Protein 3ZFV (pdb70)

Secondary structure (DSSP, 8-state):
--EEEEEEEEEEESS-EE--SSTTHHHHHHHHTTSSS---EEEPPPEETTEE---SSSSPPEE-TT--EEEEEEEE------EEEEETTEEEEEEEEEEEEEEHHHHHHHHHH---EEEEEESS----BGGGGS-GGGTTTTTT----B-SS--HHHHHHHHHHHHHHHTTPPP-HHHHHHHHHHHHHH-EEEEEE---EEEE----EEEE--EEEEE---HHHHHHHHHHHHHHHHH--STTGGGT-S-EEEEEE-/-EEEEEEEEEEESS-EE--SSTTHHHHHHHHTTSSS---EEEPPPBBTTB--EE-TT--EEEEEEEE-------EEEEETTEEEEEEEEEEEEEEHHHHHHHHHH---EEEEEESS----BGGGGS-GGGTTTTTT----B-SS--HHHHHHHHHHHHHHHTTPPP-HHHHHHHHHHHHHH-EEEEEE---EEEEEEE-TTS-EEEEEE--EEEEE---HHHHHHHHHHHHHHHHH--STTGGGT-S-EEEEEE--/-EEEEEEEEESS-EE--SSTTHHHHHHHHTTSS-S---BPPPB--EE-TT--EEEEEE------EEEEETTEEEEEEEEEEEE--HHHHHHHHHH---EEEEEESS----BGGGGS-GGGTTTTTT----B-SS--HHHHHHHHHHHHHHHTTPPP-HHHHHHHHHHHHHH-EEEEEE---EEEEEEE-TTS-EEEEEE--EEEEE---HHHHHHHHHHHHHHHHH--STTGGGT-S-EEEEEE--/-EEEEEEEEEEESS-EE--SSTTHHHHHHHHTTSS-TT-----EEEPPPEETTEE----SSS--EE-TT--EEEEEEEE------EEEEETTEEEEEEEEEEEEEEHHHHHHHHHH---EEEEEESS----BGGGGS-GGGTTTTTT----B-SS--HHHHHHHHHHHHHHHTTPPP-HHHHHHHHHHHHHH-EEEEEE---EEE-----EEE--EEEEE---HHHHHHHHHHHHHHHHH--STTGGGT-S-EEEEEE--

B-factor: mean 61.82, std 21.32, range [17.04, 140.3]

Foldseek 3Di:
DKKKKKWKKWKFFQAKFFADAQNLVFVVVCVPVCNWWNHCKFKAAKDAPLAHDHPLDDDTDIDGGGGTIMIMIMHMGGDGDWAWDQDPRHIIGMDTPDIDMDDLVVLLVVLVVFVWKKKKFFRFFAFFDPCLLPQPVCCVVCVVPDPAGDQPDAPLSQLLQLVCLSCVRVPHHDDSNVSNVLSVVCNVAKDWDDWDKGKGWGWLVGDIGIGMGMTIIDGPDVVSSSSSSSSVSSCQRSAGHPDRRSHGRHMHMDTHD/DKKKKWKKWKFFQAWFDAAVQNLVFVVVCVVVCNFHPDCKFKAAWDAPLARPIGGGGGTIMIMIMHADDDDGDFAWDQDPRHIIGMDIPDIDMGDLVVLLVVLVVFLWKKKKFFRFFAFFDPCLQPQPVCCVVCVPPPPAGDQDDAPLSFLLQLVCSSCVRVPHHDDSNVSNVLSVVCNVAKDWDDWDKGKDKDFRHADPVRHTDIGIGMGMTIIDGPDVVSSSSSSSSVVSCQRSAGHPPRRSHGRHIHMDTHHD/DKKWKKWKFAQAWWDAAVQNLVFVLVCVVVCNFANPRLKARWPQVIDGGGRTTMIMDFDHPGDFAWDQDPRHIIGMDTPDMDDDDLVVLLVVLVVFLWKKKKFFPFFAFFDPCLLPQPVCCVVCVPPDPAGDQPDAPLSFLLQLVCLVCVSVPHHDDSNVSNVLSVVQNVAKDWDDWDKGKDKDFRAADPVRHTDIGIGMGMTIIDGPDVVSSSSSSSSVSSCQRQAGHPDSSSHGRHIHMDIHHD/DKKKKWKKKKFFQAKFQADAQNLVFVVVCVAVCNFPNPDPDLFKFKAAKAAPLAHDFPLDDDTDIDGGGGIIMIIIMGDDPPGDWAWDQDPRHIIGMDIPDIDMGDLVVLLVVLVVFVWKKKKFFRFFAFFQPCLLPQPVCCVVCVPPDPAGDQPDAPLSFLLQLQCNVCVRVPHHDDSNVSNVLSVVQNVAKDWDDWDKGKGWGAVGDIGIGMGMTIIDGPDVVSSSSSSSSVSSCQRQAGHPDRRSHGRHIHMDIHHD

Organism: Saccharolobus solfataricus (strain ATCC 35092 / DSM 1617 / JCM 11322 / P2) (NCBI:txid273057)

InterPro domains:
  IPR010156 CRISPR-associated endoribonuclease Cas6 [TIGR01877] (44-277)
  IPR019267 CRISPR-associated protein Cas6, C-terminal [PF10040] (138-276)
  IPR041165 Cas6, N-terminal domain, archaea [PF17952] (5-119)

Sequence (1019 aa):
VPLIFKIGYNVIPLQDVILPTPSSKVLKYLIQSGKLLPSPIFISHHLGLNQRRIFQTNGNLKTISRGSKLSSTIAFSTPELDEGVFETIYGKFHITIESVEIVEVEKLKEEVEKHNDNIRVRFISPTLLSSKVLLPPSLSERYKRVNAGYSTLPSVGLIVAYAYNVYCNLIGKKEVEVRAFKFGVISNALSRIIGYDLHPVVTIVINLRKARGVGWIEFDIPDEKLKRRALRYLLASSYLGIGRSRGIGFGEIKLEFIKPLIFKIGYNVIPLQDVILPTPSSKVLKYLIQSGKLLPSPIFISHLGLNQRRKTISRGSKLSSTIAFSTLPELDEGVFETIYGKFHITIESVEIVEVEKLKEEVEKHNDNIRVRFISPTLLSSKVLLPPSLSERYKRVNAGYSTLPSVGLIVAYAYNVYCNLIGKKEVEVRAFKFGVISNALSRIIGYDLHPVTIVIGEDSKGNLRKARGVGWIEFDIPDEKLKRRALRYLLASSYLGIGRSRGIGFGEIKLEFIKRIFKIGYNVIPLQDVILPTPSSKVLKYLIQSGKLLPSLFISHLGLKTISRGSKLSSTIAFPELDEGVFETIYGKFHITIESVEIVEVEKLKEEVEKHNDNIRVRFISPTLLSSKVLLPPSLSERYKRVNAGYSTLPSVGLIVAYAYNVYCNLIGKKEVEVRAFKFGVISNALSRIIGYDLHPVTIVIGEDSKGNLRKARGVGWIEFDIPDEKLKRRALRYLLASSYLGIGRSRGIGFGEIKLEFIKRPLIFKIGYNVIPLQDVILPTPSSKVLKYLIQSGKLLPSLNNKPIFISHLGLNQRRIFQTNGNLKTISRGSKLSSTIAFSTPELDEGVFETIYGKFHITIESVEIVEVEKLKEEVEKHNDNIRVRFISPTLLSSKVLLPPSLSERYKRVNAGYSTLPSVGLIVAYAYNVYCNLIGKKEVEVRAFKFGVISNALSRIIGYDLHPVTIVNLRKARGVGWIEFDIPDEKLKRRALRYLLASSYLGIGRSRGIGFGEIKLEFIKR

Radius of gyration: 34.57 Å; Cα contacts (8 Å, |Δi|>4): 2380; chains: 4; bounding box: 80×88×87 Å

Nearest PDB structures (foldseek):
  3zfv-assembly3_D  TM=9.731E-01  e=1.512E-51  Saccharolobus solfataricus
  3zfv-assembly1_B  TM=9.617E-01  e=9.422E-48  Saccharolobus solfataricus
  3zfv-assembly3_C-3  TM=9.630E-01  e=4.201E-43  Saccharolobus solfataricus
  4ill-assembly1_A  TM=9.446E-01  e=1.246E-43  Saccharolobus solfataricus P2
  4ilm-assembly2_H-2  TM=9.470E-01  e=2.028E-41  Saccharolobus solfataricus P2

CATH classification: 3.30.70.1900

Solvent-accessible surface area: 48883 Å² total

Structure (mmCIF, N/CA/C/O backbone):
data_3ZFV
#
_entry.id   3ZFV
#
_cell.length_a   71.650
_cell.length_b   127.460
_cell.length_c   83.620
_cell.angle_alpha   90.00
_cell.angle_beta   110.48
_cell.angle_gamma   90.00
#
_symmetry.space_group_name_H-M   'P 1 21 1'
#
loop_
_entity.id
_entity.type
_entity.pdbx_description
1 polymer 'CRISPR-ASSOCIATED ENDORIBONUCLEASE CAS6 1'
2 non-polymer GLYCEROL
3 water water
#
loop_
_atom_site.group_PDB
_atom_site.id
_atom_site.type_symbol
_atom_site.label_atom_id
_atom_site.label_alt_id
_atom_site.label_comp_id
_atom_site.label_asym_id
_atom_site.label_entity_id
_atom_site.label_seq_id
_atom_site.pdbx_PDB_ins_code
_atom_site.Cartn_x
_atom_site.Cartn_y
_atom_site.Cartn_z
_atom_site.occupancy
_atom_site.B_iso_or_equiv
_atom_site.auth_seq_id
_atom_site.auth_comp_id
_atom_site.auth_asym_id
_atom_site.auth_atom_id
_atom_site.pdbx_PDB_model_num
ATOM 1 N N . VAL A 1 7 ? 3.043 -1.410 31.325 1.00 84.96 1 VAL A N 1
ATOM 2 C CA . VAL A 1 7 ? 3.295 0.051 31.024 1.00 76.30 1 VAL A CA 1
ATOM 3 C C . VAL A 1 7 ? 4.452 0.214 30.038 1.00 72.63 1 VAL A C 1
ATOM 4 O O . VAL A 1 7 ? 5.560 -0.273 30.305 1.00 72.41 1 VAL A O 1
ATOM 8 N N . PRO A 1 8 ? 4.206 0.891 28.899 1.00 73.09 2 PRO A N 1
ATOM 9 C CA . PRO A 1 8 ? 5.247 0.985 27.867 1.00 71.33 2 PRO A CA 1
ATOM 10 C C . PRO A 1 8 ? 6.278 2.072 28.135 1.00 65.78 2 PRO A C 1
ATOM 11 O O . PRO A 1 8 ? 5.894 3.223 28.382 1.00 67.00 2 PRO A O 1
ATOM 15 N N . LEU A 1 9 ? 7.560 1.718 27.981 1.00 65.20 3 LEU A N 1
ATOM 16 C CA . LEU A 1 9 ? 8.693 2.580 28.333 1.00 64.17 3 LEU A CA 1
ATOM 17 C C . LEU A 1 9 ? 9.738 2.857 27.210 1.00 65.83 3 LEU A C 1
ATOM 18 O O . LEU A 1 9 ? 9.838 2.131 26.208 1.00 68.88 3 LEU A O 1
ATOM 23 N N . ILE A 1 10 ? 10.534 3.905 27.393 1.00 67.90 4 ILE A N 1
ATOM 24 C CA . ILE A 1 10 ? 11.736 4.086 26.587 1.00 71.15 4 ILE A CA 1
ATOM 25 C C . ILE A 1 10 ? 12.968 3.939 27.461 1.00 79.26 4 ILE A C 1
ATOM 26 O O . ILE A 1 10 ? 13.065 4.575 28.501 1.00 83.11 4 ILE A O 1
ATOM 31 N N . PHE A 1 11 ? 13.890 3.089 27.025 1.00 86.23 5 PHE A N 1
ATOM 32 C CA . PHE A 1 11 ? 15.218 2.979 27.631 1.00 101.10 5 PHE A CA 1
ATOM 33 C C . PHE A 1 11 ? 16.261 3.727 26.815 1.00 107.56 5 PHE A C 1
ATOM 34 O O . PHE A 1 11 ? 16.301 3.604 25.602 1.00 103.41 5 PHE A O 1
ATOM 42 N N . LYS A 1 12 ? 17.112 4.484 27.503 1.00 50.68 6 LYS A N 1
ATOM 43 C CA . LYS A 1 12 ? 18.273 5.143 26.908 1.00 49.49 6 LYS A CA 1
ATOM 44 C C . LYS A 1 12 ? 19.468 4.798 27.767 1.00 47.74 6 LYS A C 1
ATOM 45 O O . LYS A 1 12 ? 19.619 5.309 28.877 1.00 49.95 6 LYS A O 1
ATOM 51 N N . ILE A 1 13 ? 20.331 3.943 27.256 1.00 45.52 7 ILE A N 1
ATOM 52 C CA . ILE A 1 13 ? 21.510 3.533 28.002 1.00 47.77 7 ILE A CA 1
ATOM 53 C C . ILE A 1 13 ? 22.730 4.245 27.417 1.00 46.05 7 ILE A C 1
ATOM 54 O O . ILE A 1 13 ? 22.918 4.250 26.208 1.00 44.62 7 ILE A O 1
ATOM 59 N N . GLY A 1 14 ? 23.548 4.847 28.286 1.00 46.25 8 GLY A N 1
ATOM 60 C CA . GLY A 1 14 ? 24.822 5.428 27.896 1.00 46.65 8 GLY A CA 1
ATOM 61 C C . GLY A 1 14 ? 25.977 4.527 28.285 1.00 48.24 8 GLY A C 1
ATOM 62 O O . GLY A 1 14 ? 26.167 4.219 29.451 1.00 50.54 8 GLY A O 1
ATOM 63 N N . TYR A 1 15 ? 26.749 4.095 27.296 1.00 49.50 9 TYR A N 1
ATOM 64 C CA . TYR A 1 15 ? 27.894 3.213 27.536 1.00 51.89 9 TYR A CA 1
ATOM 65 C C . TYR A 1 15 ? 29.221 3.946 27.427 1.00 51.94 9 TYR A C 1
ATOM 66 O O . TYR A 1 15 ? 29.357 4.872 26.649 1.00 51.12 9 TYR A O 1
ATOM 75 N N . ASN A 1 16 ? 30.176 3.531 28.249 1.00 54.34 10 ASN A N 1
ATOM 76 C CA . ASN A 1 16 ? 31.576 3.849 28.060 1.00 55.00 10 ASN A CA 1
ATOM 77 C C . ASN A 1 16 ? 32.182 2.624 27.382 1.00 56.54 10 ASN A C 1
ATOM 78 O O . ASN A 1 16 ? 31.911 1.480 27.765 1.00 59.20 10 ASN A O 1
ATOM 83 N N . VAL A 1 17 ? 32.943 2.864 26.322 1.00 57.27 11 VAL A N 1
ATOM 84 C CA . VAL A 1 17 ? 33.531 1.791 25.503 1.00 57.09 11 VAL A CA 1
ATOM 85 C C . VAL A 1 17 ? 35.017 2.059 25.356 1.00 57.70 11 VAL A C 1
ATOM 86 O O . VAL A 1 17 ? 35.417 3.006 24.665 1.00 55.94 11 VAL A O 1
ATOM 90 N N . ILE A 1 18 ? 35.821 1.258 26.049 1.00 60.19 12 ILE A N 1
ATOM 91 C CA . ILE A 1 18 ? 37.269 1.456 26.087 1.00 62.83 12 ILE A CA 1
ATOM 92 C C . ILE A 1 18 ? 37.961 0.285 25.405 1.00 64.51 12 ILE A C 1
ATOM 93 O O . ILE A 1 18 ? 37.916 -0.833 25.920 1.00 65.47 12 ILE A O 1
ATOM 98 N N . PRO A 1 19 ? 38.589 0.534 24.237 1.00 64.00 13 PRO A N 1
ATOM 99 C CA . PRO A 1 19 ? 39.384 -0.513 23.603 1.00 66.83 13 PRO A CA 1
ATOM 100 C C . PRO A 1 19 ? 40.647 -0.861 24.413 1.00 71.37 13 PRO A C 1
ATOM 101 O O . PRO A 1 19 ? 41.389 0.036 24.835 1.00 70.69 13 PRO A O 1
ATOM 105 N N . LEU A 1 20 ? 40.868 -2.154 24.625 1.00 74.73 14 LEU A N 1
ATOM 106 C CA . LEU A 1 20 ? 42.005 -2.626 25.400 1.00 80.74 14 LEU A CA 1
ATOM 107 C C . LEU A 1 20 ? 43.255 -2.804 24.536 1.00 84.87 14 LEU A C 1
ATOM 108 O O . LEU A 1 20 ? 44.333 -3.063 25.058 1.00 89.57 14 LEU A O 1
ATOM 113 N N . GLN A 1 21 ? 43.095 -2.653 23.219 1.00 84.61 15 GLN A N 1
ATOM 114 C CA . GLN A 1 21 ? 44.206 -2.607 22.257 1.00 86.46 15 GLN A CA 1
ATOM 115 C C . GLN A 1 21 ? 43.940 -1.482 21.241 1.00 81.30 15 GLN A C 1
ATOM 116 O O . GLN A 1 21 ? 42.810 -0.989 21.147 1.00 77.32 15 GLN A O 1
ATOM 122 N N . ASP A 1 22 ? 44.967 -1.037 20.518 1.00 80.97 16 ASP A N 1
ATOM 123 C CA . ASP A 1 22 ? 44.746 -0.064 19.447 1.00 77.57 16 ASP A CA 1
ATOM 124 C C . ASP A 1 22 ? 43.781 -0.708 18.462 1.00 74.43 16 ASP A C 1
ATOM 125 O O . ASP A 1 22 ? 43.885 -1.888 18.185 1.00 77.55 16 ASP A O 1
ATOM 130 N N . VAL A 1 23 ? 42.835 0.054 17.943 1.00 68.91 17 VAL A N 1
ATOM 131 C CA . VAL A 1 23 ? 41.794 -0.541 17.129 1.00 67.92 17 VAL A CA 1
ATOM 132 C C . VAL A 1 23 ? 41.438 0.320 15.905 1.00 65.59 17 VAL A C 1
ATOM 133 O O . VAL A 1 23 ? 41.675 1.530 15.878 1.00 66.44 17 VAL A O 1
ATOM 137 N N . ILE A 1 24 ? 40.906 -0.330 14.879 1.00 64.55 18 ILE A N 1
ATOM 138 C CA . ILE A 1 24 ? 40.368 0.355 13.728 1.00 62.63 18 ILE A CA 1
ATOM 139 C C . ILE A 1 24 ? 38.892 0.083 13.772 1.00 59.97 18 ILE A C 1
ATOM 140 O O . ILE A 1 24 ? 38.462 -1.047 13.659 1.00 60.74 18 ILE A O 1
ATOM 145 N N . LEU A 1 25 ? 38.113 1.135 13.929 1.00 58.93 19 LEU A N 1
ATOM 146 C CA . LEU A 1 25 ? 36.676 0.982 14.092 1.00 56.58 19 LEU A CA 1
ATOM 147 C C . LEU A 1 25 ? 36.076 0.605 12.759 1.00 56.20 19 LEU A C 1
ATOM 148 O O . LEU A 1 25 ? 36.581 1.007 11.724 1.00 57.71 19 LEU A O 1
ATOM 153 N N . PRO A 1 26 ? 35.002 -0.187 12.769 1.00 57.26 20 PRO A N 1
ATOM 154 C CA . PRO A 1 26 ? 34.296 -0.470 11.523 1.00 59.54 20 PRO A CA 1
ATOM 155 C C . PRO A 1 26 ? 33.498 0.731 11.032 1.00 57.67 20 PRO A C 1
ATOM 156 O O . PRO A 1 26 ? 33.466 1.767 11.696 1.00 55.78 20 PRO A O 1
ATOM 160 N N . THR A 1 27 ? 32.895 0.586 9.855 1.00 61.53 21 THR A N 1
ATOM 161 C CA . THR A 1 27 ? 32.046 1.611 9.260 1.00 62.19 21 THR A CA 1
ATOM 162 C C . THR A 1 27 ? 30.658 1.035 9.021 1.00 63.41 21 THR A C 1
ATOM 163 O O . THR A 1 27 ? 30.517 0.093 8.264 1.00 68.77 21 THR A O 1
ATOM 167 N N . PRO A 1 28 ? 29.631 1.589 9.661 1.00 60.51 22 PRO A N 1
ATOM 168 C CA . PRO A 1 28 ? 29.665 2.638 10.683 1.00 57.75 22 PRO A CA 1
ATOM 169 C C . PRO A 1 28 ? 30.171 2.082 11.997 1.00 55.37 22 PRO A C 1
ATOM 170 O O . PRO A 1 28 ? 30.068 0.881 12.217 1.00 57.21 22 PRO A O 1
ATOM 174 N N . SER A 1 29 ? 30.698 2.954 12.854 1.00 53.00 23 SER A N 1
ATOM 175 C CA . SER A 1 29 ? 31.286 2.539 14.125 1.00 51.07 23 SER A CA 1
ATOM 176 C C . SER A 1 29 ? 30.269 1.929 15.104 1.00 52.26 23 SER A C 1
ATOM 177 O O . SER A 1 29 ? 30.645 1.272 16.084 1.00 53.89 23 SER A O 1
ATOM 180 N N . SER A 1 30 ? 28.982 2.136 14.849 1.00 52.33 24 SER A N 1
ATOM 181 C CA . SER A 1 30 ? 27.947 1.458 15.620 1.00 53.43 24 SER A CA 1
ATOM 182 C C . SER A 1 30 ? 27.992 -0.080 15.467 1.00 55.51 24 SER A C 1
ATOM 183 O O . SER A 1 30 ? 27.374 -0.799 16.252 1.00 59.17 24 SER A O 1
ATOM 186 N N . LYS A 1 31 ? 28.694 -0.592 14.460 1.00 56.52 25 LYS A N 1
ATOM 187 C CA . LYS A 1 31 ? 28.771 -2.054 14.242 1.00 59.49 25 LYS A CA 1
ATOM 188 C C . LYS A 1 31 ? 29.345 -2.822 15.436 1.00 59.40 25 LYS A C 1
ATOM 189 O O . LYS A 1 31 ? 28.972 -3.971 15.672 1.00 65.06 25 LYS A O 1
ATOM 195 N N . VAL A 1 32 ? 30.254 -2.199 16.177 1.00 56.07 26 VAL A N 1
ATOM 196 C CA . VAL A 1 32 ? 30.841 -2.842 17.355 1.00 55.22 26 VAL A CA 1
ATOM 197 C C . VAL A 1 32 ? 29.757 -3.287 18.330 1.00 56.48 26 VAL A C 1
ATOM 198 O O . VAL A 1 32 ? 29.615 -4.482 18.602 1.00 59.70 26 VAL A O 1
ATOM 202 N N . LEU A 1 33 ? 28.987 -2.331 18.843 1.00 54.09 27 LEU A N 1
ATOM 203 C CA . LEU A 1 33 ? 27.902 -2.666 19.769 1.00 54.17 27 LEU A CA 1
ATOM 204 C C . LEU A 1 33 ? 26.780 -3.452 19.089 1.00 57.09 27 LEU A C 1
ATOM 205 O O . LEU A 1 33 ? 26.124 -4.256 19.727 1.00 57.77 27 LEU A O 1
ATOM 210 N N . LYS A 1 34 ? 26.567 -3.246 17.793 1.00 60.93 28 LYS A N 1
ATOM 211 C CA . LYS A 1 34 ? 25.564 -4.036 17.079 1.00 67.15 28 LYS A CA 1
ATOM 212 C C . LYS A 1 34 ? 25.950 -5.521 17.080 1.00 71.22 28 LYS A C 1
ATOM 213 O O . LYS A 1 34 ? 25.099 -6.381 17.324 1.00 73.84 28 LYS A O 1
ATOM 219 N N . TYR A 1 35 ? 27.222 -5.819 16.807 1.00 70.91 29 TYR A N 1
ATOM 220 C CA . TYR A 1 35 ? 27.701 -7.204 16.826 1.00 75.30 29 TYR A CA 1
ATOM 221 C C . TYR A 1 35 ? 27.396 -7.853 18.171 1.00 75.44 29 TYR A C 1
ATOM 222 O O . TYR A 1 35 ? 26.839 -8.952 18.230 1.00 79.76 29 TYR A O 1
ATOM 231 N N . LEU A 1 36 ? 27.745 -7.149 19.245 1.00 70.92 30 LEU A N 1
ATOM 232 C CA . LEU A 1 36 ? 27.491 -7.628 20.597 1.00 70.54 30 LEU A CA 1
ATOM 233 C C . LEU A 1 36 ? 26.032 -7.950 20.836 1.00 71.62 30 LEU A C 1
ATOM 234 O O . LEU A 1 36 ? 25.709 -9.010 21.343 1.00 74.62 30 LEU A O 1
ATOM 239 N N . ILE A 1 37 ? 25.154 -7.036 20.458 1.00 69.27 31 ILE A N 1
ATOM 240 C CA . ILE A 1 37 ? 23.724 -7.222 20.691 1.00 71.24 31 ILE A CA 1
ATOM 241 C C . ILE A 1 37 ? 23.146 -8.372 19.886 1.00 75.44 31 ILE A C 1
ATOM 242 O O . ILE A 1 37 ? 22.340 -9.144 20.387 1.00 77.80 31 ILE A O 1
ATOM 247 N N . GLN A 1 38 ? 23.555 -8.458 18.626 1.00 77.52 32 GLN A N 1
ATOM 248 C CA . GLN A 1 38 ? 23.088 -9.507 17.717 1.00 81.75 32 GLN A CA 1
ATOM 249 C C . GLN A 1 38 ? 23.453 -10.879 18.227 1.00 87.14 32 GLN A C 1
ATOM 250 O O . GLN A 1 38 ? 22.607 -11.763 18.282 1.00 91.30 32 GLN A O 1
ATOM 256 N N . SER A 1 39 ? 24.720 -11.048 18.607 1.00 88.29 33 SER A N 1
ATOM 257 C CA . SER A 1 39 ? 25.208 -12.336 19.122 1.00 94.01 33 SER A CA 1
ATOM 258 C C . SER A 1 39 ? 24.668 -12.646 20.530 1.00 95.78 33 SER A C 1
ATOM 259 O O . SER A 1 39 ? 25.021 -13.666 21.112 1.00 99.46 33 SER A O 1
ATOM 262 N N . GLY A 1 40 ? 23.838 -11.748 21.071 1.00 93.18 34 GLY A N 1
ATOM 263 C CA . GLY A 1 40 ? 23.183 -11.946 22.359 1.00 94.74 34 GLY A CA 1
ATOM 264 C C . GLY A 1 40 ? 24.067 -11.626 23.549 1.00 94.97 34 GLY A C 1
ATOM 265 O O . GLY A 1 40 ? 23.644 -11.778 24.696 1.00 94.36 34 GLY A O 1
ATOM 266 N N . LYS A 1 41 ? 25.287 -11.159 23.275 1.00 95.53 35 LYS A N 1
ATOM 267 C CA . LYS A 1 41 ? 26.303 -10.918 24.306 1.00 94.82 35 LYS A CA 1
ATOM 268 C C . LYS A 1 41 ? 26.067 -9.647 25.134 1.00 90.31 35 LYS A C 1
ATOM 269 O O . LYS A 1 41 ? 26.518 -9.596 26.275 1.00 92.12 35 LYS A O 1
ATOM 275 N N . LEU A 1 42 ? 25.358 -8.643 24.611 1.00 86.36 36 LEU A N 1
ATOM 276 C CA . LEU A 1 42 ? 25.160 -7.413 25.399 1.00 84.74 36 LEU A CA 1
ATOM 277 C C . LEU A 1 42 ? 23.741 -7.162 25.893 1.00 87.15 36 LEU A C 1
ATOM 278 O O . LEU A 1 42 ? 23.565 -6.731 27.037 1.00 87.60 36 LEU A O 1
ATOM 283 N N . LEU A 1 43 ? 22.740 -7.419 25.051 1.00 88.12 37 LEU A N 1
ATOM 284 C CA . LEU A 1 43 ? 21.335 -7.308 25.459 1.00 88.60 37 LEU A CA 1
ATOM 285 C C . LEU A 1 43 ? 20.468 -8.315 24.680 1.00 93.66 37 LEU A C 1
ATOM 286 O O . LEU A 1 43 ? 20.486 -8.341 23.475 1.00 91.26 37 LEU A O 1
ATOM 291 N N . PRO A 1 44 ? 19.677 -9.140 25.369 1.00 99.99 38 PRO A N 1
ATOM 292 C CA . PRO A 1 44 ? 18.866 -10.209 24.715 1.00 104.33 38 PRO A CA 1
ATOM 293 C C . PRO A 1 44 ? 18.411 -10.119 23.190 1.00 105.74 38 PRO A C 1
ATOM 294 O O . PRO A 1 44 ? 18.518 -11.107 22.443 1.00 107.39 38 PRO A O 1
ATOM 298 N N . SER A 1 45 ? 17.914 -8.986 22.707 1.00 104.44 39 SER A N 1
ATOM 299 C CA . SER A 1 45 ? 17.559 -8.887 21.261 1.00 104.84 39 SER A CA 1
ATOM 300 C C . SER A 1 45 ? 18.713 -9.286 20.316 1.00 103.34 39 SER A C 1
ATOM 301 O O . SER A 1 45 ? 18.605 -9.195 19.085 1.00 100.26 39 SER A O 1
ATOM 304 N N . PRO A 1 58 ? 11.771 0.693 16.295 1.00 98.20 52 PRO A N 1
ATOM 305 C CA . PRO A 1 58 ? 11.987 1.508 17.489 1.00 93.27 52 PRO A CA 1
ATOM 306 C C . PRO A 1 58 ? 13.302 1.178 18.223 1.00 88.83 52 PRO A C 1
ATOM 307 O O . PRO A 1 58 ? 13.310 1.071 19.453 1.00 88.61 52 PRO A O 1
ATOM 311 N N . ILE A 1 59 ? 14.399 1.025 17.472 1.00 81.81 53 ILE A N 1
ATOM 312 C CA . ILE A 1 59 ? 15.742 0.834 18.058 1.00 73.92 53 ILE A CA 1
ATOM 313 C C . ILE A 1 59 ? 16.768 1.853 17.513 1.00 69.82 53 ILE A C 1
ATOM 314 O O . ILE A 1 59 ? 16.738 2.186 16.323 1.00 74.63 53 ILE A O 1
ATOM 319 N N . PHE A 1 60 ? 17.641 2.356 18.390 1.00 59.16 54 PHE A N 1
ATOM 320 C CA . PHE A 1 60 ? 18.680 3.313 18.019 1.00 52.50 54 PHE A CA 1
ATOM 321 C C . PHE A 1 60 ? 20.027 2.904 18.615 1.00 46.81 54 PHE A C 1
ATOM 322 O O . PHE A 1 60 ? 20.152 2.791 19.810 1.00 44.59 54 PHE A O 1
ATOM 330 N N . ILE A 1 61 ? 21.021 2.690 17.768 1.00 44.44 55 ILE A N 1
ATOM 331 C CA . ILE A 1 61 ? 22.376 2.369 18.201 1.00 43.60 55 ILE A CA 1
ATOM 332 C C . ILE A 1 61 ? 23.322 3.422 17.630 1.00 41.32 55 ILE A C 1
ATOM 333 O O . ILE A 1 61 ? 23.530 3.498 16.421 1.00 40.14 55 ILE A O 1
ATOM 338 N N . SER A 1 62 ? 23.890 4.228 18.516 1.00 40.13 56 SER A N 1
ATOM 339 C CA . SER A 1 62 ? 24.652 5.374 18.096 1.00 38.79 56 SER A CA 1
ATOM 340 C C . SER A 1 62 ? 25.965 4.937 17.505 1.00 38.94 56 SER A C 1
ATOM 341 O O . SER A 1 62 ? 26.427 3.830 17.739 1.00 44.19 56 SER A O 1
ATOM 344 N N . HIS A 1 63 ? 26.552 5.818 16.719 1.00 38.66 57 HIS A N 1
ATOM 345 C CA A HIS A 1 63 ? 27.968 5.729 16.410 0.50 38.21 57 HIS A CA 1
ATOM 346 C CA B HIS A 1 63 ? 27.961 5.734 16.394 0.50 37.68 57 HIS A CA 1
ATOM 347 C C . HIS A 1 63 ? 28.721 5.930 17.676 1.00 37.43 57 HIS A C 1
ATOM 348 O O . HIS A 1 63 ? 28.226 6.552 18.614 1.00 36.31 57 HIS A O 1
ATOM 361 N N . LEU A 1 64 ? 29.942 5.402 17.726 1.00 39.15 58 LEU A N 1
ATOM 362 C CA . LEU A 1 64 ? 30.860 5.671 18.822 1.00 38.30 58 LEU A CA 1
ATOM 363 C C . LEU A 1 64 ? 31.291 7.134 18.732 1.00 40.15 58 LEU A C 1
ATOM 364 O O . LEU A 1 64 ? 31.476 7.671 17.638 1.00 40.56 58 LEU A O 1
ATOM 369 N N . GLY A 1 65 ? 31.400 7.778 19.891 1.00 41.17 59 GLY A N 1
ATOM 370 C CA . GLY A 1 65 ? 31.825 9.154 19.970 1.00 41.44 59 GLY A CA 1
ATOM 371 C C . GLY A 1 65 ? 33.061 9.329 20.827 1.00 43.04 59 GLY A C 1
ATOM 372 O O . GLY A 1 65 ? 33.344 8.489 21.681 1.00 39.77 59 GLY A O 1
ATOM 373 N N . LEU A 1 66 ? 33.760 10.450 20.565 1.00 48.62 60 LEU A N 1
ATOM 374 C CA . LEU A 1 66 ? 35.022 10.860 21.185 1.00 53.42 60 LEU A CA 1
ATOM 375 C C . LEU A 1 66 ? 35.179 12.390 21.072 1.00 59.91 60 LEU A C 1
ATOM 376 O O . LEU A 1 66 ? 35.001 12.949 19.990 1.00 58.61 60 LEU A O 1
ATOM 381 N N . ASN A 1 67 ? 35.567 13.048 22.169 1.00 67.18 61 ASN A N 1
ATOM 382 C CA . ASN A 1 67 ? 35.651 14.515 22.230 1.00 75.89 61 ASN A CA 1
ATOM 383 C C . ASN A 1 67 ? 34.396 15.182 21.669 1.00 78.72 61 ASN A C 1
ATOM 384 O O . ASN A 1 67 ? 34.466 16.177 20.931 1.00 77.09 61 ASN A O 1
ATOM 389 N N . GLN A 1 68 ? 33.250 14.609 22.043 1.00 79.96 62 GLN A N 1
ATOM 390 C CA . GLN A 1 68 ? 31.937 15.178 21.740 1.00 81.82 62 GLN A CA 1
ATOM 391 C C . GLN A 1 68 ? 31.665 15.247 20.237 1.00 78.19 62 GLN A C 1
ATOM 392 O O . GLN A 1 68 ? 31.023 16.183 19.751 1.00 87.44 62 GLN A O 1
ATOM 398 N N . ARG A 1 69 ? 32.169 14.257 19.513 1.00 66.61 63 ARG A N 1
ATOM 399 C CA . ARG A 1 69 ? 31.934 14.149 18.090 1.00 61.00 63 ARG A CA 1
ATOM 400 C C . ARG A 1 69 ? 31.720 12.661 17.802 1.00 56.42 63 ARG A C 1
ATOM 401 O O . ARG A 1 69 ? 32.431 11.802 18.329 1.00 58.58 63 ARG A O 1
ATOM 409 N N . ARG A 1 70 ? 30.706 12.362 17.012 1.00 49.92 64 ARG A N 1
ATOM 410 C CA . ARG A 1 70 ? 30.502 11.033 16.539 1.00 46.40 64 ARG A CA 1
ATOM 411 C C . ARG A 1 70 ? 31.471 10.686 15.434 1.00 47.13 64 ARG A C 1
ATOM 412 O O . ARG A 1 70 ? 31.840 11.530 14.625 1.00 50.31 64 ARG A O 1
ATOM 420 N N . ILE A 1 71 ? 31.902 9.430 15.424 1.00 45.12 65 ILE A N 1
ATOM 421 C CA . ILE A 1 71 ? 32.784 8.930 14.395 1.00 45.18 65 ILE A CA 1
ATOM 422 C C . ILE A 1 71 ? 31.882 8.293 13.336 1.00 45.02 65 ILE A C 1
ATOM 423 O O . ILE A 1 71 ? 31.433 7.176 13.506 1.00 46.12 65 ILE A O 1
ATOM 428 N N . PHE A 1 72 ? 31.626 9.009 12.248 1.00 45.98 66 PHE A N 1
ATOM 429 C CA . PHE A 1 72 ? 30.893 8.488 11.080 1.00 46.70 66 PHE A CA 1
ATOM 430 C C . PHE A 1 72 ? 31.764 8.721 9.860 1.00 50.40 66 PHE A C 1
ATOM 431 O O . PHE A 1 72 ? 32.578 9.652 9.831 1.00 50.75 66 PHE A O 1
ATOM 439 N N . GLN A 1 73 ? 31.605 7.876 8.850 1.00 56.49 67 GLN A N 1
ATOM 440 C CA . GLN A 1 73 ? 32.451 7.954 7.664 1.00 61.27 67 GLN A CA 1
ATOM 441 C C . GLN A 1 73 ? 31.790 8.806 6.603 1.00 64.27 67 GLN A C 1
ATOM 442 O O . GLN A 1 73 ? 30.647 8.527 6.197 1.00 66.33 67 GLN A O 1
ATOM 448 N N . THR A 1 74 ? 32.499 9.842 6.162 1.00 65.15 68 THR A N 1
ATOM 449 C CA . THR A 1 74 ? 32.034 10.705 5.073 1.00 69.61 68 THR A CA 1
ATOM 450 C C . THR A 1 74 ? 32.819 10.364 3.817 1.00 74.26 68 THR A C 1
ATOM 451 O O . THR A 1 74 ? 32.274 10.323 2.711 1.00 76.44 68 THR A O 1
ATOM 455 N N . ASN A 1 75 ? 34.132 10.270 4.022 1.00 78.47 69 ASN A N 1
ATOM 456 C CA . ASN A 1 75 ? 35.040 9.279 3.407 1.00 80.05 69 ASN A CA 1
ATOM 457 C C . ASN A 1 75 ? 36.461 9.766 3.174 1.00 80.91 69 ASN A C 1
ATOM 458 O O . ASN A 1 75 ? 36.761 10.363 2.148 1.00 85.42 69 ASN A O 1
ATOM 463 N N . GLY A 1 76 ? 37.325 9.511 4.154 1.00 77.95 70 GLY A N 1
ATOM 464 C CA . GLY A 1 76 ? 38.767 9.520 3.944 1.00 78.24 70 GLY A CA 1
ATOM 465 C C . GLY A 1 76 ? 39.238 8.171 4.435 1.00 76.20 70 GLY A C 1
ATOM 466 O O . GLY A 1 76 ? 38.514 7.187 4.329 1.00 77.59 70 GLY A O 1
ATOM 467 N N . ASN A 1 77 ? 40.423 8.118 5.021 1.00 74.07 71 ASN A N 1
ATOM 468 C CA . ASN A 1 77 ? 40.885 6.887 5.653 1.00 73.31 71 ASN A CA 1
ATOM 469 C C . ASN A 1 77 ? 40.017 6.446 6.847 1.00 70.30 71 ASN A C 1
ATOM 470 O O . ASN A 1 77 ? 39.116 7.161 7.304 1.00 69.75 71 ASN A O 1
ATOM 475 N N . LEU A 1 78 ? 40.285 5.245 7.326 1.00 68.98 72 LEU A N 1
ATOM 476 C CA . LEU A 1 78 ? 39.582 4.713 8.458 1.00 65.25 72 LEU A CA 1
ATOM 477 C C . LEU A 1 78 ? 40.238 5.256 9.704 1.00 68.07 72 LEU A C 1
ATOM 478 O O . LEU A 1 78 ? 41.424 5.576 9.688 1.00 70.12 72 LEU A O 1
ATOM 483 N N . LYS A 1 79 ? 39.452 5.348 10.777 1.00 70.55 73 LYS A N 1
ATOM 484 C CA . LYS A 1 79 ? 39.862 5.966 12.035 1.00 73.05 73 LYS A CA 1
ATOM 485 C C . LYS A 1 79 ? 40.569 5.024 13.028 1.00 71.75 73 LYS A C 1
ATOM 486 O O . LYS A 1 79 ? 40.014 4.003 13.430 1.00 68.96 73 LYS A O 1
ATOM 492 N N . THR A 1 80 ? 41.786 5.392 13.428 1.00 72.22 74 THR A N 1
ATOM 493 C CA . THR A 1 80 ? 42.536 4.653 14.451 1.00 75.55 74 THR A CA 1
ATOM 494 C C . THR A 1 80 ? 42.233 5.152 15.841 1.00 72.57 74 THR A C 1
ATOM 495 O O . THR A 1 80 ? 42.404 6.335 16.105 1.00 74.16 74 THR A O 1
ATOM 499 N N . ILE A 1 81 ? 41.857 4.248 16.740 1.00 69.95 75 ILE A N 1
ATOM 500 C CA . ILE A 1 81 ? 41.688 4.609 18.133 1.00 68.16 75 ILE A CA 1
ATOM 501 C C . ILE A 1 81 ? 42.675 3.858 19.000 1.00 70.01 75 ILE A C 1
ATOM 502 O O . ILE A 1 81 ? 42.763 2.628 18.928 1.00 72.63 75 ILE A O 1
ATOM 507 N N . SER A 1 82 ? 43.413 4.604 19.818 1.00 70.61 76 SER A N 1
ATOM 508 C CA . SER A 1 82 ? 44.449 4.025 20.672 1.00 72.95 76 SER A CA 1
ATOM 509 C C . SER A 1 82 ? 43.868 3.322 21.897 1.00 74.19 76 SER A C 1
ATOM 510 O O . SER A 1 82 ? 42.793 3.685 22.379 1.00 71.24 76 SER A O 1
ATOM 513 N N . ARG A 1 83 ? 44.571 2.280 22.353 1.00 79.96 77 ARG A N 1
ATOM 514 C CA . ARG A 1 83 ? 44.304 1.631 23.650 1.00 82.18 77 ARG A CA 1
ATOM 515 C C . ARG A 1 83 ? 43.952 2.681 24.670 1.00 82.09 77 ARG A C 1
ATOM 516 O O . ARG A 1 83 ? 44.681 3.659 24.802 1.00 84.51 77 ARG A O 1
ATOM 524 N N . GLY A 1 84 ? 42.866 2.463 25.403 1.00 79.72 78 GLY A N 1
ATOM 525 C CA . GLY A 1 84 ? 42.549 3.285 26.561 1.00 79.87 78 GLY A CA 1
ATOM 526 C C . GLY A 1 84 ? 41.670 4.498 26.322 1.00 75.61 78 GLY A C 1
ATOM 527 O O . GLY A 1 84 ? 41.227 5.124 27.279 1.00 76.36 78 GLY A O 1
ATOM 528 N N . SER A 1 85 ? 41.408 4.838 25.068 1.00 72.19 79 SER A N 1
ATOM 529 C CA . SER A 1 85 ? 40.560 5.988 24.765 1.00 70.44 79 SER A CA 1
ATOM 530 C C . SER A 1 85 ? 39.150 5.727 25.253 1.00 68.78 79 SER A C 1
ATOM 531 O O . SER A 1 85 ? 38.662 4.609 25.133 1.00 67.44 79 SER A O 1
ATOM 534 N N . LYS A 1 86 ? 38.500 6.773 25.772 1.00 69.10 80 LYS A N 1
ATOM 535 C CA . LYS A 1 86 ? 37.141 6.695 26.293 1.00 68.00 80 LYS A CA 1
ATOM 536 C C . LYS A 1 86 ? 36.131 7.023 25.196 1.00 62.10 80 LYS A C 1
ATOM 537 O O . LYS A 1 86 ? 35.836 8.192 24.929 1.00 62.98 80 LYS A O 1
ATOM 543 N N . LEU A 1 87 ? 35.644 5.991 24.524 1.00 58.21 81 LEU A N 1
ATOM 544 C CA . LEU A 1 87 ? 34.616 6.175 23.525 1.00 54.37 81 LEU A CA 1
ATOM 545 C C . LEU A 1 87 ? 33.301 6.085 24.253 1.00 52.93 81 LEU A C 1
ATOM 546 O O . LEU A 1 87 ? 33.214 5.436 25.291 1.00 51.96 81 LEU A O 1
ATOM 551 N N . SER A 1 88 ? 32.271 6.736 23.719 1.00 51.78 82 SER A N 1
ATOM 552 C CA . SER A 1 88 ? 30.954 6.599 24.305 1.00 50.98 82 SER A CA 1
ATOM 553 C C . SER A 1 88 ? 29.959 6.186 23.258 1.00 50.11 82 SER A C 1
ATOM 554 O O . SER A 1 88 ? 30.179 6.387 22.069 1.00 48.14 82 SER A O 1
ATOM 557 N N . SER A 1 89 ? 28.869 5.583 23.719 1.00 51.90 83 SER A N 1
ATOM 558 C CA . SER A 1 89 ? 27.800 5.146 22.843 1.00 52.59 83 SER A CA 1
ATOM 559 C C . SER A 1 89 ? 26.460 5.281 23.556 1.00 51.67 83 SER A C 1
ATOM 560 O O . SER A 1 89 ? 26.400 5.343 24.779 1.00 52.92 83 SER A O 1
ATOM 563 N N . THR A 1 90 ? 25.387 5.342 22.784 1.00 48.76 84 THR A N 1
ATOM 564 C CA . THR A 1 90 ? 24.051 5.343 23.332 1.00 47.40 84 THR A CA 1
ATOM 565 C C . THR A 1 90 ? 23.241 4.329 22.572 1.00 45.36 84 THR A C 1
ATOM 566 O O . THR A 1 90 ? 23.347 4.231 21.357 1.00 42.07 84 THR A O 1
ATOM 570 N N . ILE A 1 91 ? 22.445 3.567 23.304 1.00 43.63 85 ILE A N 1
ATOM 571 C CA . ILE A 1 91 ? 21.471 2.705 22.702 1.00 44.08 85 ILE A CA 1
ATOM 572 C C . ILE A 1 91 ? 20.122 3.095 23.262 1.00 45.17 85 ILE A C 1
ATOM 573 O O . ILE A 1 91 ? 20.000 3.321 24.447 1.00 49.07 85 ILE A O 1
ATOM 578 N N . ALA A 1 92 ? 19.105 3.129 22.420 1.00 45.52 86 ALA A N 1
ATOM 579 C CA . ALA A 1 92 ? 17.773 3.499 22.838 1.00 46.55 86 ALA A CA 1
ATOM 580 C C . ALA A 1 92 ? 16.735 2.618 22.156 1.00 49.32 86 ALA A C 1
ATOM 581 O O . ALA A 1 92 ? 16.920 2.216 21.022 1.00 50.26 86 ALA A O 1
ATOM 583 N N . PHE A 1 93 ? 15.649 2.309 22.863 1.00 52.33 87 PHE A N 1
ATOM 584 C CA . PHE A 1 93 ? 14.593 1.432 22.347 1.00 56.03 87 PHE A CA 1
ATOM 585 C C . PHE A 1 93 ? 13.328 1.530 23.195 1.00 58.95 87 PHE A C 1
ATOM 586 O O . PHE A 1 93 ? 13.370 2.022 24.324 1.00 56.42 87 PHE A O 1
ATOM 594 N N . SER A 1 94 ? 12.213 1.043 22.651 1.00 63.97 88 SER A N 1
ATOM 595 C CA . SER A 1 94 ? 10.924 1.092 23.352 1.00 68.64 88 SER A CA 1
ATOM 596 C C . SER A 1 94 ? 10.458 -0.246 23.942 1.00 74.28 88 SER A C 1
ATOM 597 O O . SER A 1 94 ? 10.784 -1.292 23.408 1.00 76.25 88 SER A O 1
ATOM 600 N N . THR A 1 95 ? 9.722 -0.147 25.060 1.00 80.04 89 THR A N 1
ATOM 601 C CA . THR A 1 95 ? 8.968 -1.193 25.769 1.00 85.41 89 THR A CA 1
ATOM 602 C C . THR A 1 95 ? 9.888 -2.109 26.563 1.00 85.01 89 THR A C 1
ATOM 603 O O . THR A 1 95 ? 9.442 -2.726 27.532 1.00 89.22 89 THR A O 1
ATOM 607 N N . PRO A 1 101 ? 14.678 -6.325 30.959 1.00 95.13 95 PRO A N 1
ATOM 608 C CA . PRO A 1 101 ? 15.619 -6.407 29.853 1.00 93.59 95 PRO A CA 1
ATOM 609 C C . PRO A 1 101 ? 17.055 -6.279 30.427 1.00 93.82 95 PRO A C 1
ATOM 610 O O . PRO A 1 101 ? 17.883 -5.505 29.942 1.00 90.00 95 PRO A O 1
ATOM 614 N N . GLU A 1 102 ? 17.367 -7.026 31.481 1.00 101.24 96 GLU A N 1
ATOM 615 C CA . GLU A 1 102 ? 18.484 -6.578 32.335 1.00 101.77 96 GLU A CA 1
ATOM 616 C C . GLU A 1 102 ? 19.839 -6.582 31.578 1.00 100.79 96 GLU A C 1
ATOM 617 O O . GLU A 1 102 ? 20.059 -7.329 30.608 1.00 104.59 96 GLU A O 1
ATOM 623 N N . LEU A 1 103 ? 20.718 -5.693 32.035 1.00 95.89 97 LEU A N 1
ATOM 624 C CA . LEU A 1 103 ? 21.831 -5.186 31.253 1.00 88.93 97 LEU A CA 1
ATOM 625 C C . LEU A 1 103 ? 23.145 -5.291 31.992 1.00 88.84 97 LEU A C 1
ATOM 626 O O . LEU A 1 103 ? 23.272 -4.737 33.079 1.00 90.39 97 LEU A O 1
ATOM 631 N N . ASP A 1 104 ? 24.120 -5.985 31.407 1.00 88.39 98 ASP A N 1
ATOM 632 C CA . ASP A 1 104 ? 25.437 -6.120 32.030 1.00 90.39 98 ASP A CA 1
ATOM 633 C C . ASP A 1 104 ? 26.564 -5.425 31.254 1.00 84.49 98 ASP A C 1
ATOM 634 O O . ASP A 1 104 ? 26.343 -4.899 30.174 1.00 83.53 98 ASP A O 1
ATOM 639 N N . GLU A 1 105 ? 27.765 -5.458 31.832 1.00 84.42 99 GLU A N 1
ATOM 640 C CA . GLU A 1 105 ? 28.942 -4.706 31.381 1.00 80.48 99 GLU A CA 1
ATOM 641 C C . GLU A 1 105 ? 30.145 -5.677 31.484 1.00 82.70 99 GLU A C 1
ATOM 642 O O . GLU A 1 105 ? 29.962 -6.892 31.657 1.00 87.22 99 GLU A O 1
ATOM 648 N N . GLY A 1 106 ? 31.368 -5.159 31.388 1.00 81.81 100 GLY A N 1
ATOM 649 C CA . GLY A 1 106 ? 32.587 -5.965 31.555 1.00 84.77 100 GLY A CA 1
ATOM 650 C C . GLY A 1 106 ? 33.459 -5.920 30.321 1.00 81.92 100 GLY A C 1
ATOM 651 O O . GLY A 1 106 ? 33.312 -5.028 29.495 1.00 75.52 100 GLY A O 1
ATOM 652 N N . VAL A 1 107 ? 34.383 -6.872 30.212 1.00 85.34 101 VAL A N 1
ATOM 653 C CA . VAL A 1 107 ? 35.246 -6.978 29.037 1.00 85.04 101 VAL A CA 1
ATOM 654 C C . VAL A 1 107 ? 34.579 -7.875 28.001 1.00 85.59 101 VAL A C 1
ATOM 655 O O . VAL A 1 107 ? 34.107 -8.954 28.323 1.00 89.40 101 VAL A O 1
ATOM 659 N N . PHE A 1 108 ? 34.508 -7.400 26.763 1.00 84.99 102 PHE A N 1
ATOM 660 C CA . PHE A 1 108 ? 33.893 -8.163 25.680 1.00 87.87 102 PHE A CA 1
ATOM 661 C C . PHE A 1 108 ? 34.881 -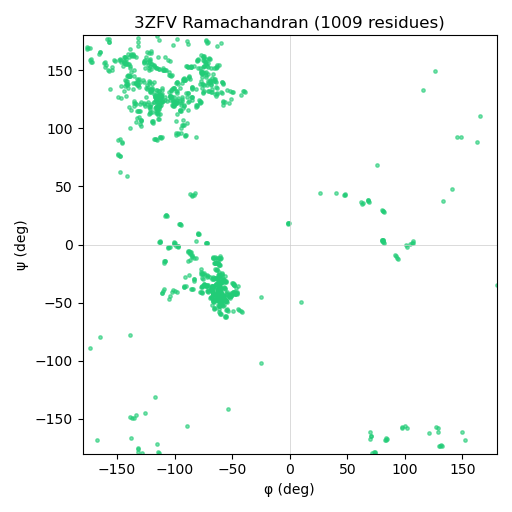8.384 24.548 1.00 89.70 102 PHE A C 1
ATOM 662 O O . PHE A 1 108 ? 35.634 -7.464 24.206 1.00 88.87 102 PHE A O 1
ATOM 670 N N . GLU A 1 109 ? 34.846 -9.584 23.960 1.00 92.55 103 GLU A N 1
ATOM 671 C CA . GLU A 1 109 ? 35.639 -9.905 22.778 1.00 94.79 103 GLU A CA 1
ATOM 672 C C . GLU A 1 109 ? 34.827 -9.664 21.504 1.00 92.65 103 GLU A C 1
ATOM 673 O O . GLU A 1 109 ? 33.622 -9.939 21.433 1.00 95.68 103 GLU A O 1
ATOM 679 N N . THR A 1 110 ? 35.482 -9.107 20.500 1.00 89.21 104 THR A N 1
ATOM 680 C CA . THR A 1 110 ? 34.798 -8.778 19.255 1.00 85.85 104 THR A CA 1
ATOM 681 C C . THR A 1 110 ? 35.705 -9.003 18.088 1.00 87.66 104 THR A C 1
ATOM 682 O O . THR A 1 110 ? 36.923 -9.005 18.244 1.00 89.45 104 THR A O 1
ATOM 686 N N . ILE A 1 111 ? 35.115 -9.118 16.905 1.00 88.17 105 ILE A N 1
ATOM 687 C CA . ILE A 1 111 ? 35.913 -9.238 15.685 1.00 89.11 105 ILE A CA 1
ATOM 688 C C . ILE A 1 111 ? 36.777 -7.986 15.469 1.00 83.64 105 ILE A C 1
ATOM 689 O O . ILE A 1 111 ? 37.834 -8.066 14.840 1.00 82.19 105 ILE A O 1
ATOM 694 N N . TYR A 1 112 ? 36.332 -6.846 16.015 1.00 78.12 106 TYR A N 1
ATOM 695 C CA . TYR A 1 112 ? 37.083 -5.585 15.940 1.00 74.31 106 TYR A CA 1
ATOM 696 C C . TYR A 1 112 ? 38.079 -5.420 17.089 1.00 75.25 106 TYR A C 1
ATOM 697 O O . TYR A 1 112 ? 38.887 -4.498 17.080 1.00 74.73 106 TYR A O 1
ATOM 706 N N . GLY A 1 113 ? 38.065 -6.346 18.041 1.00 78.98 107 GLY A N 1
ATOM 707 C CA . GLY A 1 113 ? 39.029 -6.337 19.153 1.00 82.18 107 GLY A CA 1
ATOM 708 C C . GLY A 1 113 ? 38.351 -6.503 20.502 1.00 82.60 107 GLY A C 1
ATOM 709 O O . GLY A 1 113 ? 37.152 -6.785 20.567 1.00 80.86 107 GLY A O 1
ATOM 710 N N . LYS A 1 114 ? 39.115 -6.357 21.580 1.00 84.78 108 LYS A N 1
ATOM 711 C CA . LYS A 1 114 ? 38.556 -6.457 22.927 1.00 86.59 108 LYS A CA 1
ATOM 712 C C . LYS A 1 114 ? 38.253 -5.064 23.491 1.00 82.00 108 LYS A C 1
ATOM 713 O O . LYS A 1 114 ? 39.034 -4.117 23.317 1.00 78.82 108 LYS A O 1
ATOM 719 N N . PHE A 1 115 ? 37.099 -4.962 24.153 1.00 79.12 109 PHE A N 1
ATOM 720 C CA . PHE A 1 115 ? 36.575 -3.697 24.650 1.00 74.00 109 PHE A CA 1
ATOM 721 C C . PHE A 1 115 ? 36.034 -3.822 26.076 1.00 75.23 109 PHE A C 1
ATOM 722 O O . PHE A 1 115 ? 35.369 -4.802 26.427 1.00 78.26 109 PHE A O 1
ATOM 730 N N . HIS A 1 116 ? 36.322 -2.818 26.895 1.00 73.00 110 HIS A N 1
ATOM 731 C CA . HIS A 1 116 ? 35.746 -2.716 28.235 1.00 73.03 110 HIS A CA 1
ATOM 732 C C . HIS A 1 116 ? 34.531 -1.835 28.132 1.00 68.38 110 HIS A C 1
ATOM 733 O O . HIS A 1 116 ? 34.644 -0.659 27.794 1.00 68.26 110 HIS A O 1
ATOM 740 N N . ILE A 1 117 ? 33.354 -2.401 28.386 1.00 66.29 111 ILE A N 1
ATOM 741 C CA . ILE A 1 117 ? 32.102 -1.669 28.268 1.00 61.26 111 ILE A CA 1
ATOM 742 C C . ILE A 1 117 ? 31.450 -1.528 29.653 1.00 62.43 111 ILE A C 1
ATOM 743 O O . ILE A 1 117 ? 31.063 -2.534 30.256 1.00 64.57 111 ILE A O 1
ATOM 748 N N . THR A 1 118 ? 31.329 -0.288 30.135 1.00 60.16 112 THR A N 1
ATOM 749 C CA . THR A 1 118 ? 30.654 0.016 31.403 1.00 62.20 112 THR A CA 1
ATOM 750 C C . THR A 1 118 ? 29.483 0.969 31.120 1.00 58.95 112 THR A C 1
ATOM 751 O O . THR A 1 118 ? 29.394 1.558 30.053 1.00 55.88 112 THR A O 1
ATOM 755 N N . ILE A 1 119 ? 28.588 1.108 32.083 1.00 60.08 113 ILE A N 1
ATOM 756 C CA . ILE A 1 119 ? 27.403 1.920 31.915 1.00 58.57 113 ILE A CA 1
ATOM 757 C C . ILE A 1 119 ? 27.595 3.294 32.528 1.00 59.80 113 ILE A C 1
ATOM 758 O O . ILE A 1 119 ? 27.848 3.413 33.707 1.00 62.79 113 ILE A O 1
ATOM 763 N N . GLU A 1 120 ? 27.435 4.323 31.711 1.00 59.36 114 GLU A N 1
ATOM 764 C CA . GLU A 1 120 ? 27.512 5.720 32.118 1.00 60.23 114 GLU A CA 1
ATOM 765 C C . GLU A 1 120 ? 26.174 6.224 32.668 1.00 58.95 114 GLU A C 1
ATOM 766 O O . GLU A 1 120 ? 26.148 7.033 33.605 1.00 61.03 114 GLU A O 1
ATOM 772 N N . SER A 1 121 ? 25.073 5.788 32.054 1.00 54.21 115 SER A N 1
ATOM 773 C CA . SER A 1 121 ? 23.755 6.260 32.442 1.00 54.48 115 SER A CA 1
ATOM 774 C C . SER A 1 121 ? 22.628 5.347 31.987 1.00 53.15 115 SER A C 1
ATOM 775 O O . SER A 1 121 ? 22.761 4.583 31.041 1.00 51.98 115 SER A O 1
ATOM 778 N N . VAL A 1 122 ? 21.542 5.380 32.742 1.00 55.25 116 VAL A N 1
ATOM 779 C CA . VAL A 1 122 ? 20.349 4.631 32.400 1.00 55.66 116 VAL A CA 1
ATOM 780 C C . VAL A 1 122 ? 19.151 5.523 32.664 1.00 57.17 116 VAL A C 1
ATOM 781 O O . VAL A 1 122 ? 18.902 5.902 33.796 1.00 59.68 116 VAL A O 1
ATOM 785 N N . GLU A 1 123 ? 18.432 5.849 31.601 1.00 57.72 117 GLU A N 1
ATOM 786 C CA . GLU A 1 123 ? 17.229 6.652 31.671 1.00 61.35 117 GLU A CA 1
ATOM 787 C C . GLU A 1 123 ? 16.064 5.759 31.274 1.00 62.13 117 GLU A C 1
ATOM 788 O O . GLU A 1 123 ? 16.062 5.172 30.197 1.00 59.10 117 GLU A O 1
ATOM 794 N N . ILE A 1 124 ? 15.084 5.629 32.158 1.00 65.55 118 ILE A N 1
ATOM 795 C CA . ILE A 1 124 ? 13.848 4.963 31.810 1.00 66.26 118 ILE A CA 1
ATOM 796 C C . ILE A 1 124 ? 12.724 5.969 31.898 1.00 66.75 118 ILE A C 1
ATOM 797 O O . ILE A 1 124 ? 12.410 6.465 32.978 1.00 69.79 118 ILE A O 1
ATOM 802 N N . VAL A 1 125 ? 12.107 6.262 30.767 1.00 65.61 119 VAL A N 1
ATOM 803 C CA . VAL A 1 125 ? 11.012 7.216 30.754 1.00 68.90 119 VAL A CA 1
ATOM 804 C C . VAL A 1 125 ? 9.707 6.545 30.315 1.00 70.81 119 VAL A C 1
ATOM 805 O O . VAL A 1 125 ? 9.651 5.854 29.295 1.00 68.07 119 VAL A O 1
ATOM 809 N N . GLU A 1 126 ? 8.690 6.716 31.156 1.00 75.98 120 GLU A N 1
ATOM 810 C CA . GLU A 1 126 ? 7.328 6.334 30.837 1.00 80.87 120 GLU A CA 1
ATOM 811 C C . GLU A 1 126 ? 6.808 7.295 29.794 1.00 82.45 120 GLU A C 1
ATOM 812 O O . GLU A 1 126 ? 6.949 8.501 29.963 1.00 85.22 120 GLU A O 1
ATOM 818 N N . VAL A 1 127 ? 6.206 6.766 28.735 1.00 84.32 121 VAL A N 1
ATOM 819 C CA . VAL A 1 127 ? 5.590 7.590 27.686 1.00 87.27 121 VAL A CA 1
ATOM 820 C C . VAL A 1 127 ? 4.659 8.700 28.226 1.00 94.42 121 VAL A C 1
ATOM 821 O O . VAL A 1 127 ? 4.588 9.781 27.647 1.00 97.36 121 VAL A O 1
ATOM 825 N N . GLU A 1 128 ? 3.964 8.447 29.334 1.00 100.96 122 GLU A N 1
ATOM 826 C CA . GLU A 1 128 ? 3.114 9.470 29.967 1.00 107.14 122 GLU A CA 1
ATOM 827 C C . GLU A 1 128 ? 3.914 10.587 30.658 1.00 107.90 122 GLU A C 1
ATOM 828 O O . GLU A 1 128 ? 3.506 11.739 30.648 1.00 113.34 122 GLU A O 1
ATOM 834 N N . LYS A 1 129 ? 5.052 10.256 31.252 1.00 106.95 123 LYS A N 1
ATOM 835 C CA . LYS A 1 129 ? 5.915 11.276 31.877 1.00 108.50 123 LYS A CA 1
ATOM 836 C C . LYS A 1 129 ? 6.464 12.297 30.851 1.00 107.29 123 LYS A C 1
ATOM 837 O O . LYS A 1 129 ? 6.869 13.412 31.225 1.00 110.23 123 LYS A O 1
ATOM 843 N N . LEU A 1 130 ? 6.497 11.910 29.572 1.00 103.15 124 LEU A N 1
ATOM 844 C CA . LEU A 1 130 ? 6.881 12.836 28.509 1.00 100.42 124 LEU A CA 1
ATOM 845 C C . LEU A 1 130 ? 5.919 14.001 28.441 1.00 102.18 124 LEU A C 1
ATOM 846 O O . LEU A 1 130 ? 6.347 15.147 28.387 1.00 102.92 124 LEU A O 1
ATOM 851 N N . LYS A 1 131 ? 4.622 13.707 28.464 1.00 102.89 125 LYS A N 1
ATOM 852 C CA . LYS A 1 131 ? 3.611 14.755 28.421 1.00 106.47 125 LYS A CA 1
ATOM 853 C C . LYS A 1 131 ? 3.801 15.763 29.545 1.00 106.31 125 LYS A C 1
ATOM 854 O O . LYS A 1 131 ? 3.488 16.929 29.383 1.00 105.83 125 LYS A O 1
ATOM 860 N N . GLU A 1 132 ? 4.303 15.303 30.688 1.00 105.12 126 GLU A N 1
ATOM 861 C CA . GLU A 1 132 ? 4.437 16.164 31.855 1.00 108.31 126 GLU A CA 1
ATOM 862 C C . GLU A 1 132 ? 5.606 17.125 31.737 1.00 108.07 126 GLU A C 1
ATOM 863 O O . GLU A 1 132 ? 5.503 18.277 32.172 1.00 111.27 126 GLU A O 1
ATOM 869 N N . GLU A 1 133 ? 6.703 16.664 31.139 1.00 105.47 127 GLU A N 1
ATOM 870 C CA . GLU A 1 133 ? 7.878 17.523 30.923 1.00 107.14 127 GLU A CA 1
ATOM 871 C C . GLU A 1 133 ? 7.644 18.592 29.854 1.00 108.16 127 GLU A C 1
ATOM 872 O O . GLU A 1 133 ? 8.253 19.665 29.893 1.00 108.78 127 GLU A O 1
ATOM 878 N N . VAL A 1 134 ? 6.751 18.306 28.912 1.00 107.68 128 VAL A N 1
ATOM 879 C CA . VAL A 1 134 ? 6.328 19.307 27.941 1.00 109.42 128 VAL A CA 1
ATOM 880 C C . VAL A 1 134 ? 5.902 20.584 28.628 1.00 112.35 128 VAL A C 1
ATOM 881 O O . VAL A 1 134 ? 6.239 21.661 28.173 1.00 115.73 128 VAL A O 1
ATOM 885 N N . GLU A 1 135 ? 5.146 20.463 29.709 1.00 80.41 129 GLU A N 1
ATOM 886 C CA . GLU A 1 135 ? 4.569 21.642 30.354 1.00 81.59 129 GLU A CA 1
ATOM 887 C C . GLU A 1 135 ? 5.623 22.586 30.923 1.00 79.47 129 GLU A C 1
ATOM 888 O O . GLU A 1 135 ? 5.443 23.807 30.878 1.00 81.82 129 GLU A O 1
ATOM 894 N N . LYS A 1 136 ? 6.726 22.035 31.422 1.00 75.51 130 LYS A N 1
ATOM 895 C CA . LYS A 1 136 ? 7.826 22.873 31.880 1.00 73.15 130 LYS A CA 1
ATOM 896 C C . LYS A 1 136 ? 8.328 23.832 30.777 1.00 66.91 130 LYS A C 1
ATOM 897 O O . LYS A 1 136 ? 8.877 24.879 31.069 1.00 65.54 130 LYS A O 1
ATOM 903 N N . HIS A 1 137 ? 8.172 23.462 29.509 1.00 62.24 131 HIS A N 1
ATOM 904 C CA . HIS A 1 137 ? 8.818 24.202 28.428 1.00 57.88 131 HIS A CA 1
ATOM 905 C C . HIS A 1 137 ? 7.892 24.945 27.505 1.00 55.12 131 HIS A C 1
ATOM 906 O O . HIS A 1 137 ? 8.303 25.398 26.454 1.00 50.07 131 HIS A O 1
ATOM 921 N N . ASN A 1 139 ? 6.816 27.877 27.523 1.00 59.23 133 ASN A N 1
ATOM 922 C CA . ASN A 1 139 ? 7.340 29.216 27.224 1.00 60.04 133 ASN A CA 1
ATOM 923 C C . ASN A 1 139 ? 8.809 29.261 26.814 1.00 58.45 133 ASN A C 1
ATOM 924 O O . ASN A 1 139 ? 9.422 30.320 26.856 1.00 59.65 133 ASN A O 1
ATOM 929 N N . ASP A 1 140 ? 9.367 28.135 26.405 1.00 55.75 134 ASP A N 1
ATOM 930 C CA . ASP A 1 140 ? 10.761 28.095 26.068 1.00 54.71 134 ASP A CA 1
ATOM 931 C C . ASP A 1 140 ? 10.927 27.937 24.573 1.00 53.87 134 ASP A C 1
ATOM 932 O O . ASP A 1 140 ? 10.059 27.371 23.892 1.00 54.93 134 ASP A O 1
ATOM 937 N N . ASN A 1 141 ? 12.021 28.472 24.046 1.00 53.00 135 ASN A N 1
ATOM 938 C CA . ASN A 1 141 ? 12.362 28.228 22.665 1.00 51.38 135 ASN A CA 1
ATOM 939 C C . ASN A 1 141 ? 12.897 26.807 22.536 1.00 49.99 135 ASN A C 1
ATOM 940 O O . ASN A 1 141 ? 13.315 26.203 23.529 1.00 53.01 135 ASN A O 1
ATOM 945 N N . ILE A 1 142 ? 12.911 26.299 21.313 1.00 43.93 136 ILE A N 1
ATOM 946 C CA . ILE A 1 142 ? 13.285 24.931 21.063 1.00 43.71 136 ILE A CA 1
ATOM 947 C C . ILE A 1 142 ? 14.543 24.914 20.219 1.00 41.03 136 ILE A C 1
ATOM 948 O O . ILE A 1 142 ? 14.585 25.501 19.148 1.00 41.41 136 ILE A O 1
ATOM 953 N N . ARG A 1 143 ? 15.568 24.239 20.693 1.00 39.24 137 ARG A N 1
ATOM 954 C CA . ARG A 1 143 ? 16.726 24.021 19.868 1.00 38.81 137 ARG A CA 1
ATOM 955 C C . ARG A 1 143 ? 16.823 22.529 19.540 1.00 36.67 137 ARG A C 1
ATOM 956 O O . ARG A 1 143 ? 16.943 21.700 20.453 1.00 35.77 137 ARG A O 1
ATOM 964 N N . VAL A 1 144 ? 16.768 22.199 18.255 1.00 32.64 138 VAL A N 1
ATOM 965 C CA . VAL A 1 144 ? 17.048 20.836 17.806 1.00 32.33 138 VAL A CA 1
ATOM 966 C C . VAL A 1 144 ? 18.459 20.794 17.227 1.00 33.13 138 VAL A C 1
ATOM 967 O O . VAL A 1 144 ? 18.785 21.606 16.364 1.00 34.20 138 VAL A O 1
ATOM 971 N N . ARG A 1 145 ? 19.284 19.874 17.717 1.00 33.96 139 ARG A N 1
ATOM 972 C CA . ARG A 1 145 ? 20.628 19.689 17.220 1.00 34.09 139 ARG A CA 1
ATOM 973 C C . ARG A 1 145 ? 20.749 18.346 16.553 1.00 33.53 139 ARG A C 1
ATOM 974 O O . ARG A 1 145 ? 20.382 17.344 17.123 1.00 34.01 139 ARG A O 1
ATOM 982 N N . PHE A 1 146 ? 21.266 18.330 15.335 1.00 32.42 140 PHE A N 1
ATOM 983 C CA . PHE A 1 146 ? 21.534 17.090 14.673 1.00 32.29 140 PHE A CA 1
ATOM 984 C C . PHE A 1 146 ? 22.969 16.697 14.965 1.00 33.60 140 PHE A C 1
ATOM 985 O O . PHE A 1 146 ? 23.901 17.272 14.407 1.00 34.59 140 PHE A O 1
ATOM 993 N N . ILE A 1 147 ? 23.120 15.742 15.877 1.00 34.60 141 ILE A N 1
ATOM 994 C CA . ILE A 1 147 ? 24.398 15.371 16.424 1.00 35.89 141 ILE A CA 1
ATOM 995 C C . ILE A 1 147 ? 25.057 14.405 15.485 1.00 36.97 141 ILE A C 1
ATOM 996 O O . ILE A 1 147 ? 26.285 14.356 15.425 1.00 39.65 141 ILE A O 1
ATOM 1001 N N . SER A 1 148 ? 24.254 13.626 14.771 1.00 35.94 142 SER A N 1
ATOM 1002 C CA . SER A 1 148 ? 24.771 12.805 13.686 1.00 37.00 142 SER A CA 1
ATOM 1003 C C . SER A 1 148 ? 24.033 13.149 12.407 1.00 35.27 142 SER A C 1
ATOM 1004 O O . SER A 1 148 ? 22.920 13.664 12.434 1.00 33.74 142 SER A O 1
ATOM 1007 N N . PRO A 1 149 ? 24.670 12.921 11.268 1.00 36.71 143 PRO A N 1
ATOM 1008 C CA . PRO A 1 149 ? 23.997 13.238 10.020 1.00 35.33 143 PRO A CA 1
ATOM 1009 C C . PRO A 1 149 ? 22.594 12.636 9.993 1.00 35.09 143 PRO A C 1
ATOM 1010 O O . PRO A 1 149 ? 22.412 11.463 10.293 1.00 36.72 143 PRO A O 1
ATOM 1014 N N . THR A 1 150 ? 21.622 13.448 9.628 1.00 34.17 144 THR A N 1
ATOM 1015 C CA . THR A 1 150 ? 20.230 13.086 9.698 1.00 34.66 144 THR A CA 1
ATOM 1016 C C . THR A 1 150 ? 19.598 13.058 8.302 1.00 35.09 144 THR A C 1
ATOM 1017 O O . THR A 1 150 ? 19.761 13.975 7.527 1.00 36.40 144 THR A O 1
ATOM 1021 N N . LEU A 1 151 ? 18.853 12.000 8.005 1.00 37.65 145 LEU A N 1
ATOM 1022 C CA . LEU A 1 151 ? 18.319 11.759 6.661 1.00 37.78 145 LEU A CA 1
ATOM 1023 C C . LEU A 1 151 ? 16.786 11.779 6.642 1.00 37.56 145 LEU A C 1
ATOM 1024 O O . LEU A 1 151 ? 16.157 10.749 6.844 1.00 42.33 145 LEU A O 1
ATOM 1029 N N . LEU A 1 152 ? 16.207 12.954 6.408 1.00 36.89 146 LEU A N 1
ATOM 1030 C CA . LEU A 1 152 ? 14.750 13.154 6.372 1.00 36.12 146 LEU A CA 1
ATOM 1031 C C . LEU A 1 152 ? 14.257 13.279 4.944 1.00 36.42 146 LEU A C 1
ATOM 1032 O O . LEU A 1 152 ? 14.784 14.069 4.170 1.00 39.68 146 LEU A O 1
ATOM 1037 N N . SER A 1 153 ? 13.263 12.493 4.578 1.00 37.28 147 SER A N 1
ATOM 1038 C CA . SER A 1 153 ? 12.720 12.540 3.225 1.00 36.56 147 SER A CA 1
ATOM 1039 C C . SER A 1 153 ? 11.658 13.634 3.081 1.00 35.91 147 SER A C 1
ATOM 1040 O O . SER A 1 153 ? 10.691 13.691 3.832 1.00 38.55 147 SER A O 1
ATOM 1043 N N . SER A 1 154 ? 11.874 14.513 2.120 1.00 34.64 148 SER A N 1
ATOM 1044 C CA . SER A 1 154 ? 11.024 15.657 1.914 1.00 34.15 148 SER A CA 1
ATOM 1045 C C . SER A 1 154 ? 9.597 15.248 1.586 1.00 35.26 148 SER A C 1
ATOM 1046 O O . SER A 1 154 ? 8.639 15.930 1.969 1.00 34.43 148 SER A O 1
ATOM 1049 N N . LYS A 1 155 ? 9.450 14.119 0.902 1.00 35.61 149 LYS A N 1
ATOM 1050 C CA . LYS A 1 155 ? 8.135 13.663 0.506 1.00 35.18 149 LYS A CA 1
ATOM 1051 C C . LYS A 1 155 ? 7.194 13.416 1.685 1.00 34.49 149 LYS A C 1
ATOM 1052 O O . LYS A 1 155 ? 6.006 13.227 1.472 1.00 36.99 149 LYS A O 1
ATOM 1058 N N . VAL A 1 156 ? 7.686 13.400 2.918 1.00 33.40 150 VAL A N 1
ATOM 1059 C CA . VAL A 1 156 ? 6.781 13.273 4.074 1.00 34.83 150 VAL A CA 1
ATOM 1060 C C . VAL A 1 156 ? 5.797 14.454 4.103 1.00 35.81 150 VAL A C 1
ATOM 1061 O O . VAL A 1 156 ? 4.673 14.325 4.597 1.00 37.65 150 VAL A O 1
ATOM 1065 N N . LEU A 1 157 ? 6.206 15.593 3.549 1.00 34.68 151 LEU A N 1
ATOM 1066 C CA . LEU A 1 157 ? 5.307 16.747 3.421 1.00 33.31 151 LEU A CA 1
ATOM 1067 C C . LEU A 1 157 ? 4.640 16.856 2.068 1.00 32.96 151 LEU A C 1
ATOM 1068 O O . LEU A 1 157 ? 4.132 17.919 1.736 1.00 34.44 151 LEU A O 1
ATOM 1073 N N . LEU A 1 158 ? 4.616 15.780 1.292 1.00 33.29 152 LEU A N 1
ATOM 1074 C CA . LEU A 1 158 ? 3.814 15.756 0.062 1.00 34.35 152 LEU A CA 1
ATOM 1075 C C . LEU A 1 158 ? 2.404 15.369 0.448 1.00 35.84 152 LEU A C 1
ATOM 1076 O O . LEU A 1 158 ? 2.219 14.447 1.236 1.00 38.10 152 LEU A O 1
ATOM 1081 N N . PRO A 1 159 ? 1.397 16.063 -0.092 1.00 35.76 153 PRO A N 1
ATOM 1082 C CA . PRO A 1 159 ? 0.040 15.610 0.163 1.00 36.97 153 PRO A CA 1
ATOM 1083 C C . PRO A 1 159 ? -0.098 14.166 -0.318 1.00 39.17 153 PRO A C 1
ATOM 1084 O O . PRO A 1 159 ? 0.117 13.884 -1.495 1.00 40.36 153 PRO A O 1
ATOM 1088 N N . PRO A 1 160 ? -0.433 13.247 0.580 1.00 41.07 154 PRO A N 1
ATOM 1089 C CA . PRO A 1 160 ? -0.607 11.825 0.217 1.00 42.51 154 PRO A CA 1
ATOM 1090 C C . PRO A 1 160 ? -1.414 11.549 -1.054 1.00 43.51 154 PRO A C 1
ATOM 1091 O O . PRO A 1 160 ? -1.085 10.630 -1.785 1.00 45.42 154 PRO A O 1
ATOM 1095 N N . SER A 1 161 ? -2.439 12.338 -1.333 1.00 43.83 155 SER A N 1
ATOM 1096 C CA . SER A 1 161 ? -3.223 12.146 -2.556 1.00 46.67 155 SER A CA 1
ATOM 1097 C C . SER A 1 161 ? -2.412 12.349 -3.850 1.00 43.85 155 SER A C 1
ATOM 1098 O O . SER A 1 161 ? -2.850 11.942 -4.932 1.00 44.52 155 SER A O 1
ATOM 1101 N N . LEU A 1 162 ? -1.239 12.984 -3.741 1.00 40.44 156 LEU A N 1
ATOM 1102 C CA . LEU A 1 162 ? -0.366 13.214 -4.893 1.00 38.92 156 LEU A CA 1
ATOM 1103 C C . LEU A 1 162 ? 0.808 12.221 -5.005 1.00 40.04 156 LEU A C 1
ATOM 1104 O O . LEU A 1 162 ? 1.612 12.309 -5.938 1.00 39.90 156 LEU A O 1
ATOM 1109 N N . SER A 1 163 ? 0.875 11.251 -4.094 1.00 42.24 157 SER A N 1
ATOM 1110 C CA . SER A 1 163 ? 1.917 10.208 -4.118 1.00 44.03 157 SER A CA 1
ATOM 1111 C C . SER A 1 163 ? 2.081 9.505 -5.461 1.00 44.78 157 SER A C 1
ATOM 1112 O O . SER A 1 163 ? 3.201 9.295 -5.918 1.00 43.83 157 SER A O 1
ATOM 1115 N N . GLU A 1 164 ? 0.969 9.155 -6.080 1.00 46.06 158 GLU A N 1
ATOM 1116 C CA . GLU A 1 164 ? 1.036 8.509 -7.357 1.00 49.26 158 GLU A CA 1
ATOM 1117 C C . GLU A 1 164 ? 1.601 9.474 -8.392 1.00 47.85 158 GLU A C 1
ATOM 1118 O O . GLU A 1 164 ? 2.583 9.160 -9.053 1.00 48.09 158 GLU A O 1
ATOM 1124 N N . ARG A 1 165 ? 0.968 10.633 -8.532 1.00 46.34 159 ARG A N 1
ATOM 1125 C CA . ARG A 1 165 ? 1.405 11.659 -9.490 1.00 44.45 159 ARG A CA 1
ATOM 1126 C C . ARG A 1 165 ? 2.919 11.902 -9.461 1.00 42.31 159 ARG A C 1
ATOM 1127 O O . ARG A 1 165 ? 3.528 12.034 -10.512 1.00 41.26 159 ARG A O 1
ATOM 1135 N N . TYR A 1 166 ? 3.520 11.938 -8.267 1.00 40.55 160 TYR A N 1
ATOM 1136 C CA . TYR A 1 166 ? 4.946 12.216 -8.147 1.00 39.58 160 TYR A CA 1
ATOM 1137 C C . TYR A 1 166 ? 5.766 10.992 -7.772 1.00 40.79 160 TYR A C 1
ATOM 1138 O O . TYR A 1 166 ? 6.883 11.083 -7.259 1.00 38.58 160 TYR A O 1
ATOM 1147 N N . LYS A 1 167 ? 5.240 9.828 -8.102 1.00 44.16 161 LYS A N 1
ATOM 1148 C CA . LYS A 1 167 ? 5.960 8.623 -7.776 1.00 46.91 161 LYS A CA 1
ATOM 1149 C C . LYS A 1 167 ? 7.343 8.528 -8.409 1.00 48.93 161 LYS A C 1
ATOM 1150 O O . LYS A 1 167 ? 8.220 7.945 -7.808 1.00 49.18 161 LYS A O 1
ATOM 1156 N N . ARG A 1 168 ? 7.535 9.081 -9.608 1.00 52.22 162 ARG A N 1
ATOM 1157 C CA . ARG A 1 168 ? 8.836 8.995 -10.311 1.00 53.86 162 ARG A CA 1
ATOM 1158 C C . ARG A 1 168 ? 9.840 10.035 -9.811 1.00 51.34 162 ARG A C 1
ATOM 1159 O O . ARG A 1 168 ? 10.998 9.961 -10.145 1.00 53.78 162 ARG A O 1
ATOM 1167 N N . VAL A 1 169 ? 9.396 11.001 -9.024 1.00 48.10 163 VAL A N 1
ATOM 1168 C CA . VAL A 1 169 ? 10.262 12.073 -8.588 1.00 46.80 163 VAL A CA 1
ATOM 1169 C C . VAL A 1 169 ? 11.127 11.655 -7.425 1.00 47.43 163 VAL A C 1
ATOM 1170 O O . VAL A 1 169 ? 10.613 11.344 -6.361 1.00 47.64 163 VAL A O 1
ATOM 1174 N N . ASN A 1 170 ? 12.438 11.695 -7.604 1.00 50.32 164 ASN A N 1
ATOM 1175 C CA . ASN A 1 170 ? 13.352 11.373 -6.519 1.00 51.21 164 ASN A CA 1
ATOM 1176 C C . ASN A 1 170 ? 13.842 12.655 -5.838 1.00 48.74 164 ASN A C 1
ATOM 1177 O O . ASN A 1 170 ? 14.800 13.279 -6.286 1.00 48.02 164 ASN A O 1
ATOM 1182 N N . ALA A 1 171 ? 13.167 13.040 -4.755 1.00 46.80 165 ALA A N 1
ATOM 1183 C CA . ALA A 1 171 ? 13.506 14.260 -4.024 1.00 43.29 165 ALA A CA 1
ATOM 1184 C C . ALA A 1 171 ? 14.738 14.057 -3.159 1.00 43.59 165 ALA A C 1
ATOM 1185 O O . ALA A 1 171 ? 15.388 15.031 -2.785 1.00 45.91 165 ALA A O 1
ATOM 1187 N N . GLY A 1 172 ? 15.059 12.805 -2.833 1.00 42.94 166 GLY A N 1
ATOM 1188 C CA . GLY A 1 172 ? 16.195 12.510 -1.957 1.00 42.37 166 GLY A CA 1
ATOM 1189 C C . GLY A 1 172 ? 15.928 12.928 -0.519 1.00 39.60 166 GLY A C 1
ATOM 1190 O O . GLY A 1 172 ? 14.788 13.197 -0.146 1.00 39.91 166 GLY A O 1
ATOM 1191 N N . TYR A 1 173 ? 16.983 12.998 0.287 1.00 38.29 167 TYR A N 1
ATOM 1192 C CA . TYR A 1 173 ? 16.874 13.520 1.643 1.00 36.40 167 TYR A CA 1
ATOM 1193 C C . TYR A 1 173 ? 17.149 15.007 1.706 1.00 34.39 167 TYR A C 1
ATOM 1194 O O . TYR A 1 173 ? 18.000 15.540 1.009 1.00 33.74 167 TYR A O 1
ATOM 1203 N N . SER A 1 174 ? 16.405 15.679 2.567 1.00 34.30 168 SER A N 1
ATOM 1204 C CA . SER A 1 174 ? 16.559 17.112 2.744 1.00 34.21 168 SER A CA 1
ATOM 1205 C C . SER A 1 174 ? 17.916 17.483 3.315 1.00 32.57 168 SER A C 1
ATOM 1206 O O . SER A 1 174 ? 18.336 16.920 4.310 1.00 34.94 168 SER A O 1
ATOM 1209 N N . THR A 1 175 ? 18.591 18.427 2.667 1.00 32.09 169 THR A N 1
ATOM 1210 C CA . THR A 1 175 ? 19.849 18.956 3.175 1.00 31.66 169 THR A CA 1
ATOM 1211 C C . THR A 1 175 ? 19.615 20.239 3.922 1.00 30.42 169 THR A C 1
ATOM 1212 O O . THR A 1 175 ? 20.545 20.813 4.453 1.00 30.12 169 THR A O 1
ATOM 1216 N N . LEU A 1 176 ? 18.363 20.685 3.958 1.00 32.04 170 LEU A N 1
ATOM 1217 C CA . LEU A 1 176 ? 17.957 21.872 4.719 1.00 33.59 170 LEU A CA 1
ATOM 1218 C C . LEU A 1 176 ? 16.523 21.678 5.174 1.00 33.60 170 LEU A C 1
ATOM 1219 O O . LEU A 1 176 ? 15.597 22.228 4.610 1.00 34.12 170 LEU A O 1
ATOM 1224 N N . PRO A 1 177 ? 16.325 20.875 6.195 1.00 37.93 171 PRO A N 1
ATOM 1225 C CA . PRO A 1 177 ? 14.954 20.521 6.544 1.00 37.85 171 PRO A CA 1
ATOM 1226 C C . PRO A 1 177 ? 14.246 21.650 7.251 1.00 35.10 171 PRO A C 1
ATOM 1227 O O . PRO A 1 177 ? 14.834 22.313 8.092 1.00 40.15 171 PRO A O 1
ATOM 1231 N N . SER A 1 178 ? 12.998 21.877 6.893 1.00 33.91 172 SER A N 1
ATOM 1232 C CA . SER A 1 178 ? 12.188 22.906 7.521 1.00 33.55 172 SER A CA 1
ATOM 1233 C C . SER A 1 178 ? 11.658 22.370 8.834 1.00 35.37 172 SER A C 1
ATOM 1234 O O . SER A 1 178 ? 11.566 21.143 9.024 1.00 36.92 172 SER A O 1
ATOM 1237 N N . VAL A 1 179 ? 11.295 23.280 9.732 1.00 35.46 173 VAL A N 1
ATOM 1238 C CA . VAL A 1 179 ? 10.700 22.906 11.001 1.00 35.45 173 VAL A CA 1
ATOM 1239 C C . VAL A 1 179 ? 9.569 21.910 10.785 1.00 36.04 173 VAL A C 1
ATOM 1240 O O . VAL A 1 179 ? 9.414 20.939 11.550 1.00 38.22 173 VAL A O 1
ATOM 1244 N N . GLY A 1 180 ? 8.773 22.144 9.748 1.00 33.65 174 GLY A N 1
ATOM 1245 C CA . GLY A 1 180 ? 7.640 21.270 9.471 1.00 34.34 174 GLY A CA 1
ATOM 1246 C C . GLY A 1 180 ? 8.065 19.830 9.238 1.00 33.72 174 GLY A C 1
ATOM 1247 O O . GLY A 1 180 ? 7.502 18.910 9.810 1.00 34.78 174 GLY A O 1
ATOM 1248 N N . LEU A 1 181 ? 9.098 19.648 8.423 1.00 32.67 175 LEU A N 1
ATOM 1249 C CA . LEU A 1 181 ? 9.624 18.317 8.113 1.00 31.39 175 LEU A CA 1
ATOM 1250 C C . LEU A 1 181 ? 10.148 17.618 9.372 1.00 29.85 175 LEU A C 1
ATOM 1251 O O . LEU A 1 181 ? 9.878 16.436 9.579 1.00 27.40 175 LEU A O 1
ATOM 1256 N N . ILE A 1 182 ? 10.844 18.377 10.218 1.00 28.16 176 ILE A N 1
ATOM 1257 C CA . ILE A 1 182 ? 11.426 17.827 11.435 1.00 29.13 176 ILE A CA 1
ATOM 1258 C C . ILE A 1 182 ? 10.314 17.274 12.302 1.00 30.41 176 ILE A C 1
ATOM 1259 O O . ILE A 1 182 ? 10.271 16.074 12.592 1.00 31.47 176 ILE A O 1
ATOM 1264 N N . VAL A 1 183 ? 9.380 18.147 12.680 1.00 30.23 177 VAL A N 1
ATOM 1265 C CA . VAL A 1 183 ? 8.290 17.736 13.577 1.00 30.73 177 VAL A CA 1
ATOM 1266 C C . VAL A 1 183 ? 7.356 16.703 12.972 1.00 30.34 177 VAL A C 1
ATOM 1267 O O . VAL A 1 183 ? 6.757 15.940 13.698 1.00 32.63 177 VAL A O 1
ATOM 1271 N N . ALA A 1 184 ? 7.206 16.702 11.653 1.00 28.91 178 ALA A N 1
ATOM 1272 C CA . ALA A 1 184 ? 6.401 15.681 10.996 1.00 30.15 178 ALA A CA 1
ATOM 1273 C C . ALA A 1 184 ? 7.070 14.313 11.251 1.00 31.51 178 ALA A C 1
ATOM 1274 O O . ALA A 1 184 ? 6.403 13.359 11.680 1.00 33.95 178 ALA A O 1
ATOM 1276 N N . TYR A 1 185 ? 8.387 14.256 11.069 1.00 30.49 179 TYR A N 1
ATOM 1277 C CA . TYR A 1 185 ? 9.150 13.051 11.362 1.00 31.73 179 TYR A CA 1
ATOM 1278 C C . TYR A 1 185 ? 9.017 12.631 12.832 1.00 33.70 179 TYR A C 1
ATOM 1279 O O . TYR A 1 185 ? 8.855 11.452 13.136 1.00 36.96 179 TYR A O 1
ATOM 1288 N N . ALA A 1 186 ? 9.039 13.610 13.726 1.00 33.47 180 ALA A N 1
ATOM 1289 C CA . ALA A 1 186 ? 8.881 13.376 15.145 1.00 35.04 180 ALA A CA 1
ATOM 1290 C C . ALA A 1 186 ? 7.509 12.798 15.461 1.00 38.09 180 ALA A C 1
ATOM 1291 O O . ALA A 1 186 ? 7.400 11.846 16.230 1.00 40.29 180 ALA A O 1
ATOM 1293 N N . TYR A 1 187 ? 6.463 13.346 14.845 1.00 39.02 181 TYR A N 1
ATOM 1294 C CA . TYR A 1 187 ? 5.110 12.828 15.042 1.00 43.36 181 TYR A CA 1
ATOM 1295 C C . TYR A 1 187 ? 5.024 11.337 14.641 1.00 43.43 181 TYR A C 1
ATOM 1296 O O . TYR A 1 187 ? 4.463 10.518 15.370 1.00 45.83 181 TYR A O 1
ATOM 1305 N N . ASN A 1 188 ? 5.625 10.985 13.514 1.00 39.43 182 ASN A N 1
ATOM 1306 C CA . ASN A 1 188 ? 5.639 9.613 13.090 1.00 40.73 182 ASN A CA 1
ATOM 1307 C C . ASN A 1 188 ? 6.311 8.681 14.069 1.00 41.63 182 ASN A C 1
ATOM 1308 O O . ASN A 1 188 ? 5.846 7.548 14.287 1.00 43.90 182 ASN A O 1
ATOM 1313 N N . VAL A 1 189 ? 7.423 9.136 14.631 1.00 39.87 183 VAL A N 1
ATOM 1314 C CA . VAL A 1 189 ? 8.181 8.331 15.591 1.00 42.26 183 VAL A CA 1
ATOM 1315 C C . VAL A 1 189 ? 7.355 8.162 16.846 1.00 46.06 183 VAL A C 1
ATOM 1316 O O . VAL A 1 189 ? 7.170 7.051 17.340 1.00 49.07 183 VAL A O 1
ATOM 1320 N N . TYR A 1 190 ? 6.787 9.260 17.308 1.00 47.27 184 TYR A N 1
ATOM 1321 C CA . TYR A 1 190 ? 5.872 9.213 18.427 1.00 53.24 184 TYR A CA 1
ATOM 1322 C C . TYR A 1 190 ? 4.728 8.192 18.239 1.00 57.05 184 TYR A C 1
ATOM 1323 O O . TYR A 1 190 ? 4.418 7.444 19.168 1.00 59.97 184 TYR A O 1
ATOM 1332 N N . CYS A 1 191 ? 4.099 8.166 17.067 1.00 55.98 185 CYS A N 1
ATOM 1333 C CA . CYS A 1 191 ? 2.995 7.252 16.860 1.00 61.15 185 CYS A CA 1
ATOM 1334 C C . CYS A 1 191 ? 3.456 5.818 17.006 1.00 66.78 185 CYS A C 1
ATOM 1335 O O . CYS A 1 191 ? 2.839 5.025 17.734 1.00 72.54 185 CYS A O 1
ATOM 1338 N N . ASN A 1 192 ? 4.564 5.486 16.358 1.00 67.32 186 ASN A N 1
ATOM 1339 C CA . ASN A 1 192 ? 5.133 4.131 16.486 1.00 71.11 186 ASN A CA 1
ATOM 1340 C C . ASN A 1 192 ? 5.501 3.801 17.918 1.00 71.38 186 ASN A C 1
ATOM 1341 O O . ASN A 1 192 ? 5.329 2.679 18.355 1.00 73.90 186 ASN A O 1
ATOM 1346 N N . LEU A 1 193 ? 5.992 4.798 18.643 1.00 69.81 187 LEU A N 1
ATOM 1347 C CA . LEU A 1 193 ? 6.369 4.616 20.036 1.00 72.30 187 LEU A CA 1
ATOM 1348 C C . LEU A 1 193 ? 5.167 4.237 20.867 1.00 76.73 187 LEU A C 1
ATOM 1349 O O . LEU A 1 193 ? 5.203 3.219 21.551 1.00 84.49 187 LEU A O 1
ATOM 1354 N N . ILE A 1 194 ? 4.089 5.011 20.778 1.00 75.53 188 ILE A N 1
ATOM 1355 C CA . ILE A 1 194 ? 2.873 4.695 21.520 1.00 80.30 188 ILE A CA 1
ATOM 1356 C C . ILE A 1 194 ? 2.053 3.589 20.835 1.00 84.90 188 ILE A C 1
ATOM 1357 O O . ILE A 1 194 ? 0.923 3.305 21.238 1.00 88.91 188 ILE A O 1
ATOM 1362 N N . GLY A 1 195 ? 2.629 2.959 19.815 1.00 85.74 189 GLY A N 1
ATOM 1363 C CA . GLY A 1 195 ? 2.068 1.743 19.238 1.00 90.60 189 GLY A CA 1
ATOM 1364 C C . GLY A 1 195 ? 0.928 1.984 18.274 1.00 91.80 189 GLY A C 1
ATOM 1365 O O . GLY A 1 195 ? 0.339 1.031 17.770 1.00 96.46 189 GLY A O 1
ATOM 1366 N N . LYS A 1 196 ? 0.610 3.248 18.013 1.00 88.32 190 LYS A N 1
ATOM 1367 C CA . LYS A 1 196 ? -0.433 3.577 17.067 1.00 89.16 190 LYS A CA 1
ATOM 1368 C C . LYS A 1 196 ? 0.187 3.658 15.668 1.00 87.64 190 LYS A C 1
ATOM 1369 O O . LYS A 1 196 ? 1.351 4.042 15.505 1.00 87.11 190 LYS A O 1
ATOM 1375 N N . LYS A 1 197 ? -0.581 3.231 14.671 1.00 92.15 191 LYS A N 1
ATOM 1376 C CA . LYS A 1 197 ? -0.191 3.351 13.267 1.00 94.74 191 LYS A CA 1
ATOM 1377 C C . LYS A 1 197 ? 0.014 4.815 12.935 1.00 92.21 191 LYS A C 1
ATOM 1378 O O . LYS A 1 197 ? -0.863 5.624 13.255 1.00 93.44 191 LYS A O 1
ATOM 1384 N N . GLU A 1 198 ? 1.139 5.167 12.304 1.00 91.71 192 GLU A N 1
ATOM 1385 C CA . GLU A 1 198 ? 1.284 6.532 11.775 1.00 88.67 192 GLU A CA 1
ATOM 1386 C C . GLU A 1 198 ? 0.305 6.767 10.619 1.00 85.09 192 GLU A C 1
ATOM 1387 O O . GLU A 1 198 ? 0.020 5.859 9.826 1.00 86.23 192 GLU A O 1
ATOM 1393 N N . VAL A 1 199 ? -0.222 7.985 10.553 1.00 75.92 193 VAL A N 1
ATOM 1394 C CA . VAL A 1 199 ? -1.121 8.366 9.469 1.00 71.92 193 VAL A CA 1
ATOM 1395 C C . VAL A 1 199 ? -0.392 9.425 8.655 1.00 64.37 193 VAL A C 1
ATOM 1396 O O . VAL A 1 199 ? -0.026 10.461 9.189 1.00 64.45 193 VAL A O 1
ATOM 1400 N N . GLU A 1 200 ? -0.168 9.135 7.380 1.00 58.78 194 GLU A N 1
ATOM 1401 C CA . GLU A 1 200 ? 0.555 10.021 6.506 1.00 54.07 194 GLU A CA 1
ATOM 1402 C C . GLU A 1 200 ? -0.087 11.406 6.460 1.00 50.49 194 GLU A C 1
ATOM 1403 O O . GLU A 1 200 ? 0.605 12.424 6.435 1.00 47.14 194 GLU A O 1
ATOM 1409 N N . VAL A 1 201 ? -1.409 11.434 6.490 1.00 50.46 195 VAL A N 1
ATOM 1410 C CA . VAL A 1 201 ? -2.180 12.664 6.329 1.00 47.80 195 VAL A CA 1
ATOM 1411 C C . VAL A 1 201 ? -2.043 13.566 7.556 1.00 46.23 195 VAL A C 1
ATOM 1412 O O . VAL A 1 201 ? -1.929 14.777 7.421 1.00 45.15 195 VAL A O 1
ATOM 1416 N N . ARG A 1 202 ? -2.043 12.989 8.749 1.00 47.33 196 ARG A N 1
ATOM 1417 C CA . ARG A 1 202 ? -1.839 13.774 9.949 1.00 48.64 196 ARG A CA 1
ATOM 1418 C C . ARG A 1 202 ? -0.420 14.338 9.997 1.00 46.08 196 ARG A C 1
ATOM 1419 O O . ARG A 1 202 ? -0.220 15.483 10.374 1.00 45.18 196 ARG A O 1
ATOM 1427 N N . ALA A 1 203 ? 0.554 13.531 9.597 1.00 43.67 197 ALA A N 1
ATOM 1428 C CA . ALA A 1 203 ? 1.924 13.974 9.509 1.00 41.42 197 ALA A CA 1
ATOM 1429 C C . ALA A 1 203 ? 2.052 15.173 8.561 1.00 39.81 197 ALA A C 1
ATOM 1430 O O . ALA A 1 203 ? 2.605 16.226 8.901 1.00 38.63 197 ALA A O 1
ATOM 1432 N N . PHE A 1 204 ? 1.525 14.994 7.363 1.00 39.94 198 PHE A N 1
ATOM 1433 C CA . PHE A 1 204 ? 1.549 16.023 6.347 1.00 37.95 198 PHE A CA 1
ATOM 1434 C C . PHE A 1 204 ? 0.927 17.309 6.888 1.00 40.41 198 PHE A C 1
ATOM 1435 O O . PHE A 1 204 ? 1.566 18.368 6.871 1.00 39.48 198 PHE A O 1
ATOM 1443 N N . LYS A 1 205 ? -0.312 17.216 7.380 1.00 42.38 199 LYS A N 1
ATOM 1444 C CA . LYS A 1 205 ? -1.015 18.400 7.891 1.00 43.56 199 LYS A CA 1
ATOM 1445 C C . LYS A 1 205 ? -0.254 19.058 9.017 1.00 42.91 199 LYS A C 1
ATOM 1446 O O . LYS A 1 205 ? -0.071 20.266 9.021 1.00 44.59 199 LYS A O 1
ATOM 1452 N N . PHE A 1 206 ? 0.270 18.260 9.923 1.00 42.01 200 PHE A N 1
ATOM 1453 C CA . PHE A 1 206 ? 1.027 18.805 11.030 1.00 41.30 200 PHE A CA 1
ATOM 1454 C C . PHE A 1 206 ? 2.273 19.586 10.570 1.00 39.77 200 PHE A C 1
ATOM 1455 O O . PHE A 1 206 ? 2.640 20.601 11.165 1.00 38.51 200 PHE A O 1
ATOM 1463 N N . GLY A 1 207 ? 2.939 19.098 9.528 1.00 37.75 201 GLY A N 1
ATOM 1464 C CA . GLY A 1 207 ? 4.169 19.721 9.071 1.00 35.00 201 GLY A CA 1
ATOM 1465 C C . GLY A 1 207 ? 3.863 20.983 8.300 1.00 34.57 201 GLY A C 1
ATOM 1466 O O . GLY A 1 207 ? 4.556 21.998 8.441 1.00 33.91 201 GLY A O 1
ATOM 1467 N N . VAL A 1 208 ? 2.823 20.920 7.481 1.00 33.86 202 VAL A N 1
ATOM 1468 C CA . VAL A 1 208 ? 2.431 22.076 6.705 1.00 34.11 202 VAL A CA 1
ATOM 1469 C C . VAL A 1 208 ? 2.065 23.241 7.609 1.00 35.00 202 VAL A C 1
ATOM 1470 O O . VAL A 1 208 ? 2.526 24.349 7.421 1.00 36.32 202 VAL A O 1
ATOM 1474 N N . ILE A 1 209 ? 1.267 22.963 8.605 1.00 38.03 203 ILE A N 1
ATOM 1475 C CA . ILE A 1 209 ? 0.831 23.997 9.502 1.00 39.99 203 ILE A CA 1
ATOM 1476 C C . ILE A 1 209 ? 2.010 24.531 10.290 1.00 38.39 203 ILE A C 1
ATOM 1477 O O . ILE A 1 209 ? 2.071 25.720 10.549 1.00 38.30 203 ILE A O 1
ATOM 1482 N N . SER A 1 210 ? 2.940 23.658 10.663 1.00 38.09 204 SER A N 1
ATOM 1483 C CA . SER A 1 210 ? 4.115 24.075 11.434 1.00 36.87 204 SER A CA 1
ATOM 1484 C C . SER A 1 210 ? 5.065 24.955 10.609 1.00 34.08 204 SER A C 1
ATOM 1485 O O . SER A 1 210 ? 5.604 25.912 11.125 1.00 30.87 204 SER A O 1
ATOM 1488 N N . ASN A 1 211 ? 5.255 24.636 9.329 1.00 32.72 205 ASN A N 1
ATOM 1489 C CA . ASN A 1 211 ? 6.016 25.523 8.457 1.00 32.28 205 ASN A CA 1
ATOM 1490 C C . ASN A 1 211 ? 5.362 26.904 8.344 1.00 34.43 205 ASN A C 1
ATOM 1491 O O . ASN A 1 211 ? 6.051 27.890 8.168 1.00 35.99 205 ASN A O 1
ATOM 1496 N N . ALA A 1 212 ? 4.037 26.971 8.400 1.00 34.76 206 ALA A N 1
ATOM 1497 C CA . ALA A 1 212 ? 3.341 28.221 8.203 1.00 36.11 206 ALA A CA 1
ATOM 1498 C C . ALA A 1 212 ? 3.489 29.100 9.431 1.00 38.48 206 ALA A C 1
ATOM 1499 O O . ALA A 1 212 ? 3.575 30.323 9.303 1.00 42.61 206 ALA A O 1
ATOM 1501 N N . LEU A 1 213 ? 3.543 28.494 10.614 1.00 38.74 207 LEU A N 1
ATOM 1502 C CA . LEU A 1 213 ? 3.402 29.247 11.868 1.00 41.22 207 LEU A CA 1
ATOM 1503 C C . LEU A 1 213 ? 4.665 29.385 12.689 1.00 40.77 207 LEU A C 1
ATOM 1504 O O . LEU A 1 213 ? 4.709 30.215 13.573 1.00 43.97 207 LEU A O 1
ATOM 1509 N N . SER A 1 214 ? 5.683 28.594 12.411 1.00 39.85 208 SER A N 1
ATOM 1510 C CA . SER A 1 214 ? 6.906 28.655 13.196 1.00 40.73 208 SER A CA 1
ATOM 1511 C C . SER A 1 214 ? 7.721 29.912 12.963 1.00 42.20 208 SER A C 1
ATOM 1512 O O . SER A 1 214 ? 7.750 30.497 11.881 1.00 40.88 208 SER A O 1
ATOM 1515 N N . ARG A 1 215 ? 8.455 30.240 14.002 1.00 44.13 209 ARG A N 1
ATOM 1516 C CA . ARG A 1 215 ? 9.327 31.346 14.029 1.00 46.19 209 ARG A CA 1
ATOM 1517 C C . ARG A 1 215 ? 10.728 30.728 14.199 1.00 42.19 209 ARG A C 1
ATOM 1518 O O . ARG A 1 215 ? 10.991 29.977 15.142 1.00 40.33 209 ARG A O 1
ATOM 1526 N N . ILE A 1 216 ? 11.629 31.038 13.289 1.00 37.91 210 ILE A N 1
ATOM 1527 C CA . ILE A 1 216 ? 12.969 30.539 13.397 1.00 34.71 210 ILE A CA 1
ATOM 1528 C C . ILE A 1 216 ? 13.833 31.616 14.018 1.00 34.23 210 ILE A C 1
ATOM 1529 O O . ILE A 1 216 ? 13.937 32.712 13.503 1.00 34.82 210 ILE A O 1
ATOM 1534 N N . ILE A 1 217 ? 14.489 31.265 15.104 1.00 34.10 211 ILE A N 1
ATOM 1535 C CA . ILE A 1 217 ? 15.271 32.205 15.853 1.00 35.64 211 ILE A CA 1
ATOM 1536 C C . ILE A 1 217 ? 16.734 32.238 15.385 1.00 36.22 211 ILE A C 1
ATOM 1537 O O . ILE A 1 217 ? 17.362 33.279 15.370 1.00 38.16 211 ILE A O 1
ATOM 1542 N N . GLY A 1 218 ? 17.280 31.096 15.016 1.00 36.12 212 GLY A N 1
ATOM 1543 C CA . GLY A 1 218 ? 18.657 31.031 14.597 1.00 37.27 212 GLY A CA 1
ATOM 1544 C C . GLY A 1 218 ? 18.985 29.636 14.126 1.00 35.57 212 GLY A C 1
ATOM 1545 O O . GLY A 1 218 ? 18.213 28.724 14.328 1.00 33.73 212 GLY A O 1
ATOM 1546 N N . TYR A 1 219 ? 20.146 29.475 13.495 1.00 37.40 213 TYR A N 1
ATOM 1547 C CA . TYR A 1 219 ? 20.542 28.173 12.960 1.00 35.50 213 TYR A CA 1
ATOM 1548 C C . TYR A 1 219 ? 21.947 28.141 12.455 1.00 34.51 213 TYR A C 1
ATOM 1549 O O . TYR A 1 219 ? 22.525 29.154 12.120 1.00 37.14 213 TYR A O 1
ATOM 1558 N N . ASP A 1 220 ? 22.485 26.943 12.416 1.00 33.65 214 ASP A N 1
ATOM 1559 C CA . ASP A 1 220 ? 23.753 26.676 11.805 1.00 34.00 214 ASP A CA 1
ATOM 1560 C C . ASP A 1 220 ? 23.618 25.303 11.208 1.00 31.30 214 ASP A C 1
ATOM 1561 O O . ASP A 1 220 ? 23.872 24.323 11.853 1.00 29.98 214 ASP A O 1
ATOM 1566 N N . LEU A 1 221 ? 23.147 25.242 9.977 1.00 31.02 215 LEU A N 1
ATOM 1567 C CA . LEU A 1 221 ? 22.915 23.973 9.302 1.00 30.82 215 LEU A CA 1
ATOM 1568 C C . LEU A 1 221 ? 23.873 23.845 8.136 1.00 32.68 215 LEU A C 1
ATOM 1569 O O . LEU A 1 221 ? 24.279 24.846 7.548 1.00 35.07 215 LEU A O 1
ATOM 1574 N N . HIS A 1 222 ? 24.219 22.612 7.790 1.00 32.88 216 HIS A N 1
ATOM 1575 C CA . HIS A 1 222 ? 24.979 22.356 6.567 1.00 33.81 216 HIS A CA 1
ATOM 1576 C C . HIS A 1 222 ? 24.725 20.959 6.070 1.00 33.47 216 HIS A C 1
ATOM 1577 O O . HIS A 1 222 ? 24.432 20.057 6.856 1.00 31.15 216 HIS A O 1
ATOM 1584 N N . PRO A 1 223 ? 24.857 20.746 4.758 1.00 34.13 217 PRO A N 1
ATOM 1585 C CA . PRO A 1 223 ? 24.821 19.402 4.217 1.00 35.24 217 PRO A CA 1
ATOM 1586 C C . PRO A 1 223 ? 25.957 18.507 4.684 1.00 37.97 217 PRO A C 1
ATOM 1587 O O . PRO A 1 223 ? 27.021 18.989 5.010 1.00 40.69 217 PRO A O 1
ATOM 1591 N N . VAL A 1 224 ? 25.713 17.206 4.717 1.00 39.51 218 VAL A N 1
ATOM 1592 C CA A VAL A 1 224 ? 26.775 16.229 4.923 0.50 42.54 218 VAL A CA 1
ATOM 1593 C CA B VAL A 1 224 ? 26.778 16.224 4.917 0.50 42.28 218 VAL A CA 1
ATOM 1594 C C . VAL A 1 224 ? 26.474 15.025 4.038 1.00 43.94 218 VAL A C 1
ATOM 1595 O O . VAL A 1 224 ? 25.306 14.669 3.829 1.00 44.64 218 VAL A O 1
ATOM 1602 N N . THR A 1 225 ? 27.515 14.460 3.482 1.00 45.65 219 THR A N 1
ATOM 1603 C CA . THR A 1 225 ? 27.418 13.303 2.656 1.00 49.79 219 THR A CA 1
ATOM 1604 C C . THR A 1 225 ? 28.084 12.207 3.440 1.00 52.12 219 THR A C 1
ATOM 1605 O O . THR A 1 225 ? 29.213 12.369 3.860 1.00 54.34 219 THR A O 1
ATOM 1609 N N . ILE A 1 226 ? 27.406 11.080 3.595 1.00 52.97 220 ILE A N 1
ATOM 1610 C CA . ILE A 1 226 ? 27.878 10.018 4.459 1.00 56.76 220 ILE A CA 1
ATOM 1611 C C . ILE A 1 226 ? 27.764 8.675 3.752 1.00 59.58 220 ILE A C 1
ATOM 1612 O O . ILE A 1 226 ? 27.003 8.535 2.801 1.00 57.40 220 ILE A O 1
ATOM 1617 N N . VAL A 1 227 ? 28.494 7.687 4.257 1.00 64.04 221 VAL A N 1
ATOM 1618 C CA . VAL A 1 227 ? 28.372 6.320 3.776 1.00 70.18 221 VAL A CA 1
ATOM 1619 C C . VAL A 1 227 ? 27.324 5.609 4.639 1.00 72.75 221 VAL A C 1
ATOM 1620 O O . VAL A 1 227 ? 27.452 5.565 5.867 1.00 73.71 221 VAL A O 1
ATOM 1624 N N . ILE A 1 228 ? 26.257 5.121 4.004 1.00 73.56 222 ILE A N 1
ATOM 1625 C CA . ILE A 1 228 ? 25.306 4.220 4.671 1.00 76.37 222 ILE A CA 1
ATOM 1626 C C . ILE A 1 228 ? 25.983 2.902 5.132 1.00 83.14 222 ILE A C 1
ATOM 1627 O O . ILE A 1 228 ? 26.301 2.003 4.330 1.00 86.47 222 ILE A O 1
ATOM 1632 N N . ASN A 1 235 ? 30.726 -1.229 -4.651 1.00 104.09 229 ASN A N 1
ATOM 1633 C CA . ASN A 1 235 ? 31.078 -0.970 -3.246 1.00 102.76 229 ASN A CA 1
ATOM 1634 C C . ASN A 1 235 ? 30.271 0.141 -2.481 1.00 98.45 229 ASN A C 1
ATOM 1635 O O . ASN A 1 235 ? 29.153 -0.133 -2.039 1.00 97.79 229 ASN A O 1
ATOM 1640 N N . LEU A 1 236 ? 30.800 1.360 -2.288 1.00 96.55 230 LEU A N 1
ATOM 1641 C CA . LEU A 1 236 ? 30.223 2.293 -1.277 1.00 90.60 230 LEU A CA 1
ATOM 1642 C C . LEU A 1 236 ? 28.889 2.888 -1.670 1.00 86.35 230 LEU A C 1
ATOM 1643 O O . LEU A 1 236 ? 28.707 3.306 -2.805 1.00 86.48 230 LEU A O 1
ATOM 1648 N N . ARG A 1 237 ? 27.965 2.944 -0.717 1.00 83.80 231 ARG A N 1
ATOM 1649 C CA . ARG A 1 237 ? 26.688 3.585 -0.940 1.00 80.21 231 ARG A CA 1
ATOM 1650 C C . ARG A 1 237 ? 26.562 4.841 -0.063 1.00 72.96 231 ARG A C 1
ATOM 1651 O O . ARG A 1 237 ? 26.706 4.791 1.166 1.00 69.34 231 ARG A O 1
ATOM 1659 N N . LYS A 1 238 ? 26.299 5.964 -0.726 1.00 68.28 232 LYS A N 1
ATOM 1660 C CA . LYS A 1 238 ? 26.394 7.268 -0.118 1.00 64.91 232 LYS A CA 1
ATOM 1661 C C . LYS A 1 238 ? 25.029 7.956 -0.100 1.00 60.96 232 LYS A C 1
ATOM 1662 O O . LYS A 1 238 ? 24.176 7.721 -0.935 1.00 60.72 232 LYS A O 1
ATOM 1668 N N . ALA A 1 239 ? 24.854 8.839 0.863 1.00 57.10 233 ALA A N 1
ATOM 1669 C CA . ALA A 1 239 ? 23.605 9.529 1.062 1.00 53.15 233 ALA A CA 1
ATOM 1670 C C . ALA A 1 239 ? 23.990 10.924 1.519 1.00 50.28 233 ALA A C 1
ATOM 1671 O O . ALA A 1 239 ? 25.100 11.136 2.030 1.00 49.26 233 ALA A O 1
ATOM 1673 N N . ARG A 1 240 ? 23.081 11.865 1.331 1.00 44.91 234 ARG A N 1
ATOM 1674 C CA . ARG A 1 240 ? 23.345 13.245 1.661 1.00 43.10 234 ARG A CA 1
ATOM 1675 C C . ARG A 1 240 ? 22.240 13.757 2.571 1.00 39.25 234 ARG A C 1
ATOM 1676 O O . ARG A 1 240 ? 21.068 13.716 2.210 1.00 37.73 234 ARG A O 1
ATOM 1684 N N . GLY A 1 241 ? 22.606 14.213 3.764 1.00 38.19 235 GLY A N 1
ATOM 1685 C CA . GLY A 1 241 ? 21.627 14.734 4.728 1.00 34.92 235 GLY A CA 1
ATOM 1686 C C . GLY A 1 241 ? 22.064 16.041 5.351 1.00 34.67 235 GLY A C 1
ATOM 1687 O O . GLY A 1 241 ? 22.792 16.817 4.724 1.00 35.32 235 GLY A O 1
ATOM 1688 N N . VAL A 1 242 ? 21.697 16.251 6.610 1.00 33.51 236 VAL A N 1
ATOM 1689 C CA . VAL A 1 242 ? 21.957 17.510 7.295 1.00 32.08 236 VAL A CA 1
ATOM 1690 C C . VAL A 1 242 ? 22.583 17.284 8.672 1.00 34.38 236 VAL A C 1
ATOM 1691 O O . VAL A 1 242 ? 22.383 16.234 9.275 1.00 35.99 236 VAL A O 1
ATOM 1703 N N . GLY A 1 244 ? 23.969 20.015 12.197 1.00 33.52 238 GLY A N 1
ATOM 1704 C CA . GLY A 1 244 ? 23.960 21.376 12.702 1.00 32.82 238 GLY A CA 1
ATOM 1705 C C . GLY A 1 244 ? 22.839 21.533 13.713 1.00 32.98 238 GLY A C 1
ATOM 1706 O O . GLY A 1 244 ? 22.367 20.551 14.289 1.00 32.99 238 GLY A O 1
ATOM 1707 N N . TRP A 1 245 ? 22.384 22.759 13.923 1.00 32.17 239 TRP A N 1
ATOM 1708 C CA . TRP A 1 245 ? 21.248 22.973 14.795 1.00 31.65 239 TRP A CA 1
ATOM 1709 C C . TRP A 1 245 ? 20.357 24.056 14.310 1.00 31.52 239 TRP A C 1
ATOM 1710 O O . TRP A 1 245 ? 20.709 24.875 13.479 1.00 32.52 239 TRP A O 1
ATOM 1721 N N . ILE A 1 246 ? 19.146 24.034 14.816 1.00 34.18 240 ILE A N 1
ATOM 1722 C CA . ILE A 1 246 ? 18.143 25.011 14.454 1.00 34.95 240 ILE A CA 1
ATOM 1723 C C . ILE A 1 246 ? 17.381 25.330 15.722 1.00 34.43 240 ILE A C 1
ATOM 1724 O O . ILE A 1 246 ? 17.107 24.432 16.523 1.00 35.98 240 ILE A O 1
ATOM 1729 N N . GLU A 1 247 ? 17.105 26.607 15.925 1.00 34.98 241 GLU A N 1
ATOM 1730 C CA . GLU A 1 247 ? 16.386 27.070 17.093 1.00 37.92 241 GLU A CA 1
ATOM 1731 C C . GLU A 1 247 ? 15.115 27.794 16.645 1.00 37.69 241 GLU A C 1
ATOM 1732 O O . GLU A 1 247 ? 15.136 28.622 15.738 1.00 35.06 241 GLU A O 1
ATOM 1738 N N . PHE A 1 248 ? 13.992 27.439 17.258 1.00 38.98 242 PHE A N 1
ATOM 1739 C CA . PHE A 1 248 ? 12.711 27.981 16.822 1.00 40.01 242 PHE A CA 1
ATOM 1740 C C . PHE A 1 248 ? 11.640 27.948 17.895 1.00 39.03 242 PHE A C 1
ATOM 1741 O O . PHE A 1 248 ? 11.834 27.448 18.995 1.00 37.95 242 PHE A O 1
ATOM 1749 N N . ASP A 1 249 ? 10.508 28.535 17.557 1.00 41.29 243 ASP A N 1
ATOM 1750 C CA . ASP A 1 249 ? 9.351 28.511 18.425 1.00 43.73 243 ASP A CA 1
ATOM 1751 C C . ASP A 1 249 ? 8.096 28.357 17.597 1.00 43.29 243 ASP A C 1
ATOM 1752 O O . ASP A 1 249 ? 8.071 28.679 16.421 1.00 42.53 243 ASP A O 1
ATOM 1757 N N . ILE A 1 250 ? 7.061 27.818 18.221 1.00 46.15 244 ILE A N 1
ATOM 1758 C CA . ILE A 1 250 ? 5.756 27.681 17.583 1.00 45.90 244 ILE A CA 1
ATOM 1759 C C . ILE A 1 250 ? 4.778 28.478 18.419 1.00 48.74 244 ILE A C 1
ATOM 1760 O O . ILE A 1 250 ? 4.456 28.067 19.531 1.00 52.60 244 ILE A O 1
ATOM 1765 N N . PRO A 1 251 ? 4.348 29.651 17.926 1.00 49.40 245 PRO A N 1
ATOM 1766 C CA . PRO A 1 251 ? 3.509 30.548 18.736 1.00 52.49 245 PRO A CA 1
ATOM 1767 C C . PRO A 1 251 ? 2.015 30.205 18.620 1.00 55.61 245 PRO A C 1
ATOM 1768 O O . PRO A 1 251 ? 1.197 31.097 18.473 1.00 60.40 245 PRO A O 1
ATOM 1772 N N . ASP A 1 252 ? 1.679 28.914 18.670 1.00 54.79 246 ASP A N 1
ATOM 1773 C CA . ASP A 1 252 ? 0.316 28.465 18.948 1.00 55.41 246 ASP A CA 1
ATOM 1774 C C . ASP A 1 252 ? 0.387 27.417 20.046 1.00 55.25 246 ASP A C 1
ATOM 1775 O O . ASP A 1 252 ? 0.947 26.359 19.855 1.00 53.65 246 ASP A O 1
ATOM 1780 N N . GLU A 1 253 ? -0.178 27.731 21.201 1.00 58.83 247 GLU A N 1
ATOM 1781 C CA . GLU A 1 253 ? -0.136 26.853 22.358 1.00 60.18 247 GLU A CA 1
ATOM 1782 C C . GLU A 1 253 ? -0.383 25.387 22.000 1.00 58.55 247 GLU A C 1
ATOM 1783 O O . GLU A 1 253 ? 0.440 24.544 22.302 1.00 56.79 247 GLU A O 1
ATOM 1789 N N . LYS A 1 254 ? -1.511 25.078 21.371 1.00 60.94 248 LYS A N 1
ATOM 1790 C CA . LYS A 1 254 ? -1.882 23.672 21.105 1.00 62.79 248 LYS A CA 1
ATOM 1791 C C . LYS A 1 254 ? -0.892 22.971 20.195 1.00 57.92 248 LYS A C 1
ATOM 1792 O O . LYS A 1 254 ? -0.567 21.814 20.385 1.00 57.02 248 LYS A O 1
ATOM 1798 N N . LEU A 1 255 ? -0.406 23.690 19.204 1.00 54.89 249 LEU A N 1
ATOM 1799 C CA . LEU A 1 255 ? 0.520 23.122 18.261 1.00 50.73 249 LEU A CA 1
ATOM 1800 C C . LEU A 1 255 ? 1.905 22.926 18.894 1.00 49.16 249 LEU A C 1
ATOM 1801 O O . LEU A 1 255 ? 2.602 21.954 18.594 1.00 48.34 249 LEU A O 1
ATOM 1806 N N . LYS A 1 256 ? 2.292 23.833 19.790 1.00 48.46 250 LYS A N 1
ATOM 1807 C CA . LYS A 1 256 ? 3.563 23.721 20.477 1.00 47.07 250 LYS A CA 1
ATOM 1808 C C . LYS A 1 256 ? 3.552 22.531 21.412 1.00 48.64 250 LYS A C 1
ATOM 1809 O O . LYS A 1 256 ? 4.534 21.784 21.507 1.00 49.56 250 LYS A O 1
ATOM 1815 N N . ARG A 1 257 ? 2.437 22.343 22.092 1.00 51.30 251 ARG A N 1
ATOM 1816 C CA . ARG A 1 257 ? 2.314 21.254 23.037 1.00 53.51 251 ARG A CA 1
ATOM 1817 C C . ARG A 1 257 ? 2.451 19.926 22.313 1.00 52.54 251 ARG A C 1
ATOM 1818 O O . ARG A 1 257 ? 3.083 19.009 22.822 1.00 54.38 251 ARG A O 1
ATOM 1826 N N . ARG A 1 258 ? 1.876 19.819 21.127 1.00 50.40 252 ARG A N 1
ATOM 1827 C CA . ARG A 1 258 ? 2.038 18.602 20.371 1.00 50.04 252 ARG A CA 1
ATOM 1828 C C . ARG A 1 258 ? 3.487 18.416 19.951 1.00 47.02 252 ARG A C 1
ATOM 1829 O O . ARG A 1 258 ? 4.050 17.354 20.124 1.00 46.73 252 ARG A O 1
ATOM 1837 N N . ALA A 1 259 ? 4.081 19.458 19.380 1.00 45.97 253 ALA A N 1
ATOM 1838 C CA . ALA A 1 259 ? 5.451 19.381 18.864 1.00 42.09 253 ALA A CA 1
ATOM 1839 C C . ALA A 1 259 ? 6.428 18.986 19.938 1.00 43.37 253 ALA A C 1
ATOM 1840 O O . ALA A 1 259 ? 7.290 18.154 19.711 1.00 43.45 253 ALA A O 1
ATOM 1842 N N . LEU A 1 260 ? 6.308 19.578 21.115 1.00 47.56 254 LEU A N 1
ATOM 1843 C CA . LEU A 1 260 ? 7.245 19.255 22.195 1.00 50.07 254 LEU A CA 1
ATOM 1844 C C . LEU A 1 260 ? 7.196 17.766 22.537 1.00 53.61 254 LEU A C 1
ATOM 1845 O O . LEU A 1 260 ? 8.227 17.110 22.665 1.00 55.27 254 LEU A O 1
ATOM 1850 N N . ARG A 1 261 ? 5.983 17.242 22.667 1.00 57.11 255 ARG A N 1
ATOM 1851 C CA . ARG A 1 261 ? 5.767 15.827 22.971 1.00 58.87 255 ARG A CA 1
ATOM 1852 C C . ARG A 1 261 ? 6.442 14.929 21.939 1.00 54.91 255 ARG A C 1
ATOM 1853 O O . ARG A 1 261 ? 7.155 13.992 22.280 1.00 54.40 255 ARG A O 1
ATOM 1861 N N . TYR A 1 262 ? 6.231 15.233 20.665 1.00 50.72 256 TYR A N 1
ATOM 1862 C CA . TYR A 1 262 ? 6.776 14.414 19.610 1.00 47.55 256 TYR A CA 1
ATOM 1863 C C . TYR A 1 262 ? 8.296 14.525 19.575 1.00 46.28 256 TYR A C 1
ATOM 1864 O O . TYR A 1 262 ? 9.000 13.524 19.446 1.00 48.16 256 TYR A O 1
ATOM 1873 N N . LEU A 1 263 ? 8.801 15.748 19.667 1.00 44.11 257 LEU A N 1
ATOM 1874 C CA . LEU A 1 263 ? 10.241 15.953 19.666 1.00 42.60 257 LEU A CA 1
ATOM 1875 C C . LEU A 1 263 ? 10.892 15.238 20.838 1.00 44.62 257 LEU A C 1
ATOM 1876 O O . LEU A 1 263 ? 11.887 14.549 20.671 1.00 44.03 257 LEU A O 1
ATOM 1881 N N . LEU A 1 264 ? 10.300 15.361 22.014 1.00 48.82 258 LEU A N 1
ATOM 1882 C CA . LEU A 1 264 ? 10.822 14.678 23.180 1.00 53.84 258 LEU A CA 1
ATOM 1883 C C . LEU A 1 264 ? 11.013 13.165 22.920 1.00 55.17 258 LEU A C 1
ATOM 1884 O O . LEU A 1 264 ? 12.026 12.595 23.279 1.00 56.14 258 LEU A O 1
ATOM 1889 N N . ALA A 1 265 ? 10.046 12.530 22.278 1.00 55.39 259 ALA A N 1
ATOM 1890 C CA . ALA A 1 265 ? 10.172 11.117 21.936 1.00 56.44 259 ALA A CA 1
ATOM 1891 C C . ALA A 1 265 ? 11.309 10.871 20.948 1.00 55.29 259 ALA A C 1
ATOM 1892 O O . ALA A 1 265 ? 12.095 9.956 21.116 1.00 55.63 259 ALA A O 1
ATOM 1894 N N . SER A 1 266 ? 11.391 11.672 19.897 1.00 55.95 260 SER A N 1
ATOM 1895 C CA . SER A 1 266 ? 12.512 11.560 18.953 1.00 55.93 260 SER A CA 1
ATOM 1896 C C . SER A 1 266 ? 13.870 11.728 19.603 1.00 52.53 260 SER A C 1
ATOM 1897 O O . SER A 1 266 ? 14.861 11.201 19.111 1.00 55.20 260 SER A O 1
ATOM 1900 N N . SER A 1 267 ? 13.932 12.511 20.672 1.00 50.86 261 SER A N 1
ATOM 1901 C CA . SER A 1 267 ? 15.194 12.752 21.344 1.00 50.66 261 SER A CA 1
ATOM 1902 C C . SER A 1 267 ? 15.745 11.474 21.971 1.00 53.23 261 SER A C 1
ATOM 1903 O O . SER A 1 267 ? 16.860 11.470 22.451 1.00 54.96 261 SER A O 1
ATOM 1906 N N . TYR A 1 268 ? 14.923 10.426 22.055 1.00 55.55 262 TYR A N 1
ATOM 1907 C CA . TYR A 1 268 ? 15.355 9.109 22.526 1.00 56.74 262 TYR A CA 1
ATOM 1908 C C . TYR A 1 268 ? 15.660 8.174 21.377 1.00 55.70 262 TYR A C 1
ATOM 1909 O O . TYR A 1 268 ? 16.616 7.406 21.443 1.00 58.27 262 TYR A O 1
ATOM 1918 N N . LEU A 1 269 ? 14.841 8.211 20.337 1.00 53.64 263 LEU A N 1
ATOM 1919 C CA . LEU A 1 269 ? 14.890 7.162 19.332 1.00 54.18 263 LEU A CA 1
ATOM 1920 C C . LEU A 1 269 ? 15.536 7.617 18.057 1.00 52.20 263 LEU A C 1
ATOM 1921 O O . LEU A 1 269 ? 15.721 6.825 17.140 1.00 52.90 263 LEU A O 1
ATOM 1926 N N . GLY A 1 270 ? 15.897 8.896 18.006 1.00 50.94 264 GLY A N 1
ATOM 1927 C CA . GLY A 1 270 ? 16.461 9.467 16.821 1.00 48.14 264 GLY A CA 1
ATOM 1928 C C . GLY A 1 270 ? 15.377 9.673 15.779 1.00 48.19 264 GLY A C 1
ATOM 1929 O O . GLY A 1 270 ? 14.220 9.317 15.977 1.00 46.14 264 GLY A O 1
ATOM 1930 N N . ILE A 1 271 ? 15.794 10.194 14.627 1.00 47.76 265 ILE A N 1
ATOM 1931 C CA . ILE A 1 271 ? 14.874 10.655 13.617 1.00 45.95 265 ILE A CA 1
ATOM 1932 C C . ILE A 1 271 ? 15.370 10.304 12.229 1.00 44.02 265 ILE A C 1
ATOM 1933 O O . ILE A 1 271 ? 16.567 10.293 11.945 1.00 45.72 265 ILE A O 1
ATOM 1938 N N . GLY A 1 272 ? 14.445 10.020 11.341 1.00 43.51 266 GLY A N 1
ATOM 1939 C CA . GLY A 1 272 ? 14.797 9.846 9.942 1.00 41.81 266 GLY A CA 1
ATOM 1940 C C . GLY A 1 272 ? 15.296 8.458 9.669 1.00 43.97 266 GLY A C 1
ATOM 1941 O O . GLY A 1 272 ? 15.165 7.577 10.490 1.00 46.43 266 GLY A O 1
ATOM 1942 N N . ARG A 1 273 ? 15.873 8.262 8.501 1.00 44.46 267 ARG A N 1
ATOM 1943 C CA . ARG A 1 273 ? 16.342 6.944 8.098 1.00 48.04 267 ARG A CA 1
ATOM 1944 C C . ARG A 1 273 ? 17.668 6.502 8.765 1.00 50.25 267 ARG A C 1
ATOM 1945 O O . ARG A 1 273 ? 18.539 7.313 9.068 1.00 51.74 267 ARG A O 1
ATOM 1953 N N . SER A 1 274 ? 17.787 5.199 8.977 1.00 54.76 268 SER A N 1
ATOM 1954 C CA . SER A 1 274 ? 19.000 4.523 9.443 1.00 56.72 268 SER A CA 1
ATOM 1955 C C . SER A 1 274 ? 19.375 4.839 10.883 1.00 57.26 268 SER A C 1
ATOM 1956 O O . SER A 1 274 ? 20.562 4.940 11.223 1.00 57.23 268 SER A O 1
ATOM 1959 N N . ARG A 1 275 ? 18.355 4.983 11.729 1.00 56.77 269 ARG A N 1
ATOM 1960 C CA . ARG A 1 275 ? 18.567 5.260 13.141 1.00 55.99 269 ARG A CA 1
ATOM 1961 C C . ARG A 1 275 ? 19.214 4.084 13.820 1.00 58.70 269 ARG A C 1
ATOM 1962 O O . ARG A 1 275 ? 20.045 4.257 14.697 1.00 60.08 269 ARG A O 1
ATOM 1970 N N . GLY A 1 276 ? 18.840 2.884 13.412 1.00 60.78 270 GLY A N 1
ATOM 1971 C CA . GLY A 1 276 ? 19.400 1.684 13.998 1.00 64.94 270 GLY A CA 1
ATOM 1972 C C . GLY A 1 276 ? 20.889 1.533 13.754 1.00 67.11 270 GLY A C 1
ATOM 1973 O O . GLY A 1 276 ? 21.547 0.684 14.355 1.00 70.42 270 GLY A O 1
ATOM 1974 N N . ILE A 1 277 ? 21.418 2.361 12.872 1.00 66.15 271 ILE A N 1
ATOM 1975 C CA . ILE A 1 277 ? 22.844 2.356 12.551 1.00 67.40 271 ILE A CA 1
ATOM 1976 C C . ILE A 1 277 ? 23.494 3.667 13.034 1.00 62.66 271 ILE A C 1
ATOM 1977 O O . ILE A 1 277 ? 24.681 3.881 12.842 1.00 60.80 271 ILE A O 1
ATOM 1982 N N . GLY A 1 278 ? 22.702 4.533 13.669 1.00 57.99 272 GLY A N 1
ATOM 1983 C CA . GLY A 1 278 ? 23.230 5.699 14.356 1.00 55.28 272 GLY A CA 1
ATOM 1984 C C . GLY A 1 278 ? 23.009 7.054 13.706 1.00 51.82 272 GLY A C 1
ATOM 1985 O O . GLY A 1 278 ? 23.441 8.070 14.232 1.00 51.23 272 GLY A O 1
ATOM 1986 N N . PHE A 1 279 ? 22.304 7.085 12.586 1.00 49.65 273 PHE A N 1
ATOM 1987 C CA . PHE A 1 279 ? 22.006 8.336 11.917 1.00 44.64 273 PHE A CA 1
ATOM 1988 C C . PHE A 1 279 ? 20.761 8.931 12.513 1.00 41.47 273 PHE A C 1
ATOM 1989 O O . PHE A 1 279 ? 19.899 8.231 13.009 1.00 44.45 273 PHE A O 1
ATOM 1997 N N . GLY A 1 280 ? 20.643 10.236 12.440 1.00 38.13 274 GLY A N 1
ATOM 1998 C CA . GLY A 1 280 ? 19.440 10.891 12.892 1.00 37.04 274 GLY A CA 1
ATOM 1999 C C . GLY A 1 280 ? 19.418 11.072 14.383 1.00 37.41 274 GLY A C 1
ATOM 2000 O O . GLY A 1 280 ? 18.360 11.150 14.993 1.00 37.11 274 GLY A O 1
ATOM 2001 N N . GLU A 1 281 ? 20.602 11.194 14.958 1.00 39.57 275 GLU A N 1
ATOM 2002 C CA . GLU A 1 281 ? 20.714 11.407 16.362 1.00 41.94 275 GLU A CA 1
ATOM 2003 C C . GLU A 1 281 ? 20.423 12.861 16.619 1.00 41.35 275 GLU A C 1
ATOM 2004 O O . GLU A 1 281 ? 21.095 13.727 16.071 1.00 41.76 275 GLU A O 1
ATOM 2010 N N . ILE A 1 282 ? 19.449 13.138 17.476 1.00 42.05 276 ILE A N 1
ATOM 2011 C CA . ILE A 1 282 ? 19.171 14.519 17.837 1.00 41.81 276 ILE A CA 1
ATOM 2012 C C . ILE A 1 282 ? 19.283 14.759 19.340 1.00 42.77 276 ILE A C 1
ATOM 2013 O O . ILE A 1 282 ? 19.144 13.850 20.142 1.00 48.77 276 ILE A O 1
ATOM 2018 N N . LYS A 1 283 ? 19.651 15.971 19.697 1.00 41.47 277 LYS A N 1
ATOM 2019 C CA . LYS A 1 283 ? 19.672 16.426 21.064 1.00 43.04 277 LYS A CA 1
ATOM 2020 C C . LYS A 1 283 ? 18.733 17.654 21.097 1.00 41.85 277 LYS A C 1
ATOM 2021 O O . LYS A 1 283 ? 18.787 18.521 20.240 1.00 39.25 277 LYS A O 1
ATOM 2027 N N . LEU A 1 284 ? 17.869 17.692 22.096 1.00 43.38 278 LEU A N 1
ATOM 2028 C CA . LEU A 1 284 ? 16.808 18.664 22.194 1.00 42.30 278 LEU A CA 1
ATOM 2029 C C . LEU A 1 284 ? 17.133 19.575 23.385 1.00 43.86 278 LEU A C 1
ATOM 2030 O O . LEU A 1 284 ? 17.439 19.107 24.453 1.00 44.81 278 LEU A O 1
ATOM 2035 N N . GLU A 1 285 ? 17.146 20.884 23.176 1.00 46.64 279 GLU A N 1
ATOM 2036 C CA . GLU A 1 285 ? 17.461 21.847 24.248 1.00 49.17 279 GLU A CA 1
ATOM 2037 C C . GLU A 1 285 ? 16.410 22.939 24.278 1.00 47.28 279 GLU A C 1
ATOM 2038 O O . GLU A 1 285 ? 15.922 23.361 23.226 1.00 45.71 279 GLU A O 1
ATOM 2044 N N . PHE A 1 286 ? 16.055 23.378 25.475 1.00 47.80 280 PHE A N 1
ATOM 2045 C CA . PHE A 1 286 ? 15.023 24.377 25.644 1.00 48.27 280 PHE A CA 1
ATOM 2046 C C . PHE A 1 286 ? 15.650 25.646 26.147 1.00 47.67 280 PHE A C 1
ATOM 2047 O O . PHE A 1 286 ? 16.291 25.637 27.175 1.00 49.36 280 PHE A O 1
ATOM 2055 N N . ILE A 1 287 ? 15.469 26.742 25.426 1.00 46.42 281 ILE A N 1
ATOM 2056 C CA . ILE A 1 287 ? 16.130 27.996 25.787 1.00 47.44 281 ILE A CA 1
ATOM 2057 C C . ILE A 1 287 ? 15.143 28.884 26.506 1.00 49.91 281 ILE A C 1
ATOM 2058 O O . ILE A 1 287 ? 14.069 29.161 25.990 1.00 48.22 281 ILE A O 1
ATOM 2063 N N . LYS A 1 288 ? 15.505 29.298 27.715 1.00 55.11 282 LYS A N 1
ATOM 2064 C CA . LYS A 1 288 ? 14.655 30.175 28.545 1.00 60.83 282 LYS A CA 1
ATOM 2065 C C . LYS A 1 288 ? 14.700 31.616 28.039 1.00 62.48 282 LYS A C 1
ATOM 2066 O O . LYS A 1 288 ? 15.622 31.974 27.306 1.00 63.76 282 LYS A O 1
ATOM 2072 N N . PRO B 1 8 ? 2.006 43.410 -21.907 1.00 100.57 2 PRO B N 1
ATOM 2073 C CA . PRO B 1 8 ? 2.899 44.073 -20.943 1.00 99.73 2 PRO B CA 1
ATOM 2074 C C . PRO B 1 8 ? 4.410 43.743 -21.082 1.00 94.00 2 PRO B C 1
ATOM 2075 O O . PRO B 1 8 ? 4.780 42.593 -21.336 1.00 94.06 2 PRO B O 1
ATOM 2079 N N . LEU B 1 9 ? 5.260 44.762 -20.911 1.00 86.40 3 LEU B N 1
ATOM 2080 C CA . LEU B 1 9 ? 6.735 44.611 -20.898 1.00 81.80 3 LEU B CA 1
ATOM 2081 C C . LEU B 1 9 ? 7.304 44.794 -19.489 1.00 70.53 3 LEU B C 1
ATOM 2082 O O . LEU B 1 9 ? 6.647 45.375 -18.616 1.00 70.32 3 LEU B O 1
ATOM 2087 N N . ILE B 1 10 ? 8.525 44.314 -19.269 1.00 108.60 4 ILE B N 1
ATOM 2088 C CA . ILE B 1 10 ? 9.265 44.691 -18.071 1.00 97.99 4 ILE B CA 1
ATOM 2089 C C . ILE B 1 10 ? 10.469 45.521 -18.452 1.00 91.11 4 ILE B C 1
ATOM 2090 O O . ILE B 1 10 ? 11.253 45.135 -19.320 1.00 91.76 4 ILE B O 1
ATOM 2095 N N . PHE B 1 11 ? 10.598 46.665 -17.797 1.00 84.88 5 PHE B N 1
ATOM 2096 C CA . PHE B 1 11 ? 11.813 47.487 -17.889 1.00 81.84 5 PHE B CA 1
ATOM 2097 C C . PHE B 1 11 ? 12.698 47.293 -16.666 1.00 75.94 5 PHE B C 1
ATOM 2098 O O . PHE B 1 11 ? 12.195 47.276 -15.546 1.00 74.16 5 PHE B O 1
ATOM 2106 N N . LYS B 1 12 ? 14.003 47.126 -16.895 1.00 72.29 6 LYS B N 1
ATOM 2107 C CA . LYS B 1 12 ? 15.013 47.045 -15.829 1.00 67.26 6 LYS B CA 1
ATOM 2108 C C . LYS B 1 12 ? 16.117 48.024 -16.206 1.00 65.97 6 LYS B C 1
ATOM 2109 O O . LYS B 1 12 ? 16.916 47.761 -17.096 1.00 65.65 6 LYS B O 1
ATOM 2115 N N . ILE B 1 13 ? 16.133 49.169 -15.536 1.00 65.68 7 ILE B N 1
ATOM 2116 C CA . ILE B 1 13 ? 17.110 50.203 -15.820 1.00 65.36 7 ILE B CA 1
ATOM 2117 C C . ILE B 1 13 ? 18.178 50.193 -14.746 1.00 61.55 7 ILE B C 1
ATOM 2118 O O . ILE B 1 13 ? 17.869 50.151 -13.557 1.00 58.96 7 ILE B O 1
ATOM 2123 N N . GLY B 1 14 ? 19.435 50.227 -15.176 1.00 63.58 8 GLY B N 1
ATOM 2124 C CA . GLY B 1 14 ? 20.577 50.379 -14.273 1.00 63.15 8 GLY B CA 1
ATOM 2125 C C . GLY B 1 14 ? 21.094 51.808 -14.295 1.00 63.71 8 GLY B C 1
ATOM 2126 O O . GLY B 1 14 ? 21.470 52.318 -15.352 1.00 65.10 8 GLY B O 1
ATOM 2127 N N . TYR B 1 15 ? 21.076 52.462 -13.135 1.00 61.08 9 TYR B N 1
ATOM 2128 C CA . TYR B 1 15 ? 21.537 53.841 -13.024 1.00 60.40 9 TYR B CA 1
ATOM 2129 C C . TYR B 1 15 ? 22.902 53.906 -12.378 1.00 58.67 9 TYR B C 1
ATOM 2130 O O . TYR B 1 15 ? 23.228 53.122 -11.500 1.00 55.41 9 TYR B O 1
ATOM 2139 N N . ASN B 1 16 ? 23.690 54.870 -12.829 1.00 61.28 10 ASN B N 1
ATOM 2140 C CA . ASN B 1 16 ? 24.851 55.343 -12.087 1.00 60.32 10 ASN B CA 1
ATOM 2141 C C . ASN B 1 16 ? 24.411 56.611 -11.334 1.00 57.63 10 ASN B C 1
ATOM 2142 O O . ASN B 1 16 ? 23.727 57.461 -11.898 1.00 56.62 10 ASN B O 1
ATOM 2147 N N . VAL B 1 17 ? 24.708 56.667 -10.036 1.00 55.30 11 VAL B N 1
ATOM 2148 C CA . VAL B 1 17 ? 24.222 57.729 -9.161 1.00 54.63 11 VAL B CA 1
ATOM 2149 C C . VAL B 1 17 ? 25.402 58.303 -8.392 1.00 55.20 11 VAL B C 1
ATOM 2150 O O . VAL B 1 17 ? 25.967 57.658 -7.505 1.00 54.29 11 VAL B O 1
ATOM 2154 N N . ILE B 1 18 ? 25.810 59.503 -8.774 1.00 58.37 12 ILE B N 1
ATOM 2155 C CA . ILE B 1 18 ? 27.022 60.113 -8.240 1.00 59.62 12 ILE B CA 1
ATOM 2156 C C . ILE B 1 18 ? 26.641 61.368 -7.459 1.00 59.75 12 ILE B C 1
ATOM 2157 O O . ILE B 1 18 ? 26.146 62.332 -8.047 1.00 60.13 12 ILE B O 1
ATOM 2162 N N . PRO B 1 19 ? 26.840 61.350 -6.127 1.00 58.24 13 PRO B N 1
ATOM 2163 C CA . PRO B 1 19 ? 26.579 62.551 -5.342 1.00 59.50 13 PRO B CA 1
ATOM 2164 C C . PRO B 1 19 ? 27.630 63.624 -5.650 1.00 62.77 13 PRO B C 1
ATOM 2165 O O . PRO B 1 19 ? 28.841 63.339 -5.663 1.00 62.11 13 PRO B O 1
ATOM 2169 N N . LEU B 1 20 ? 27.154 64.836 -5.899 1.00 63.73 14 LEU B N 1
ATOM 2170 C CA . LEU B 1 20 ? 28.033 65.931 -6.262 1.00 68.57 14 LEU B CA 1
ATOM 2171 C C . LEU B 1 20 ? 28.613 66.602 -5.026 1.00 70.72 14 LEU B C 1
ATOM 2172 O O . LEU B 1 20 ? 29.468 67.477 -5.153 1.00 73.44 14 LEU B O 1
ATOM 2177 N N . GLN B 1 21 ? 28.101 66.231 -3.847 1.00 68.72 15 GLN B N 1
ATOM 2178 C CA . GLN B 1 21 ? 28.611 66.699 -2.559 1.00 69.87 15 GLN B CA 1
ATOM 2179 C C . GLN B 1 21 ? 28.655 65.508 -1.607 1.00 66.72 15 GLN B C 1
ATOM 2180 O O . GLN B 1 21 ? 27.994 64.502 -1.854 1.00 68.18 15 GLN B O 1
ATOM 2186 N N . ASP B 1 22 ? 29.384 65.614 -0.503 1.00 68.09 16 ASP B N 1
ATOM 2187 C CA . ASP B 1 22 ? 29.298 64.586 0.537 1.00 66.70 16 ASP B CA 1
ATOM 2188 C C . ASP B 1 22 ? 27.842 64.488 1.001 1.00 63.41 16 ASP B C 1
ATOM 2189 O O . ASP B 1 22 ? 27.175 65.491 1.153 1.00 64.58 16 ASP B O 1
ATOM 2194 N N . VAL B 1 23 ? 27.345 63.280 1.223 1.00 60.13 17 VAL B N 1
ATOM 2195 C CA . VAL B 1 23 ? 25.918 63.083 1.473 1.00 57.95 17 VAL B CA 1
ATOM 2196 C C . VAL B 1 23 ? 25.669 62.065 2.595 1.00 56.70 17 VAL B C 1
ATOM 2197 O O . VAL B 1 23 ? 26.488 61.182 2.828 1.00 58.36 17 VAL B O 1
ATOM 2201 N N . ILE B 1 24 ? 24.552 62.204 3.303 1.00 55.86 18 ILE B N 1
ATOM 2202 C CA . ILE B 1 24 ? 24.170 61.265 4.360 1.00 55.44 18 ILE B CA 1
ATOM 2203 C C . ILE B 1 24 ? 22.911 60.556 3.882 1.00 52.32 18 ILE B C 1
ATOM 2204 O O . ILE B 1 24 ? 21.849 61.168 3.815 1.00 50.68 18 ILE B O 1
ATOM 2209 N N . LEU B 1 25 ? 23.028 59.275 3.513 1.00 51.10 19 LEU B N 1
ATOM 2210 C CA . LEU B 1 25 ? 21.933 58.599 2.808 1.00 48.18 19 LEU B CA 1
ATOM 2211 C C . LEU B 1 25 ? 20.799 58.317 3.751 1.00 49.13 19 LEU B C 1
ATOM 2212 O O . LEU B 1 25 ? 21.034 58.075 4.920 1.00 51.86 19 LEU B O 1
ATOM 2217 N N . PRO B 1 26 ? 19.566 58.407 3.260 1.00 48.87 20 PRO B N 1
ATOM 2218 C CA . PRO B 1 26 ? 18.454 58.078 4.113 1.00 51.55 20 PRO B CA 1
ATOM 2219 C C . PRO B 1 26 ? 18.388 56.569 4.364 1.00 52.64 20 PRO B C 1
ATOM 2220 O O . PRO B 1 26 ? 19.165 55.811 3.772 1.00 51.80 20 PRO B O 1
ATOM 2224 N N . THR B 1 27 ? 17.481 56.159 5.248 1.00 54.40 21 THR B N 1
ATOM 2225 C CA . THR B 1 27 ? 17.214 54.756 5.490 1.00 54.57 21 THR B CA 1
ATOM 2226 C C . THR B 1 27 ? 15.763 54.445 5.184 1.00 55.81 21 THR B C 1
ATOM 2227 O O . THR B 1 27 ? 14.873 55.049 5.755 1.00 58.35 21 THR B O 1
ATOM 2231 N N . PRO B 1 28 ? 15.508 53.520 4.252 1.00 55.13 22 PRO B N 1
ATOM 2232 C CA . PRO B 1 28 ? 16.464 52.858 3.357 1.00 51.85 22 PRO B CA 1
ATOM 2233 C C . PRO B 1 28 ? 16.977 53.824 2.299 1.00 49.56 22 PRO B C 1
ATOM 2234 O O . PRO B 1 28 ? 16.294 54.804 1.969 1.00 50.96 22 PRO B O 1
ATOM 2238 N N . SER B 1 29 ? 18.161 53.537 1.760 1.00 46.95 23 SER B N 1
ATOM 2239 C CA . SER B 1 29 ? 18.808 54.403 0.766 1.00 43.83 23 SER B CA 1
ATOM 2240 C C . SER B 1 29 ? 18.038 54.504 -0.556 1.00 43.20 23 SER B C 1
ATOM 2241 O O . SER B 1 29 ? 18.296 55.396 -1.366 1.00 44.79 23 SER B O 1
ATOM 2244 N N . SER B 1 30 ? 17.099 53.596 -0.789 1.00 42.91 24 SER B N 1
ATOM 2245 C CA . SER B 1 30 ? 16.200 53.731 -1.930 1.00 43.67 24 SER B CA 1
ATOM 2246 C C . SER B 1 30 ? 15.291 54.994 -1.876 1.00 44.82 24 SER B C 1
ATOM 2247 O O . SER B 1 30 ? 14.718 55.378 -2.894 1.00 43.23 24 SER B O 1
ATOM 2250 N N . LYS B 1 31 ? 15.171 55.632 -0.709 1.00 46.56 25 LYS B N 1
ATOM 2251 C CA . LYS B 1 31 ? 14.346 56.852 -0.575 1.00 51.14 25 LYS B CA 1
ATOM 2252 C C . LYS B 1 31 ? 14.795 57.983 -1.525 1.00 50.74 25 LYS B C 1
ATOM 2253 O O . LYS B 1 31 ? 13.971 58.768 -2.004 1.00 53.18 25 LYS B O 1
ATOM 2259 N N . VAL B 1 32 ? 16.088 58.048 -1.826 1.00 47.63 26 VAL B N 1
ATOM 2260 C CA . VAL B 1 32 ? 16.609 59.050 -2.747 1.00 48.67 26 VAL B CA 1
ATOM 2261 C C . VAL B 1 32 ? 15.918 58.987 -4.115 1.00 51.42 26 VAL B C 1
ATOM 2262 O O . VAL B 1 32 ? 15.237 59.948 -4.537 1.00 58.93 26 VAL B O 1
ATOM 2266 N N . LEU B 1 33 ? 16.045 57.860 -4.800 1.00 50.00 27 LEU B N 1
ATOM 2267 C CA . LEU B 1 33 ? 15.359 57.687 -6.085 1.00 51.70 27 LEU B CA 1
ATOM 2268 C C . LEU B 1 33 ? 13.834 57.635 -5.944 1.00 54.68 27 LEU B C 1
ATOM 2269 O O . LEU B 1 33 ? 13.122 58.023 -6.870 1.00 55.80 27 LEU B O 1
ATOM 2274 N N . LYS B 1 34 ? 13.322 57.172 -4.800 1.00 57.15 28 LYS B N 1
ATOM 2275 C CA . LYS B 1 34 ? 11.865 57.182 -4.577 1.00 63.10 28 LYS B CA 1
ATOM 2276 C C . LYS B 1 34 ? 11.334 58.622 -4.572 1.00 68.30 28 LYS B C 1
ATOM 2277 O O . LYS B 1 34 ? 10.328 58.915 -5.218 1.00 71.14 28 LYS B O 1
ATOM 2283 N N . TYR B 1 35 ? 12.032 59.517 -3.879 1.00 69.60 29 TYR B N 1
ATOM 2284 C CA . TYR B 1 35 ? 11.653 60.921 -3.876 1.00 74.86 29 TYR B CA 1
ATOM 2285 C C . TYR B 1 35 ? 11.558 61.462 -5.306 1.00 75.26 29 TYR B C 1
ATOM 2286 O O . TYR B 1 35 ? 10.567 62.099 -5.664 1.00 80.33 29 TYR B O 1
ATOM 2295 N N . LEU B 1 36 ? 12.595 61.217 -6.106 1.00 70.62 30 LEU B N 1
ATOM 2296 C CA . LEU B 1 36 ? 12.626 61.659 -7.503 1.00 72.04 30 LEU B CA 1
ATOM 2297 C C . LEU B 1 36 ? 11.429 61.161 -8.282 1.00 74.41 30 LEU B C 1
ATOM 2298 O O . LEU B 1 36 ? 10.784 61.932 -8.974 1.00 80.11 30 LEU B O 1
ATOM 2303 N N . ILE B 1 37 ? 11.127 59.877 -8.165 1.00 73.30 31 ILE B N 1
ATOM 2304 C CA . ILE B 1 37 ? 10.030 59.285 -8.934 1.00 77.99 31 ILE B CA 1
ATOM 2305 C C . ILE B 1 37 ? 8.676 59.837 -8.503 1.00 84.83 31 ILE B C 1
ATOM 2306 O O . ILE B 1 37 ? 7.817 60.125 -9.337 1.00 88.69 31 ILE B O 1
ATOM 2311 N N . GLN B 1 38 ? 8.494 59.972 -7.193 1.00 87.82 32 GLN B N 1
ATOM 2312 C CA . GLN B 1 38 ? 7.251 60.487 -6.621 1.00 93.64 32 GLN B CA 1
ATOM 2313 C C . GLN B 1 38 ? 6.965 61.902 -7.084 1.00 97.61 32 GLN B C 1
ATOM 2314 O O . GLN B 1 38 ? 5.851 62.195 -7.521 1.00 105.01 32 GLN B O 1
ATOM 2320 N N . SER B 1 39 ? 7.967 62.772 -6.983 1.00 94.17 33 SER B N 1
ATOM 2321 C CA . SER B 1 39 ? 7.820 64.167 -7.398 1.00 99.41 33 SER B CA 1
ATOM 2322 C C . SER B 1 39 ? 7.742 64.316 -8.930 1.00 103.07 33 SER B C 1
ATOM 2323 O O . SER B 1 39 ? 7.659 65.436 -9.442 1.00 108.21 33 SER B O 1
ATOM 2326 N N . GLY B 1 40 ? 7.790 63.191 -9.652 1.00 100.78 34 GLY B N 1
ATOM 2327 C CA . GLY B 1 40 ? 7.629 63.172 -11.106 1.00 101.98 34 GLY B CA 1
ATOM 2328 C C . GLY B 1 40 ? 8.895 63.512 -11.869 1.00 98.83 34 GLY B C 1
ATOM 2329 O O . GLY B 1 40 ? 8.888 63.553 -13.100 1.00 98.68 34 GLY B O 1
ATOM 2330 N N . LYS B 1 41 ? 9.980 63.745 -11.131 1.00 94.99 35 LYS B N 1
ATOM 2331 C CA . LYS B 1 41 ? 11.240 64.216 -11.704 1.00 92.93 35 LYS B CA 1
ATOM 2332 C C . LYS B 1 41 ? 12.031 63.139 -12.456 1.00 89.50 35 LYS B C 1
ATOM 2333 O O . LYS B 1 41 ? 12.815 63.476 -13.338 1.00 89.88 35 LYS B O 1
ATOM 2339 N N . LEU B 1 42 ? 11.850 61.858 -12.133 1.00 86.85 36 LEU B N 1
ATOM 2340 C CA . LEU B 1 42 ? 12.645 60.834 -12.820 1.00 84.00 36 LEU B CA 1
ATOM 2341 C C . LEU B 1 42 ? 11.850 59.980 -13.788 1.00 87.27 36 LEU B C 1
ATOM 2342 O O . LEU B 1 42 ? 12.376 59.611 -14.841 1.00 86.17 36 LEU B O 1
ATOM 2347 N N . LEU B 1 43 ? 10.616 59.638 -13.430 1.00 91.84 37 LEU B N 1
ATOM 2348 C CA . LEU B 1 43 ? 9.713 58.967 -14.380 1.00 97.71 37 LEU B CA 1
ATOM 2349 C C . LEU B 1 43 ? 8.237 59.331 -14.205 1.00 103.73 37 LEU B C 1
ATOM 2350 O O . LEU B 1 43 ? 7.771 59.340 -13.070 1.00 108.69 37 LEU B O 1
ATOM 2355 N N . PRO B 1 44 ? 7.499 59.580 -15.318 1.00 106.74 38 PRO B N 1
ATOM 2356 C CA . PRO B 1 44 ? 6.018 59.666 -15.326 1.00 109.72 38 PRO B CA 1
ATOM 2357 C C . PRO B 1 44 ? 5.372 58.467 -14.659 1.00 107.99 38 PRO B C 1
ATOM 2358 O O . PRO B 1 44 ? 5.651 57.338 -15.056 1.00 104.01 38 PRO B O 1
ATOM 2362 N N . SER B 1 45 ? 4.520 58.706 -13.664 1.00 110.19 39 SER B N 1
ATOM 2363 C CA . SER B 1 45 ? 3.795 57.625 -12.988 1.00 109.14 39 SER B CA 1
ATOM 2364 C C . SER B 1 45 ? 2.657 58.168 -12.110 1.00 113.03 39 SER B C 1
ATOM 2365 O O . SER B 1 45 ? 2.847 58.491 -10.935 1.00 111.07 39 SER B O 1
ATOM 2368 N N . PRO B 1 58 ? 3.716 46.293 -8.947 1.00 87.48 52 PRO B N 1
ATOM 2369 C CA . PRO B 1 58 ? 4.746 45.854 -9.890 1.00 83.92 52 PRO B CA 1
ATOM 2370 C C . PRO B 1 58 ? 5.872 46.892 -10.093 1.00 79.19 52 PRO B C 1
ATOM 2371 O O . PRO B 1 58 ? 6.296 47.143 -11.231 1.00 79.79 52 PRO B O 1
ATOM 2375 N N . ILE B 1 59 ? 6.360 47.480 -9.000 1.00 75.30 53 ILE B N 1
ATOM 2376 C CA . ILE B 1 59 ? 7.514 48.387 -9.047 1.00 70.27 53 ILE B CA 1
ATOM 2377 C C . ILE B 1 59 ? 8.611 47.985 -8.053 1.00 65.52 53 ILE B C 1
ATOM 2378 O O . ILE B 1 59 ? 8.316 47.562 -6.922 1.00 68.81 53 ILE B O 1
ATOM 2383 N N . PHE B 1 60 ? 9.866 48.123 -8.471 1.00 59.82 54 PHE B N 1
ATOM 2384 C CA . PHE B 1 60 ? 11.024 47.832 -7.618 1.00 56.15 54 PHE B CA 1
ATOM 2385 C C . PHE B 1 60 ? 12.059 48.943 -7.722 1.00 52.87 54 PHE B C 1
ATOM 2386 O O . PHE B 1 60 ? 12.566 49.215 -8.810 1.00 51.62 54 PHE B O 1
ATOM 2394 N N . ILE B 1 61 ? 12.390 49.563 -6.591 1.00 51.36 55 ILE B N 1
ATOM 2395 C CA . ILE B 1 61 ? 13.449 50.581 -6.533 1.00 48.82 55 ILE B CA 1
ATOM 2396 C C . ILE B 1 61 ? 14.513 50.100 -5.572 1.00 46.59 55 ILE B C 1
ATOM 2397 O O . ILE B 1 61 ? 14.266 49.997 -4.375 1.00 45.82 55 ILE B O 1
ATOM 2402 N N . SER B 1 62 ? 15.703 49.817 -6.095 1.00 44.84 56 SER B N 1
ATOM 2403 C CA . SER B 1 62 ? 16.753 49.215 -5.287 1.00 44.52 56 SER B CA 1
ATOM 2404 C C . SER B 1 62 ? 17.316 50.163 -4.256 1.00 44.00 56 SER B C 1
ATOM 2405 O O . SER B 1 62 ? 17.171 51.373 -4.383 1.00 46.90 56 SER B O 1
ATOM 2408 N N . HIS B 1 63 ? 17.944 49.599 -3.226 1.00 45.67 57 HIS B N 1
ATOM 2409 C CA . HIS B 1 63 ? 18.867 50.350 -2.383 1.00 45.14 57 HIS B CA 1
ATOM 2410 C C . HIS B 1 63 ? 19.997 50.782 -3.260 1.00 44.22 57 HIS B C 1
ATOM 2411 O O . HIS B 1 63 ? 20.301 50.124 -4.266 1.00 43.70 57 HIS B O 1
ATOM 2418 N N . LEU B 1 64 ? 20.631 51.887 -2.892 1.00 45.02 58 LEU B N 1
ATOM 2419 C CA . LEU B 1 64 ? 21.864 52.310 -3.554 1.00 48.10 58 LEU B CA 1
ATOM 2420 C C . LEU B 1 64 ? 22.974 51.326 -3.201 1.00 51.56 58 LEU B C 1
ATOM 2421 O O . LEU B 1 64 ? 23.034 50.824 -2.078 1.00 54.60 58 LEU B O 1
ATOM 2426 N N . GLY B 1 65 ? 23.808 50.996 -4.182 1.00 55.03 59 GLY B N 1
ATOM 2427 C CA . GLY B 1 65 ? 24.910 50.070 -3.975 1.00 58.90 59 GLY B CA 1
ATOM 2428 C C . GLY B 1 65 ? 26.226 50.754 -4.224 1.00 63.04 59 GLY B C 1
ATOM 2429 O O . GLY B 1 65 ? 26.304 51.705 -4.985 1.00 59.63 59 GLY B O 1
ATOM 2430 N N . LEU B 1 66 ? 27.263 50.243 -3.576 1.00 71.12 60 LEU B N 1
ATOM 2431 C CA . LEU B 1 66 ? 28.612 50.767 -3.685 1.00 77.10 60 LEU B CA 1
ATOM 2432 C C . LEU B 1 66 ? 29.565 49.594 -3.631 1.00 86.56 60 LEU B C 1
ATOM 2433 O O . LEU B 1 66 ? 29.431 48.731 -2.759 1.00 90.23 60 LEU B O 1
ATOM 2438 N N . ASN B 1 67 ? 30.514 49.553 -4.567 1.00 95.35 61 ASN B N 1
ATOM 2439 C CA . ASN B 1 67 ? 31.406 48.397 -4.737 1.00 104.13 61 ASN B CA 1
ATOM 2440 C C . ASN B 1 67 ? 30.637 47.071 -4.754 1.00 109.33 61 ASN B C 1
ATOM 2441 O O . ASN B 1 67 ? 31.035 46.082 -4.126 1.00 112.35 61 ASN B O 1
ATOM 2446 N N . GLN B 1 68 ? 29.516 47.083 -5.476 1.00 111.45 62 GLN B N 1
ATOM 2447 C CA . GLN B 1 68 ? 28.710 45.885 -5.737 1.00 113.08 62 GLN B CA 1
ATOM 2448 C C . GLN B 1 68 ? 28.115 45.267 -4.459 1.00 109.86 62 GLN B C 1
ATOM 2449 O O . GLN B 1 68 ? 28.002 44.053 -4.340 1.00 109.64 62 GLN B O 1
ATOM 2455 N N . ARG B 1 69 ? 27.738 46.126 -3.517 1.00 106.81 63 ARG B N 1
ATOM 2456 C CA . ARG B 1 69 ? 27.098 45.711 -2.272 1.00 106.48 63 ARG B CA 1
ATOM 2457 C C . ARG B 1 69 ? 26.054 46.784 -1.934 1.00 97.09 63 ARG B C 1
ATOM 2458 O O . ARG B 1 69 ? 26.316 47.970 -2.077 1.00 93.47 63 ARG B O 1
ATOM 2466 N N . ARG B 1 70 ? 24.860 46.371 -1.525 1.00 91.77 64 ARG B N 1
ATOM 2467 C CA . ARG B 1 70 ? 23.816 47.325 -1.143 1.00 85.83 64 ARG B CA 1
ATOM 2468 C C . ARG B 1 70 ? 24.111 47.957 0.218 1.00 85.12 64 ARG B C 1
ATOM 2469 O O . ARG B 1 70 ? 24.824 47.368 1.031 1.00 92.01 64 ARG B O 1
ATOM 2477 N N . LYS B 1 79 ? 24.498 55.800 6.181 1.00 79.14 73 LYS B N 1
ATOM 2478 C CA . LYS B 1 79 ? 25.923 55.842 5.789 1.00 78.03 73 LYS B CA 1
ATOM 2479 C C . LYS B 1 79 ? 26.310 57.239 5.236 1.00 73.34 73 LYS B C 1
ATOM 2480 O O . LYS B 1 79 ? 25.483 57.955 4.644 1.00 69.26 73 LYS B O 1
ATOM 2486 N N . THR B 1 80 ? 27.568 57.609 5.452 1.00 71.99 74 THR B N 1
ATOM 2487 C CA . THR B 1 80 ? 28.152 58.837 4.907 1.00 70.81 74 THR B CA 1
ATOM 2488 C C . THR B 1 80 ? 28.873 58.543 3.591 1.00 71.02 74 THR B C 1
ATOM 2489 O O . THR B 1 80 ? 29.797 57.732 3.556 1.00 74.29 74 THR B O 1
ATOM 2493 N N . ILE B 1 81 ? 28.453 59.180 2.502 1.00 66.91 75 ILE B N 1
ATOM 2494 C CA . ILE B 1 81 ? 29.057 58.923 1.198 1.00 64.30 75 ILE B CA 1
ATOM 2495 C C . ILE B 1 81 ? 29.713 60.178 0.687 1.00 66.59 75 ILE B C 1
ATOM 2496 O O . ILE B 1 81 ? 29.068 61.223 0.610 1.00 65.57 75 ILE B O 1
ATOM 2501 N N . SER B 1 82 ? 30.984 60.046 0.295 1.00 68.85 76 SER B N 1
ATOM 2502 C CA . SER B 1 82 ? 31.758 61.181 -0.175 1.00 70.62 76 SER B CA 1
ATOM 2503 C C . SER B 1 82 ? 31.385 61.591 -1.604 1.00 69.98 76 SER B C 1
ATOM 2504 O O . SER B 1 82 ? 30.976 60.755 -2.430 1.00 67.42 76 SER B O 1
ATOM 2507 N N . ARG B 1 83 ? 31.507 62.890 -1.870 1.00 70.59 77 ARG B N 1
ATOM 2508 C CA . ARG B 1 83 ? 31.431 63.434 -3.217 1.00 71.40 77 ARG B CA 1
ATOM 2509 C C . ARG B 1 83 ? 32.150 62.511 -4.191 1.00 71.24 77 ARG B C 1
ATOM 2510 O O . ARG B 1 83 ? 33.275 62.091 -3.936 1.00 72.11 77 ARG B O 1
ATOM 2518 N N . GLY B 1 84 ? 31.497 62.201 -5.304 1.00 70.87 78 GLY B N 1
ATOM 2519 C CA . GLY B 1 84 ? 32.146 61.500 -6.411 1.00 73.44 78 GLY B CA 1
ATOM 2520 C C . GLY B 1 84 ? 32.028 59.985 -6.425 1.00 71.58 78 GLY B C 1
ATOM 2521 O O . GLY B 1 84 ? 32.390 59.360 -7.425 1.00 71.09 78 GLY B O 1
ATOM 2522 N N . SER B 1 85 ? 31.554 59.391 -5.326 1.00 68.60 79 SER B N 1
ATOM 2523 C CA . SER B 1 85 ? 31.453 57.937 -5.228 1.00 66.08 79 SER B CA 1
ATOM 2524 C C . SER B 1 85 ? 30.435 57.440 -6.231 1.00 65.06 79 SER B C 1
ATOM 2525 O O . SER B 1 85 ? 29.433 58.109 -6.457 1.00 62.63 79 SER B O 1
ATOM 2528 N N . LYS B 1 86 ? 30.735 56.305 -6.871 1.00 67.30 80 LYS B N 1
ATOM 2529 C CA . LYS B 1 86 ? 29.894 55.755 -7.913 1.00 66.31 80 LYS B CA 1
ATOM 2530 C C . LYS B 1 86 ? 28.915 54.802 -7.262 1.00 63.31 80 LYS B C 1
ATOM 2531 O O . LYS B 1 86 ? 29.233 53.632 -7.038 1.00 63.96 80 LYS B O 1
ATOM 2537 N N . LEU B 1 87 ? 27.727 55.312 -6.948 1.00 57.61 81 LEU B N 1
ATOM 2538 C CA . LEU B 1 87 ? 26.679 54.479 -6.428 1.00 53.51 81 LEU B CA 1
ATOM 2539 C C . LEU B 1 87 ? 25.912 53.941 -7.616 1.00 52.54 81 LEU B C 1
ATOM 2540 O O . LEU B 1 87 ? 25.887 54.558 -8.676 1.00 55.48 81 LEU B O 1
ATOM 2545 N N . SER B 1 88 ? 25.306 52.777 -7.463 1.00 49.67 82 SER B N 1
ATOM 2546 C CA . SER B 1 88 ? 24.479 52.269 -8.524 1.00 49.27 82 SER B CA 1
ATOM 2547 C C . SER B 1 88 ? 23.111 51.968 -7.975 1.00 48.28 82 SER B C 1
ATOM 2548 O O . SER B 1 88 ? 22.939 51.757 -6.778 1.00 48.74 82 SER B O 1
ATOM 2551 N N . SER B 1 89 ? 22.140 51.927 -8.872 1.00 48.43 83 SER B N 1
ATOM 2552 C CA . SER B 1 89 ? 20.783 51.614 -8.510 1.00 48.01 83 SER B CA 1
ATOM 2553 C C . SER B 1 89 ? 20.111 50.870 -9.663 1.00 48.75 83 SER B C 1
ATOM 2554 O O . SER B 1 89 ? 20.543 50.936 -10.805 1.00 48.74 83 SER B O 1
ATOM 2557 N N . THR B 1 90 ? 19.039 50.161 -9.346 1.00 49.02 84 THR B N 1
ATOM 2558 C CA . THR B 1 90 ? 18.229 49.516 -10.355 1.00 49.78 84 THR B CA 1
ATOM 2559 C C . THR B 1 90 ? 16.786 49.840 -10.070 1.00 49.35 84 THR B C 1
ATOM 2560 O O . THR B 1 90 ? 16.350 49.835 -8.909 1.00 49.22 84 THR B O 1
ATOM 2564 N N . ILE B 1 91 ? 16.050 50.155 -11.122 1.00 50.68 85 ILE B N 1
ATOM 2565 C CA . ILE B 1 91 ? 14.613 50.320 -11.011 1.00 53.82 85 ILE B CA 1
ATOM 2566 C C . ILE B 1 91 ? 13.979 49.385 -12.012 1.00 56.04 85 ILE B C 1
ATOM 2567 O O . ILE B 1 91 ? 14.467 49.268 -13.128 1.00 58.72 85 ILE B O 1
ATOM 2572 N N . ALA B 1 92 ? 12.918 48.700 -11.604 1.00 56.92 86 ALA B N 1
ATOM 2573 C CA . ALA B 1 92 ? 12.242 47.755 -12.474 1.00 58.71 86 ALA B CA 1
ATOM 2574 C C . ALA B 1 92 ? 10.740 47.882 -12.301 1.00 60.19 86 ALA B C 1
ATOM 2575 O O . ALA B 1 92 ? 10.254 48.177 -11.209 1.00 59.46 86 ALA B O 1
ATOM 2577 N N . PHE B 1 93 ? 10.016 47.696 -13.396 1.00 64.02 87 PHE B N 1
ATOM 2578 C CA . PHE B 1 93 ? 8.561 47.851 -13.393 1.00 69.64 87 PHE B CA 1
ATOM 2579 C C . PHE B 1 93 ? 7.941 47.243 -14.639 1.00 73.99 87 PHE B C 1
ATOM 2580 O O . PHE B 1 93 ? 8.645 46.986 -15.615 1.00 74.04 87 PHE B O 1
ATOM 2588 N N . SER B 1 94 ? 6.622 47.055 -14.601 1.00 79.69 88 SER B N 1
ATOM 2589 C CA . SER B 1 94 ? 5.878 46.510 -15.727 1.00 86.24 88 SER B CA 1
ATOM 2590 C C . SER B 1 94 ? 5.018 47.548 -16.461 1.00 93.30 88 SER B C 1
ATOM 2591 O O . SER B 1 94 ? 4.533 48.508 -15.870 1.00 94.06 88 SER B O 1
ATOM 2594 N N . THR B 1 95 ? 4.835 47.327 -17.763 1.00 100.28 89 THR B N 1
ATOM 2595 C CA . THR B 1 95 ? 3.825 48.039 -18.567 1.00 106.22 89 THR B CA 1
ATOM 2596 C C . THR B 1 95 ? 2.505 47.276 -18.519 1.00 111.64 89 THR B C 1
ATOM 2597 O O . THR B 1 95 ? 1.673 47.391 -19.418 1.00 119.76 89 THR B O 1
ATOM 2601 N N . LEU B 1 100 ? 6.768 54.057 -25.136 1.00 126.41 94 LEU B N 1
ATOM 2602 C CA . LEU B 1 100 ? 6.832 53.419 -23.828 1.00 121.27 94 LEU B CA 1
ATOM 2603 C C . LEU B 1 100 ? 8.041 53.883 -22.953 1.00 119.42 94 LEU B C 1
ATOM 2604 O O . LEU B 1 100 ? 7.898 53.988 -21.732 1.00 116.91 94 LEU B O 1
ATOM 2609 N N . PRO B 1 101 ? 9.220 54.181 -23.565 1.00 122.96 95 PRO B N 1
ATOM 2610 C CA . PRO B 1 101 ? 10.386 54.746 -22.822 1.00 119.37 95 PRO B CA 1
ATOM 2611 C C . PRO B 1 101 ? 10.575 56.256 -22.877 1.00 125.04 95 PRO B C 1
ATOM 2612 O O . PRO B 1 101 ? 10.718 56.761 -23.967 1.00 131.32 95 PRO B O 1
ATOM 2616 N N . GLU B 1 102 ? 10.674 56.928 -21.718 1.00 124.84 96 GLU B N 1
ATOM 2617 C CA . GLU B 1 102 ? 10.694 58.402 -21.584 1.00 126.43 96 GLU B CA 1
ATOM 2618 C C . GLU B 1 102 ? 11.581 58.825 -20.387 1.00 119.79 96 GLU B C 1
ATOM 2619 O O . GLU B 1 102 ? 11.128 59.457 -19.421 1.00 117.60 96 GLU B O 1
ATOM 2625 N N . LEU B 1 103 ? 12.859 58.483 -20.489 1.00 113.60 97 LEU B N 1
ATOM 2626 C CA . LEU B 1 103 ? 13.792 58.507 -19.372 1.00 106.91 97 LEU B CA 1
ATOM 2627 C C . LEU B 1 103 ? 15.021 59.323 -19.720 1.00 106.06 97 LEU B C 1
ATOM 2628 O O . LEU B 1 103 ? 15.714 59.006 -20.673 1.00 107.58 97 LEU B O 1
ATOM 2633 N N . ASP B 1 104 ? 15.306 60.356 -18.936 1.00 103.89 98 ASP B N 1
ATOM 2634 C CA . ASP B 1 104 ? 16.464 61.208 -19.196 1.00 105.84 98 ASP B CA 1
ATOM 2635 C C . ASP B 1 104 ? 17.527 61.088 -18.093 1.00 96.66 98 ASP B C 1
ATOM 2636 O O . ASP B 1 104 ? 17.378 60.312 -17.152 1.00 94.84 98 ASP B O 1
ATOM 2641 N N . GLU B 1 105 ? 18.607 61.847 -18.251 1.00 94.78 99 GLU B N 1
ATOM 2642 C CA . GLU B 1 105 ? 19.785 61.769 -17.411 1.00 88.97 99 GLU B CA 1
ATOM 2643 C C . GLU B 1 105 ? 20.163 63.179 -16.988 1.00 91.30 99 GLU B C 1
ATOM 2644 O O . GLU B 1 105 ? 19.548 64.148 -17.444 1.00 98.66 99 GLU B O 1
ATOM 2650 N N . GLY B 1 106 ? 21.159 63.283 -16.107 1.00 87.66 100 GLY B N 1
ATOM 2651 C CA . GLY B 1 106 ? 21.737 64.565 -15.720 1.00 87.56 100 GLY B CA 1
ATOM 2652 C C . GLY B 1 106 ? 21.759 64.781 -14.226 1.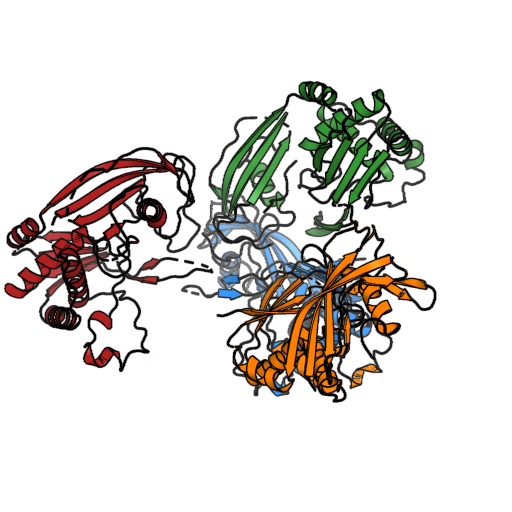00 82.97 100 GLY B C 1
ATOM 2653 O O . GLY B 1 106 ? 21.707 63.833 -13.455 1.00 80.57 100 GLY B O 1
ATOM 2654 N N . VAL B 1 107 ? 21.820 66.044 -13.818 1.00 85.18 101 VAL B N 1
ATOM 2655 C CA . VAL B 1 107 ? 21.862 66.401 -12.398 1.00 81.55 101 VAL B CA 1
ATOM 2656 C C . VAL B 1 107 ? 20.458 66.564 -11.829 1.00 80.68 101 VAL B C 1
ATOM 2657 O O . VAL B 1 107 ? 19.628 67.270 -12.407 1.00 82.61 101 VAL B O 1
ATOM 2661 N N . PHE B 1 108 ? 20.210 65.919 -10.689 1.00 75.81 102 PHE B N 1
ATOM 2662 C CA . PHE B 1 108 ? 18.928 66.016 -10.001 1.00 75.39 102 PHE B CA 1
ATOM 2663 C C . PHE B 1 108 ? 19.111 66.558 -8.596 1.00 75.00 102 PHE B C 1
ATOM 2664 O O . PHE B 1 108 ? 20.070 66.202 -7.921 1.00 74.76 102 PHE B O 1
ATOM 2672 N N . GLU B 1 109 ? 18.192 67.425 -8.170 1.00 77.68 103 GLU B N 1
ATOM 2673 C CA . GLU B 1 109 ? 18.211 67.977 -6.817 1.00 79.26 103 GLU B CA 1
ATOM 2674 C C . GLU B 1 109 ? 17.356 67.128 -5.893 1.00 77.80 103 GLU B C 1
ATOM 2675 O O . GLU B 1 109 ? 16.303 66.630 -6.282 1.00 77.16 103 GLU B O 1
ATOM 2681 N N . THR B 1 110 ? 17.818 66.963 -4.663 1.00 77.67 104 THR B N 1
ATOM 2682 C CA . THR B 1 110 ? 17.123 66.144 -3.682 1.00 77.62 104 THR B CA 1
ATOM 2683 C C . THR B 1 110 ? 17.262 66.772 -2.315 1.00 81.14 104 THR B C 1
ATOM 2684 O O . THR B 1 110 ? 18.207 67.517 -2.064 1.00 85.63 104 THR B O 1
ATOM 2688 N N . ILE B 1 111 ? 16.340 66.458 -1.415 1.00 82.52 105 ILE B N 1
ATOM 2689 C CA . ILE B 1 111 ? 16.487 66.913 -0.031 1.00 84.06 105 ILE B CA 1
ATOM 2690 C C . ILE B 1 111 ? 17.767 66.334 0.590 1.00 78.16 105 ILE B C 1
ATOM 2691 O O . ILE B 1 111 ? 18.338 66.911 1.520 1.00 77.70 105 ILE B O 1
ATOM 2696 N N . TYR B 1 112 ? 18.201 65.183 0.068 1.00 72.87 106 TYR B N 1
ATOM 2697 C CA . TYR B 1 112 ? 19.418 64.495 0.522 1.00 67.34 106 TYR B CA 1
ATOM 2698 C C . TYR B 1 112 ? 20.662 65.025 -0.209 1.00 67.91 106 TYR B C 1
ATOM 2699 O O . TYR B 1 112 ? 21.780 64.668 0.141 1.00 67.96 106 TYR B O 1
ATOM 2708 N N . GLY B 1 113 ? 20.463 65.891 -1.203 1.00 68.70 107 GLY B N 1
ATOM 2709 C CA . GLY B 1 113 ? 21.569 66.539 -1.913 1.00 69.03 107 GLY B CA 1
ATOM 2710 C C . GLY B 1 113 ? 21.403 66.479 -3.421 1.00 69.71 107 GLY B C 1
ATOM 2711 O O . GLY B 1 113 ? 20.367 66.042 -3.926 1.00 72.31 107 GLY B O 1
ATOM 2712 N N . LYS B 1 114 ? 22.424 66.920 -4.150 1.00 68.69 108 LYS B N 1
ATOM 2713 C CA . LYS B 1 114 ? 22.393 66.857 -5.604 1.00 67.45 108 LYS B CA 1
ATOM 2714 C C . LYS B 1 114 ? 23.143 65.619 -6.091 1.00 63.67 108 LYS B C 1
ATOM 2715 O O . LYS B 1 114 ? 24.205 65.268 -5.557 1.00 60.19 108 LYS B O 1
ATOM 2721 N N . PHE B 1 115 ? 22.571 64.983 -7.111 1.00 63.70 109 PHE B N 1
ATOM 2722 C CA . PHE B 1 115 ? 23.075 63.742 -7.654 1.00 62.92 109 PHE B CA 1
ATOM 2723 C C . PHE B 1 115 ? 23.128 63.767 -9.170 1.00 66.40 109 PHE B C 1
ATOM 2724 O O . PHE B 1 115 ? 22.217 64.256 -9.827 1.00 70.52 109 PHE B O 1
ATOM 2732 N N . HIS B 1 116 ? 24.206 63.229 -9.723 1.00 69.48 110 HIS B N 1
ATOM 2733 C CA . HIS B 1 116 ? 24.329 63.036 -11.167 1.00 72.76 110 HIS B CA 1
ATOM 2734 C C . HIS B 1 116 ? 23.905 61.644 -11.477 1.00 70.76 110 HIS B C 1
ATOM 2735 O O . HIS B 1 116 ? 24.538 60.690 -11.028 1.00 72.22 110 HIS B O 1
ATOM 2742 N N . ILE B 1 117 ? 22.820 61.511 -12.226 1.00 70.33 111 ILE B N 1
ATOM 2743 C CA . ILE B 1 117 ? 22.266 60.205 -12.533 1.00 67.60 111 ILE B CA 1
ATOM 2744 C C . ILE B 1 117 ? 22.351 59.952 -14.027 1.00 70.97 111 ILE B C 1
ATOM 2745 O O . ILE B 1 117 ? 21.788 60.710 -14.818 1.00 76.44 111 ILE B O 1
ATOM 2750 N N . THR B 1 118 ? 23.086 58.915 -14.417 1.00 69.07 112 THR B N 1
ATOM 2751 C CA . THR B 1 118 ? 23.140 58.486 -15.813 1.00 69.86 112 THR B CA 1
ATOM 2752 C C . THR B 1 118 ? 22.695 57.039 -15.920 1.00 68.04 112 THR B C 1
ATOM 2753 O O . THR B 1 118 ? 22.629 56.344 -14.918 1.00 65.88 112 THR B O 1
ATOM 2757 N N . ILE B 1 119 ? 22.396 56.591 -17.135 1.00 69.09 113 ILE B N 1
ATOM 2758 C CA . ILE B 1 119 ? 21.889 55.251 -17.363 1.00 67.56 113 ILE B CA 1
ATOM 2759 C C . ILE B 1 119 ? 23.015 54.336 -17.786 1.00 70.54 113 ILE B C 1
ATOM 2760 O O . ILE B 1 119 ? 23.660 54.576 -18.781 1.00 76.57 113 ILE B O 1
ATOM 2765 N N . GLU B 1 120 ? 23.222 53.279 -17.018 1.00 71.45 114 GLU B N 1
ATOM 2766 C CA . GLU B 1 120 ? 24.207 52.258 -17.300 1.00 75.41 114 GLU B CA 1
ATOM 2767 C C . GLU B 1 120 ? 23.664 51.217 -18.273 1.00 76.94 114 GLU B C 1
ATOM 2768 O O . GLU B 1 120 ? 24.399 50.692 -19.111 1.00 79.37 114 GLU B O 1
ATOM 2774 N N . SER B 1 121 ? 22.386 50.870 -18.117 1.00 73.73 115 SER B N 1
ATOM 2775 C CA . SER B 1 121 ? 21.784 49.822 -18.936 1.00 72.95 115 SER B CA 1
ATOM 2776 C C . SER B 1 121 ? 20.265 49.890 -18.980 1.00 69.89 115 SER B C 1
ATOM 2777 O O . SER B 1 121 ? 19.628 50.416 -18.067 1.00 67.27 115 SER B O 1
ATOM 2780 N N . VAL B 1 122 ? 19.709 49.354 -20.061 1.00 72.35 116 VAL B N 1
ATOM 2781 C CA . VAL B 1 122 ? 18.264 49.157 -20.197 1.00 72.10 116 VAL B CA 1
ATOM 2782 C C . VAL B 1 122 ? 17.990 47.762 -20.754 1.00 73.86 116 VAL B C 1
ATOM 2783 O O . VAL B 1 122 ? 18.473 47.406 -21.809 1.00 76.74 116 VAL B O 1
ATOM 2787 N N . GLU B 1 123 ? 17.231 46.983 -20.004 1.00 74.26 117 GLU B N 1
ATOM 2788 C CA . GLU B 1 123 ? 16.719 45.695 -20.442 1.00 77.47 117 GLU B CA 1
ATOM 2789 C C . GLU B 1 123 ? 15.232 45.873 -20.628 1.00 78.10 117 GLU B C 1
ATOM 2790 O O . GLU B 1 123 ? 14.532 46.294 -19.702 1.00 76.43 117 GLU B O 1
ATOM 2796 N N . ILE B 1 124 ? 14.748 45.581 -21.824 1.00 82.22 118 ILE B N 1
ATOM 2797 C CA . ILE B 1 124 ? 13.312 45.501 -22.060 1.00 84.69 118 ILE B CA 1
ATOM 2798 C C . ILE B 1 124 ? 12.966 44.062 -22.431 1.00 86.75 118 ILE B C 1
ATOM 2799 O O . ILE B 1 124 ? 13.418 43.558 -23.463 1.00 87.64 118 ILE B O 1
ATOM 2804 N N . VAL B 1 125 ? 12.170 43.406 -21.590 1.00 85.03 119 VAL B N 1
ATOM 2805 C CA . VAL B 1 125 ? 11.785 42.022 -21.855 1.00 87.38 119 VAL B CA 1
ATOM 2806 C C . VAL B 1 125 ? 10.262 41.892 -21.948 1.00 88.98 119 VAL B C 1
ATOM 2807 O O . VAL B 1 125 ? 9.520 42.402 -21.106 1.00 85.71 119 VAL B O 1
ATOM 2811 N N . GLU B 1 126 ? 9.813 41.224 -23.006 1.00 93.70 120 GLU B N 1
ATOM 2812 C CA . GLU B 1 126 ? 8.411 40.864 -23.169 1.00 97.44 120 GLU B CA 1
ATOM 2813 C C . GLU B 1 126 ? 8.089 39.722 -22.225 1.00 97.35 120 GLU B C 1
ATOM 2814 O O . GLU B 1 126 ? 8.804 38.731 -22.203 1.00 96.24 120 GLU B O 1
ATOM 2820 N N . VAL B 1 127 ? 6.994 39.847 -21.485 1.00 99.33 121 VAL B N 1
ATOM 2821 C CA . VAL B 1 127 ? 6.500 38.770 -20.607 1.00 103.28 121 VAL B CA 1
ATOM 2822 C C . VAL B 1 127 ? 6.405 37.374 -21.282 1.00 110.68 121 VAL B C 1
ATOM 2823 O O . VAL B 1 127 ? 6.636 36.355 -20.645 1.00 110.29 121 VAL B O 1
ATOM 2827 N N . GLU B 1 128 ? 6.091 37.332 -22.573 1.00 96.46 122 GLU B N 1
ATOM 2828 C CA . GLU B 1 128 ? 6.074 36.067 -23.318 1.00 101.42 122 GLU B CA 1
ATOM 2829 C C . GLU B 1 128 ? 7.470 35.490 -23.593 1.00 99.95 122 GLU B C 1
ATOM 2830 O O . GLU B 1 128 ? 7.651 34.279 -23.596 1.00 100.97 122 GLU B O 1
ATOM 2836 N N . LYS B 1 129 ? 8.452 36.348 -23.834 1.00 100.32 123 LYS B N 1
ATOM 2837 C CA . LYS B 1 129 ? 9.829 35.888 -24.040 1.00 100.09 123 LYS B CA 1
ATOM 2838 C C . LYS B 1 129 ? 10.389 35.192 -22.779 1.00 96.98 123 LYS B C 1
ATOM 2839 O O . LYS B 1 129 ? 11.365 34.437 -22.871 1.00 95.94 123 LYS B O 1
ATOM 2845 N N . LEU B 1 130 ? 9.799 35.468 -21.610 1.00 93.31 124 LEU B N 1
ATOM 2846 C CA . LEU B 1 130 ? 10.180 34.775 -20.382 1.00 88.52 124 LEU B CA 1
ATOM 2847 C C . LEU B 1 130 ? 9.918 33.300 -20.497 1.00 85.15 124 LEU B C 1
ATOM 2848 O O . LEU B 1 130 ? 10.785 32.501 -20.176 1.00 85.49 124 LEU B O 1
ATOM 2853 N N . LYS B 1 131 ? 8.733 32.943 -20.968 1.00 86.72 125 LYS B N 1
ATOM 2854 C CA . LYS B 1 131 ? 8.386 31.534 -21.154 1.00 86.40 125 LYS B CA 1
ATOM 2855 C C . LYS B 1 131 ? 9.391 30.809 -22.046 1.00 84.00 125 LYS B C 1
ATOM 2856 O O . LYS B 1 131 ? 9.660 29.630 -21.852 1.00 81.37 125 LYS B O 1
ATOM 2862 N N . GLU B 1 132 ? 9.964 31.520 -23.010 1.00 85.17 126 GLU B N 1
ATOM 2863 C CA . GLU B 1 132 ? 10.901 30.907 -23.949 1.00 86.71 126 GLU B CA 1
ATOM 2864 C C . GLU B 1 132 ? 12.280 30.652 -23.340 1.00 82.53 126 GLU B C 1
ATOM 2865 O O . GLU B 1 132 ? 12.917 29.646 -23.648 1.00 78.86 126 GLU B O 1
ATOM 2871 N N . GLU B 1 133 ? 12.725 31.552 -22.463 1.00 81.09 127 GLU B N 1
ATOM 2872 C CA . GLU B 1 133 ? 14.015 31.402 -21.771 1.00 78.91 127 GLU B CA 1
ATOM 2873 C C . GLU B 1 133 ? 13.996 30.308 -20.719 1.00 73.33 127 GLU B C 1
ATOM 2874 O O . GLU B 1 133 ? 15.032 29.703 -20.429 1.00 75.92 127 GLU B O 1
ATOM 2880 N N . VAL B 1 134 ? 12.820 30.052 -20.165 1.00 67.87 128 VAL B N 1
ATOM 2881 C CA . VAL B 1 134 ? 12.630 28.944 -19.267 1.00 64.71 128 VAL B CA 1
ATOM 2882 C C . VAL B 1 134 ? 13.160 27.659 -19.901 1.00 64.47 128 VAL B C 1
ATOM 2883 O O . VAL B 1 134 ? 13.825 26.867 -19.231 1.00 65.49 128 VAL B O 1
ATOM 2887 N N . GLU B 1 135 ? 12.875 27.444 -21.183 1.00 65.40 129 GLU B N 1
ATOM 2888 C CA . GLU B 1 135 ? 13.233 26.183 -21.828 1.00 64.78 129 GLU B CA 1
ATOM 2889 C C . GLU B 1 135 ? 14.740 25.954 -21.886 1.00 64.11 129 GLU B C 1
ATOM 2890 O O . GLU B 1 135 ? 15.198 24.814 -21.779 1.00 63.82 129 GLU B O 1
ATOM 2896 N N . LYS B 1 136 ? 15.513 27.026 -22.033 1.00 64.10 130 LYS B N 1
ATOM 2897 C CA . LYS B 1 136 ? 16.973 26.909 -22.010 1.00 64.43 130 LYS B CA 1
ATOM 2898 C C . LYS B 1 136 ? 17.490 26.299 -20.694 1.00 61.17 130 LYS B C 1
ATOM 2899 O O . LYS B 1 136 ? 18.553 25.682 -20.669 1.00 60.98 130 LYS B O 1
ATOM 2905 N N . HIS B 1 137 ? 16.739 26.446 -19.605 1.00 57.21 131 HIS B N 1
ATOM 2906 C CA . HIS B 1 137 ? 17.243 26.047 -18.293 1.00 54.28 131 HIS B CA 1
ATOM 2907 C C . HIS B 1 137 ? 16.572 24.852 -17.666 1.00 50.06 131 HIS B C 1
ATOM 2908 O O . HIS B 1 137 ? 16.769 24.583 -16.496 1.00 46.69 131 HIS B O 1
ATOM 2923 N N . ASN B 1 139 ? 17.236 21.797 -17.743 1.00 49.05 133 ASN B N 1
ATOM 2924 C CA . ASN B 1 139 ? 18.246 20.897 -17.160 1.00 48.42 133 ASN B CA 1
ATOM 2925 C C . ASN B 1 139 ? 19.295 21.563 -16.288 1.00 47.48 133 ASN B C 1
ATOM 2926 O O . ASN B 1 139 ? 20.334 20.980 -16.021 1.00 47.58 133 ASN B O 1
ATOM 2931 N N . ASP B 1 140 ? 19.017 22.769 -15.814 1.00 45.06 134 ASP B N 1
ATOM 2932 C CA . ASP B 1 140 ? 19.977 23.474 -15.030 1.00 42.98 134 ASP B CA 1
ATOM 2933 C C . ASP B 1 140 ? 19.494 23.531 -13.589 1.00 41.66 134 ASP B C 1
ATOM 2934 O O . ASP B 1 140 ? 18.283 23.542 -13.303 1.00 39.96 134 ASP B O 1
ATOM 2939 N N . ASN B 1 141 ? 20.440 23.600 -12.672 1.00 40.98 135 ASN B N 1
ATOM 2940 C CA . ASN B 1 141 ? 20.108 23.888 -11.288 1.00 39.78 135 ASN B CA 1
ATOM 2941 C C . ASN B 1 141 ? 19.786 25.358 -11.130 1.00 39.09 135 ASN B C 1
ATOM 2942 O O . ASN B 1 141 ? 20.158 26.177 -11.977 1.00 40.66 135 ASN B O 1
ATOM 2947 N N . ILE B 1 142 ? 19.126 25.688 -10.035 1.00 36.21 136 ILE B N 1
ATOM 2948 C CA . ILE B 1 142 ? 18.666 27.029 -9.810 1.00 37.76 136 ILE B CA 1
ATOM 2949 C C . ILE B 1 142 ? 19.369 27.613 -8.579 1.00 38.48 136 ILE B C 1
ATOM 2950 O O . ILE B 1 142 ? 19.338 27.026 -7.514 1.00 38.02 136 ILE B O 1
ATOM 2955 N N . ARG B 1 143 ? 19.994 28.770 -8.731 1.00 39.47 137 ARG B N 1
ATOM 2956 C CA . ARG B 1 143 ? 20.547 29.459 -7.597 1.00 39.29 137 ARG B CA 1
ATOM 2957 C C . ARG B 1 143 ? 19.803 30.768 -7.422 1.00 38.77 137 ARG B C 1
ATOM 2958 O O . ARG B 1 143 ? 19.792 31.614 -8.320 1.00 38.22 137 ARG B O 1
ATOM 2966 N N . VAL B 1 144 ? 19.177 30.927 -6.267 1.00 36.58 138 VAL B N 1
ATOM 2967 C CA . VAL B 1 144 ? 18.573 32.202 -5.900 1.00 35.43 138 VAL B CA 1
ATOM 2968 C C . VAL B 1 144 ? 19.479 32.865 -4.876 1.00 35.74 138 VAL B C 1
ATOM 2969 O O . VAL B 1 144 ? 19.813 32.259 -3.874 1.00 33.35 138 VAL B O 1
ATOM 2973 N N . ARG B 1 145 ? 19.866 34.106 -5.141 1.00 39.14 139 ARG B N 1
ATOM 2974 C CA . ARG B 1 145 ? 20.674 34.900 -4.202 1.00 40.65 139 ARG B CA 1
ATOM 2975 C C . ARG B 1 145 ? 19.864 36.063 -3.692 1.00 39.01 139 ARG B C 1
ATOM 2976 O O . ARG B 1 145 ? 19.272 36.793 -4.478 1.00 40.10 139 ARG B O 1
ATOM 2984 N N . PHE B 1 146 ? 19.813 36.237 -2.383 1.00 37.30 140 PHE B N 1
ATOM 2985 C CA . PHE B 1 146 ? 19.121 37.384 -1.810 1.00 36.68 140 PHE B CA 1
ATOM 2986 C C . PHE B 1 146 ? 20.140 38.477 -1.605 1.00 38.06 140 PHE B C 1
ATOM 2987 O O . PHE B 1 146 ? 20.971 38.398 -0.712 1.00 39.79 140 PHE B O 1
ATOM 2995 N N . ILE B 1 147 ? 20.113 39.450 -2.503 1.00 39.31 141 ILE B N 1
ATOM 2996 C CA . ILE B 1 147 ? 21.131 40.484 -2.587 1.00 39.57 141 ILE B CA 1
ATOM 2997 C C . ILE B 1 147 ? 20.813 41.558 -1.599 1.00 37.74 141 ILE B C 1
ATOM 2998 O O . ILE B 1 147 ? 21.702 42.209 -1.109 1.00 37.31 141 ILE B O 1
ATOM 3003 N N . SER B 1 148 ? 19.528 41.762 -1.341 1.00 36.78 142 SER B N 1
ATOM 3004 C CA . SER B 1 148 ? 19.113 42.637 -0.262 1.00 37.58 142 SER B CA 1
ATOM 3005 C C . SER B 1 148 ? 18.267 41.838 0.722 1.00 35.44 142 SER B C 1
ATOM 3006 O O . SER B 1 148 ? 17.673 40.828 0.364 1.00 32.96 142 SER B O 1
ATOM 3009 N N . PRO B 1 149 ? 18.225 42.279 1.970 1.00 36.83 143 PRO B N 1
ATOM 3010 C CA . PRO B 1 149 ? 17.397 41.558 2.925 1.00 36.94 143 PRO B CA 1
ATOM 3011 C C . PRO B 1 149 ? 16.003 41.321 2.373 1.00 37.68 143 PRO B C 1
ATOM 3012 O O . PRO B 1 149 ? 15.358 42.261 1.876 1.00 38.63 143 PRO B O 1
ATOM 3016 N N . THR B 1 150 ? 15.553 40.073 2.480 1.00 35.83 144 THR B N 1
ATOM 3017 C CA . THR B 1 150 ? 14.305 39.638 1.907 1.00 35.23 144 THR B CA 1
ATOM 3018 C C . THR B 1 150 ? 13.308 39.270 3.001 1.00 35.42 144 THR B C 1
ATOM 3019 O O . THR B 1 150 ? 13.638 38.533 3.925 1.00 35.84 144 THR B O 1
ATOM 3023 N N . LEU B 1 151 ? 12.088 39.780 2.874 1.00 37.07 145 LEU B N 1
ATOM 3024 C CA . LEU B 1 151 ? 11.070 39.627 3.904 1.00 36.74 145 LEU B CA 1
ATOM 3025 C C . LEU B 1 151 ? 9.875 38.802 3.416 1.00 37.46 145 LEU B C 1
ATOM 3026 O O . LEU B 1 151 ? 8.934 39.346 2.873 1.00 38.75 145 LEU B O 1
ATOM 3031 N N . LEU B 1 152 ? 9.936 37.485 3.607 1.00 38.46 146 LEU B N 1
ATOM 3032 C CA . LEU B 1 152 ? 8.882 36.566 3.163 1.00 37.44 146 LEU B CA 1
ATOM 3033 C C . LEU B 1 152 ? 8.055 36.128 4.358 1.00 37.76 146 LEU B C 1
ATOM 3034 O O . LEU B 1 152 ? 8.590 35.667 5.363 1.00 38.61 146 LEU B O 1
ATOM 3039 N N . SER B 1 153 ? 6.744 36.265 4.272 1.00 37.87 147 SER B N 1
ATOM 3040 C CA . SER B 1 153 ? 5.896 35.846 5.386 1.00 37.09 147 SER B CA 1
ATOM 3041 C C . SER B 1 153 ? 5.571 34.361 5.285 1.00 36.49 147 SER B C 1
ATOM 3042 O O . SER B 1 153 ? 5.035 33.881 4.281 1.00 37.98 147 SER B O 1
ATOM 3045 N N . SER B 1 154 ? 5.835 33.649 6.358 1.00 35.45 148 SER B N 1
ATOM 3046 C CA . SER B 1 154 ? 5.589 32.220 6.396 1.00 36.35 148 SER B CA 1
ATOM 3047 C C . SER B 1 154 ? 4.117 31.845 6.162 1.00 35.25 148 SER B C 1
ATOM 3048 O O . SER B 1 154 ? 3.812 30.799 5.577 1.00 35.12 148 SER B O 1
ATOM 3051 N N . LYS B 1 155 ? 3.217 32.703 6.613 1.00 34.37 149 LYS B N 1
ATOM 3052 C CA . LYS B 1 155 ? 1.804 32.428 6.502 1.00 35.23 149 LYS B CA 1
ATOM 3053 C C . LYS B 1 155 ? 1.331 32.273 5.056 1.00 34.64 149 LYS B C 1
ATOM 3054 O O . LYS B 1 155 ? 0.212 31.852 4.835 1.00 33.53 149 LYS B O 1
ATOM 3060 N N . VAL B 1 156 ? 2.166 32.599 4.070 1.00 34.46 150 VAL B N 1
ATOM 3061 C CA . VAL B 1 156 ? 1.799 32.349 2.665 1.00 34.66 150 VAL B CA 1
ATOM 3062 C C . VAL B 1 156 ? 1.606 30.860 2.432 1.00 35.90 150 VAL B C 1
ATOM 3063 O O . VAL B 1 156 ? 0.813 30.484 1.582 1.00 37.66 150 VAL B O 1
ATOM 3067 N N . LEU B 1 157 ? 2.297 30.026 3.211 1.00 34.18 151 LEU B N 1
ATOM 3068 C CA . LEU B 1 157 ? 2.087 28.584 3.151 1.00 34.03 151 LEU B CA 1
ATOM 3069 C C . LEU B 1 157 ? 1.115 28.035 4.188 1.00 35.22 151 LEU B C 1
ATOM 3070 O O . LEU B 1 157 ? 1.113 26.843 4.428 1.00 37.12 151 LEU B O 1
ATOM 3075 N N . LEU B 1 158 ? 0.298 28.884 4.793 1.00 36.70 152 LEU B N 1
ATOM 3076 C CA . LEU B 1 158 ? -0.786 28.431 5.664 1.00 38.85 152 LEU B CA 1
ATOM 3077 C C . LEU B 1 158 ? -1.970 28.133 4.775 1.00 42.23 152 LEU B C 1
ATOM 3078 O O . LEU B 1 158 ? -2.264 28.908 3.863 1.00 45.56 152 LEU B O 1
ATOM 3083 N N . PRO B 1 159 ? -2.645 26.996 4.992 1.00 44.14 153 PRO B N 1
ATOM 3084 C CA . PRO B 1 159 ? -3.845 26.761 4.216 1.00 45.82 153 PRO B CA 1
ATOM 3085 C C . PRO B 1 159 ? -4.824 27.905 4.439 1.00 48.06 153 PRO B C 1
ATOM 3086 O O . PRO B 1 159 ? -5.170 28.203 5.587 1.00 49.77 153 PRO B O 1
ATOM 3090 N N . PRO B 1 160 ? -5.246 28.578 3.359 1.00 49.90 154 PRO B N 1
ATOM 3091 C CA . PRO B 1 160 ? -6.130 29.753 3.473 1.00 51.84 154 PRO B CA 1
ATOM 3092 C C . PRO B 1 160 ? -7.342 29.554 4.372 1.00 54.23 154 PRO B C 1
ATOM 3093 O O . PRO B 1 160 ? -7.743 30.491 5.053 1.00 57.62 154 PRO B O 1
ATOM 3097 N N . SER B 1 161 ? -7.905 28.353 4.386 1.00 54.30 155 SER B N 1
ATOM 3098 C CA . SER B 1 161 ? -9.057 28.076 5.239 1.00 57.85 155 SER B CA 1
ATOM 3099 C C . SER B 1 161 ? -8.772 28.254 6.731 1.00 57.90 155 SER B C 1
ATOM 3100 O O . SER B 1 161 ? -9.710 28.375 7.538 1.00 57.34 155 SER B O 1
ATOM 3103 N N . LEU B 1 162 ? -7.486 28.268 7.096 1.00 55.15 156 LEU B N 1
ATOM 3104 C CA . LEU B 1 162 ? -7.103 28.427 8.493 1.00 55.15 156 LEU B CA 1
ATOM 3105 C C . LEU B 1 162 ? -6.654 29.850 8.862 1.00 54.91 156 LEU B C 1
ATOM 3106 O O . LEU B 1 162 ? -6.362 30.118 10.019 1.00 54.81 156 LEU B O 1
ATOM 3111 N N . SER B 1 163 ? -6.672 30.774 7.905 1.00 55.93 157 SER B N 1
ATOM 3112 C CA . SER B 1 163 ? -6.296 32.183 8.151 1.00 57.09 157 SER B CA 1
ATOM 3113 C C . SER B 1 163 ? -7.016 32.837 9.305 1.00 61.11 157 SER B C 1
ATOM 3114 O O . SER B 1 163 ? -6.393 33.525 10.113 1.00 61.56 157 SER B O 1
ATOM 3117 N N . GLU B 1 164 ? -8.327 32.647 9.375 1.00 66.55 158 GLU B N 1
ATOM 3118 C CA . GLU B 1 164 ? -9.089 33.262 10.444 1.00 71.63 158 GLU B CA 1
ATOM 3119 C C . GLU B 1 164 ? -8.672 32.608 11.760 1.00 72.59 158 GLU B C 1
ATOM 3120 O O . GLU B 1 164 ? -8.274 33.297 12.694 1.00 74.05 158 GLU B O 1
ATOM 3126 N N . ARG B 1 165 ? -8.709 31.281 11.825 1.00 75.28 159 ARG B N 1
ATOM 3127 C CA . ARG B 1 165 ? -8.297 30.563 13.032 1.00 79.60 159 ARG B CA 1
ATOM 3128 C C . ARG B 1 165 ? -6.971 31.072 13.641 1.00 73.28 159 ARG B C 1
ATOM 3129 O O . ARG B 1 165 ? -6.845 31.163 14.859 1.00 70.81 159 ARG B O 1
ATOM 3137 N N . TYR B 1 166 ? -5.979 31.340 12.795 1.00 65.95 160 TYR B N 1
ATOM 3138 C CA . TYR B 1 166 ? -4.653 31.738 13.270 1.00 60.82 160 TYR B CA 1
ATOM 3139 C C . TYR B 1 166 ? -4.373 33.215 13.042 1.00 58.77 160 TYR B C 1
ATOM 3140 O O . TYR B 1 166 ? -3.223 33.630 12.971 1.00 52.53 160 TYR B O 1
ATOM 3149 N N . LYS B 1 167 ? -5.457 33.990 12.952 1.00 62.65 161 LYS B N 1
ATOM 3150 C CA . LYS B 1 167 ? -5.440 35.458 12.804 1.00 63.33 161 LYS B CA 1
ATOM 3151 C C . LYS B 1 167 ? -4.489 36.126 13.795 1.00 61.13 161 LYS B C 1
ATOM 3152 O O . LYS B 1 167 ? -3.743 37.024 13.432 1.00 58.83 161 LYS B O 1
ATOM 3158 N N . ARG B 1 168 ? -4.502 35.657 15.038 1.00 63.17 162 ARG B N 1
ATOM 3159 C CA . ARG B 1 168 ? -3.755 36.296 16.127 1.00 63.92 162 ARG B CA 1
ATOM 3160 C C . ARG B 1 168 ? -2.305 35.859 16.219 1.00 59.59 162 ARG B C 1
ATOM 3161 O O . ARG B 1 168 ? -1.533 36.441 16.952 1.00 59.12 162 ARG B O 1
ATOM 3169 N N . VAL B 1 169 ? -1.938 34.824 15.491 1.00 58.24 163 VAL B N 1
ATOM 3170 C CA . VAL B 1 169 ? -0.593 34.294 15.562 1.00 57.71 163 VAL B CA 1
ATOM 3171 C C . VAL B 1 169 ? 0.368 35.121 14.707 1.00 55.70 163 VAL B C 1
ATOM 3172 O O . VAL B 1 169 ? 0.193 35.224 13.498 1.00 52.95 163 VAL B O 1
ATOM 3176 N N . ASN B 1 170 ? 1.387 35.700 15.331 1.00 56.87 164 ASN B N 1
ATOM 3177 C CA . ASN B 1 170 ? 2.358 36.487 14.599 1.00 57.70 164 ASN B CA 1
ATOM 3178 C C . ASN B 1 170 ? 3.617 35.664 14.293 1.00 55.42 164 ASN B C 1
ATOM 3179 O O . ASN B 1 170 ? 4.518 35.575 15.111 1.00 53.51 164 ASN B O 1
ATOM 3184 N N . ALA B 1 171 ? 3.670 35.088 13.091 1.00 54.42 165 ALA B N 1
ATOM 3185 C CA . ALA B 1 171 ? 4.824 34.288 12.644 1.00 51.91 165 ALA B CA 1
ATOM 3186 C C . ALA B 1 171 ? 6.012 35.159 12.255 1.00 49.60 165 ALA B C 1
ATOM 3187 O O . ALA B 1 171 ? 7.151 34.707 12.302 1.00 46.63 165 ALA B O 1
ATOM 3189 N N . GLY B 1 172 ? 5.742 36.408 11.867 1.00 50.54 166 GLY B N 1
ATOM 3190 C CA . GLY B 1 172 ? 6.790 37.312 11.369 1.00 46.86 166 GLY B CA 1
ATOM 3191 C C . GLY B 1 172 ? 7.293 36.876 10.009 1.00 42.27 166 GLY B C 1
ATOM 3192 O O . GLY B 1 172 ? 6.677 36.046 9.346 1.00 42.07 166 GLY B O 1
ATOM 3193 N N . TYR B 1 173 ? 8.439 37.415 9.606 1.00 40.32 167 TYR B N 1
ATOM 3194 C CA . TYR B 1 173 ? 9.091 37.009 8.357 1.00 37.11 167 TYR B CA 1
ATOM 3195 C C . TYR B 1 173 ? 10.075 35.872 8.566 1.00 33.35 167 TYR B C 1
ATOM 3196 O O . TYR B 1 173 ? 10.805 35.824 9.544 1.00 31.44 167 TYR B O 1
ATOM 3205 N N . SER B 1 174 ? 10.098 34.973 7.602 1.00 33.30 168 SER B N 1
ATOM 3206 C CA . SER B 1 174 ? 10.972 33.837 7.644 1.00 33.96 168 SER B CA 1
ATOM 3207 C C . SER B 1 174 ? 12.433 34.261 7.617 1.00 34.65 168 SER B C 1
ATOM 3208 O O . SER B 1 174 ? 12.859 35.029 6.750 1.00 39.47 168 SER B O 1
ATOM 3211 N N . THR B 1 175 ? 13.201 33.738 8.551 1.00 33.52 169 THR B N 1
ATOM 3212 C CA . THR B 1 175 ? 14.635 33.935 8.556 1.00 33.84 169 THR B CA 1
ATOM 3213 C C . THR B 1 175 ? 15.349 32.745 7.922 1.00 36.10 169 THR B C 1
ATOM 3214 O O . THR B 1 175 ? 16.576 32.755 7.819 1.00 40.59 169 THR B O 1
ATOM 3218 N N . LEU B 1 176 ? 14.587 31.733 7.498 1.00 35.16 170 LEU B N 1
ATOM 3219 C CA . LEU B 1 176 ? 15.116 30.579 6.791 1.00 34.83 170 LEU B CA 1
ATOM 3220 C C . LEU B 1 176 ? 14.046 30.094 5.853 1.00 37.56 170 LEU B C 1
ATOM 3221 O O . LEU B 1 176 ? 13.363 29.123 6.119 1.00 39.18 170 LEU B O 1
ATOM 3226 N N . PRO B 1 177 ? 13.883 30.768 4.728 1.00 42.70 171 PRO B N 1
ATOM 3227 C CA . PRO B 1 177 ? 12.755 30.423 3.876 1.00 40.55 171 PRO B CA 1
ATOM 3228 C C . PRO B 1 177 ? 13.029 29.173 3.088 1.00 37.15 171 PRO B C 1
ATOM 3229 O O . PRO B 1 177 ? 14.117 28.975 2.611 1.00 40.85 171 PRO B O 1
ATOM 3233 N N . SER B 1 178 ? 12.031 28.314 2.986 1.00 36.30 172 SER B N 1
ATOM 3234 C CA . SER B 1 178 ? 12.121 27.091 2.242 1.00 32.12 172 SER B CA 1
ATOM 3235 C C . SER B 1 178 ? 11.905 27.403 0.790 1.00 32.43 172 SER B C 1
ATOM 3236 O O . SER B 1 178 ? 11.276 28.417 0.446 1.00 35.16 172 SER B O 1
ATOM 3239 N N . VAL B 1 179 ? 12.369 26.510 -0.071 1.00 32.51 173 VAL B N 1
ATOM 3240 C CA . VAL B 1 179 ? 12.124 26.648 -1.502 1.00 33.44 173 VAL B CA 1
ATOM 3241 C C . VAL B 1 179 ? 10.663 26.923 -1.813 1.00 35.34 173 VAL B C 1
ATOM 3242 O O . VAL B 1 179 ? 10.338 27.738 -2.687 1.00 37.72 173 VAL B O 1
ATOM 3246 N N . GLY B 1 180 ? 9.774 26.228 -1.112 1.00 33.01 174 GLY B N 1
ATOM 3247 C CA . GLY B 1 180 ? 8.350 26.419 -1.341 1.00 32.87 174 GLY B CA 1
ATOM 3248 C C . GLY B 1 180 ? 7.924 27.852 -1.140 1.00 31.89 174 GLY B C 1
ATOM 3249 O O . GLY B 1 180 ? 7.201 28.412 -1.948 1.00 30.50 174 GLY B O 1
ATOM 3250 N N . LEU B 1 181 ? 8.362 28.432 -0.029 1.00 33.09 175 LEU B N 1
ATOM 3251 C CA . LEU B 1 181 ? 7.988 29.793 0.313 1.00 32.98 175 LEU B CA 1
ATOM 3252 C C . LEU B 1 181 ? 8.522 30.738 -0.769 1.00 33.20 175 LEU B C 1
ATOM 3253 O O . LEU B 1 181 ? 7.812 31.667 -1.191 1.00 34.22 175 LEU B O 1
ATOM 3258 N N . ILE B 1 182 ? 9.749 30.491 -1.229 1.00 30.70 176 ILE B N 1
ATOM 3259 C CA . ILE B 1 182 ? 10.371 31.352 -2.235 1.00 32.17 176 ILE B CA 1
ATOM 3260 C C . ILE B 1 182 ? 9.520 31.361 -3.501 1.00 32.95 176 ILE B C 1
ATOM 3261 O O . ILE B 1 182 ? 9.017 32.422 -3.908 1.00 37.37 176 ILE B O 1
ATOM 3266 N N . VAL B 1 183 ? 9.321 30.181 -4.092 1.00 30.67 177 VAL B N 1
ATOM 3267 C CA . VAL B 1 183 ? 8.547 30.063 -5.340 1.00 31.31 177 VAL B CA 1
ATOM 3268 C C . VAL B 1 183 ? 7.098 30.458 -5.201 1.00 30.24 177 VAL B C 1
ATOM 3269 O O . VAL B 1 183 ? 6.491 30.921 -6.158 1.00 32.13 177 VAL B O 1
ATOM 3273 N N . ALA B 1 184 ? 6.536 30.287 -4.022 1.00 28.91 178 ALA B N 1
ATOM 3274 C CA . ALA B 1 184 ? 5.190 30.774 -3.768 1.00 30.97 178 ALA B CA 1
ATOM 3275 C C . ALA B 1 184 ? 5.153 32.292 -3.953 1.00 32.62 178 ALA B C 1
ATOM 3276 O O . ALA B 1 184 ? 4.282 32.841 -4.639 1.00 33.76 178 ALA B O 1
ATOM 3278 N N . TYR B 1 185 ? 6.112 32.962 -3.322 1.00 32.15 179 TYR B N 1
ATOM 3279 C CA . TYR B 1 185 ? 6.228 34.401 -3.451 1.00 32.65 179 TYR B CA 1
ATOM 3280 C C . TYR B 1 185 ? 6.448 34.812 -4.911 1.00 33.27 179 TYR B C 1
ATOM 3281 O O . TYR B 1 185 ? 5.872 35.794 -5.376 1.00 34.46 179 TYR B O 1
ATOM 3290 N N . ALA B 1 186 ? 7.239 34.034 -5.635 1.00 32.46 180 ALA B N 1
ATOM 3291 C CA . ALA B 1 186 ? 7.465 34.301 -7.047 1.00 35.01 180 ALA B CA 1
ATOM 3292 C C . ALA B 1 186 ? 6.170 34.203 -7.839 1.00 37.60 180 ALA B C 1
ATOM 3293 O O . ALA B 1 186 ? 5.903 35.023 -8.719 1.00 38.60 180 ALA B O 1
ATOM 3295 N N . TYR B 1 187 ? 5.388 33.170 -7.560 1.00 39.18 181 TYR B N 1
ATOM 3296 C CA . TYR B 1 187 ? 4.125 32.984 -8.260 1.00 42.90 181 TYR B CA 1
ATOM 3297 C C . TYR B 1 187 ? 3.226 34.229 -8.062 1.00 43.04 181 TYR B C 1
ATOM 3298 O O . TYR B 1 187 ? 2.612 34.727 -8.998 1.00 44.80 181 TYR B O 1
ATOM 3307 N N . ASN B 1 188 ? 3.169 34.733 -6.846 1.00 42.27 182 ASN B N 1
ATOM 3308 C CA . ASN B 1 188 ? 2.378 35.919 -6.545 1.00 45.10 182 ASN B CA 1
ATOM 3309 C C . ASN B 1 188 ? 2.806 37.142 -7.327 1.00 47.94 182 ASN B C 1
ATOM 3310 O O . ASN B 1 188 ? 1.983 37.917 -7.795 1.00 50.19 182 ASN B O 1
ATOM 3315 N N . VAL B 1 189 ? 4.113 37.326 -7.441 1.00 48.26 183 VAL B N 1
ATOM 3316 C CA . VAL B 1 189 ? 4.667 38.449 -8.179 1.00 48.55 183 VAL B CA 1
ATOM 3317 C C . VAL B 1 189 ? 4.307 38.279 -9.642 1.00 51.00 183 VAL B C 1
ATOM 3318 O O . VAL B 1 189 ? 3.831 39.203 -10.285 1.00 58.15 183 VAL B O 1
ATOM 3322 N N . TYR B 1 190 ? 4.530 37.094 -10.173 1.00 51.83 184 TYR B N 1
ATOM 3323 C CA . TYR B 1 190 ? 4.142 36.787 -11.556 1.00 56.65 184 TYR B CA 1
ATOM 3324 C C . TYR B 1 190 ? 2.670 37.111 -11.838 1.00 58.27 184 TYR B C 1
ATOM 3325 O O . TYR B 1 190 ? 2.355 37.685 -12.859 1.00 61.48 184 TYR B O 1
ATOM 3334 N N . CYS B 1 191 ? 1.771 36.756 -10.933 1.00 58.97 185 CYS B N 1
ATOM 3335 C CA . CYS B 1 191 ? 0.357 37.033 -11.161 1.00 64.36 185 CYS B CA 1
ATOM 3336 C C . CYS B 1 191 ? 0.101 38.517 -11.280 1.00 68.87 185 CYS B C 1
ATOM 3337 O O . CYS B 1 191 ? -0.546 38.958 -12.225 1.00 74.64 185 CYS B O 1
ATOM 3340 N N . ASN B 1 192 ? 0.633 39.285 -10.340 1.00 68.83 186 ASN B N 1
ATOM 3341 C CA . ASN B 1 192 ? 0.512 40.739 -10.401 1.00 74.87 186 ASN B CA 1
ATOM 3342 C C . ASN B 1 192 ? 1.120 41.312 -11.660 1.00 75.89 186 ASN B C 1
ATOM 3343 O O . ASN B 1 192 ? 0.582 42.250 -12.239 1.00 79.11 186 ASN B O 1
ATOM 3348 N N . LEU B 1 193 ? 2.230 40.731 -12.093 1.00 73.46 187 LEU B N 1
ATOM 3349 C CA . LEU B 1 193 ? 2.894 41.173 -13.303 1.00 75.84 187 LEU B CA 1
ATOM 3350 C C . LEU B 1 193 ? 1.971 41.003 -14.499 1.00 80.88 187 LEU B C 1
ATOM 3351 O O . L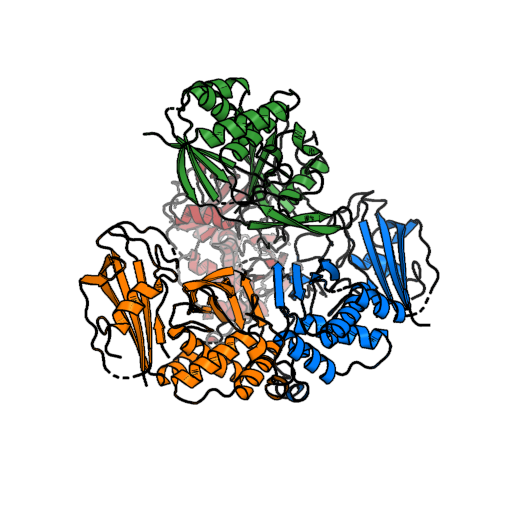EU B 1 193 ? 1.749 41.950 -15.240 1.00 84.97 187 LEU B O 1
ATOM 3356 N N . ILE B 1 194 ? 1.424 39.805 -14.692 1.00 81.67 188 ILE B N 1
ATOM 3357 C CA . ILE B 1 194 ? 0.513 39.567 -15.824 1.00 86.10 188 ILE B CA 1
ATOM 3358 C C . ILE B 1 194 ? -0.891 40.092 -15.540 1.00 89.38 188 ILE B C 1
ATOM 3359 O O . ILE B 1 194 ? -1.822 39.813 -16.287 1.00 91.64 188 ILE B O 1
ATOM 3364 N N . GLY B 1 195 ? -1.039 40.832 -14.445 1.00 91.80 189 GLY B N 1
ATOM 3365 C CA . GLY B 1 195 ? -2.260 41.576 -14.168 1.00 97.81 189 GLY B CA 1
ATOM 3366 C C . GLY B 1 195 ? -3.378 40.751 -13.572 1.00 98.83 189 GLY B C 1
ATOM 3367 O O . GLY B 1 195 ? -4.471 41.267 -13.362 1.00 106.75 189 GLY B O 1
ATOM 3368 N N . LYS B 1 196 ? -3.125 39.472 -13.323 1.00 96.66 190 LYS B N 1
ATOM 3369 C CA . LYS B 1 196 ? -4.126 38.607 -12.733 1.00 98.67 190 LYS B CA 1
ATOM 3370 C C . LYS B 1 196 ? -4.029 38.719 -11.208 1.00 99.24 190 LYS B C 1
ATOM 3371 O O . LYS B 1 196 ? -2.945 38.947 -10.654 1.00 95.61 190 LYS B O 1
ATOM 3377 N N . LYS B 1 197 ? -5.187 38.645 -10.550 1.00 104.83 191 LYS B N 1
ATOM 3378 C CA . LYS B 1 197 ? -5.275 38.628 -9.085 1.00 103.05 191 LYS B CA 1
ATOM 3379 C C . LYS B 1 197 ? -4.508 37.451 -8.591 1.00 95.01 191 LYS B C 1
ATOM 3380 O O . LYS B 1 197 ? -4.763 36.353 -9.083 1.00 95.48 191 LYS B O 1
ATOM 3386 N N . GLU B 1 198 ? -3.618 37.638 -7.613 1.00 91.09 192 GLU B N 1
ATOM 3387 C CA . GLU B 1 198 ? -3.028 36.475 -6.949 1.00 90.60 192 GLU B CA 1
ATOM 3388 C C . GLU B 1 198 ? -4.089 35.709 -6.172 1.00 84.83 192 GLU B C 1
ATOM 3389 O O . GLU B 1 198 ? -4.997 36.298 -5.565 1.00 82.31 192 GLU B O 1
ATOM 3395 N N . VAL B 1 199 ? -3.960 34.386 -6.208 1.00 75.28 193 VAL B N 1
ATOM 3396 C CA . VAL B 1 199 ? -4.879 33.518 -5.502 1.00 69.56 193 VAL B CA 1
ATOM 3397 C C . VAL B 1 199 ? -4.075 32.835 -4.408 1.00 61.04 193 VAL B C 1
ATOM 3398 O O . VAL B 1 199 ? -3.091 32.152 -4.678 1.00 55.29 193 VAL B O 1
ATOM 3402 N N . GLU B 1 200 ? -4.495 33.046 -3.170 1.00 58.18 194 GLU B N 1
ATOM 3403 C CA . GLU B 1 200 ? -3.791 32.512 -2.014 1.00 53.06 194 GLU B CA 1
ATOM 3404 C C . GLU B 1 200 ? -3.651 30.997 -2.095 1.00 50.18 194 GLU B C 1
ATOM 3405 O O . GLU B 1 200 ? -2.629 30.429 -1.730 1.00 47.99 194 GLU B O 1
ATOM 3411 N N . VAL B 1 201 ? -4.682 30.351 -2.616 1.00 50.58 195 VAL B N 1
ATOM 3412 C CA . VAL B 1 201 ? -4.780 28.911 -2.624 1.00 47.14 195 VAL B CA 1
ATOM 3413 C C . VAL B 1 201 ? -3.810 28.301 -3.622 1.00 44.52 195 VAL B C 1
ATOM 3414 O O . VAL B 1 201 ? -3.208 27.264 -3.353 1.00 42.60 195 VAL B O 1
ATOM 3418 N N . ARG B 1 202 ? -3.666 28.932 -4.777 1.00 44.44 196 ARG B N 1
ATOM 3419 C CA . ARG B 1 202 ? -2.730 28.467 -5.767 1.00 43.35 196 ARG B CA 1
ATOM 3420 C C . ARG B 1 202 ? -1.310 28.640 -5.241 1.00 40.43 196 ARG B C 1
ATOM 3421 O O . ARG B 1 202 ? -0.473 27.750 -5.407 1.00 40.79 196 ARG B O 1
ATOM 3429 N N . ALA B 1 203 ? -1.037 29.769 -4.602 1.00 39.89 197 ALA B N 1
ATOM 3430 C CA . ALA B 1 203 ? 0.277 30.005 -3.985 1.00 36.46 197 ALA B CA 1
ATOM 3431 C C . ALA B 1 203 ? 0.580 28.928 -2.952 1.00 34.46 197 ALA B C 1
ATOM 3432 O O . ALA B 1 203 ? 1.640 28.304 -2.988 1.00 33.22 197 ALA B O 1
ATOM 3434 N N . PHE B 1 204 ? -0.361 28.719 -2.041 1.00 34.29 198 PHE B N 1
ATOM 3435 C CA . PHE B 1 204 ? -0.226 27.718 -1.004 1.00 34.32 198 PHE B CA 1
ATOM 3436 C C . PHE B 1 204 ? 0.084 26.357 -1.588 1.00 34.16 198 PHE B C 1
ATOM 3437 O O . PHE B 1 204 ? 1.128 25.765 -1.260 1.00 31.49 198 PHE B O 1
ATOM 3445 N N . LYS B 1 205 ? -0.795 25.881 -2.472 1.00 35.63 199 LYS B N 1
ATOM 3446 C CA . LYS B 1 205 ? -0.604 24.574 -3.082 1.00 35.95 199 LYS B CA 1
ATOM 3447 C C . LYS B 1 205 ? 0.733 24.477 -3.782 1.00 34.12 199 LYS B C 1
ATOM 3448 O O . LYS B 1 205 ? 1.463 23.517 -3.593 1.00 32.94 199 LYS B O 1
ATOM 3454 N N . PHE B 1 206 ? 1.084 25.500 -4.548 1.00 35.57 200 PHE B N 1
ATOM 3455 C CA . PHE B 1 206 ? 2.348 25.493 -5.290 1.00 33.94 200 PHE B CA 1
ATOM 3456 C C . PHE B 1 206 ? 3.570 25.415 -4.390 1.00 31.46 200 PHE B C 1
ATOM 3457 O O . PHE B 1 206 ? 4.537 24.709 -4.681 1.00 30.00 200 PHE B O 1
ATOM 3465 N N . GLY B 1 207 ? 3.504 26.064 -3.230 1.00 31.23 201 GLY B N 1
ATOM 3466 C CA . GLY B 1 207 ? 4.637 26.047 -2.282 1.00 29.30 201 GLY B CA 1
ATOM 3467 C C . GLY B 1 207 ? 4.745 24.767 -1.489 1.00 28.70 201 GLY B C 1
ATOM 3468 O O . GLY B 1 207 ? 5.834 24.251 -1.277 1.00 28.51 201 GLY B O 1
ATOM 3469 N N . VAL B 1 208 ? 3.595 24.250 -1.062 1.00 30.71 202 VAL B N 1
ATOM 3470 C CA . VAL B 1 208 ? 3.544 23.005 -0.324 1.00 30.80 202 VAL B CA 1
ATOM 3471 C C . VAL B 1 208 ? 4.137 21.900 -1.186 1.00 31.65 202 VAL B C 1
ATOM 3472 O O . VAL B 1 208 ? 4.984 21.139 -0.738 1.00 31.96 202 VAL B O 1
ATOM 3476 N N . ILE B 1 209 ? 3.699 21.815 -2.429 1.00 32.43 203 ILE B N 1
ATOM 3477 C CA . ILE B 1 209 ? 4.156 20.752 -3.314 1.00 33.09 203 ILE B CA 1
ATOM 3478 C C . ILE B 1 209 ? 5.624 20.934 -3.618 1.00 32.11 203 ILE B C 1
ATOM 3479 O O . ILE B 1 209 ? 6.360 19.956 -3.699 1.00 33.67 203 ILE B O 1
ATOM 3484 N N . SER B 1 210 ? 6.070 22.178 -3.746 1.00 32.38 204 SER B N 1
ATOM 3485 C CA . SER B 1 210 ? 7.501 22.454 -4.017 1.00 32.65 204 SER B CA 1
ATOM 3486 C C . SER B 1 210 ? 8.406 22.100 -2.837 1.00 32.00 204 SER B C 1
ATOM 3487 O O . SER B 1 210 ? 9.504 21.593 -3.049 1.00 33.17 204 SER B O 1
ATOM 3490 N N . ASN B 1 211 ? 7.947 22.342 -1.601 1.00 31.28 205 ASN B N 1
ATOM 3491 C CA . ASN B 1 211 ? 8.693 21.880 -0.437 1.00 31.36 205 ASN B CA 1
ATOM 3492 C C . ASN B 1 211 ? 8.817 20.362 -0.409 1.00 32.43 205 ASN B C 1
ATOM 3493 O O . ASN B 1 211 ? 9.781 19.830 0.094 1.00 35.02 205 ASN B O 1
ATOM 3498 N N . ALA B 1 212 ? 7.823 19.667 -0.932 1.00 33.42 206 ALA B N 1
ATOM 3499 C CA . ALA B 1 212 ? 7.788 18.226 -0.877 1.00 34.93 206 ALA B CA 1
ATOM 3500 C C . ALA B 1 212 ? 8.775 17.631 -1.867 1.00 35.61 206 ALA B C 1
ATOM 3501 O O . ALA B 1 212 ? 9.414 16.613 -1.569 1.00 37.40 206 ALA B O 1
ATOM 3503 N N . LEU B 1 213 ? 8.935 18.288 -3.013 1.00 34.38 207 LEU B N 1
ATOM 3504 C CA . LEU B 1 213 ? 9.645 17.689 -4.132 1.00 35.45 207 LEU B CA 1
ATOM 3505 C C . LEU B 1 213 ? 11.017 18.285 -4.431 1.00 35.39 207 LEU B C 1
ATOM 3506 O O . LEU B 1 213 ? 11.785 17.659 -5.160 1.00 38.62 207 LEU B O 1
ATOM 3511 N N . SER B 1 214 ? 11.359 19.448 -3.889 1.00 34.05 208 SER B N 1
ATOM 3512 C CA . SER B 1 214 ? 12.650 20.078 -4.221 1.00 34.87 208 SER B CA 1
ATOM 3513 C C . SER B 1 214 ? 13.853 19.450 -3.561 1.00 34.99 208 SER B C 1
ATOM 3514 O O . SER B 1 214 ? 13.779 18.832 -2.492 1.00 35.44 208 SER B O 1
ATOM 3517 N N . ARG B 1 215 ? 14.964 19.608 -4.243 1.00 35.07 209 ARG B N 1
ATOM 3518 C CA . ARG B 1 215 ? 16.220 19.054 -3.848 1.00 38.48 209 ARG B CA 1
ATOM 3519 C C . ARG B 1 215 ? 17.114 20.267 -3.616 1.00 35.56 209 ARG B C 1
ATOM 3520 O O . ARG B 1 215 ? 17.248 21.111 -4.493 1.00 34.24 209 ARG B O 1
ATOM 3528 N N . ILE B 1 216 ? 17.660 20.393 -2.417 1.00 32.33 210 ILE B N 1
ATOM 3529 C CA . ILE B 1 216 ? 18.486 21.516 -2.091 1.00 30.90 210 ILE B CA 1
ATOM 3530 C C . ILE B 1 216 ? 19.924 21.094 -2.200 1.00 32.50 210 ILE B C 1
ATOM 3531 O O . ILE B 1 216 ? 20.355 20.173 -1.527 1.00 31.84 210 ILE B O 1
ATOM 3536 N N . ILE B 1 217 ? 20.662 21.779 -3.077 1.00 33.20 211 ILE B N 1
ATOM 3537 C CA . ILE B 1 217 ? 22.007 21.380 -3.423 1.00 33.73 211 ILE B CA 1
ATOM 3538 C C . ILE B 1 217 ? 23.031 22.018 -2.511 1.00 33.34 211 ILE B C 1
ATOM 3539 O O . ILE B 1 217 ? 24.041 21.419 -2.195 1.00 35.74 211 ILE B O 1
ATOM 3544 N N . GLY B 1 218 ? 22.785 23.243 -2.103 1.00 31.72 212 GLY B N 1
ATOM 3545 C CA . GLY B 1 218 ? 23.740 23.945 -1.251 1.00 33.43 212 GLY B CA 1
ATOM 3546 C C . GLY B 1 218 ? 23.178 25.285 -0.863 1.00 32.83 212 GLY B C 1
ATOM 3547 O O . GLY B 1 218 ? 22.157 25.700 -1.406 1.00 31.06 212 GLY B O 1
ATOM 3548 N N . TYR B 1 219 ? 23.806 25.947 0.103 1.00 34.14 213 TYR B N 1
ATOM 3549 C CA . TYR B 1 219 ? 23.261 27.207 0.608 1.00 32.73 213 TYR B CA 1
ATOM 3550 C C . TYR B 1 219 ? 24.179 27.890 1.580 1.00 34.88 213 TYR B C 1
ATOM 3551 O O . TYR B 1 219 ? 25.040 27.276 2.189 1.00 34.65 213 TYR B O 1
ATOM 3560 N N . ASP B 1 220 ? 23.957 29.186 1.714 1.00 36.78 214 ASP B N 1
ATOM 3561 C CA . ASP B 1 220 ? 24.596 29.998 2.725 1.00 38.30 214 ASP B CA 1
ATOM 3562 C C . ASP B 1 220 ? 23.607 31.063 3.100 1.00 36.21 214 ASP B C 1
ATOM 3563 O O . ASP B 1 220 ? 23.513 32.062 2.454 1.00 41.33 214 ASP B O 1
ATOM 3568 N N . LEU B 1 221 ? 22.791 30.796 4.087 1.00 36.94 215 LEU B N 1
ATOM 3569 C CA . LEU B 1 221 ? 21.735 31.706 4.471 1.00 35.60 215 LEU B CA 1
ATOM 3570 C C . LEU B 1 221 ? 21.991 32.187 5.866 1.00 36.83 215 LEU B C 1
ATOM 3571 O O . LEU B 1 221 ? 22.586 31.480 6.661 1.00 37.88 215 LEU B O 1
ATOM 3576 N N . HIS B 1 222 ? 21.518 33.384 6.172 1.00 40.66 216 HIS B N 1
ATOM 3577 C CA . HIS B 1 222 ? 21.588 33.901 7.532 1.00 45.35 216 HIS B CA 1
ATOM 3578 C C . HIS B 1 222 ? 20.565 34.972 7.812 1.00 43.20 216 HIS B C 1
ATOM 3579 O O . HIS B 1 222 ? 20.172 35.710 6.896 1.00 41.48 216 HIS B O 1
ATOM 3586 N N . PRO B 1 223 ? 20.108 35.067 9.077 1.00 43.70 217 PRO B N 1
ATOM 3587 C CA . PRO B 1 223 ? 19.171 36.120 9.455 1.00 44.13 217 PRO B CA 1
ATOM 3588 C C . PRO B 1 223 ? 19.795 37.491 9.435 1.00 44.17 217 PRO B C 1
ATOM 3589 O O . PRO B 1 223 ? 20.999 37.625 9.586 1.00 48.89 217 PRO B O 1
ATOM 3593 N N . VAL B 1 224 ? 18.976 38.494 9.194 1.00 41.03 218 VAL B N 1
ATOM 3594 C CA . VAL B 1 224 ? 19.402 39.849 9.329 1.00 40.77 218 VAL B CA 1
ATOM 3595 C C . VAL B 1 224 ? 18.231 40.594 9.927 1.00 42.43 218 VAL B C 1
ATOM 3596 O O . VAL B 1 224 ? 17.081 40.336 9.557 1.00 41.41 218 VAL B O 1
ATOM 3600 N N . THR B 1 225 ? 18.542 41.510 10.839 1.00 42.07 219 THR B N 1
ATOM 3601 C CA . THR B 1 225 ? 17.574 42.427 11.401 1.00 43.09 219 THR B CA 1
ATOM 3602 C C . THR B 1 225 ? 17.982 43.802 10.924 1.00 43.86 219 THR B C 1
ATOM 3603 O O . THR B 1 225 ? 19.124 44.215 11.112 1.00 44.07 219 THR B O 1
ATOM 3607 N N . ILE B 1 226 ? 17.060 44.508 10.301 1.00 42.39 220 ILE B N 1
ATOM 3608 C CA . ILE B 1 226 ? 17.410 45.752 9.638 1.00 43.94 220 ILE B CA 1
ATOM 3609 C C . ILE B 1 226 ? 16.374 46.787 9.965 1.00 43.22 220 ILE B C 1
ATOM 3610 O O . ILE B 1 226 ? 15.295 46.443 10.419 1.00 40.22 220 ILE B O 1
ATOM 3615 N N . VAL B 1 227 ? 16.718 48.045 9.710 1.00 44.56 221 VAL B N 1
ATOM 3616 C CA . VAL B 1 227 ? 15.789 49.136 9.841 1.00 46.19 221 VAL B CA 1
ATOM 3617 C C . VAL B 1 227 ? 15.170 49.330 8.469 1.00 47.69 221 VAL B C 1
ATOM 3618 O O . VAL B 1 227 ? 15.856 49.605 7.517 1.00 48.93 221 VAL B O 1
ATOM 3622 N N . ILE B 1 228 ? 13.863 49.128 8.400 1.00 50.68 222 ILE B N 1
ATOM 3623 C CA . ILE B 1 228 ? 13.058 49.249 7.196 1.00 51.97 222 ILE B CA 1
ATOM 3624 C C . ILE B 1 228 ? 12.760 50.674 6.774 1.00 53.53 222 ILE B C 1
ATOM 3625 O O . ILE B 1 228 ? 12.477 50.908 5.614 1.00 55.06 222 ILE B O 1
ATOM 3630 N N . GLY B 1 229 ? 12.708 51.589 7.728 1.00 53.82 223 GLY B N 1
ATOM 3631 C CA . GLY B 1 229 ? 12.302 52.957 7.466 1.00 56.56 223 GLY B CA 1
ATOM 3632 C C . GLY B 1 229 ? 11.691 53.573 8.690 1.00 58.51 223 GLY B C 1
ATOM 3633 O O . GLY B 1 229 ? 11.801 53.033 9.776 1.00 58.06 223 GLY B O 1
ATOM 3634 N N . GLU B 1 230 ? 11.058 54.724 8.527 1.00 63.54 224 GLU B N 1
ATOM 3635 C CA . GLU B 1 230 ? 10.264 55.299 9.612 1.00 65.69 224 GLU B CA 1
ATOM 3636 C C . GLU B 1 230 ? 8.835 54.764 9.517 1.00 65.19 224 GLU B C 1
ATOM 3637 O O . GLU B 1 230 ? 8.503 54.003 8.614 1.00 67.68 224 GLU B O 1
ATOM 3643 N N . ASP B 1 231 ? 7.995 55.104 10.473 1.00 66.67 225 ASP B N 1
ATOM 3644 C CA . ASP B 1 231 ? 6.578 54.739 10.356 1.00 66.74 225 ASP B CA 1
ATOM 3645 C C . ASP B 1 231 ? 5.723 56.007 10.254 1.00 74.06 225 ASP B C 1
ATOM 3646 O O . ASP B 1 231 ? 6.252 57.125 10.114 1.00 75.59 225 ASP B O 1
ATOM 3651 N N . SER B 1 232 ? 4.405 55.838 10.315 1.00 78.04 226 SER B N 1
ATOM 3652 C CA . SER B 1 232 ? 3.486 56.988 10.264 1.00 82.62 226 SER B CA 1
ATOM 3653 C C . SER B 1 232 ? 3.918 58.114 11.203 1.00 84.08 226 SER B C 1
ATOM 3654 O O . SER B 1 232 ? 3.860 59.286 10.836 1.00 85.42 226 SER B O 1
ATOM 3657 N N . LYS B 1 233 ? 4.355 57.740 12.408 1.00 84.34 227 LYS B N 1
ATOM 3658 C CA . LYS B 1 233 ? 4.721 58.705 13.466 1.00 87.46 227 LYS B CA 1
ATOM 3659 C C . LYS B 1 233 ? 6.162 59.168 13.380 1.00 82.94 227 LYS B C 1
ATOM 3660 O O . LYS B 1 233 ? 6.528 60.116 14.032 1.00 84.83 227 LYS B O 1
ATOM 3666 N N . GLY B 1 234 ? 6.982 58.492 12.584 1.00 79.35 228 GLY B N 1
ATOM 3667 C CA . GLY B 1 234 ? 8.404 58.804 12.508 1.00 78.28 228 GLY B CA 1
ATOM 3668 C C . GLY B 1 234 ? 9.279 57.857 13.315 1.00 74.61 228 GLY B C 1
ATOM 3669 O O . GLY B 1 234 ? 10.487 58.018 13.341 1.00 75.03 228 GLY B O 1
ATOM 3670 N N . ASN B 1 235 ? 8.674 56.878 13.988 1.00 71.70 229 ASN B N 1
ATOM 3671 C CA . ASN B 1 235 ? 9.419 55.866 14.711 1.00 66.90 229 ASN B CA 1
ATOM 3672 C C . ASN B 1 235 ? 10.099 54.928 13.767 1.00 62.37 229 ASN B C 1
ATOM 3673 O O . ASN B 1 235 ? 9.522 54.558 12.757 1.00 60.25 229 ASN B O 1
ATOM 3678 N N . LEU B 1 236 ? 11.322 54.536 14.099 1.00 60.77 230 LEU B N 1
ATOM 3679 C CA . LEU B 1 236 ? 12.064 53.583 13.265 1.00 55.82 230 LEU B CA 1
ATOM 3680 C C . LEU B 1 236 ? 11.402 52.229 13.334 1.00 53.88 230 LEU B C 1
ATOM 3681 O O . LEU B 1 236 ? 11.002 51.792 14.402 1.00 54.70 230 LEU B O 1
ATOM 3686 N N . ARG B 1 237 ? 11.281 51.559 12.197 1.00 54.05 231 ARG B N 1
ATOM 3687 C CA . ARG B 1 237 ? 10.728 50.218 12.165 1.00 53.86 231 ARG B CA 1
ATOM 3688 C C . ARG B 1 237 ? 11.806 49.202 11.815 1.00 50.99 231 ARG B C 1
ATOM 3689 O O . ARG B 1 237 ? 12.560 49.406 10.887 1.00 49.93 231 ARG B O 1
ATOM 3697 N N . LYS B 1 238 ? 11.863 48.118 12.578 1.00 48.83 232 LYS B N 1
ATOM 3698 C CA . LYS B 1 238 ? 12.808 47.051 12.362 1.00 47.15 232 LYS B CA 1
ATOM 3699 C C . LYS B 1 238 ? 12.071 45.865 11.761 1.00 45.02 232 LYS B C 1
ATOM 3700 O O . LYS B 1 238 ? 10.860 45.744 11.859 1.00 45.13 232 LYS B O 1
ATOM 3706 N N . ALA B 1 239 ? 12.821 44.996 11.119 1.00 42.09 233 ALA B N 1
ATOM 3707 C CA . ALA B 1 239 ? 12.285 43.783 10.620 1.00 39.87 233 ALA B CA 1
ATOM 3708 C C . ALA B 1 239 ? 13.416 42.812 10.589 1.00 40.73 233 ALA B C 1
ATOM 3709 O O . ALA B 1 239 ? 14.589 43.200 10.549 1.00 42.91 233 ALA B O 1
ATOM 3711 N N . ARG B 1 240 ? 13.057 41.543 10.580 1.00 40.38 234 ARG B N 1
ATOM 3712 C CA . ARG B 1 240 ? 14.012 40.490 10.567 1.00 40.88 234 ARG B CA 1
ATOM 3713 C C . ARG B 1 240 ? 13.725 39.629 9.337 1.00 38.00 234 ARG B C 1
ATOM 3714 O O . ARG B 1 240 ? 12.649 39.098 9.202 1.00 37.17 234 ARG B O 1
ATOM 3722 N N . GLY B 1 241 ? 14.706 39.460 8.462 1.00 37.04 235 GLY B N 1
ATOM 3723 C CA . GLY B 1 241 ? 14.532 38.635 7.271 1.00 34.11 235 GLY B CA 1
ATOM 3724 C C . GLY B 1 241 ? 15.758 37.795 7.006 1.00 32.03 235 GLY B C 1
ATOM 3725 O O . GLY B 1 241 ? 16.474 37.413 7.933 1.00 31.21 235 GLY B O 1
ATOM 3726 N N . VAL B 1 242 ? 16.009 37.532 5.726 1.00 30.94 236 VAL B N 1
ATOM 3727 C CA . VAL B 1 242 ? 17.088 36.657 5.336 1.00 31.62 236 VAL B CA 1
ATOM 3728 C C . VAL B 1 242 ? 17.943 37.290 4.233 1.00 33.02 236 VAL B C 1
ATOM 3729 O O . VAL B 1 242 ? 17.452 38.096 3.448 1.00 36.83 236 VAL B O 1
ATOM 3741 N N . GLY B 1 244 ? 21.543 35.837 1.690 1.00 34.75 238 GLY B N 1
ATOM 3742 C CA . GLY B 1 244 ? 22.409 34.715 1.385 1.00 33.85 238 GLY B CA 1
ATOM 3743 C C . GLY B 1 244 ? 21.957 34.119 0.067 1.00 34.88 238 GLY B C 1
ATOM 3744 O O . GLY B 1 244 ? 21.340 34.797 -0.771 1.00 35.72 238 GLY B O 1
ATOM 3745 N N . TRP B 1 245 ? 22.294 32.865 -0.167 1.00 34.18 239 TRP B N 1
ATOM 3746 C CA . TRP B 1 245 ? 21.827 32.188 -1.383 1.00 33.76 239 TRP B CA 1
ATOM 3747 C C . TRP B 1 245 ? 21.477 30.757 -1.118 1.00 34.66 239 TRP B C 1
ATOM 3748 O O . TRP B 1 245 ? 21.921 30.146 -0.144 1.00 34.26 239 TRP B O 1
ATOM 3759 N N . ILE B 1 246 ? 20.682 30.219 -2.017 1.00 35.66 240 ILE B N 1
ATOM 3760 C CA . ILE B 1 246 ? 20.270 28.854 -1.935 1.00 37.04 240 ILE B CA 1
ATOM 3761 C C . ILE B 1 246 ? 20.277 28.309 -3.366 1.00 40.64 240 ILE B C 1
ATOM 3762 O O . ILE B 1 246 ? 19.907 29.010 -4.306 1.00 41.10 240 ILE B O 1
ATOM 3767 N N . GLU B 1 247 ? 20.765 27.086 -3.516 1.00 40.42 241 GLU B N 1
ATOM 3768 C CA . GLU B 1 247 ? 20.816 26.425 -4.797 1.00 41.67 241 GLU B CA 1
ATOM 3769 C C . GLU B 1 247 ? 19.990 25.144 -4.732 1.00 41.29 241 GLU B C 1
ATOM 3770 O O . GLU B 1 247 ? 20.112 24.360 -3.782 1.00 39.81 241 GLU B O 1
ATOM 3776 N N . PHE B 1 248 ? 19.169 24.918 -5.746 1.00 39.46 242 PHE B N 1
ATOM 3777 C CA . PHE B 1 248 ? 18.275 23.780 -5.712 1.00 38.40 242 PHE B CA 1
ATOM 3778 C C . PHE B 1 248 ? 17.790 23.345 -7.085 1.00 38.32 242 PHE B C 1
ATOM 3779 O O . PHE B 1 248 ? 18.057 23.969 -8.105 1.00 37.40 242 PHE B O 1
ATOM 3787 N N . ASP B 1 249 ? 17.029 22.261 -7.082 1.00 40.26 243 ASP B N 1
ATOM 3788 C CA . ASP B 1 249 ? 16.384 21.788 -8.284 1.00 41.43 243 ASP B CA 1
ATOM 3789 C C . ASP B 1 249 ? 15.012 21.262 -7.963 1.00 39.26 243 ASP B C 1
ATOM 3790 O O . ASP B 1 249 ? 14.742 20.864 -6.834 1.00 40.78 243 ASP B O 1
ATOM 3795 N N . ILE B 1 250 ? 14.156 21.250 -8.970 1.00 39.16 244 ILE B N 1
ATOM 3796 C CA . ILE B 1 250 ? 12.855 20.660 -8.853 1.00 40.88 244 ILE B CA 1
ATOM 3797 C C . ILE B 1 250 ? 12.826 19.543 -9.872 1.00 40.52 244 ILE B C 1
ATOM 3798 O O . ILE B 1 250 ? 12.670 19.802 -11.050 1.00 41.66 244 ILE B O 1
ATOM 3803 N N . PRO B 1 251 ? 12.930 18.286 -9.415 1.00 40.87 245 PRO B N 1
ATOM 3804 C CA . PRO B 1 251 ? 12.940 17.147 -10.324 1.00 41.27 245 PRO B CA 1
ATOM 3805 C C . PRO B 1 251 ? 11.542 16.666 -10.770 1.00 42.18 245 PRO B C 1
ATOM 3806 O O . PRO B 1 251 ? 11.301 15.471 -10.840 1.00 45.94 245 PRO B O 1
ATOM 3810 N N . ASP B 1 252 ? 10.639 17.589 -11.084 1.00 41.12 246 ASP B N 1
ATOM 3811 C CA . ASP B 1 252 ? 9.443 17.282 -11.854 1.00 41.60 246 ASP B CA 1
ATOM 3812 C C . ASP B 1 252 ? 9.345 18.311 -12.978 1.00 42.02 246 ASP B C 1
ATOM 3813 O O . ASP B 1 252 ? 9.132 19.506 -12.732 1.00 41.68 246 ASP B O 1
ATOM 3818 N N . GLU B 1 253 ? 9.460 17.847 -14.210 1.00 43.64 247 GLU B N 1
ATOM 3819 C CA . GLU B 1 253 ? 9.411 18.720 -15.368 1.00 46.14 247 GLU B CA 1
ATOM 3820 C C . GLU B 1 253 ? 8.325 19.827 -15.292 1.00 45.35 247 GLU B C 1
ATOM 3821 O O . GLU B 1 253 ? 8.643 21.006 -15.391 1.00 46.48 247 GLU B O 1
ATOM 3827 N N . LYS B 1 254 ? 7.059 19.452 -15.129 1.00 44.20 248 LYS B N 1
ATOM 3828 C CA . LYS B 1 254 ? 5.955 20.419 -15.163 1.00 42.97 248 LYS B CA 1
ATOM 3829 C C . LYS B 1 254 ? 6.054 21.462 -14.037 1.00 40.20 248 LYS B C 1
ATOM 3830 O O . LYS B 1 254 ? 5.762 22.646 -14.229 1.00 40.90 248 LYS B O 1
ATOM 3836 N N . LEU B 1 255 ? 6.477 21.030 -12.873 1.00 37.50 249 LEU B N 1
ATOM 3837 C CA . LEU B 1 255 ? 6.573 21.934 -11.759 1.00 37.04 249 LEU B CA 1
ATOM 3838 C C . LEU B 1 255 ? 7.763 22.880 -11.955 1.00 38.37 249 LEU B C 1
ATOM 3839 O O . LEU B 1 255 ? 7.731 24.039 -11.517 1.00 40.78 249 LEU B O 1
ATOM 3844 N N . LYS B 1 256 ? 8.843 22.368 -12.546 1.00 38.82 250 LYS B N 1
ATOM 3845 C CA . LYS B 1 256 ? 10.053 23.160 -12.740 1.00 37.33 250 LYS B CA 1
ATOM 3846 C C . LYS B 1 256 ? 9.743 24.240 -13.739 1.00 39.46 250 LYS B C 1
ATOM 3847 O O . LYS B 1 256 ? 10.201 25.373 -13.596 1.00 38.50 250 LYS B O 1
ATOM 3853 N N . ARG B 1 257 ? 8.986 23.878 -14.765 1.00 42.19 251 ARG B N 1
ATOM 3854 C CA . ARG B 1 257 ? 8.677 24.811 -15.830 1.00 45.51 251 ARG B CA 1
ATOM 3855 C C . ARG B 1 257 ? 7.871 25.974 -15.276 1.00 46.96 251 ARG B C 1
ATOM 3856 O O . ARG B 1 257 ? 8.107 27.130 -15.639 1.00 49.36 251 ARG B O 1
ATOM 3864 N N . ARG B 1 258 ? 6.954 25.688 -14.361 1.00 46.76 252 ARG B N 1
ATOM 3865 C CA . ARG B 1 258 ? 6.222 26.766 -13.726 1.00 48.62 252 ARG B CA 1
ATOM 3866 C C . ARG B 1 258 ? 7.132 27.613 -12.852 1.00 46.27 252 ARG B C 1
ATOM 3867 O O . ARG B 1 258 ? 7.132 28.841 -12.953 1.00 48.01 252 ARG B O 1
ATOM 3875 N N . ALA B 1 259 ? 7.918 26.954 -12.010 1.00 43.82 253 ALA B N 1
ATOM 3876 C CA . ALA B 1 259 ? 8.786 27.649 -11.075 1.00 41.97 253 ALA B CA 1
ATOM 3877 C C . ALA B 1 259 ? 9.789 28.553 -11.793 1.00 43.17 253 ALA B C 1
ATOM 3878 O O . ALA B 1 259 ? 9.994 29.690 -11.386 1.00 43.60 253 ALA B O 1
ATOM 3880 N N . LEU B 1 260 ? 10.378 28.084 -12.889 1.00 45.38 254 LEU B N 1
ATOM 3881 C CA . LEU B 1 260 ? 11.348 28.908 -13.620 1.00 45.56 254 LEU B CA 1
ATOM 3882 C C . LEU B 1 260 ? 10.699 30.198 -14.099 1.00 46.96 254 LEU B C 1
ATOM 3883 O O . LEU B 1 260 ? 11.257 31.282 -13.948 1.00 47.96 254 LEU B O 1
ATOM 3888 N N . ARG B 1 261 ? 9.518 30.075 -14.674 1.00 49.25 255 ARG B N 1
ATOM 3889 C CA . ARG B 1 261 ? 8.780 31.232 -15.191 1.00 53.41 255 ARG B CA 1
ATOM 3890 C C . ARG B 1 261 ? 8.554 32.271 -14.090 1.00 50.46 255 ARG B C 1
ATOM 3891 O O . ARG B 1 261 ? 8.779 33.453 -14.282 1.00 50.36 255 ARG B O 1
ATOM 3899 N N . TYR B 1 262 ? 8.101 31.812 -12.933 1.00 46.56 256 TYR B N 1
ATOM 3900 C CA . TYR B 1 262 ? 7.777 32.708 -11.855 1.00 45.35 256 TYR B CA 1
ATOM 3901 C C . TYR B 1 262 ? 9.045 33.319 -11.302 1.00 44.38 256 TYR B C 1
ATOM 3902 O O . TYR B 1 262 ? 9.103 34.523 -11.058 1.00 44.96 256 TYR B O 1
ATOM 3911 N N . LEU B 1 263 ? 10.056 32.488 -11.082 1.00 42.04 257 LEU B N 1
ATOM 3912 C CA . LEU B 1 263 ? 11.334 32.996 -10.600 1.00 41.53 257 LEU B CA 1
ATOM 3913 C C . LEU B 1 263 ? 11.919 34.053 -11.570 1.00 43.69 257 LEU B C 1
ATOM 3914 O O . LEU B 1 263 ? 12.387 35.103 -11.154 1.00 44.44 257 LEU B O 1
ATOM 3919 N N . LEU B 1 264 ? 11.881 33.765 -12.855 1.00 45.08 258 LEU B N 1
ATOM 3920 C CA . LEU B 1 264 ? 12.413 34.677 -13.835 1.00 47.69 258 LEU B CA 1
ATOM 3921 C C . LEU B 1 264 ? 11.754 36.042 -13.683 1.00 48.99 258 LEU B C 1
ATOM 3922 O O . LEU B 1 264 ? 12.428 37.069 -13.759 1.00 52.44 258 LEU B O 1
ATOM 3927 N N . ALA B 1 265 ? 10.449 36.059 -13.458 1.00 48.93 259 ALA B N 1
ATOM 3928 C CA . ALA B 1 265 ? 9.728 37.306 -13.255 1.00 50.69 259 ALA B CA 1
ATOM 3929 C C . ALA B 1 265 ? 10.187 37.994 -11.979 1.00 49.54 259 ALA B C 1
ATOM 3930 O O . ALA B 1 265 ? 10.437 39.179 -11.985 1.00 52.01 259 ALA B O 1
ATOM 3932 N N . SER B 1 266 ? 10.324 37.252 -10.886 1.00 49.29 260 SER B N 1
ATOM 3933 C CA . SER B 1 266 ? 10.852 37.804 -9.631 1.00 48.94 260 SER B CA 1
ATOM 3934 C C . SER B 1 266 ? 12.228 38.403 -9.758 1.00 47.37 260 SER B C 1
ATOM 3935 O O . SER B 1 266 ? 12.568 39.338 -9.027 1.00 50.69 260 SER B O 1
ATOM 3938 N N . SER B 1 267 ? 13.032 37.873 -10.669 1.00 45.92 261 SER B N 1
ATOM 3939 C CA . SER B 1 267 ? 14.386 38.390 -10.860 1.00 45.77 261 SER B CA 1
ATOM 3940 C C . SER B 1 267 ? 14.390 39.815 -11.425 1.00 47.23 261 SER B C 1
ATOM 3941 O O . SER B 1 267 ? 15.432 40.441 -11.458 1.00 47.38 261 SER B O 1
ATOM 3944 N N . TYR B 1 268 ? 13.237 40.293 -11.884 1.00 48.81 262 TYR B N 1
ATOM 3945 C CA . TYR B 1 268 ? 13.063 41.679 -12.301 1.00 52.76 262 TYR B CA 1
ATOM 3946 C C . TYR B 1 268 ? 12.409 42.513 -11.227 1.00 52.20 262 TYR B C 1
ATOM 3947 O O . TYR B 1 268 ? 12.790 43.675 -11.037 1.00 54.88 262 TYR B O 1
ATOM 3956 N N . LEU B 1 269 ? 11.420 41.946 -10.537 1.00 49.17 263 LEU B N 1
ATOM 3957 C CA . LEU B 1 269 ? 10.547 42.751 -9.691 1.00 49.60 263 LEU B CA 1
ATOM 3958 C C . LEU B 1 269 ? 10.827 42.582 -8.217 1.00 46.55 263 LEU B C 1
ATOM 3959 O O . LEU B 1 269 ? 10.222 43.250 -7.387 1.00 47.23 263 LEU B O 1
ATOM 3964 N N . GLY B 1 270 ? 11.774 41.708 -7.894 1.00 44.71 264 GLY B N 1
ATOM 3965 C CA . GLY B 1 270 ? 12.088 41.389 -6.518 1.00 42.46 264 GLY B CA 1
ATOM 3966 C C . GLY B 1 270 ? 11.014 40.533 -5.894 1.00 42.97 264 GLY B C 1
ATOM 3967 O O . GLY B 1 270 ? 9.988 40.246 -6.522 1.00 43.47 264 GLY B O 1
ATOM 3968 N N . ILE B 1 271 ? 11.209 40.217 -4.616 1.00 42.79 265 ILE B N 1
ATOM 3969 C CA . ILE B 1 271 ? 10.386 39.242 -3.920 1.00 45.12 265 ILE B CA 1
ATOM 3970 C C . ILE B 1 271 ? 10.061 39.685 -2.490 1.00 43.48 265 ILE B C 1
ATOM 3971 O O . ILE B 1 271 ? 10.864 40.293 -1.818 1.00 42.61 265 ILE B O 1
ATOM 3976 N N . GLY B 1 272 ? 8.878 39.357 -2.018 1.00 44.82 266 GLY B N 1
ATOM 3977 C CA . GLY B 1 272 ? 8.543 39.568 -0.617 1.00 45.91 266 GLY B CA 1
ATOM 3978 C C . GLY B 1 272 ? 8.083 40.975 -0.364 1.00 47.34 266 GLY B C 1
ATOM 3979 O O . GLY B 1 272 ? 7.809 41.696 -1.287 1.00 48.11 266 GLY B O 1
ATOM 3980 N N . ARG B 1 273 ? 7.988 41.357 0.899 1.00 49.57 267 ARG B N 1
ATOM 3981 C CA . ARG B 1 273 ? 7.479 42.653 1.272 1.00 50.54 267 ARG B CA 1
ATOM 3982 C C . ARG B 1 273 ? 8.507 43.774 1.030 1.00 49.76 267 ARG B C 1
ATOM 3983 O O . ARG B 1 273 ? 9.720 43.585 1.161 1.00 48.02 267 ARG B O 1
ATOM 3991 N N . SER B 1 274 ? 7.980 44.953 0.696 1.00 51.94 268 SER B N 1
ATOM 3992 C CA . SER B 1 274 ? 8.731 46.200 0.585 1.00 48.76 268 SER B CA 1
ATOM 3993 C C . SER B 1 274 ? 9.719 46.225 -0.569 1.00 47.84 268 SER B C 1
ATOM 3994 O O . SER B 1 274 ? 10.810 46.784 -0.462 1.00 48.04 268 SER B O 1
ATOM 3997 N N . ARG B 1 275 ? 9.323 45.632 -1.689 1.00 49.27 269 ARG B N 1
ATOM 3998 C CA . ARG B 1 275 ? 10.147 45.643 -2.885 1.00 48.73 269 ARG B CA 1
ATOM 3999 C C . ARG B 1 275 ? 10.267 47.029 -3.466 1.00 50.57 269 ARG B C 1
ATOM 4000 O O . ARG B 1 275 ? 11.329 47.407 -3.945 1.00 52.76 269 ARG B O 1
ATOM 4008 N N . GLY B 1 276 ? 9.196 47.806 -3.385 1.00 52.72 270 GLY B N 1
ATOM 4009 C CA . GLY B 1 276 ? 9.225 49.169 -3.864 1.00 55.65 270 GLY B CA 1
ATOM 4010 C C . GLY B 1 276 ? 10.210 50.040 -3.121 1.00 54.59 270 GLY B C 1
ATOM 4011 O O . GLY B 1 276 ? 10.491 51.162 -3.531 1.00 62.88 270 GLY B O 1
ATOM 4012 N N . ILE B 1 277 ? 10.719 49.533 -2.020 1.00 50.85 271 ILE B N 1
ATOM 4013 C CA . ILE B 1 277 ? 11.667 50.241 -1.193 1.00 50.76 271 ILE B CA 1
ATOM 4014 C C . ILE B 1 277 ? 13.020 49.521 -1.238 1.00 47.73 271 ILE B C 1
ATOM 4015 O O . ILE B 1 277 ? 13.986 49.957 -0.611 1.00 47.20 271 ILE B O 1
ATOM 4020 N N . GLY B 1 278 ? 13.106 48.455 -2.021 1.00 46.06 272 GLY B N 1
ATOM 4021 C CA . GLY B 1 278 ? 14.392 47.832 -2.327 1.00 46.03 272 GLY B CA 1
ATOM 4022 C C . GLY B 1 278 ? 14.691 46.518 -1.640 1.00 43.33 272 GLY B C 1
ATOM 4023 O O . GLY B 1 278 ? 15.782 45.959 -1.811 1.00 45.22 272 GLY B O 1
ATOM 4024 N N . PHE B 1 279 ? 13.759 46.032 -0.838 1.00 40.34 273 PHE B N 1
ATOM 4025 C CA . PHE B 1 279 ? 13.974 44.779 -0.141 1.00 38.31 273 PHE B CA 1
ATOM 4026 C C . PHE B 1 279 ? 13.569 43.660 -1.067 1.00 38.70 273 PHE B C 1
ATOM 4027 O O . PHE B 1 279 ? 12.717 43.844 -1.939 1.00 39.34 273 PHE B O 1
ATOM 4035 N N . GLY B 1 280 ? 14.164 42.496 -0.880 1.00 38.28 274 GLY B N 1
ATOM 4036 C CA . GLY B 1 280 ? 13.749 41.337 -1.641 1.00 39.38 274 GLY B CA 1
ATOM 4037 C C . GLY B 1 280 ? 14.354 41.321 -3.016 1.00 39.62 274 GLY B C 1
ATOM 4038 O O . GLY B 1 280 ? 13.791 40.775 -3.960 1.00 39.09 274 GLY B O 1
ATOM 4039 N N . GLU B 1 281 ? 15.521 41.921 -3.118 1.00 41.22 275 GLU B N 1
ATOM 4040 C CA . GLU B 1 281 ? 16.231 41.944 -4.355 1.00 42.85 275 GLU B CA 1
ATOM 4041 C C . GLU B 1 281 ? 16.889 40.601 -4.549 1.00 42.44 275 GLU B C 1
ATOM 4042 O O . GLU B 1 281 ? 17.639 40.152 -3.690 1.00 43.28 275 GLU B O 1
ATOM 4048 N N . ILE B 1 282 ? 16.598 39.954 -5.665 1.00 42.31 276 ILE B N 1
ATOM 4049 C CA . ILE B 1 282 ? 17.209 38.683 -5.933 1.00 42.91 276 ILE B CA 1
ATOM 4050 C C . ILE B 1 282 ? 17.969 38.698 -7.233 1.00 44.10 276 ILE B C 1
ATOM 4051 O O . ILE B 1 282 ? 17.644 39.426 -8.161 1.00 48.11 276 ILE B O 1
ATOM 4056 N N . LYS B 1 283 ? 18.981 37.862 -7.282 1.00 45.43 277 LYS B N 1
ATOM 4057 C CA . LYS B 1 283 ? 19.681 37.565 -8.496 1.00 48.67 277 LYS B CA 1
ATOM 4058 C C . LYS B 1 283 ? 19.528 36.046 -8.730 1.00 47.76 277 LYS B C 1
ATOM 4059 O O . LYS B 1 283 ? 19.708 35.245 -7.818 1.00 47.84 277 LYS B O 1
ATOM 4065 N N . LEU B 1 284 ? 19.189 35.678 -9.960 1.00 46.79 278 LEU B N 1
ATOM 4066 C CA . LEU B 1 284 ? 18.841 34.315 -10.330 1.00 44.82 278 LEU B CA 1
ATOM 4067 C C . LEU B 1 284 ? 19.936 33.780 -11.230 1.00 47.16 278 LEU B C 1
ATOM 4068 O O . LEU B 1 284 ? 20.350 34.442 -12.162 1.00 52.22 278 LEU B O 1
ATOM 4073 N N . GLU B 1 285 ? 20.487 32.631 -10.900 1.00 48.46 279 GLU B N 1
ATOM 4074 C CA . GLU B 1 285 ? 21.562 32.071 -11.691 1.00 51.66 279 GLU B CA 1
ATOM 4075 C C . GLU B 1 285 ? 21.225 30.624 -11.964 1.00 50.32 279 GLU B C 1
ATOM 4076 O O . GLU B 1 285 ? 20.715 29.913 -11.091 1.00 47.92 279 GLU B O 1
ATOM 4082 N N . PHE B 1 286 ? 21.539 30.188 -13.175 1.00 50.47 280 PHE B N 1
ATOM 4083 C CA . PHE B 1 286 ? 21.301 28.829 -13.575 1.00 50.49 280 PHE B CA 1
ATOM 4084 C C . PHE B 1 286 ? 22.626 28.124 -13.675 1.00 52.79 280 PHE B C 1
ATOM 4085 O O . PHE B 1 286 ? 23.496 28.584 -14.377 1.00 55.19 280 PHE B O 1
ATOM 4093 N N . ILE B 1 287 ? 22.788 27.015 -12.956 1.00 53.40 281 ILE B N 1
ATOM 4094 C CA . ILE B 1 287 ? 24.065 26.308 -12.930 1.00 57.38 281 ILE B CA 1
ATOM 4095 C C . ILE B 1 287 ? 23.973 25.121 -13.870 1.00 58.89 281 ILE B C 1
ATOM 4096 O O . ILE B 1 287 ? 23.104 24.269 -13.720 1.00 57.88 281 ILE B O 1
ATOM 4101 N N . LYS B 1 288 ? 24.868 25.095 -14.848 1.00 62.99 282 LYS B N 1
ATOM 4102 C CA . LYS B 1 288 ? 24.942 24.011 -15.804 1.00 65.99 282 LYS B CA 1
ATOM 4103 C C . LYS B 1 288 ? 25.517 22.773 -15.113 1.00 70.59 282 LYS B C 1
ATOM 4104 O O . LYS B 1 288 ? 26.260 22.864 -14.138 1.00 71.32 282 LYS B O 1
ATOM 4110 N N . ARG B 1 289 ? 25.190 21.615 -15.663 1.00 74.12 283 ARG B N 1
ATOM 4111 C CA . ARG B 1 289 ? 25.283 20.360 -14.960 1.00 78.40 283 ARG B CA 1
ATOM 4112 C C . ARG B 1 289 ? 26.110 19.378 -15.761 1.00 81.62 283 ARG B C 1
ATOM 4113 O O . ARG B 1 289 ? 27.311 19.531 -15.847 1.00 85.64 283 ARG B O 1
ATOM 4121 N N . ILE C 1 10 ? 58.389 36.687 24.154 1.00 66.83 4 ILE C N 1
ATOM 4122 C CA . ILE C 1 10 ? 57.499 35.494 23.983 1.00 73.73 4 ILE C CA 1
ATOM 4123 C C . ILE C 1 10 ? 56.954 35.403 22.482 1.00 75.79 4 ILE C C 1
ATOM 4124 O O . ILE C 1 10 ? 57.185 36.368 21.721 1.00 73.87 4 ILE C O 1
ATOM 4129 N N . PHE C 1 11 ? 56.305 34.288 22.032 1.00 73.49 5 PHE C N 1
ATOM 4130 C CA . PHE C 1 11 ? 56.185 33.959 20.576 1.00 71.09 5 PHE C CA 1
ATOM 4131 C C . PHE C 1 11 ? 54.800 33.746 19.916 1.00 64.79 5 PHE C C 1
ATOM 4132 O O . PHE C 1 11 ? 53.796 33.329 20.544 1.00 62.74 5 PHE C O 1
ATOM 4140 N N . LYS C 1 12 ? 54.824 33.956 18.599 1.00 95.54 6 LYS C N 1
ATOM 4141 C CA . LYS C 1 12 ? 53.635 33.926 17.764 1.00 88.55 6 LYS C CA 1
ATOM 4142 C C . LYS C 1 12 ? 53.956 33.090 16.517 1.00 83.66 6 LYS C C 1
ATOM 4143 O O . LYS C 1 12 ? 54.664 33.548 15.618 1.00 77.66 6 LYS C O 1
ATOM 4149 N N . ILE C 1 13 ? 53.433 31.862 16.463 1.00 83.30 7 ILE C N 1
ATOM 4150 C CA . ILE C 1 13 ? 53.673 30.988 15.300 1.00 81.59 7 ILE C CA 1
ATOM 4151 C C . ILE C 1 13 ? 52.453 30.954 14.397 1.00 76.14 7 ILE C C 1
ATOM 4152 O O . ILE C 1 13 ? 51.325 30.791 14.872 1.00 73.37 7 ILE C O 1
ATOM 4157 N N . GLY C 1 14 ? 52.702 31.132 13.102 1.00 74.48 8 GLY C N 1
ATOM 4158 C CA . GLY C 1 14 ? 51.668 31.052 12.082 1.00 71.71 8 GLY C CA 1
ATOM 4159 C C . GLY C 1 14 ? 51.722 29.702 11.389 1.00 69.94 8 GLY C C 1
ATOM 4160 O O . GLY C 1 14 ? 52.753 29.339 10.815 1.00 67.97 8 GLY C O 1
ATOM 4161 N N . TYR C 1 15 ? 50.627 28.948 11.469 1.00 65.48 9 TYR C N 1
ATOM 4162 C CA . TYR C 1 15 ? 50.557 27.639 10.843 1.00 62.00 9 TYR C CA 1
ATOM 4163 C C . TYR C 1 15 ? 49.771 27.686 9.550 1.00 59.34 9 TYR C C 1
ATOM 4164 O O . TYR C 1 15 ? 48.826 28.452 9.420 1.00 58.15 9 TYR C O 1
ATOM 4173 N N . ASN C 1 16 ? 50.184 26.860 8.595 1.00 59.76 10 ASN C N 1
ATOM 4174 C CA . ASN C 1 16 ? 49.351 26.488 7.448 1.00 59.37 10 ASN C CA 1
ATOM 4175 C C . ASN C 1 16 ? 48.732 25.123 7.775 1.00 55.76 10 ASN C C 1
ATOM 4176 O O . ASN C 1 16 ? 49.397 24.240 8.303 1.00 54.79 10 ASN C O 1
ATOM 4181 N N . VAL C 1 17 ? 47.426 25.011 7.571 1.00 53.85 11 VAL C N 1
ATOM 4182 C CA . VAL C 1 17 ? 46.674 23.837 7.963 1.00 52.28 11 VAL C CA 1
ATOM 4183 C C . VAL C 1 17 ? 45.833 23.393 6.781 1.00 53.42 11 VAL C C 1
ATOM 4184 O O . VAL C 1 17 ? 44.843 24.035 6.430 1.00 53.15 11 VAL C O 1
ATOM 4188 N N . ILE C 1 18 ? 46.219 22.262 6.197 1.00 55.71 12 ILE C N 1
ATOM 4189 C CA . ILE C 1 18 ? 45.569 21.743 5.003 1.00 53.48 12 ILE C CA 1
ATOM 4190 C C . ILE C 1 18 ? 44.903 20.413 5.335 1.00 52.57 12 ILE C C 1
ATOM 4191 O O . ILE C 1 18 ? 45.594 19.439 5.627 1.00 54.90 12 ILE C O 1
ATOM 4196 N N . PRO C 1 19 ? 43.564 20.361 5.292 1.00 50.63 13 PRO C N 1
ATOM 4197 C CA . PRO C 1 19 ? 42.878 19.092 5.455 1.00 51.01 13 PRO C CA 1
ATOM 4198 C C . PRO C 1 19 ? 43.122 18.176 4.256 1.00 53.00 13 PRO C C 1
ATOM 4199 O O . PRO C 1 19 ? 42.989 18.597 3.095 1.00 52.61 13 PRO C O 1
ATOM 4203 N N . LEU C 1 20 ? 43.492 16.936 4.547 1.00 56.19 14 LEU C N 1
ATOM 4204 C CA . LEU C 1 20 ? 43.821 15.961 3.507 1.00 60.27 14 LEU C CA 1
ATOM 4205 C C . LEU C 1 20 ? 42.582 15.221 3.000 1.00 63.64 14 LEU C C 1
ATOM 4206 O O . LEU C 1 20 ? 42.668 14.481 2.027 1.00 63.33 14 LEU C O 1
ATOM 4211 N N . GLN C 1 21 ? 41.443 15.442 3.677 1.00 64.17 15 GLN C N 1
ATOM 4212 C CA . GLN C 1 21 ? 40.134 14.964 3.259 1.00 64.16 15 GLN C CA 1
ATOM 4213 C C . GLN C 1 21 ? 39.121 16.092 3.491 1.00 60.88 15 GLN C C 1
ATOM 4214 O O . GLN C 1 21 ? 39.410 17.050 4.204 1.00 60.48 15 GLN C O 1
ATOM 4220 N N . ASP C 1 22 ? 37.940 15.995 2.885 1.00 58.64 16 ASP C N 1
ATOM 4221 C CA . ASP C 1 22 ? 36.881 16.941 3.192 1.00 56.66 16 ASP C CA 1
ATOM 4222 C C . ASP C 1 22 ? 36.610 16.832 4.691 1.00 53.55 16 ASP C C 1
ATOM 4223 O O . ASP C 1 22 ? 36.597 15.739 5.232 1.00 55.18 16 ASP C O 1
ATOM 4228 N N . VAL C 1 23 ? 36.388 17.950 5.356 1.00 49.17 17 VAL C N 1
ATOM 4229 C CA . VAL C 1 23 ? 36.280 17.926 6.800 1.00 48.17 17 VAL C CA 1
ATOM 4230 C C . VAL C 1 23 ? 35.159 18.832 7.290 1.00 46.81 17 VAL C C 1
ATOM 4231 O O . VAL C 1 23 ? 34.784 19.793 6.623 1.00 48.37 17 VAL C O 1
ATOM 4235 N N . ILE C 1 24 ? 34.613 18.518 8.456 1.00 46.07 18 ILE C N 1
ATOM 4236 C CA . ILE C 1 24 ? 33.570 19.319 9.071 1.00 45.92 18 ILE C CA 1
ATOM 4237 C C . ILE C 1 24 ? 34.156 19.893 10.334 1.00 45.88 18 ILE C C 1
ATOM 4238 O O . ILE C 1 24 ? 34.345 19.161 11.293 1.00 46.46 18 ILE C O 1
ATOM 4243 N N . LEU C 1 25 ? 34.439 21.192 10.344 1.00 45.85 19 LEU C N 1
ATOM 4244 C CA . LEU C 1 25 ? 35.180 21.772 11.444 1.00 46.58 19 LEU C CA 1
ATOM 4245 C C . LEU C 1 25 ? 34.312 21.805 12.681 1.00 48.48 19 LEU C C 1
ATOM 4246 O O . LEU C 1 25 ? 33.116 22.000 12.596 1.00 48.86 19 LEU C O 1
ATOM 4251 N N . PRO C 1 26 ? 34.923 21.633 13.846 1.00 49.95 20 PRO C N 1
ATOM 4252 C CA . PRO C 1 26 ? 34.173 21.784 15.080 1.00 52.85 20 PRO C CA 1
ATOM 4253 C C . PRO C 1 26 ? 33.859 23.241 15.371 1.00 54.34 20 PRO C C 1
ATOM 4254 O O . PRO C 1 26 ? 34.306 24.132 14.638 1.00 52.17 20 PRO C O 1
ATOM 4258 N N . THR C 1 27 ? 33.086 23.467 16.435 1.00 58.48 21 THR C N 1
ATOM 4259 C CA . THR C 1 27 ? 32.760 24.805 16.907 1.00 60.82 21 THR C CA 1
ATOM 4260 C C . THR C 1 27 ? 33.223 24.953 18.349 1.00 64.05 21 THR C C 1
ATOM 4261 O O . THR C 1 27 ? 32.788 24.220 19.229 1.00 67.02 21 THR C O 1
ATOM 4265 N N . PRO C 1 28 ? 34.129 25.888 18.605 1.00 64.45 22 PRO C N 1
ATOM 4266 C CA . PRO C 1 28 ? 34.844 26.743 17.650 1.00 62.48 22 PRO C CA 1
ATOM 4267 C C . PRO C 1 28 ? 35.903 25.952 16.924 1.00 58.88 22 PRO C C 1
ATOM 4268 O O . PRO C 1 28 ? 36.353 24.926 17.431 1.00 59.94 22 PRO C O 1
ATOM 4272 N N . SER C 1 29 ? 36.305 26.429 15.753 1.00 56.50 23 SER C N 1
ATOM 4273 C CA . SER C 1 29 ? 37.265 25.715 14.914 1.00 54.39 23 SER C CA 1
ATOM 4274 C C . SER C 1 29 ? 38.665 25.602 15.523 1.00 55.12 23 SER C C 1
ATOM 4275 O O . SER C 1 29 ? 39.483 24.812 15.058 1.00 57.87 23 SER C O 1
ATOM 4278 N N . SER C 1 30 ? 38.956 26.402 16.537 1.00 56.63 24 SER C N 1
ATOM 4279 C CA . SER C 1 30 ? 40.193 26.257 17.292 1.00 56.90 24 SER C CA 1
ATOM 4280 C C . SER C 1 30 ? 40.302 24.901 18.011 1.00 58.58 24 SER C C 1
ATOM 4281 O O . SER C 1 30 ? 41.397 24.502 18.416 1.00 58.80 24 SER C O 1
ATOM 4284 N N . LYS C 1 31 ? 39.193 24.167 18.140 1.00 60.20 25 LYS C N 1
ATOM 4285 C CA . LYS C 1 31 ? 39.223 22.841 18.799 1.00 62.68 25 LYS C CA 1
ATOM 4286 C C . LYS C 1 31 ? 40.167 21.830 18.113 1.00 61.30 25 LYS C C 1
ATOM 4287 O O . LYS C 1 31 ? 40.754 20.976 18.775 1.00 62.83 25 LYS C O 1
ATOM 4293 N N . VAL C 1 32 ? 40.317 21.938 16.796 1.00 58.89 26 VAL C N 1
ATOM 4294 C CA . VAL C 1 32 ? 41.226 21.062 16.055 1.00 59.01 26 VAL C CA 1
ATOM 4295 C C . VAL C 1 32 ? 42.648 21.134 16.622 1.00 59.24 26 VAL C C 1
ATOM 4296 O O . VAL C 1 32 ? 43.175 20.136 17.108 1.00 61.66 26 VAL C O 1
ATOM 4300 N N . LEU C 1 33 ? 43.262 22.308 16.559 1.00 58.81 27 LEU C N 1
ATOM 4301 C CA . LEU C 1 33 ? 44.605 22.480 17.113 1.00 60.64 27 LEU C CA 1
ATOM 4302 C C . LEU C 1 33 ? 44.634 22.316 18.636 1.00 66.71 27 LEU C C 1
ATOM 4303 O O . LEU C 1 33 ? 45.641 21.884 19.175 1.00 71.34 27 LEU C O 1
ATOM 4308 N N . LYS C 1 34 ? 43.543 22.635 19.333 1.00 70.32 28 LYS C N 1
ATOM 4309 C CA . LYS C 1 34 ? 43.503 22.413 20.783 1.00 74.27 28 LYS C CA 1
ATOM 4310 C C . LYS C 1 34 ? 43.634 20.927 21.085 1.00 78.08 28 LYS C C 1
ATOM 4311 O O . LYS C 1 34 ? 44.378 20.539 21.981 1.00 81.09 28 LYS C O 1
ATOM 4317 N N . TYR C 1 35 ? 42.905 20.097 20.342 1.00 80.93 29 TYR C N 1
ATOM 4318 C CA . TYR C 1 35 ? 42.975 18.647 20.531 1.00 87.76 29 TYR C CA 1
ATOM 4319 C C . TYR C 1 35 ? 44.411 18.166 20.391 1.00 90.21 29 TYR C C 1
ATOM 4320 O O . TYR C 1 35 ? 44.914 17.429 21.245 1.00 98.18 29 TYR C O 1
ATOM 4329 N N . LEU C 1 36 ? 45.071 18.608 19.321 1.00 85.07 30 LEU C N 1
ATOM 4330 C CA . LEU C 1 36 ? 46.465 18.247 19.057 1.00 81.56 30 LEU C CA 1
ATOM 4331 C C . LEU C 1 36 ? 47.357 18.616 20.218 1.00 82.26 30 LEU C C 1
ATOM 4332 O O . LEU C 1 36 ? 48.160 17.805 20.654 1.00 88.36 30 LEU C O 1
ATOM 4337 N N . ILE C 1 37 ? 47.228 19.839 20.706 1.00 79.64 31 ILE C N 1
ATOM 4338 C CA . ILE C 1 37 ? 48.098 20.315 21.775 1.00 83.60 31 ILE C CA 1
ATOM 4339 C C . ILE C 1 37 ? 47.863 19.566 23.077 1.00 87.96 31 ILE C C 1
ATOM 4340 O O . ILE C 1 37 ? 48.815 19.220 23.782 1.00 91.46 31 ILE C O 1
ATOM 4345 N N . GLN C 1 38 ? 46.595 19.335 23.388 1.00 89.17 32 GLN C N 1
ATOM 4346 C CA . GLN C 1 38 ? 46.206 18.628 24.605 1.00 94.32 32 GLN C CA 1
ATOM 4347 C C . GLN C 1 38 ? 46.766 17.217 24.631 1.00 97.11 32 GLN C C 1
ATOM 4348 O O . GLN C 1 38 ? 47.345 16.805 25.633 1.00 105.41 32 GLN C O 1
ATOM 4354 N N . SER C 1 39 ? 46.584 16.485 23.533 1.00 92.98 33 SER C N 1
ATOM 4355 C CA . SER C 1 39 ? 47.056 15.106 23.430 1.00 95.50 33 SER C CA 1
ATOM 4356 C C . SER C 1 39 ? 48.585 15.031 23.295 1.00 97.55 33 SER C C 1
ATOM 4357 O O . SER C 1 39 ? 49.145 13.948 23.160 1.00 98.52 33 SER C O 1
ATOM 4360 N N . GLY C 1 40 ? 49.250 16.188 23.326 1.00 97.82 34 GLY C N 1
ATOM 4361 C CA . GLY C 1 40 ? 50.714 16.262 23.322 1.00 98.86 34 GLY C CA 1
ATOM 4362 C C . GLY C 1 40 ? 51.317 16.112 21.941 1.00 96.09 34 GLY C C 1
ATOM 4363 O O . GLY C 1 40 ? 52.532 16.124 21.797 1.00 97.53 34 GLY C O 1
ATOM 4364 N N . LYS C 1 41 ? 50.461 16.016 20.925 1.00 92.48 35 LYS C N 1
ATOM 4365 C CA . LYS C 1 41 ? 50.886 15.762 19.552 1.00 90.18 35 LYS C CA 1
ATOM 4366 C C . LYS C 1 41 ? 51.476 16.984 18.834 1.00 86.97 35 LYS C C 1
ATOM 4367 O O . LYS C 1 41 ? 52.285 16.803 17.924 1.00 89.68 35 LYS C O 1
ATOM 4373 N N . LEU C 1 42 ? 51.125 18.212 19.216 1.00 82.66 36 LEU C N 1
ATOM 4374 C CA . LEU C 1 42 ? 51.669 19.378 18.476 1.00 81.14 36 LEU C CA 1
ATOM 4375 C C . LEU C 1 42 ? 52.681 20.231 19.238 1.00 83.83 36 LEU C C 1
ATOM 4376 O O . LEU C 1 42 ? 53.665 20.683 18.651 1.00 86.23 36 LEU C O 1
ATOM 4381 N N . LEU C 1 43 ? 52.444 20.466 20.527 1.00 85.42 37 LEU C N 1
ATOM 4382 C CA . LEU C 1 43 ? 53.413 21.185 21.360 1.00 85.84 37 LEU C CA 1
ATOM 4383 C C . LEU C 1 43 ? 53.373 20.653 22.787 1.00 90.07 37 LEU C C 1
ATOM 4384 O O . LEU C 1 43 ? 52.303 20.633 23.401 1.00 87.23 37 LEU C O 1
ATOM 4389 N N . PRO C 1 44 ? 54.542 20.248 23.330 1.00 95.93 38 PRO C N 1
ATOM 4390 C CA . PRO C 1 44 ? 54.583 19.490 24.585 1.00 102.28 38 PRO C CA 1
ATOM 4391 C C . PRO C 1 44 ? 53.754 20.093 25.731 1.00 104.92 38 PRO C C 1
ATOM 4392 O O . PRO C 1 44 ? 52.848 19.430 26.244 1.00 105.48 38 PRO C O 1
ATOM 4396 N N . SER C 1 45 ? 54.050 21.344 26.094 1.00 104.61 39 SER C N 1
ATOM 4397 C CA . SER C 1 45 ? 53.532 21.958 27.309 1.00 106.93 39 SER C CA 1
ATOM 4398 C C . SER C 1 45 ? 52.085 22.389 27.084 1.00 105.11 39 SER C C 1
ATOM 4399 O O . SER C 1 45 ? 51.822 23.166 26.174 1.00 99.25 39 SER C O 1
ATOM 4402 N N . LEU C 1 46 ? 51.162 21.876 27.911 1.00 108.96 40 LEU C N 1
ATOM 4403 C CA . LEU C 1 46 ? 49.711 22.072 27.716 1.00 105.41 40 LEU C CA 1
ATOM 4404 C C . LEU C 1 46 ? 49.211 23.335 28.408 1.00 104.38 40 LEU C C 1
ATOM 4405 O O . LEU C 1 46 ? 49.181 23.410 29.632 1.00 107.62 40 LEU C O 1
ATOM 4410 N N . PHE C 1 60 ? 46.985 31.672 23.575 1.00 77.34 54 PHE C N 1
ATOM 4411 C CA . PHE C 1 60 ? 45.985 32.023 22.556 1.00 76.63 54 PHE C CA 1
ATOM 4412 C C . PHE C 1 60 ? 46.058 31.057 21.374 1.00 71.90 54 PHE C C 1
ATOM 4413 O O . PHE C 1 60 ? 47.109 30.916 20.742 1.00 69.36 54 PHE C O 1
ATOM 4421 N N . ILE C 1 61 ? 44.944 30.389 21.086 1.00 69.95 55 ILE C N 1
ATOM 4422 C CA . ILE C 1 61 ? 44.860 29.487 19.930 1.00 65.71 55 ILE C CA 1
ATOM 4423 C C . ILE C 1 61 ? 43.750 29.977 19.032 1.00 64.32 55 ILE C C 1
ATOM 4424 O O . ILE C 1 61 ? 42.569 29.945 19.412 1.00 64.34 55 ILE C O 1
ATOM 4429 N N . SER C 1 62 ? 44.117 30.422 17.841 1.00 61.45 56 SER C N 1
ATOM 4430 C CA . SER C 1 62 ? 43.156 31.067 16.965 1.00 60.91 56 SER C CA 1
ATOM 4431 C C . SER C 1 62 ? 42.133 30.095 16.406 1.00 59.40 56 SER C C 1
ATOM 4432 O O . SER C 1 62 ? 42.350 28.892 16.388 1.00 60.05 56 SER C O 1
ATOM 4435 N N . HIS C 1 63 ? 41.012 30.641 15.949 1.00 60.84 57 HIS C N 1
ATOM 4436 C CA . HIS C 1 63 ? 40.141 29.931 15.025 1.00 57.79 57 HIS C CA 1
ATOM 4437 C C . HIS C 1 63 ? 40.915 29.704 13.758 1.00 56.38 57 HIS C C 1
ATOM 4438 O O . HIS C 1 63 ? 41.840 30.441 13.442 1.00 55.37 57 HIS C O 1
ATOM 4445 N N . LEU C 1 64 ? 40.539 28.675 13.019 1.00 56.65 58 LEU C N 1
ATOM 4446 C CA . LEU C 1 64 ? 41.093 28.454 11.691 1.00 55.49 58 LEU C CA 1
ATOM 4447 C C . LEU C 1 64 ? 40.542 29.527 10.765 1.00 55.72 58 LEU C C 1
ATOM 4448 O O . LEU C 1 64 ? 39.387 29.883 10.853 1.00 55.27 58 LEU C O 1
ATOM 4453 N N . GLY C 1 65 ? 41.385 30.054 9.893 1.00 58.76 59 GLY C N 1
ATOM 4454 C CA . GLY C 1 65 ? 40.971 31.071 8.937 1.00 62.84 59 GLY C CA 1
ATOM 4455 C C . GLY C 1 65 ? 41.124 30.612 7.496 1.00 66.48 59 GLY C C 1
ATOM 4456 O O . GLY C 1 65 ? 41.947 29.742 7.188 1.00 59.90 59 GLY C O 1
ATOM 4457 N N . LEU C 1 66 ? 40.310 31.209 6.621 1.00 73.06 60 LEU C N 1
ATOM 4458 C CA . LEU C 1 66 ? 40.398 31.017 5.178 1.00 77.21 60 LEU C CA 1
ATOM 4459 C C . LEU C 1 66 ? 40.186 32.359 4.500 1.00 79.60 60 LEU C C 1
ATOM 4460 O O . LEU C 1 66 ? 40.703 32.578 3.416 1.00 85.62 60 LEU C O 1
ATOM 4465 N N . LYS C 1 79 ? 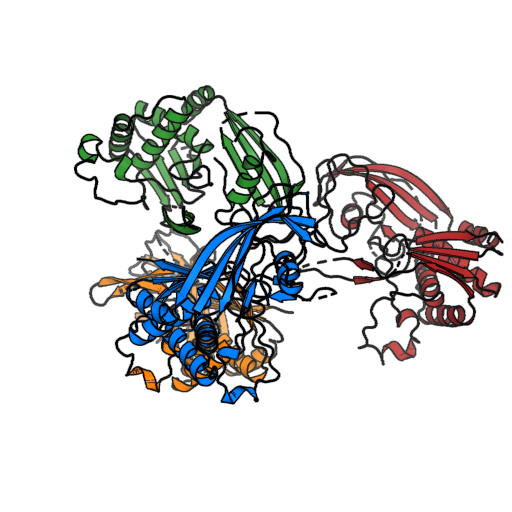31.094 24.348 9.709 1.00 63.87 73 LYS C N 1
ATOM 4466 C CA . LYS C 1 79 ? 31.586 24.715 8.377 1.00 64.90 73 LYS C CA 1
ATOM 4467 C C . LYS C 1 79 ? 32.235 23.498 7.661 1.00 62.61 73 LYS C C 1
ATOM 4468 O O . LYS C 1 79 ? 32.977 22.743 8.274 1.00 59.29 73 LYS C O 1
ATOM 4474 N N . THR C 1 80 ? 31.875 23.271 6.394 1.00 63.39 74 THR C N 1
ATOM 4475 C CA . THR C 1 80 ? 32.452 22.189 5.589 1.00 61.85 74 THR C CA 1
ATOM 4476 C C . THR C 1 80 ? 33.620 22.677 4.755 1.00 60.95 74 THR C C 1
ATOM 4477 O O . THR C 1 80 ? 33.460 23.578 3.939 1.00 64.79 74 THR C O 1
ATOM 4481 N N . ILE C 1 81 ? 34.784 22.070 4.938 1.00 57.19 75 ILE C N 1
ATOM 4482 C CA . ILE C 1 81 ? 35.973 22.487 4.203 1.00 55.25 75 ILE C CA 1
ATOM 4483 C C . ILE C 1 81 ? 36.464 21.363 3.335 1.00 54.06 75 ILE C C 1
ATOM 4484 O O . ILE C 1 81 ? 36.656 20.244 3.824 1.00 52.57 75 ILE C O 1
ATOM 4489 N N . SER C 1 82 ? 36.682 21.675 2.058 1.00 54.79 76 SER C N 1
ATOM 4490 C CA . SER C 1 82 ? 37.098 20.670 1.089 1.00 57.10 76 SER C CA 1
ATOM 4491 C C . SER C 1 82 ? 38.591 20.330 1.223 1.00 56.93 76 SER C C 1
ATOM 4492 O O . SER C 1 82 ? 39.403 21.163 1.641 1.00 54.44 76 SER C O 1
ATOM 4495 N N . ARG C 1 83 ? 38.914 19.072 0.919 1.00 59.26 77 ARG C N 1
ATOM 4496 C CA . ARG C 1 83 ? 40.286 18.610 0.790 1.00 61.27 77 ARG C CA 1
ATOM 4497 C C . ARG C 1 83 ? 41.113 19.652 0.067 1.00 62.08 77 ARG C C 1
ATOM 4498 O O . ARG C 1 83 ? 40.681 20.173 -0.969 1.00 64.01 77 ARG C O 1
ATOM 4506 N N . GLY C 1 84 ? 42.280 19.973 0.629 1.00 60.01 78 GLY C N 1
ATOM 4507 C CA . GLY C 1 84 ? 43.242 20.825 -0.054 1.00 61.89 78 GLY C CA 1
ATOM 4508 C C . GLY C 1 84 ? 43.186 22.317 0.212 1.00 60.87 78 GLY C C 1
ATOM 4509 O O . GLY C 1 84 ? 44.095 23.038 -0.178 1.00 61.50 78 GLY C O 1
ATOM 4510 N N . SER C 1 85 ? 42.142 22.788 0.886 1.00 61.32 79 SER C N 1
ATOM 4511 C CA . SER C 1 85 ? 42.011 24.215 1.206 1.00 63.08 79 SER C CA 1
ATOM 4512 C C . SER C 1 85 ? 43.115 24.653 2.158 1.00 65.15 79 SER C C 1
ATOM 4513 O O . SER C 1 85 ? 43.476 23.887 3.055 1.00 65.70 79 SER C O 1
ATOM 4516 N N . LYS C 1 86 ? 43.650 25.863 1.951 1.00 67.31 80 LYS C N 1
ATOM 4517 C CA . LYS C 1 86 ? 44.725 26.408 2.780 1.00 68.92 80 LYS C CA 1
ATOM 4518 C C . LYS C 1 86 ? 44.117 27.190 3.942 1.00 67.73 80 LYS C C 1
ATOM 4519 O O . LYS C 1 86 ? 43.775 28.368 3.810 1.00 70.81 80 LYS C O 1
ATOM 4525 N N . LEU C 1 87 ? 43.963 26.528 5.080 1.00 64.00 81 LEU C N 1
ATOM 4526 C CA . LEU C 1 87 ? 43.508 27.200 6.282 1.00 60.93 81 LEU C CA 1
ATOM 4527 C C . LEU C 1 87 ? 44.743 27.721 6.998 1.00 61.94 81 LEU C C 1
ATOM 4528 O O . LEU C 1 87 ? 45.836 27.187 6.838 1.00 59.90 81 LEU C O 1
ATOM 4533 N N . SER C 1 88 ? 44.581 28.774 7.785 1.00 63.00 82 SER C N 1
ATOM 4534 C CA . SER C 1 88 ? 45.693 29.259 8.591 1.00 60.44 82 SER C CA 1
ATOM 4535 C C . SER C 1 88 ? 45.285 29.356 10.034 1.00 57.13 82 SER C C 1
ATOM 4536 O O . SER C 1 88 ? 44.103 29.393 10.345 1.00 57.39 82 SER C O 1
ATOM 4539 N N . SER C 1 89 ? 46.275 29.344 10.914 1.00 56.95 83 SER C N 1
ATOM 4540 C CA . SER C 1 89 ? 46.041 29.418 12.346 1.00 57.57 83 SER C CA 1
ATOM 4541 C C . SER C 1 89 ? 47.207 30.139 13.003 1.00 59.50 83 SER C C 1
ATOM 4542 O O . SER C 1 89 ? 48.299 30.226 12.442 1.00 61.47 83 SER C O 1
ATOM 4545 N N . THR C 1 90 ? 46.967 30.664 14.195 1.00 59.64 84 THR C N 1
ATOM 4546 C CA . THR C 1 90 ? 48.012 31.266 14.976 1.00 60.54 84 THR C CA 1
ATOM 4547 C C . THR C 1 90 ? 47.916 30.749 16.377 1.00 60.76 84 THR C C 1
ATOM 4548 O O . THR C 1 90 ? 46.827 30.677 16.927 1.00 63.47 84 THR C O 1
ATOM 4552 N N . ILE C 1 91 ? 49.063 30.426 16.953 1.00 61.08 85 ILE C N 1
ATOM 4553 C CA . ILE C 1 91 ? 49.144 30.128 18.358 1.00 62.98 85 ILE C CA 1
ATOM 4554 C C . ILE C 1 91 ? 50.197 31.047 18.980 1.00 66.89 85 ILE C C 1
ATOM 4555 O O . ILE C 1 91 ? 51.288 31.247 18.412 1.00 67.92 85 ILE C O 1
ATOM 4560 N N . ALA C 1 92 ? 49.861 31.629 20.129 1.00 68.60 86 ALA C N 1
ATOM 4561 C CA . ALA C 1 92 ? 50.740 32.581 20.779 1.00 70.19 86 ALA C CA 1
ATOM 4562 C C . ALA C 1 92 ? 50.743 32.319 22.270 1.00 72.60 86 ALA C C 1
ATOM 4563 O O . ALA C 1 92 ? 49.719 31.930 22.836 1.00 70.96 86 ALA C O 1
ATOM 4565 N N . PHE C 1 93 ? 51.904 32.536 22.898 1.00 77.50 87 PHE C N 1
ATOM 4566 C CA . PHE C 1 93 ? 52.057 32.311 24.348 1.00 81.55 87 PHE C CA 1
ATOM 4567 C C . PHE C 1 93 ? 53.326 32.970 24.866 1.00 82.44 87 PHE C C 1
ATOM 4568 O O . PHE C 1 93 ? 54.223 33.277 24.075 1.00 81.42 87 PHE C O 1
ATOM 4576 N N . PRO C 1 101 ? 62.234 25.836 22.025 1.00 106.43 95 PRO C N 1
ATOM 4577 C CA . PRO C 1 101 ? 60.816 25.607 21.732 1.00 103.23 95 PRO C CA 1
ATOM 4578 C C . PRO C 1 101 ? 60.627 24.543 20.650 1.00 103.87 95 PRO C C 1
ATOM 4579 O O . PRO C 1 101 ? 60.518 24.878 19.480 1.00 104.28 95 PRO C O 1
ATOM 4583 N N . GLU C 1 102 ? 60.545 23.272 21.047 1.00 105.37 96 GLU C N 1
ATOM 4584 C CA . GLU C 1 102 ? 60.704 22.170 20.074 1.00 105.24 96 GLU C CA 1
ATOM 4585 C C . GLU C 1 102 ? 59.398 21.939 19.347 1.00 99.50 96 GLU C C 1
ATOM 4586 O O . GLU C 1 102 ? 58.588 21.159 19.799 1.00 102.18 96 GLU C O 1
ATOM 4592 N N . LEU C 1 103 ? 59.230 22.586 18.197 1.00 93.02 97 LEU C N 1
ATOM 4593 C CA . LEU C 1 103 ? 57.930 22.792 17.590 1.00 86.04 97 LEU C CA 1
ATOM 4594 C C . LEU C 1 103 ? 57.960 22.265 16.173 1.00 82.07 97 LEU C C 1
ATOM 4595 O O . LEU C 1 103 ? 58.680 22.776 15.330 1.00 78.90 97 LEU C O 1
ATOM 4600 N N . ASP C 1 104 ? 57.123 21.283 15.888 1.00 81.20 98 ASP C N 1
ATOM 4601 C CA . ASP C 1 104 ? 57.293 20.501 14.677 1.00 80.13 98 ASP C CA 1
ATOM 4602 C C . ASP C 1 104 ? 56.142 20.640 13.662 1.00 74.41 98 ASP C C 1
ATOM 4603 O O . ASP C 1 104 ? 55.181 21.393 13.879 1.00 73.52 98 ASP C O 1
ATOM 4608 N N . GLU C 1 105 ? 56.284 19.932 12.544 1.00 72.21 99 GLU C N 1
ATOM 4609 C CA . GLU C 1 105 ? 55.395 20.023 11.403 1.00 69.51 99 GLU C CA 1
ATOM 4610 C C . GLU C 1 105 ? 55.000 18.596 10.953 1.00 70.85 99 GLU C C 1
ATOM 4611 O O . GLU C 1 105 ? 55.461 17.629 11.544 1.00 71.55 99 GLU C O 1
ATOM 4617 N N . GLY C 1 106 ? 54.134 18.484 9.937 1.00 69.13 100 GLY C N 1
ATOM 4618 C CA . GLY C 1 106 ? 53.828 17.201 9.289 1.00 71.04 100 GLY C CA 1
ATOM 4619 C C . GLY C 1 106 ? 52.344 16.897 9.182 1.00 69.29 100 GLY C C 1
ATOM 4620 O O . GLY C 1 106 ? 51.513 17.800 9.283 1.00 70.87 100 GLY C O 1
ATOM 4621 N N . VAL C 1 107 ? 52.008 15.624 8.978 1.00 70.47 101 VAL C N 1
ATOM 4622 C CA . VAL C 1 107 ? 50.615 15.181 8.891 1.00 67.15 101 VAL C CA 1
ATOM 4623 C C . VAL C 1 107 ? 50.136 14.711 10.260 1.00 67.20 101 VAL C C 1
ATOM 4624 O O . VAL C 1 107 ? 50.739 13.840 10.886 1.00 69.05 101 VAL C O 1
ATOM 4628 N N . PHE C 1 108 ? 49.035 15.291 10.723 1.00 66.00 102 PHE C N 1
ATOM 4629 C CA . PHE C 1 108 ? 48.497 14.990 12.055 1.00 66.84 102 PHE C CA 1
ATOM 4630 C C . PHE C 1 108 ? 47.113 14.381 11.950 1.00 67.91 102 PHE C C 1
ATOM 4631 O O . PHE C 1 108 ? 46.321 14.804 11.116 1.00 66.11 102 PHE C O 1
ATOM 4639 N N . GLU C 1 109 ? 46.837 13.383 12.790 1.00 75.02 103 GLU C N 1
ATOM 4640 C CA . GLU C 1 109 ? 45.521 12.743 12.845 1.00 79.33 103 GLU C CA 1
ATOM 4641 C C . GLU C 1 109 ? 44.660 13.411 13.902 1.00 79.27 103 GLU C C 1
ATOM 4642 O O . GLU C 1 109 ? 45.147 13.798 14.963 1.00 81.51 103 GLU C O 1
ATOM 4648 N N . THR C 1 110 ? 43.378 13.561 13.593 1.00 78.72 104 THR C N 1
ATOM 4649 C CA . THR C 1 110 ? 42.433 14.213 14.489 1.00 76.20 104 THR C CA 1
ATOM 4650 C C . THR C 1 110 ? 41.090 13.510 14.401 1.00 74.40 104 THR C C 1
ATOM 4651 O O . THR C 1 110 ? 40.781 12.868 13.404 1.00 71.04 104 THR C O 1
ATOM 4655 N N . ILE C 1 111 ? 40.286 13.636 15.447 1.00 76.56 105 ILE C N 1
ATOM 4656 C CA . ILE C 1 111 ? 38.906 13.121 15.400 1.00 77.78 105 ILE C CA 1
ATOM 4657 C C . ILE C 1 111 ? 38.116 13.834 14.308 1.00 71.30 105 ILE C C 1
ATOM 4658 O O . ILE C 1 111 ? 37.170 13.280 13.759 1.00 70.77 105 ILE C O 1
ATOM 4663 N N . TYR C 1 112 ? 38.542 15.054 13.983 1.00 65.73 106 TYR C N 1
ATOM 4664 C CA . TYR C 1 112 ? 37.943 15.844 12.913 1.00 60.48 106 TYR C CA 1
ATOM 4665 C C . TYR C 1 112 ? 38.545 15.519 11.542 1.00 58.36 106 TYR C C 1
ATOM 4666 O O . TYR C 1 112 ? 38.080 16.007 10.533 1.00 55.87 106 TYR C O 1
ATOM 4675 N N . GLY C 1 113 ? 39.579 14.691 11.515 1.00 61.46 107 GLY C N 1
ATOM 4676 C CA . GLY C 1 113 ? 40.201 14.251 10.269 1.00 63.14 107 GLY C CA 1
ATOM 4677 C C . GLY C 1 113 ? 41.721 14.405 10.272 1.00 64.76 107 GLY C C 1
ATOM 4678 O O . GLY C 1 113 ? 42.320 14.745 11.290 1.00 65.92 107 GLY C O 1
ATOM 4679 N N . LYS C 1 114 ? 42.345 14.155 9.122 1.00 64.63 108 LYS C N 1
ATOM 4680 C CA . LYS C 1 114 ? 43.789 14.299 8.988 1.00 64.71 108 LYS C CA 1
ATOM 4681 C C . LYS C 1 114 ? 44.137 15.643 8.349 1.00 59.50 108 LYS C C 1
ATOM 4682 O O . LYS C 1 114 ? 43.465 16.101 7.425 1.00 55.38 108 LYS C O 1
ATOM 4688 N N . PHE C 1 115 ? 45.190 16.264 8.880 1.00 57.79 109 PHE C N 1
ATOM 4689 C CA . PHE C 1 115 ? 45.608 17.600 8.491 1.00 55.73 109 PHE C CA 1
ATOM 4690 C C . PHE C 1 115 ? 47.113 17.685 8.277 1.00 57.90 109 PHE C C 1
ATOM 4691 O O . PHE C 1 115 ? 47.890 17.140 9.060 1.00 59.02 109 PHE C O 1
ATOM 4699 N N . HIS C 1 116 ? 47.520 18.401 7.234 1.00 58.01 110 HIS C N 1
ATOM 4700 C CA . HIS C 1 116 ? 48.923 18.716 7.002 1.00 60.26 110 HIS C CA 1
ATOM 4701 C C . HIS C 1 116 ? 49.204 20.077 7.583 1.00 58.97 110 HIS C C 1
ATOM 4702 O O . HIS C 1 116 ? 48.637 21.073 7.132 1.00 55.72 110 HIS C O 1
ATOM 4709 N N . ILE C 1 117 ? 50.051 20.130 8.610 1.00 59.00 111 ILE C N 1
ATOM 4710 C CA . ILE C 1 117 ? 50.317 21.377 9.314 1.00 58.61 111 ILE C CA 1
ATOM 4711 C C . ILE C 1 117 ? 51.777 21.753 9.165 1.00 61.36 111 ILE C C 1
ATOM 4712 O O . ILE C 1 117 ? 52.661 21.004 9.595 1.00 65.91 111 ILE C O 1
ATOM 4717 N N . THR C 1 118 ? 52.036 22.893 8.531 1.00 60.11 112 THR C N 1
ATOM 4718 C CA . THR C 1 118 ? 53.397 23.419 8.391 1.00 60.94 112 THR C CA 1
ATOM 4719 C C . THR C 1 118 ? 53.480 24.834 8.965 1.00 60.63 112 THR C C 1
ATOM 4720 O O . THR C 1 118 ? 52.466 25.451 9.215 1.00 60.76 112 THR C O 1
ATOM 4724 N N . ILE C 1 119 ? 54.690 25.337 9.186 1.00 63.57 113 ILE C N 1
ATOM 4725 C CA . ILE C 1 119 ? 54.882 26.652 9.795 1.00 62.85 113 ILE C CA 1
ATOM 4726 C C . ILE C 1 119 ? 55.081 27.725 8.744 1.00 64.62 113 ILE C C 1
ATOM 4727 O O . ILE C 1 119 ? 55.949 27.608 7.919 1.00 67.78 113 ILE C O 1
ATOM 4732 N N . GLU C 1 120 ? 54.242 28.753 8.784 1.00 66.62 114 GLU C N 1
ATOM 4733 C CA . GLU C 1 120 ? 54.303 29.912 7.896 1.00 69.08 114 GLU C CA 1
ATOM 4734 C C . GLU C 1 120 ? 55.261 30.954 8.430 1.00 70.11 114 GLU C C 1
ATOM 4735 O O . GLU C 1 120 ? 55.952 31.617 7.670 1.00 71.84 114 GLU C O 1
ATOM 4741 N N . SER C 1 121 ? 55.268 31.121 9.746 1.00 69.72 115 SER C N 1
ATOM 4742 C CA . SER C 1 121 ? 56.067 32.166 10.357 1.00 74.04 115 SER C CA 1
ATOM 4743 C C . SER C 1 121 ? 56.309 31.947 11.841 1.00 73.90 115 SER C C 1
ATOM 4744 O O . SER C 1 121 ? 55.554 31.247 12.525 1.00 69.24 115 SER C O 1
ATOM 4747 N N . VAL C 1 122 ? 57.395 32.554 12.314 1.00 79.48 116 VAL C N 1
ATOM 4748 C CA . VAL C 1 122 ? 57.716 32.612 13.727 1.00 82.02 116 VAL C CA 1
ATOM 4749 C C . VAL C 1 122 ? 58.154 34.048 14.066 1.00 85.14 116 VAL C C 1
ATOM 4750 O O . VAL C 1 122 ? 59.089 34.570 13.485 1.00 86.34 116 VAL C O 1
ATOM 4754 N N . GLU C 1 123 ? 57.410 34.689 14.963 1.00 87.60 117 GLU C N 1
ATOM 4755 C CA . GLU C 1 123 ? 57.752 35.995 15.507 1.00 91.04 117 GLU C CA 1
ATOM 4756 C C . GLU C 1 123 ? 58.205 35.727 16.923 1.00 93.18 117 GLU C C 1
ATOM 4757 O O . GLU C 1 123 ? 57.463 35.131 17.699 1.00 91.35 117 GLU C O 1
ATOM 4763 N N . ILE C 1 124 ? 59.416 36.154 17.258 1.00 97.88 118 ILE C N 1
ATOM 4764 C CA . ILE C 1 124 ? 59.899 36.069 18.629 1.00 99.62 118 ILE C CA 1
ATOM 4765 C C . ILE C 1 124 ? 60.134 37.463 19.194 1.00 100.59 118 ILE C C 1
ATOM 4766 O O . ILE C 1 124 ? 60.956 38.212 18.676 1.00 102.60 118 ILE C O 1
ATOM 4771 N N . VAL C 1 125 ? 59.412 37.802 20.255 1.00 99.43 119 VAL C N 1
ATOM 4772 C CA . VAL C 1 125 ? 59.507 39.114 20.851 1.00 101.60 119 VAL C CA 1
ATOM 4773 C C . VAL C 1 125 ? 59.846 39.033 22.345 1.00 103.69 119 VAL C C 1
ATOM 4774 O O . VAL C 1 125 ? 59.173 38.333 23.105 1.00 103.06 119 VAL C O 1
ATOM 4778 N N . GLU C 1 126 ? 60.899 39.746 22.755 1.00 105.28 120 GLU C N 1
ATOM 4779 C CA . GLU C 1 126 ? 61.195 39.959 24.172 1.00 107.02 120 GLU C CA 1
ATOM 4780 C C . GLU C 1 126 ? 60.224 40.983 24.720 1.00 107.05 120 GLU C C 1
ATOM 4781 O O . GLU C 1 126 ? 60.044 42.042 24.130 1.00 105.35 120 GLU C O 1
ATOM 4787 N N . VAL C 1 127 ? 59.609 40.671 25.856 1.00 108.20 121 VAL C N 1
ATOM 4788 C CA . VAL C 1 127 ? 58.699 41.597 26.550 1.00 111.40 121 VAL C CA 1
ATOM 4789 C C . VAL C 1 127 ? 59.272 43.028 26.762 1.00 116.97 121 VAL C C 1
ATOM 4790 O O . VAL C 1 127 ? 58.532 44.011 26.711 1.00 120.01 121 VAL C O 1
ATOM 4794 N N . GLU C 1 128 ? 60.582 43.151 26.965 1.00 118.73 122 GLU C N 1
ATOM 4795 C CA . GLU C 1 128 ? 61.219 44.469 27.074 1.00 123.05 122 GLU C CA 1
ATOM 4796 C C . GLU C 1 128 ? 61.299 45.224 25.746 1.00 121.81 122 GLU C C 1
ATOM 4797 O O . GLU C 1 128 ? 61.194 46.442 25.717 1.00 123.25 122 GLU C O 1
ATOM 4803 N N . LYS C 1 129 ? 61.495 44.505 24.648 1.00 120.47 123 LYS C N 1
ATOM 4804 C CA . LYS C 1 129 ? 61.545 45.137 23.322 1.00 121.78 123 LYS C CA 1
ATOM 4805 C C . LYS C 1 129 ? 60.193 45.768 22.937 1.00 120.11 123 LYS C C 1
ATOM 4806 O O . LYS C 1 129 ? 60.153 46.649 22.083 1.00 122.66 123 LYS C O 1
ATOM 4812 N N . LEU C 1 130 ? 59.103 45.321 23.568 1.00 116.22 124 LEU C N 1
ATOM 4813 C CA . LEU C 1 130 ? 57.797 45.961 23.398 1.00 115.71 124 LEU C CA 1
ATOM 4814 C C . LEU C 1 130 ? 57.848 47.411 23.832 1.00 120.46 124 LEU C C 1
ATOM 4815 O O . LEU C 1 130 ? 57.390 48.277 23.102 1.00 121.89 124 LEU C O 1
ATOM 4820 N N . LYS C 1 131 ? 58.394 47.668 25.020 1.00 122.18 125 LYS C N 1
ATOM 4821 C CA . LYS C 1 131 ? 58.492 49.031 25.531 1.00 128.24 125 LYS C CA 1
ATOM 4822 C C . LYS C 1 131 ? 59.229 49.940 24.552 1.00 130.61 125 LYS C C 1
ATOM 4823 O O . LYS C 1 131 ? 58.935 51.127 24.458 1.00 134.61 125 LYS C O 1
ATOM 4829 N N . GLU C 1 132 ? 60.177 49.384 23.811 1.00 129.05 126 GLU C N 1
ATOM 4830 C CA . GLU C 1 132 ? 60.983 50.190 22.899 1.00 133.09 126 GLU C CA 1
ATOM 4831 C C . GLU C 1 132 ? 60.237 50.563 21.616 1.00 133.69 126 GLU C C 1
ATOM 4832 O O . GLU C 1 132 ? 60.411 51.668 21.096 1.00 138.87 126 GLU C O 1
ATOM 4838 N N . GLU C 1 133 ? 59.409 49.648 21.116 1.00 129.82 127 GLU C N 1
ATOM 4839 C CA . GLU C 1 133 ? 58.611 49.911 19.911 1.00 130.87 127 GLU C CA 1
ATOM 4840 C C . GLU C 1 133 ? 57.477 50.901 20.172 1.00 136.02 127 GLU C C 1
ATOM 4841 O O . GLU C 1 133 ? 57.027 51.597 19.263 1.00 140.08 127 GLU C O 1
ATOM 4847 N N . VAL C 1 134 ? 57.018 50.961 21.418 1.00 104.02 128 VAL C N 1
ATOM 4848 C CA . VAL C 1 134 ? 56.043 51.955 21.848 1.00 98.40 128 VAL C CA 1
ATOM 4849 C C . VAL C 1 134 ? 56.519 53.361 21.456 1.00 98.58 128 VAL C C 1
ATOM 4850 O O . VAL C 1 134 ? 55.732 54.160 20.946 1.00 95.91 128 VAL C O 1
ATOM 4854 N N . GLU C 1 135 ? 57.808 53.644 21.641 1.00 100.01 129 GLU C N 1
ATOM 4855 C CA . GLU C 1 135 ? 58.323 54.986 21.383 1.00 100.80 129 GLU C CA 1
ATOM 4856 C C . GLU C 1 135 ? 58.214 55.400 19.913 1.00 100.09 129 GLU C C 1
ATOM 4857 O O . GLU C 1 135 ? 57.974 56.566 19.610 1.00 99.00 129 GLU C O 1
ATOM 4863 N N . LYS C 1 136 ? 58.365 54.451 18.998 1.00 100.03 130 LYS C N 1
ATOM 4864 C CA . LYS C 1 136 ? 58.180 54.748 17.576 1.00 100.43 130 LYS C CA 1
ATOM 4865 C C . LYS C 1 136 ? 56.770 55.299 17.263 1.00 95.21 130 LYS C C 1
ATOM 4866 O O . LYS C 1 136 ? 56.577 56.006 16.281 1.00 94.03 130 LYS C O 1
ATOM 4872 N N . HIS C 1 137 ? 55.783 54.978 18.091 1.00 90.64 131 HIS C N 1
ATOM 4873 C CA . HIS C 1 137 ? 54.396 55.292 17.747 1.00 86.93 131 HIS C CA 1
ATOM 4874 C C . HIS C 1 137 ? 53.756 56.342 18.607 1.00 83.00 131 HIS C C 1
ATOM 4875 O O . HIS C 1 137 ? 52.556 56.513 18.557 1.00 79.59 131 HIS C O 1
ATOM 4890 N N . ASN C 1 139 ? 53.528 59.415 18.318 1.00 83.64 133 ASN C N 1
ATOM 4891 C CA . ASN C 1 139 ? 52.774 60.379 17.507 1.00 85.57 133 ASN C CA 1
ATOM 4892 C C . ASN C 1 139 ? 51.840 59.742 16.489 1.00 85.89 133 ASN C C 1
ATOM 4893 O O . ASN C 1 139 ? 51.428 60.399 15.536 1.00 90.72 133 ASN C O 1
ATOM 4898 N N . ASP C 1 140 ? 51.504 58.475 16.660 1.00 83.05 134 ASP C N 1
ATOM 4899 C CA . ASP C 1 140 ? 50.677 57.796 15.684 1.00 81.68 134 ASP C CA 1
ATOM 4900 C C . ASP C 1 140 ? 49.306 57.536 16.265 1.00 76.36 134 ASP C C 1
ATOM 4901 O O . ASP C 1 140 ? 49.153 57.374 17.475 1.00 72.44 134 ASP C O 1
ATOM 4906 N N . ASN C 1 141 ? 48.309 57.513 15.394 1.00 74.35 135 ASN C N 1
ATOM 4907 C CA . ASN C 1 141 ? 46.991 57.069 15.793 1.00 71.87 135 ASN C CA 1
ATOM 4908 C C . ASN C 1 141 ? 46.980 55.554 15.954 1.00 70.55 135 ASN C C 1
ATOM 4909 O O . ASN C 1 141 ? 47.843 54.861 15.427 1.00 74.41 135 ASN C O 1
ATOM 4914 N N . ILE C 1 142 ? 45.998 55.055 16.685 1.00 64.68 136 ILE C N 1
ATOM 4915 C CA . ILE C 1 142 ? 45.924 53.656 17.021 1.00 62.59 136 ILE C CA 1
ATOM 4916 C C . ILE C 1 142 ? 44.684 53.051 16.392 1.00 61.30 136 ILE C C 1
ATOM 4917 O O . ILE C 1 142 ? 43.584 53.543 16.591 1.00 61.28 136 ILE C O 1
ATOM 4922 N N . ARG C 1 143 ? 44.855 51.992 15.618 1.00 63.37 137 ARG C N 1
ATOM 4923 C CA . ARG C 1 143 ? 43.717 51.258 15.105 1.00 62.22 137 ARG C CA 1
ATOM 4924 C C . ARG C 1 143 ? 43.701 49.879 15.721 1.00 59.93 137 ARG C C 1
ATOM 4925 O O . ARG C 1 143 ? 44.667 49.130 15.582 1.00 63.15 137 ARG C O 1
ATOM 4933 N N . VAL C 1 144 ? 42.635 49.570 16.446 1.00 55.78 138 VAL C N 1
ATOM 4934 C CA . VAL C 1 144 ? 42.429 48.230 16.960 1.00 55.57 138 VAL C CA 1
ATOM 4935 C C . VAL C 1 144 ? 41.374 47.565 16.102 1.00 55.90 138 VAL C C 1
ATOM 4936 O O . VAL C 1 144 ? 40.301 48.121 15.921 1.00 55.91 138 VAL C O 1
ATOM 4940 N N . ARG C 1 145 ? 41.677 46.382 15.585 1.00 58.79 139 ARG C N 1
ATOM 4941 C CA . ARG C 1 145 ? 40.724 45.600 14.793 1.00 60.45 139 ARG C CA 1
ATOM 4942 C C . ARG C 1 145 ? 40.375 44.339 15.534 1.00 58.13 139 ARG C C 1
ATOM 4943 O O . ARG C 1 145 ? 41.263 43.614 15.947 1.00 59.22 139 ARG C O 1
ATOM 4951 N N . PHE C 1 146 ? 39.087 44.059 15.690 1.00 54.80 140 PHE C N 1
ATOM 4952 C CA . PHE C 1 146 ? 38.664 42.813 16.282 1.00 54.08 140 PHE C CA 1
ATOM 4953 C C . PHE C 1 146 ? 38.454 41.819 15.154 1.00 55.11 140 PHE C C 1
ATOM 4954 O O . PHE C 1 146 ? 37.465 41.890 14.429 1.00 56.25 140 PHE C O 1
ATOM 4962 N N . ILE C 1 147 ? 39.420 40.921 14.994 1.00 55.80 141 ILE C N 1
ATOM 4963 C CA . ILE C 1 147 ? 39.465 40.006 13.871 1.00 57.78 141 ILE C CA 1
ATOM 4964 C C . ILE C 1 147 ? 38.581 38.807 14.167 1.00 56.32 141 ILE C C 1
ATOM 4965 O O . ILE C 1 147 ? 38.060 38.196 13.255 1.00 56.56 141 ILE C O 1
ATOM 4970 N N . SER C 1 148 ? 38.449 38.459 15.442 1.00 54.61 142 SER C N 1
ATOM 4971 C CA . SER C 1 148 ? 37.478 37.466 15.861 1.00 54.59 142 SER C CA 1
ATOM 4972 C C . SER C 1 148 ? 36.541 38.073 16.884 1.00 53.40 142 SER C C 1
ATOM 4973 O O . SER C 1 148 ? 36.887 39.054 17.547 1.00 55.13 142 SER C O 1
ATOM 4976 N N . PRO C 1 149 ? 35.341 37.503 17.028 1.00 54.01 143 PRO C N 1
ATOM 4977 C CA . PRO C 1 149 ? 34.413 38.084 17.995 1.00 50.95 143 PRO C CA 1
ATOM 4978 C C . PRO C 1 149 ? 35.091 38.229 19.345 1.00 50.55 143 PRO C C 1
ATOM 4979 O O . PRO C 1 149 ? 35.708 37.291 19.834 1.00 50.03 143 PRO C O 1
ATOM 4983 N N . THR C 1 150 ? 34.946 39.412 19.930 1.00 51.19 144 THR C N 1
ATOM 4984 C CA . THR C 1 150 ? 35.625 39.774 21.157 1.00 50.21 144 THR C CA 1
ATOM 4985 C C . THR C 1 150 ? 34.644 40.005 22.289 1.00 48.05 144 THR C C 1
ATOM 4986 O O . THR C 1 150 ? 33.646 40.689 22.121 1.00 49.67 144 THR C O 1
ATOM 4990 N N . LEU C 1 151 ? 34.931 39.415 23.442 1.00 49.06 145 LEU C N 1
ATOM 4991 C CA . LEU C 1 151 ? 34.001 39.389 24.558 1.00 48.59 145 LEU C CA 1
ATOM 4992 C C . LEU C 1 151 ? 34.561 40.113 25.774 1.00 49.52 145 LEU C C 1
ATOM 4993 O O . LEU C 1 151 ? 35.189 39.497 26.619 1.00 52.16 145 LEU C O 1
ATOM 4998 N N . LEU C 1 152 ? 34.277 41.414 25.872 1.00 50.20 146 LEU C N 1
ATOM 4999 C CA . LEU C 1 152 ? 34.738 42.252 26.991 1.00 48.40 146 LEU C CA 1
ATOM 5000 C C . LEU C 1 152 ? 33.579 42.516 27.962 1.00 48.60 146 LEU C C 1
ATOM 5001 O O . LEU C 1 152 ? 32.513 42.958 27.561 1.00 48.23 146 LEU C O 1
ATOM 5006 N N . SER C 1 153 ? 33.780 42.249 29.240 1.00 49.82 147 SER C N 1
ATOM 5007 C CA . SER C 1 153 ? 32.740 42.507 30.217 1.00 48.81 147 SER C CA 1
ATOM 5008 C C . SER C 1 153 ? 32.776 43.960 30.678 1.00 47.40 147 SER C C 1
ATOM 5009 O O . SER C 1 153 ? 33.790 44.463 31.174 1.00 47.41 147 SER C O 1
ATOM 5012 N N . SER C 1 154 ? 31.633 44.616 30.583 1.00 46.92 148 SER C N 1
ATOM 5013 C CA . SER C 1 154 ? 31.510 46.030 30.949 1.00 45.31 148 SER C CA 1
ATOM 5014 C C . SER C 1 154 ? 31.840 46.294 32.411 1.00 44.63 148 SER C C 1
ATOM 5015 O O . SER C 1 154 ? 32.425 47.334 32.742 1.00 43.72 148 SER C O 1
ATOM 5018 N N . LYS C 1 155 ? 31.511 45.338 33.272 1.00 44.40 149 LYS C N 1
ATOM 5019 C CA . LYS C 1 155 ? 31.754 45.494 34.693 1.00 45.41 149 LYS C CA 1
ATOM 5020 C C . LYS C 1 155 ? 33.234 45.689 35.054 1.00 45.36 149 LYS C C 1
ATOM 5021 O O . LYS C 1 155 ? 33.534 46.060 36.174 1.00 45.84 149 LYS C O 1
ATOM 5027 N N . VAL C 1 156 ? 34.154 45.477 34.126 1.00 45.17 150 VAL C N 1
ATOM 5028 C CA . VAL C 1 156 ? 35.558 45.785 34.407 1.00 47.59 150 VAL C CA 1
ATOM 5029 C C . VAL C 1 156 ? 35.730 47.279 34.693 1.00 47.18 150 VAL C C 1
ATOM 5030 O O . VAL C 1 156 ? 36.632 47.666 35.433 1.00 51.90 150 VAL C O 1
ATOM 5034 N N . LEU C 1 157 ? 34.865 48.116 34.129 1.00 46.10 151 LEU C N 1
ATOM 5035 C CA . LEU C 1 157 ? 34.859 49.551 34.432 1.00 46.23 151 LEU C CA 1
ATOM 5036 C C . LEU C 1 157 ? 33.859 49.955 35.521 1.00 46.43 151 LEU C C 1
ATOM 5037 O O . LEU C 1 157 ? 33.553 51.129 35.644 1.00 46.59 151 LEU C O 1
ATOM 5042 N N . LEU C 1 158 ? 33.381 49.003 36.323 1.00 46.54 152 LEU C N 1
ATOM 5043 C CA . LEU C 1 158 ? 32.592 49.320 37.502 1.00 47.16 152 LEU C CA 1
ATOM 5044 C C . LEU C 1 158 ? 33.554 49.601 38.629 1.00 49.83 152 LEU C C 1
ATOM 5045 O O . LEU C 1 158 ? 34.523 48.869 38.807 1.00 51.65 152 LEU C O 1
ATOM 5050 N N . PRO C 1 159 ? 33.304 50.663 39.403 1.00 51.60 153 PRO C N 1
ATOM 5051 C CA . PRO C 1 159 ? 34.159 50.852 40.565 1.00 54.60 153 PRO C CA 1
ATOM 5052 C C . PRO C 1 159 ? 34.072 49.621 41.463 1.00 58.04 153 PRO C C 1
ATOM 5053 O O . PRO C 1 159 ? 32.979 49.252 41.881 1.00 59.24 153 PRO C O 1
ATOM 5057 N N . PRO C 1 160 ? 35.216 48.973 41.748 1.00 62.39 154 PRO C N 1
ATOM 5058 C CA . PRO C 1 160 ? 35.240 47.744 42.565 1.00 63.94 154 PRO C CA 1
ATOM 5059 C C . PRO C 1 160 ? 34.453 47.829 43.862 1.00 64.71 154 PRO C C 1
ATOM 5060 O O . PRO C 1 160 ? 33.837 46.856 44.255 1.00 65.82 154 PRO C O 1
ATOM 5064 N N . SER C 1 161 ? 34.435 48.989 44.500 1.00 64.81 155 SER C N 1
ATOM 5065 C CA . SER C 1 161 ? 33.645 49.164 45.727 1.00 67.64 155 SER C CA 1
ATOM 5066 C C . SER C 1 161 ? 32.134 48.941 45.553 1.00 67.50 155 SER C C 1
ATOM 5067 O O . SER C 1 161 ? 31.417 48.756 46.546 1.00 69.95 155 SER C O 1
ATOM 5070 N N . LEU C 1 162 ? 31.652 48.986 44.311 1.00 64.27 156 LEU C N 1
ATOM 5071 C CA . LEU C 1 162 ? 30.233 48.795 44.041 1.00 64.89 156 LEU C CA 1
ATOM 5072 C C . LEU C 1 162 ? 29.883 47.394 43.564 1.00 66.15 156 LEU C C 1
ATOM 5073 O O . LEU C 1 162 ? 28.716 47.110 43.290 1.00 67.03 156 LEU C O 1
ATOM 5078 N N . SER C 1 163 ? 30.880 46.517 43.469 1.00 68.70 157 SER C N 1
ATOM 5079 C CA . SER C 1 163 ? 30.667 45.130 43.030 1.00 68.87 157 SER C CA 1
ATOM 5080 C C . SER C 1 163 ? 29.568 44.419 43.783 1.00 70.20 157 SER C C 1
ATOM 5081 O O . SER C 1 163 ? 28.759 43.721 43.184 1.00 67.92 157 SER C O 1
ATOM 5084 N N . GLU C 1 164 ? 29.550 44.577 45.096 1.00 74.05 158 GLU C N 1
ATOM 5085 C CA . GLU C 1 164 ? 28.525 43.937 45.893 1.00 78.89 158 GLU C CA 1
ATOM 5086 C C . GLU C 1 164 ? 27.166 44.517 45.540 1.00 78.50 158 GLU C C 1
ATOM 5087 O O . GLU C 1 164 ? 26.253 43.781 45.186 1.00 79.03 158 GLU C O 1
ATOM 5093 N N . ARG C 1 165 ? 27.043 45.836 45.625 1.00 78.06 159 ARG C N 1
ATOM 5094 C CA . ARG C 1 165 ? 25.790 46.511 45.308 1.00 77.50 159 ARG C CA 1
ATOM 5095 C C . ARG C 1 165 ? 25.151 46.056 43.992 1.00 71.67 159 ARG C C 1
ATOM 5096 O O . ARG C 1 165 ? 23.944 45.883 43.917 1.00 71.54 159 ARG C O 1
ATOM 5104 N N . TYR C 1 166 ? 25.961 45.846 42.966 1.00 66.78 160 TYR C N 1
ATOM 5105 C CA . TYR C 1 166 ? 25.448 45.445 41.655 1.00 64.17 160 TYR C CA 1
ATOM 5106 C C . TYR C 1 166 ? 25.748 43.980 41.303 1.00 64.55 160 TYR C C 1
ATOM 5107 O O . TYR C 1 166 ? 25.784 43.604 40.123 1.00 61.65 160 TYR C O 1
ATOM 5116 N N . LYS C 1 167 ? 25.921 43.172 42.351 1.00 68.52 161 LYS C N 1
ATOM 5117 C CA . LYS C 1 167 ? 26.126 41.724 42.272 1.00 70.51 161 LYS C CA 1
ATOM 5118 C C . LYS C 1 167 ? 25.129 41.039 41.342 1.00 69.79 161 LYS C C 1
ATOM 5119 O O . LYS C 1 167 ? 25.506 40.192 40.543 1.00 70.04 161 LYS C O 1
ATOM 5125 N N . ARG C 1 168 ? 23.865 41.433 41.427 1.00 72.02 162 ARG C N 1
ATOM 5126 C CA . ARG C 1 168 ? 22.774 40.768 40.695 1.00 73.39 162 ARG C CA 1
ATOM 5127 C C . ARG C 1 168 ? 22.594 41.269 39.260 1.00 68.58 162 ARG C C 1
ATOM 5128 O O . ARG C 1 168 ? 21.841 40.684 38.503 1.00 69.32 162 ARG C O 1
ATOM 5136 N N . VAL C 1 169 ? 23.266 42.352 38.892 1.00 64.86 163 VAL C N 1
ATOM 5137 C CA . VAL C 1 169 ? 23.077 42.961 37.569 1.00 61.35 163 VAL C CA 1
ATOM 5138 C C . VAL C 1 169 ? 23.888 42.235 36.523 1.00 60.11 163 VAL C C 1
ATOM 5139 O O . VAL C 1 169 ? 25.110 42.181 36.623 1.00 58.28 163 VAL C O 1
ATOM 5143 N N . ASN C 1 170 ? 23.215 41.694 35.517 1.00 61.04 164 ASN C N 1
ATOM 5144 C CA . ASN C 1 170 ? 23.917 41.021 34.441 1.00 61.61 164 ASN C CA 1
ATOM 5145 C C . ASN C 1 170 ? 24.071 41.937 33.221 1.00 57.33 164 ASN C C 1
ATOM 5146 O O . ASN C 1 170 ? 23.181 42.007 32.384 1.00 56.14 164 ASN C O 1
ATOM 5151 N N . ALA C 1 171 ? 25.212 42.618 33.131 1.00 54.34 165 ALA C N 1
ATOM 5152 C CA . ALA C 1 171 ? 25.491 43.518 32.012 1.00 51.30 165 ALA C CA 1
ATOM 5153 C C . ALA C 1 171 ? 25.876 42.754 30.753 1.00 51.09 165 ALA C C 1
ATOM 5154 O O . ALA C 1 171 ? 25.719 43.271 29.643 1.00 50.87 165 ALA C O 1
ATOM 5156 N N . GLY C 1 172 ? 26.375 41.525 30.910 1.00 51.49 166 GLY C N 1
ATOM 5157 C CA . GLY C 1 172 ? 26.840 40.717 29.764 1.00 48.92 166 GLY C CA 1
ATOM 5158 C C . GLY C 1 172 ? 28.108 41.297 29.161 1.00 46.45 166 GLY C C 1
ATOM 5159 O O . GLY C 1 172 ? 28.778 42.115 29.784 1.00 47.21 166 GLY C O 1
ATOM 5160 N N . TYR C 1 173 ? 28.417 40.907 27.931 1.00 44.60 167 TYR C N 1
ATOM 5161 C CA . TYR C 1 173 ? 29.563 41.461 27.216 1.00 43.71 167 TYR C CA 1
ATOM 5162 C C . TYR C 1 173 ? 29.178 42.660 26.385 1.00 39.74 167 TYR C C 1
ATOM 5163 O O . TYR C 1 173 ? 28.149 42.694 25.743 1.00 37.66 167 TYR C O 1
ATOM 5172 N N . SER C 1 174 ? 30.072 43.625 26.349 1.00 40.48 168 SER C N 1
ATOM 5173 C CA . SER C 1 174 ? 29.868 44.821 25.564 1.00 40.22 168 SER C CA 1
ATOM 5174 C C . SER C 1 174 ? 29.770 44.535 24.083 1.00 40.01 168 SER C C 1
ATOM 5175 O O . SER C 1 174 ? 30.642 43.889 23.510 1.00 48.53 168 SER C O 1
ATOM 5178 N N . THR C 1 175 ? 28.746 45.071 23.453 1.00 38.78 169 THR C N 1
ATOM 5179 C CA . THR C 1 175 ? 28.633 45.030 22.014 1.00 39.93 169 THR C CA 1
ATOM 5180 C C . THR C 1 175 ? 29.094 46.319 21.360 1.00 39.63 169 THR C C 1
ATOM 5181 O O . THR C 1 175 ? 29.078 46.429 20.135 1.00 39.26 169 THR C O 1
ATOM 5185 N N . LEU C 1 176 ? 29.506 47.284 22.175 1.00 40.60 170 LEU C N 1
ATOM 5186 C CA . LEU C 1 176 ? 30.104 48.543 21.694 1.00 42.66 170 LEU C CA 1
ATOM 5187 C C . LEU C 1 176 ? 31.132 49.009 22.714 1.00 44.24 170 LEU C C 1
ATOM 5188 O O . LEU C 1 176 ? 30.868 49.889 23.500 1.00 47.70 170 LEU C O 1
ATOM 5193 N N . PRO C 1 177 ? 32.293 48.380 22.738 1.00 46.37 171 PRO C N 1
ATOM 5194 C CA . PRO C 1 177 ? 33.200 48.666 23.824 1.00 47.87 171 PRO C CA 1
ATOM 5195 C C . PRO C 1 177 ? 33.864 50.003 23.634 1.00 48.74 171 PRO C C 1
ATOM 5196 O O . PRO C 1 177 ? 34.263 50.337 22.527 1.00 54.42 171 PRO C O 1
ATOM 5200 N N . SER C 1 178 ? 33.972 50.761 24.715 1.00 45.91 172 SER C N 1
ATOM 5201 C CA . SER C 1 178 ? 34.638 52.030 24.692 1.00 44.14 172 SER C CA 1
ATOM 5202 C C . SER C 1 178 ? 36.148 51.814 24.759 1.00 45.41 172 SER C C 1
ATOM 5203 O O . SER C 1 178 ? 36.612 50.769 25.217 1.00 45.07 172 SER C O 1
ATOM 5206 N N . VAL C 1 179 ? 36.902 52.815 24.312 1.00 44.01 173 VAL C N 1
ATOM 5207 C CA . VAL C 1 179 ? 38.348 52.783 24.381 1.00 43.40 173 VAL C CA 1
ATOM 5208 C C . VAL C 1 179 ? 38.804 52.405 25.772 1.00 44.53 173 VAL C C 1
ATOM 5209 O O . VAL C 1 179 ? 39.749 51.624 25.937 1.00 49.53 173 VAL C O 1
ATOM 5213 N N . GLY C 1 180 ? 38.131 52.942 26.773 1.00 42.85 174 GLY C N 1
ATOM 5214 C CA . GLY C 1 180 ? 38.500 52.652 28.150 1.00 43.56 174 GLY C CA 1
ATOM 5215 C C . GLY C 1 180 ? 38.445 51.165 28.445 1.00 42.86 174 GLY C C 1
ATOM 5216 O O . GLY C 1 180 ? 39.361 50.609 29.029 1.00 42.08 174 GLY C O 1
ATOM 5217 N N . LEU C 1 181 ? 37.351 50.526 28.036 1.00 42.03 175 LEU C N 1
ATOM 5218 C CA . LEU C 1 181 ? 37.155 49.100 28.293 1.00 41.43 175 LEU C CA 1
ATOM 5219 C C . LEU C 1 181 ? 38.246 48.284 27.599 1.00 42.71 175 LEU C C 1
ATOM 5220 O O . LEU C 1 181 ? 38.787 47.350 28.179 1.00 42.74 175 LEU C O 1
ATOM 5225 N N . ILE C 1 182 ? 38.576 48.675 26.367 1.00 42.83 176 ILE C N 1
ATOM 5226 C CA . ILE C 1 182 ? 39.557 47.960 25.574 1.00 44.20 176 ILE C CA 1
ATOM 5227 C C . ILE C 1 182 ? 40.888 47.976 26.315 1.00 46.40 176 ILE C C 1
ATOM 5228 O O . ILE C 1 182 ? 41.421 46.918 26.661 1.00 47.62 176 ILE C O 1
ATOM 5233 N N . VAL C 1 183 ? 41.392 49.181 26.577 1.00 45.90 177 VAL C N 1
ATOM 5234 C CA . VAL C 1 183 ? 42.700 49.349 27.198 1.00 46.45 177 VAL C CA 1
ATOM 5235 C C . VAL C 1 183 ? 42.730 48.810 28.614 1.00 47.06 177 VAL C C 1
ATOM 5236 O O . VAL C 1 183 ? 43.779 48.388 29.076 1.00 50.67 177 VAL C O 1
ATOM 5240 N N . ALA C 1 184 ? 41.603 48.814 29.308 1.00 45.36 178 ALA C N 1
ATOM 5241 C CA . ALA C 1 184 ? 41.547 48.199 30.633 1.00 46.91 178 ALA C CA 1
ATOM 5242 C C . ALA C 1 184 ? 41.830 46.726 30.484 1.00 48.04 178 ALA C C 1
ATOM 5243 O O . ALA C 1 184 ? 42.636 46.156 31.222 1.00 51.02 178 ALA C O 1
ATOM 5245 N N . TYR C 1 185 ? 41.164 46.104 29.521 1.00 47.43 179 TYR C N 1
ATOM 5246 C CA . TYR C 1 185 ? 41.379 44.681 29.261 1.00 49.32 179 TYR C CA 1
ATOM 5247 C C . TYR C 1 185 ? 42.829 44.401 28.864 1.00 50.50 179 TYR C C 1
ATOM 5248 O O . TYR C 1 185 ? 43.413 43.423 29.298 1.00 52.58 179 TYR C O 1
ATOM 5257 N N . ALA C 1 186 ? 43.406 45.291 28.070 1.00 50.53 180 ALA C N 1
ATOM 5258 C CA . ALA C 1 186 ? 44.794 45.173 27.676 1.00 54.17 180 ALA C CA 1
ATOM 5259 C C . ALA C 1 186 ? 45.721 45.250 28.880 1.00 58.54 180 ALA C C 1
ATOM 5260 O O . ALA C 1 186 ? 46.660 44.475 28.990 1.00 60.07 180 ALA C O 1
ATOM 5262 N N . TYR C 1 187 ? 45.455 46.186 29.784 1.00 61.16 181 TYR C N 1
ATOM 5263 C CA . TYR C 1 187 ? 46.259 46.314 30.991 1.00 66.10 181 TYR C CA 1
ATOM 5264 C C . TYR C 1 187 ? 46.240 45.003 31.781 1.00 68.88 181 TYR C C 1
ATOM 5265 O O . TYR C 1 187 ? 47.280 44.528 32.248 1.00 74.63 181 TYR C O 1
ATOM 5274 N N . ASN C 1 188 ? 45.067 44.399 31.916 1.00 68.24 182 ASN C N 1
ATOM 5275 C CA . ASN C 1 188 ? 44.952 43.117 32.613 1.00 70.84 182 ASN C CA 1
ATOM 5276 C C . ASN C 1 188 ? 45.776 41.998 31.988 1.00 71.77 182 ASN C C 1
ATOM 5277 O O . ASN C 1 188 ? 46.402 41.203 32.702 1.00 74.71 182 ASN C O 1
ATOM 5282 N N . VAL C 1 189 ? 45.766 41.943 30.664 1.00 68.37 183 VAL C N 1
ATOM 5283 C CA . VAL C 1 189 ? 46.521 40.936 29.943 1.00 70.56 183 VAL C CA 1
ATOM 5284 C C . VAL C 1 189 ? 48.006 41.188 30.172 1.00 74.06 183 VAL C C 1
ATOM 5285 O O . VAL C 1 189 ? 48.755 40.282 30.519 1.00 80.82 183 VAL C O 1
ATOM 5289 N N . TYR C 1 190 ? 48.424 42.425 29.996 1.00 74.18 184 TYR C N 1
ATOM 5290 C CA . TYR C 1 190 ? 49.795 42.815 30.270 1.00 78.89 184 TYR C CA 1
ATOM 5291 C C . TYR C 1 190 ? 50.266 42.404 31.669 1.00 82.17 184 TYR C C 1
ATOM 5292 O O . TYR C 1 190 ? 51.364 41.888 31.819 1.00 84.97 184 TYR C O 1
ATOM 5301 N N . CYS C 1 191 ? 49.445 42.613 32.692 1.00 81.90 185 CYS C N 1
ATOM 5302 C CA . CYS C 1 191 ? 49.851 42.248 34.046 1.00 87.13 185 CYS C CA 1
ATOM 5303 C C . CYS C 1 191 ? 50.115 40.762 34.157 1.00 90.07 185 CYS C C 1
ATOM 5304 O O . CYS C 1 191 ? 51.163 40.358 34.655 1.00 93.03 185 CYS C O 1
ATOM 5307 N N . ASN C 1 192 ? 49.180 39.955 33.666 1.00 89.72 186 ASN C N 1
ATOM 5308 C CA . ASN C 1 192 ? 49.367 38.506 33.661 1.00 96.05 186 ASN C CA 1
ATOM 5309 C C . ASN C 1 192 ? 50.593 38.092 32.862 1.00 98.99 186 ASN C C 1
ATOM 5310 O O . ASN C 1 192 ? 51.312 37.172 33.258 1.00 100.96 186 ASN C O 1
ATOM 5315 N N . LEU C 1 193 ? 50.840 38.791 31.757 1.00 95.54 187 LEU C N 1
ATOM 5316 C CA . LEU C 1 193 ? 51.996 38.515 30.922 1.00 97.24 187 LEU C CA 1
ATOM 5317 C C . LEU C 1 193 ? 53.284 38.717 31.716 1.00 103.32 187 LEU C C 1
ATOM 5318 O O . LEU C 1 193 ? 54.111 37.815 31.777 1.00 109.68 187 LEU C O 1
ATOM 5323 N N . ILE C 1 194 ? 53.446 39.880 32.345 1.00 102.98 188 ILE C N 1
ATOM 5324 C CA . ILE C 1 194 ? 54.647 40.149 33.142 1.00 106.98 188 ILE C CA 1
ATOM 5325 C C . ILE C 1 194 ? 54.568 39.493 34.532 1.00 112.51 188 ILE C C 1
ATOM 5326 O O . ILE C 1 194 ? 55.406 39.759 35.399 1.00 114.77 188 ILE C O 1
ATOM 5331 N N . GLY C 1 195 ? 53.556 38.650 34.742 1.00 113.44 189 GLY C N 1
ATOM 5332 C CA . GLY C 1 195 ? 53.488 37.800 35.924 1.00 117.97 189 GLY C CA 1
ATOM 5333 C C . GLY C 1 195 ? 52.986 38.490 37.177 1.00 117.79 189 GLY C C 1
ATOM 5334 O O . GLY C 1 195 ? 52.966 37.881 38.238 1.00 120.15 189 GLY C O 1
ATOM 5335 N N . LYS C 1 196 ? 52.595 39.756 37.066 1.00 115.71 190 LYS C N 1
ATOM 5336 C CA . LYS C 1 196 ? 52.027 40.464 38.209 1.00 115.62 190 LYS C CA 1
ATOM 5337 C C . LYS C 1 196 ? 50.532 40.167 38.241 1.00 116.23 190 LYS C C 1
ATOM 5338 O O . LYS C 1 196 ? 49.895 40.044 37.191 1.00 114.08 190 LYS C O 1
ATOM 5344 N N . LYS C 1 197 ? 49.976 40.006 39.438 1.00 121.54 191 LYS C N 1
ATOM 5345 C CA . LYS C 1 197 ? 48.533 39.848 39.569 1.00 123.11 191 LYS C CA 1
ATOM 5346 C C . LYS C 1 197 ? 47.835 41.143 39.103 1.00 120.03 191 LYS C C 1
ATOM 5347 O O . LYS C 1 197 ? 48.287 42.254 39.412 1.00 116.87 191 LYS C O 1
ATOM 5353 N N . GLU C 1 198 ? 46.774 40.993 38.310 1.00 116.64 192 GLU C N 1
ATOM 5354 C CA . GLU C 1 198 ? 45.945 42.129 37.887 1.00 110.65 192 GLU C CA 1
ATOM 5355 C C . GLU C 1 198 ? 45.258 42.783 39.089 1.00 106.31 192 GLU C C 1
ATOM 5356 O O . GLU C 1 198 ? 44.790 42.085 39.99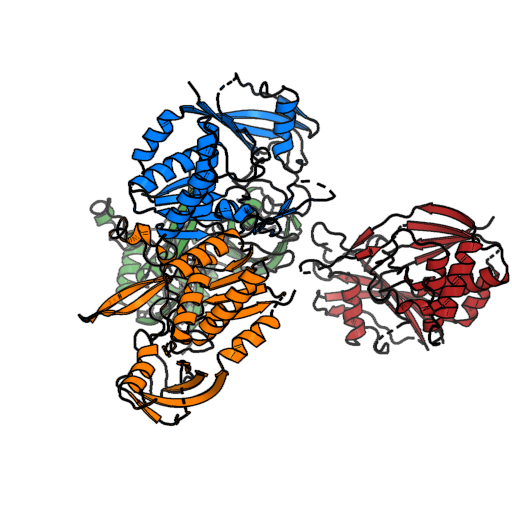3 1.00 107.66 192 GLU C O 1
ATOM 5362 N N . VAL C 1 199 ? 45.191 44.116 39.095 1.00 99.79 193 VAL C N 1
ATOM 5363 C CA . VAL C 1 199 ? 44.504 44.844 40.155 1.00 95.39 193 VAL C CA 1
ATOM 5364 C C . VAL C 1 199 ? 43.275 45.490 39.538 1.00 88.55 193 VAL C C 1
ATOM 5365 O O . VAL C 1 199 ? 43.394 46.293 38.621 1.00 85.48 193 VAL C O 1
ATOM 5369 N N . GLU C 1 200 ? 42.099 45.132 40.048 1.00 85.62 194 GLU C N 1
ATOM 5370 C CA . GLU C 1 200 ? 40.836 45.630 39.522 1.00 79.54 194 GLU C CA 1
ATOM 5371 C C . GLU C 1 200 ? 40.775 47.158 39.531 1.00 75.31 194 GLU C C 1
ATOM 5372 O O . GLU C 1 200 ? 40.271 47.767 38.593 1.00 71.37 194 GLU C O 1
ATOM 5378 N N . VAL C 1 201 ? 41.326 47.761 40.578 1.00 74.39 195 VAL C N 1
ATOM 5379 C CA . VAL C 1 201 ? 41.236 49.199 40.775 1.00 71.37 195 VAL C CA 1
ATOM 5380 C C . VAL C 1 201 ? 42.080 49.958 39.772 1.00 67.97 195 VAL C C 1
ATOM 5381 O O . VAL C 1 201 ? 41.678 50.997 39.298 1.00 67.47 195 VAL C O 1
ATOM 5385 N N . ARG C 1 202 ? 43.265 49.463 39.482 1.00 68.23 196 ARG C N 1
ATOM 5386 C CA . ARG C 1 202 ? 44.111 50.107 38.500 1.00 67.46 196 ARG C CA 1
ATOM 5387 C C . ARG C 1 202 ? 43.490 49.999 37.131 1.00 63.37 196 ARG C C 1
ATOM 5388 O O . ARG C 1 202 ? 43.512 50.941 36.359 1.00 64.78 196 ARG C O 1
ATOM 5396 N N . ALA C 1 203 ? 42.946 48.836 36.819 1.00 62.10 197 ALA C N 1
ATOM 5397 C CA . ALA C 1 203 ? 42.265 48.634 35.561 1.00 58.56 197 ALA C CA 1
ATOM 5398 C C . ALA C 1 203 ? 41.090 49.629 35.436 1.00 55.31 197 ALA C C 1
ATOM 5399 O O . ALA C 1 203 ? 40.959 50.347 34.433 1.00 55.16 197 ALA C O 1
ATOM 5401 N N . PHE C 1 204 ? 40.247 49.671 36.462 1.00 53.77 198 PHE C N 1
ATOM 5402 C CA . PHE C 1 204 ? 39.100 50.576 36.503 1.00 50.51 198 PHE C CA 1
ATOM 5403 C C . PHE C 1 204 ? 39.542 52.008 36.272 1.00 49.14 198 PHE C C 1
ATOM 5404 O O . PHE C 1 204 ? 39.072 52.669 35.342 1.00 44.71 198 PHE C O 1
ATOM 5412 N N . LYS C 1 205 ? 40.472 52.475 37.106 1.00 51.50 199 LYS C N 1
ATOM 5413 C CA . LYS C 1 205 ? 40.959 53.850 36.996 1.00 52.42 199 LYS C CA 1
ATOM 5414 C C . LYS C 1 205 ? 41.523 54.134 35.615 1.00 51.47 199 LYS C C 1
ATOM 5415 O O . LYS C 1 205 ? 41.200 55.157 35.010 1.00 49.70 199 LYS C O 1
ATOM 5421 N N . PHE C 1 206 ? 42.315 53.211 35.097 1.00 52.11 200 PHE C N 1
ATOM 5422 C CA . PHE C 1 206 ? 42.922 53.406 33.795 1.00 52.34 200 PHE C CA 1
ATOM 5423 C C . PHE C 1 206 ? 41.865 53.549 32.691 1.00 49.30 200 PHE C C 1
ATOM 5424 O O . PHE C 1 206 ? 42.038 54.330 31.758 1.00 47.95 200 PHE C O 1
ATOM 5432 N N . GLY C 1 207 ? 40.779 52.785 32.791 1.00 47.06 201 GLY C N 1
ATOM 5433 C CA . GLY C 1 207 ? 39.762 52.792 31.755 1.00 44.81 201 GLY C CA 1
ATOM 5434 C C . GLY C 1 207 ? 38.897 54.027 31.839 1.00 44.23 201 GLY C C 1
ATOM 5435 O O . GLY C 1 207 ? 38.541 54.623 30.830 1.00 43.26 201 GLY C O 1
ATOM 5436 N N . VAL C 1 208 ? 38.534 54.392 33.065 1.00 45.45 202 VAL C N 1
ATOM 5437 C CA . VAL C 1 208 ? 37.707 55.563 33.312 1.00 43.20 202 VAL C CA 1
ATOM 5438 C C . VAL C 1 208 ? 38.399 56.797 32.763 1.00 43.36 202 VAL C C 1
ATOM 5439 O O . VAL C 1 208 ? 37.817 57.568 32.020 1.00 45.40 202 VAL C O 1
ATOM 5443 N N . ILE C 1 209 ? 39.662 56.958 33.091 1.00 44.39 203 ILE C N 1
ATOM 5444 C CA . ILE C 1 209 ? 40.404 58.116 32.637 1.00 44.98 203 ILE C CA 1
ATOM 5445 C C . ILE C 1 209 ? 40.564 58.092 31.121 1.00 44.74 203 ILE C C 1
ATOM 5446 O O . ILE C 1 209 ? 40.508 59.140 30.488 1.00 43.86 203 ILE C O 1
ATOM 5451 N N . SER C 1 210 ? 40.760 56.904 30.548 1.00 45.52 204 SER C N 1
ATOM 5452 C CA . SER C 1 210 ? 40.932 56.783 29.108 1.00 45.83 204 SER C CA 1
ATOM 5453 C C . SER C 1 210 ? 39.643 57.116 28.349 1.00 44.28 204 SER C C 1
ATOM 5454 O O . SER C 1 210 ? 39.702 57.713 27.284 1.00 43.76 204 SER C O 1
ATOM 5457 N N . ASN C 1 211 ? 38.489 56.722 28.884 1.00 43.28 205 ASN C N 1
ATOM 5458 C CA . ASN C 1 211 ? 37.217 57.122 28.281 1.00 42.59 205 ASN C CA 1
ATOM 5459 C C . ASN C 1 211 ? 37.049 58.629 28.306 1.00 43.72 205 ASN C C 1
ATOM 5460 O O . ASN C 1 211 ? 36.431 59.187 27.421 1.00 46.20 205 ASN C O 1
ATOM 5465 N N . ALA C 1 212 ? 37.599 59.287 29.315 1.00 44.02 206 ALA C N 1
ATOM 5466 C CA . ALA C 1 212 ? 37.428 60.717 29.458 1.00 44.97 206 ALA C CA 1
ATOM 5467 C C . ALA C 1 212 ? 38.258 61.461 28.439 1.00 47.74 206 ALA C C 1
ATOM 5468 O O . ALA C 1 212 ? 37.832 62.501 27.921 1.00 50.96 206 ALA C O 1
ATOM 5470 N N . LEU C 1 213 ? 39.444 60.933 28.140 1.00 48.85 207 LEU C N 1
ATOM 5471 C CA . LEU C 1 213 ? 40.446 61.700 27.399 1.00 49.49 207 LEU C CA 1
ATOM 5472 C C . LEU C 1 213 ? 40.685 61.262 25.966 1.00 50.04 207 LEU C C 1
ATOM 5473 O O . LEU C 1 213 ? 41.306 62.001 25.217 1.00 54.04 207 LEU C O 1
ATOM 5478 N N . SER C 1 214 ? 40.220 60.084 25.569 1.00 49.53 208 SER C N 1
ATOM 5479 C CA . SER C 1 214 ? 40.477 59.598 24.217 1.00 49.95 208 SER C CA 1
ATOM 5480 C C . SER C 1 214 ? 39.656 60.283 23.165 1.00 48.73 208 SER C C 1
ATOM 5481 O O . SER C 1 214 ? 38.565 60.786 23.402 1.00 46.80 208 SER C O 1
ATOM 5484 N N . ARG C 1 215 ? 40.232 60.271 21.980 1.00 50.60 209 ARG C N 1
ATOM 5485 C CA . ARG C 1 215 ? 39.691 60.892 20.823 1.00 51.19 209 ARG C CA 1
ATOM 5486 C C . ARG C 1 215 ? 39.463 59.750 19.860 1.00 49.09 209 ARG C C 1
ATOM 5487 O O . ARG C 1 215 ? 40.387 59.004 19.546 1.00 51.42 209 ARG C O 1
ATOM 5495 N N . ILE C 1 216 ? 38.233 59.582 19.410 1.00 46.09 210 ILE C N 1
ATOM 5496 C CA . ILE C 1 216 ? 37.904 58.527 18.494 1.00 45.28 210 ILE C CA 1
ATOM 5497 C C . ILE C 1 216 ? 37.867 59.116 17.097 1.00 46.81 210 ILE C C 1
ATOM 5498 O O . ILE C 1 216 ? 37.126 60.050 16.825 1.00 46.10 210 ILE C O 1
ATOM 5503 N N . ILE C 1 217 ? 38.691 58.563 16.217 1.00 48.24 211 ILE C N 1
ATOM 5504 C CA . ILE C 1 217 ? 38.886 59.111 14.886 1.00 50.10 211 ILE C CA 1
ATOM 5505 C C . ILE C 1 217 ? 37.941 58.494 13.866 1.00 49.89 211 ILE C C 1
ATOM 5506 O O . ILE C 1 217 ? 37.452 59.177 12.979 1.00 51.62 211 ILE C O 1
ATOM 5511 N N . GLY C 1 218 ? 37.656 57.208 14.003 1.00 47.72 212 GLY C N 1
ATOM 5512 C CA . GLY C 1 218 ? 36.753 56.541 13.079 1.00 47.49 212 GLY C CA 1
ATOM 5513 C C . GLY C 1 218 ? 36.495 55.140 13.556 1.00 46.63 212 GLY C C 1
ATOM 5514 O O . GLY C 1 218 ? 37.149 54.677 14.491 1.00 45.48 212 GLY C O 1
ATOM 5515 N N . TYR C 1 219 ? 35.526 54.460 12.954 1.00 48.18 213 TYR C N 1
ATOM 5516 C CA . TYR C 1 219 ? 35.163 53.110 13.412 1.00 48.08 213 TYR C CA 1
ATOM 5517 C C . TYR C 1 219 ? 34.178 52.432 12.512 1.00 48.83 213 TYR C C 1
ATOM 5518 O O . TYR C 1 219 ? 33.471 53.073 11.760 1.00 51.36 213 TYR C O 1
ATOM 5527 N N . ASP C 1 220 ? 34.142 51.116 12.627 1.00 49.56 214 ASP C N 1
ATOM 5528 C CA . ASP C 1 220 ? 33.142 50.293 11.990 1.00 50.86 214 ASP C CA 1
ATOM 5529 C C . ASP C 1 220 ? 32.956 49.108 12.912 1.00 51.02 214 ASP C C 1
ATOM 5530 O O . ASP C 1 220 ? 33.664 48.137 12.822 1.00 52.43 214 ASP C O 1
ATOM 5535 N N . LEU C 1 221 ? 32.039 49.227 13.853 1.00 51.33 215 LEU C N 1
ATOM 5536 C CA . LEU C 1 221 ? 31.818 48.185 14.845 1.00 50.25 215 LEU C CA 1
ATOM 5537 C C . LEU C 1 221 ? 30.435 47.609 14.678 1.00 51.66 215 LEU C C 1
ATOM 5538 O O . LEU C 1 221 ? 29.538 48.301 14.202 1.00 54.57 215 LEU C O 1
ATOM 5543 N N . HIS C 1 222 ? 30.263 46.349 15.061 1.00 52.31 216 HIS C N 1
ATOM 5544 C CA . HIS C 1 222 ? 28.950 45.734 15.049 1.00 53.65 216 HIS C CA 1
ATOM 5545 C C . HIS C 1 222 ? 28.841 44.557 15.976 1.00 51.70 216 HIS C C 1
ATOM 5546 O O . HIS C 1 222 ? 29.838 43.880 16.222 1.00 52.09 216 HIS C O 1
ATOM 5553 N N . PRO C 1 223 ? 27.621 44.301 16.509 1.00 49.57 217 PRO C N 1
ATOM 5554 C CA . PRO C 1 223 ? 27.418 43.153 17.389 1.00 48.35 217 PRO C CA 1
ATOM 5555 C C . PRO C 1 223 ? 27.466 41.860 16.645 1.00 48.51 217 PRO C C 1
ATOM 5556 O O . PRO C 1 223 ? 27.229 41.818 15.455 1.00 48.73 217 PRO C O 1
ATOM 5560 N N . VAL C 1 224 ? 27.837 40.815 17.346 1.00 48.43 218 VAL C N 1
ATOM 5561 C CA . VAL C 1 224 ? 27.738 39.496 16.797 1.00 49.19 218 VAL C CA 1
ATOM 5562 C C . VAL C 1 224 ? 27.328 38.605 17.939 1.00 49.96 218 VAL C C 1
ATOM 5563 O O . VAL C 1 224 ? 27.806 38.782 19.066 1.00 48.64 218 VAL C O 1
ATOM 5567 N N . THR C 1 225 ? 26.461 37.646 17.622 1.00 49.68 219 THR C N 1
ATOM 5568 C CA . THR C 1 225 ? 26.065 36.618 18.545 1.00 49.60 219 THR C CA 1
ATOM 5569 C C . THR C 1 225 ? 26.588 35.328 17.980 1.00 51.17 219 THR C C 1
ATOM 5570 O O . THR C 1 225 ? 26.337 35.011 16.827 1.00 53.51 219 THR C O 1
ATOM 5574 N N . ILE C 1 226 ? 27.322 34.579 18.779 1.00 50.64 220 ILE C N 1
ATOM 5575 C CA . ILE C 1 226 ? 28.013 33.413 18.271 1.00 52.56 220 ILE C CA 1
ATOM 5576 C C . ILE C 1 226 ? 27.844 32.272 19.234 1.00 52.14 220 ILE C C 1
ATOM 5577 O O . ILE C 1 226 ? 27.502 32.482 20.383 1.00 50.45 220 ILE C O 1
ATOM 5582 N N . VAL C 1 227 ? 28.110 31.066 18.754 1.00 53.92 221 VAL C N 1
ATOM 5583 C CA . VAL C 1 227 ? 28.140 29.908 19.607 1.00 55.07 221 VAL C CA 1
ATOM 5584 C C . VAL C 1 227 ? 29.581 29.764 20.053 1.00 56.92 221 VAL C C 1
ATOM 5585 O O . VAL C 1 227 ? 30.469 29.593 19.237 1.00 59.18 221 VAL C O 1
ATOM 5589 N N . ILE C 1 228 ? 29.797 29.848 21.356 1.00 59.00 222 ILE C N 1
ATOM 5590 C CA . ILE C 1 228 ? 31.109 29.706 21.971 1.00 61.03 222 ILE C CA 1
ATOM 5591 C C . ILE C 1 228 ? 31.643 28.285 22.056 1.00 65.04 222 ILE C C 1
ATOM 5592 O O . ILE C 1 228 ? 32.853 28.078 22.087 1.00 68.62 222 ILE C O 1
ATOM 5597 N N . GLY C 1 229 ? 30.743 27.319 22.167 1.00 66.66 223 GLY C N 1
ATOM 5598 C CA . GLY C 1 229 ? 31.116 25.928 22.356 1.00 70.94 223 GLY C CA 1
ATOM 5599 C C . GLY C 1 229 ? 30.047 25.216 23.168 1.00 73.53 223 GLY C C 1
ATOM 5600 O O . GLY C 1 229 ? 28.933 25.694 23.280 1.00 70.89 223 GLY C O 1
ATOM 5601 N N . GLU C 1 230 ? 30.383 24.071 23.745 1.00 80.45 224 GLU C N 1
ATOM 5602 C CA . GLU C 1 230 ? 29.449 23.358 24.605 1.00 85.10 224 GLU C CA 1
ATOM 5603 C C . GLU C 1 230 ? 29.564 23.826 26.073 1.00 88.63 224 GLU C C 1
ATOM 5604 O O . GLU C 1 230 ? 30.423 24.637 26.418 1.00 87.67 224 GLU C O 1
ATOM 5610 N N . ASP C 1 231 ? 28.632 23.339 26.888 1.00 94.46 225 ASP C N 1
ATOM 5611 C CA . ASP C 1 231 ? 28.462 23.636 28.303 1.00 94.75 225 ASP C CA 1
ATOM 5612 C C . ASP C 1 231 ? 29.053 22.453 29.093 1.00 99.31 225 ASP C C 1
ATOM 5613 O O . ASP C 1 231 ? 29.414 21.415 28.505 1.00 100.39 225 ASP C O 1
ATOM 5618 N N . SER C 1 232 ? 29.160 22.603 30.414 1.00 101.28 226 SER C N 1
ATOM 5619 C CA . SER C 1 232 ? 29.517 21.485 31.291 1.00 106.49 226 SER C CA 1
ATOM 5620 C C . SER C 1 232 ? 28.688 20.236 30.926 1.00 110.08 226 SER C C 1
ATOM 5621 O O . SER C 1 232 ? 29.212 19.122 30.919 1.00 112.27 226 SER C O 1
ATOM 5624 N N . LYS C 1 233 ? 27.415 20.443 30.570 1.00 109.57 227 LYS C N 1
ATOM 5625 C CA . LYS C 1 233 ? 26.468 19.351 30.253 1.00 110.35 227 LYS C CA 1
ATOM 5626 C C . LYS C 1 233 ? 26.488 18.920 28.782 1.00 104.93 227 LYS C C 1
ATOM 5627 O O . LYS C 1 233 ? 25.931 17.897 28.448 1.00 102.73 227 LYS C O 1
ATOM 5633 N N . GLY C 1 234 ? 27.100 19.719 27.911 1.00 100.33 228 GLY C N 1
ATOM 5634 C CA . GLY C 1 234 ? 27.061 19.486 26.465 1.00 98.52 228 GLY C CA 1
ATOM 5635 C C . GLY C 1 234 ? 26.084 20.390 25.717 1.00 93.34 228 GLY C C 1
ATOM 5636 O O . GLY C 1 234 ? 25.969 20.300 24.500 1.00 93.10 228 GLY C O 1
ATOM 5637 N N . ASN C 1 235 ? 25.360 21.243 26.441 1.00 89.46 229 ASN C N 1
ATOM 5638 C CA . ASN C 1 235 ? 24.482 22.230 25.836 1.00 84.55 229 ASN C CA 1
ATOM 5639 C C . ASN C 1 235 ? 25.276 23.305 25.132 1.00 79.12 229 ASN C C 1
ATOM 5640 O O . ASN C 1 235 ? 26.298 23.721 25.639 1.00 78.29 229 ASN C O 1
ATOM 5645 N N . LEU C 1 236 ? 24.803 23.770 23.979 1.00 75.64 230 LEU C N 1
ATOM 5646 C CA . LEU C 1 236 ? 25.489 24.862 23.273 1.00 71.07 230 LEU C CA 1
ATOM 5647 C C . LEU C 1 236 ? 25.371 26.155 24.047 1.00 69.57 230 LEU C C 1
ATOM 5648 O O . LEU C 1 236 ? 24.314 26.467 24.565 1.00 67.80 230 LEU C O 1
ATOM 5653 N N . ARG C 1 237 ? 26.462 26.910 24.115 1.00 70.70 231 ARG C N 1
ATOM 5654 C CA . ARG C 1 237 ? 26.447 28.217 24.740 1.00 69.73 231 ARG C CA 1
ATOM 5655 C C . ARG C 1 237 ? 26.616 29.327 23.728 1.00 65.19 231 ARG C C 1
ATOM 5656 O O . ARG C 1 237 ? 27.495 29.262 22.886 1.00 66.25 231 ARG C O 1
ATOM 5664 N N . LYS C 1 238 ? 25.789 30.365 23.852 1.00 61.08 232 LYS C N 1
ATOM 5665 C CA . LYS C 1 238 ? 25.856 31.537 22.988 1.00 56.15 232 LYS C CA 1
ATOM 5666 C C . LYS C 1 238 ? 26.491 32.683 23.751 1.00 52.94 232 LYS C C 1
ATOM 5667 O O . LYS C 1 238 ? 26.510 32.699 24.968 1.00 53.58 232 LYS C O 1
ATOM 5673 N N . ALA C 1 239 ? 27.023 33.640 23.020 1.00 49.89 233 ALA C N 1
ATOM 5674 C CA . ALA C 1 239 ? 27.496 34.851 23.613 1.00 48.25 233 ALA C CA 1
ATOM 5675 C C . ALA C 1 239 ? 27.361 35.925 22.571 1.00 47.25 233 ALA C C 1
ATOM 5676 O O . ALA C 1 239 ? 27.288 35.644 21.375 1.00 48.28 233 ALA C O 1
ATOM 5678 N N . ARG C 1 240 ? 27.308 37.158 23.040 1.00 46.58 234 ARG C N 1
ATOM 5679 C CA . ARG C 1 240 ? 27.141 38.306 22.183 1.00 47.10 234 ARG C CA 1
ATOM 5680 C C . ARG C 1 240 ? 28.291 39.250 22.437 1.00 43.84 234 ARG C C 1
ATOM 5681 O O . ARG C 1 240 ? 28.487 39.679 23.555 1.00 42.43 234 ARG C O 1
ATOM 5689 N N . GLY C 1 241 ? 29.069 39.548 21.408 1.00 43.08 235 GLY C N 1
ATOM 5690 C CA . GLY C 1 241 ? 30.225 40.429 21.552 1.00 41.70 235 GLY C CA 1
ATOM 5691 C C . GLY C 1 241 ? 30.313 41.401 20.396 1.00 41.84 235 GLY C C 1
ATOM 5692 O O . GLY C 1 241 ? 29.286 41.769 19.797 1.00 43.59 235 GLY C O 1
ATOM 5693 N N . VAL C 1 242 ? 31.539 41.780 20.046 1.00 40.52 236 VAL C N 1
ATOM 5694 C CA . VAL C 1 242 ? 31.747 42.770 19.018 1.00 40.21 236 VAL C CA 1
ATOM 5695 C C . VAL C 1 242 ? 32.790 42.289 18.011 1.00 41.98 236 VAL C C 1
ATOM 5696 O O . VAL C 1 242 ? 33.657 41.492 18.341 1.00 44.64 236 VAL C O 1
ATOM 5708 N N . GLY C 1 244 ? 34.871 44.244 14.324 1.00 49.48 238 GLY C N 1
ATOM 5709 C CA . GLY C 1 244 ? 35.035 45.473 13.553 1.00 49.69 238 GLY C CA 1
ATOM 5710 C C . GLY C 1 244 ? 36.346 46.143 13.930 1.00 50.82 238 GLY C C 1
ATOM 5711 O O . GLY C 1 244 ? 37.257 45.496 14.424 1.00 52.92 238 GLY C O 1
ATOM 5712 N N . TRP C 1 245 ? 36.445 47.443 13.719 1.00 49.76 239 TRP C N 1
ATOM 5713 C CA . TRP C 1 245 ? 37.614 48.175 14.168 1.00 48.84 239 TRP C CA 1
ATOM 5714 C C . TRP C 1 245 ? 37.285 49.535 14.671 1.00 48.65 239 TRP C C 1
ATOM 5715 O O . TRP C 1 245 ? 36.235 50.105 14.374 1.00 49.28 239 TRP C O 1
ATOM 5726 N N . ILE C 1 246 ? 38.222 50.079 15.424 1.00 48.66 240 ILE C N 1
ATOM 5727 C CA . ILE C 1 246 ? 38.086 51.385 15.990 1.00 47.59 240 ILE C CA 1
ATOM 5728 C C . ILE C 1 246 ? 39.461 52.042 15.926 1.00 50.10 240 ILE C C 1
ATOM 5729 O O . ILE C 1 246 ? 40.477 51.396 16.122 1.00 50.31 240 ILE C O 1
ATOM 5734 N N . GLU C 1 247 ? 39.475 53.315 15.569 1.00 52.37 241 GLU C N 1
ATOM 5735 C CA . GLU C 1 247 ? 40.697 54.075 15.458 1.00 54.95 241 GLU C CA 1
ATOM 5736 C C . GLU C 1 247 ? 40.618 55.257 16.415 1.00 53.72 241 GLU C C 1
ATOM 5737 O O . GLU C 1 247 ? 39.624 55.985 16.437 1.00 51.49 241 GLU C O 1
ATOM 5743 N N . PHE C 1 248 ? 41.681 55.474 17.174 1.00 54.23 242 PHE C N 1
ATOM 5744 C CA . PHE C 1 248 ? 41.661 56.522 18.164 1.00 55.10 242 PHE C CA 1
ATOM 5745 C C . PHE C 1 248 ? 43.053 57.019 18.566 1.00 57.95 242 PHE C C 1
ATOM 5746 O O . PHE C 1 248 ? 44.076 56.512 18.124 1.00 56.77 242 PHE C O 1
ATOM 5754 N N . ASP C 1 249 ? 43.057 58.034 19.421 1.00 59.64 243 ASP C N 1
ATOM 5755 C CA . ASP C 1 249 ? 44.283 58.552 19.986 1.00 62.72 243 ASP C CA 1
ATOM 5756 C C . ASP C 1 249 ? 44.064 58.949 21.437 1.00 61.51 243 ASP C C 1
ATOM 5757 O O . ASP C 1 249 ? 42.941 59.212 21.852 1.00 60.96 243 ASP C O 1
ATOM 5762 N N . ILE C 1 250 ? 45.141 58.947 22.204 1.00 62.20 244 ILE C N 1
ATOM 5763 C CA . ILE C 1 250 ? 45.093 59.392 23.578 1.00 62.96 244 ILE C CA 1
ATOM 5764 C C . ILE C 1 250 ? 46.045 60.573 23.684 1.00 65.01 244 ILE C C 1
ATOM 5765 O O . ILE C 1 250 ? 47.252 60.380 23.653 1.00 70.91 244 ILE C O 1
ATOM 5770 N N . PRO C 1 251 ? 45.510 61.798 23.786 1.00 62.40 245 PRO C N 1
ATOM 5771 C CA . PRO C 1 251 ? 46.349 62.987 23.759 1.00 63.98 245 PRO C CA 1
ATOM 5772 C C . PRO C 1 251 ? 46.939 63.363 25.130 1.00 64.75 245 PRO C C 1
ATOM 5773 O O . PRO C 1 251 ? 46.930 64.532 25.500 1.00 64.53 245 PRO C O 1
ATOM 5777 N N . ASP C 1 252 ? 47.402 62.368 25.887 1.00 64.65 246 ASP C N 1
ATOM 5778 C CA . ASP C 1 252 ? 48.231 62.593 27.072 1.00 66.62 246 ASP C CA 1
ATOM 5779 C C . ASP C 1 252 ? 49.416 61.647 26.988 1.00 69.08 246 ASP C C 1
ATOM 5780 O O . ASP C 1 252 ? 49.257 60.436 27.028 1.00 68.65 246 ASP C O 1
ATOM 5785 N N . GLU C 1 253 ? 50.603 62.214 26.854 1.00 73.50 247 GLU C N 1
ATOM 5786 C CA . GLU C 1 253 ? 51.829 61.440 26.656 1.00 75.05 247 GLU C CA 1
ATOM 5787 C C . GLU C 1 253 ? 51.949 60.233 27.588 1.00 72.53 247 GLU C C 1
ATOM 5788 O O . GLU C 1 253 ? 52.054 59.115 27.108 1.00 73.06 247 GLU C O 1
ATOM 5794 N N . LYS C 1 254 ? 51.868 60.451 28.901 1.00 70.66 248 LYS C N 1
ATOM 5795 C CA . LYS C 1 254 ? 52.060 59.369 29.875 1.00 70.71 248 LYS C CA 1
ATOM 5796 C C . LYS C 1 254 ? 51.009 58.270 29.747 1.00 69.23 248 LYS C C 1
ATOM 5797 O O . LYS C 1 254 ? 51.306 57.079 29.853 1.00 71.89 248 LYS C O 1
ATOM 5803 N N . LEU C 1 255 ? 49.781 58.661 29.467 1.00 65.72 249 LEU C N 1
ATOM 5804 C CA . LEU C 1 255 ? 48.711 57.698 29.350 1.00 62.34 249 LEU C CA 1
ATOM 5805 C C . LEU C 1 255 ? 48.811 56.914 28.047 1.00 60.78 249 LEU C C 1
ATOM 5806 O O . LEU C 1 255 ? 48.479 55.725 27.998 1.00 57.75 249 LEU C O 1
ATOM 5811 N N . LYS C 1 256 ? 49.264 57.581 26.990 1.00 69.18 250 LYS C N 1
ATOM 5812 C CA . LYS C 1 256 ? 49.412 56.927 25.686 1.00 68.87 250 LYS C CA 1
ATOM 5813 C C . LYS C 1 256 ? 50.516 55.895 25.754 1.00 70.83 250 LYS C C 1
ATOM 5814 O O . LYS C 1 256 ? 50.397 54.799 25.211 1.00 69.83 250 LYS C O 1
ATOM 5820 N N . ARG C 1 257 ? 51.589 56.252 26.446 1.00 73.24 251 ARG C N 1
ATOM 5821 C CA . ARG C 1 257 ? 52.717 55.362 26.559 1.00 76.16 251 ARG C CA 1
ATOM 5822 C C . ARG C 1 257 ? 52.297 54.082 27.265 1.00 76.25 251 ARG C C 1
ATOM 5823 O O . ARG C 1 257 ? 52.730 52.996 26.895 1.00 79.99 251 ARG C O 1
ATOM 5831 N N . ARG C 1 258 ? 51.479 54.199 28.297 1.00 74.39 252 ARG C N 1
ATOM 5832 C CA . ARG C 1 258 ? 51.012 53.012 28.978 1.00 74.37 252 ARG C CA 1
ATOM 5833 C C . ARG C 1 258 ? 50.122 52.203 28.055 1.00 71.36 252 ARG C C 1
ATOM 5834 O O . ARG C 1 258 ? 50.290 51.004 27.928 1.00 71.91 252 ARG C O 1
ATOM 5842 N N . ALA C 1 259 ? 49.171 52.869 27.414 1.00 68.67 253 ALA C N 1
ATOM 5843 C CA . ALA C 1 259 ? 48.206 52.176 26.566 1.00 66.74 253 ALA C CA 1
ATOM 5844 C C . ALA C 1 259 ? 48.893 51.425 25.444 1.00 67.89 253 ALA C C 1
ATOM 5845 O O . ALA C 1 259 ? 48.518 50.301 25.157 1.00 68.60 253 ALA C O 1
ATOM 5847 N N . LEU C 1 260 ? 49.868 52.046 24.791 1.00 69.83 254 LEU C N 1
ATOM 5848 C CA . LEU C 1 260 ? 50.550 51.386 23.671 1.00 72.37 254 LEU C CA 1
ATOM 5849 C C . LEU C 1 260 ? 51.193 50.077 24.120 1.00 74.83 254 LEU C C 1
ATOM 5850 O O . LEU C 1 260 ? 51.033 49.040 23.482 1.00 73.43 254 LEU C O 1
ATOM 5855 N N . ARG C 1 261 ? 51.877 50.131 25.256 1.00 77.13 255 ARG C N 1
ATOM 5856 C CA . ARG C 1 261 ? 52.512 48.951 25.837 1.00 80.46 255 ARG C CA 1
ATOM 5857 C C . ARG C 1 261 ? 51.509 47.822 26.073 1.00 77.90 255 ARG C C 1
ATOM 5858 O O . ARG C 1 261 ? 51.743 46.681 25.702 1.00 78.99 255 ARG C O 1
ATOM 5866 N N . TYR C 1 262 ? 50.380 48.153 26.684 1.00 74.33 256 TYR C N 1
ATOM 5867 C CA . TYR C 1 262 ? 49.390 47.150 27.021 1.00 71.63 256 TYR C CA 1
ATOM 5868 C C . TYR C 1 262 ? 48.751 46.605 25.766 1.00 68.73 256 TYR C C 1
ATOM 5869 O O . TYR C 1 262 ? 48.595 45.401 25.619 1.00 69.60 256 TYR C O 1
ATOM 5878 N N . LEU C 1 263 ? 48.391 47.491 24.854 1.00 66.09 257 LEU C N 1
ATOM 5879 C CA . LEU C 1 263 ? 47.813 47.058 23.596 1.00 65.50 257 LEU C CA 1
ATOM 5880 C C . LEU C 1 263 ? 48.771 46.155 22.811 1.00 69.48 257 LEU C C 1
ATOM 5881 O O . LEU C 1 263 ? 48.385 45.111 22.311 1.00 69.15 257 LEU C O 1
ATOM 5886 N N . LEU C 1 264 ? 50.034 46.549 22.733 1.00 74.87 258 LEU C N 1
ATOM 5887 C CA . LEU C 1 264 ? 51.026 45.756 22.024 1.00 78.65 258 LEU C CA 1
ATOM 5888 C C . LEU C 1 264 ? 51.056 44.320 22.555 1.00 79.25 258 LEU C C 1
ATOM 5889 O O . LEU C 1 264 ? 51.105 43.375 21.784 1.00 78.88 258 LEU C O 1
ATOM 5894 N N . ALA C 1 265 ? 50.994 44.162 23.871 1.00 80.10 259 ALA C N 1
ATOM 5895 C CA . ALA C 1 265 ? 50.957 42.833 24.464 1.00 83.32 259 ALA C CA 1
ATOM 5896 C C . ALA C 1 265 ? 49.674 42.085 24.081 1.00 81.73 259 ALA C C 1
ATOM 5897 O O . ALA C 1 265 ? 49.729 40.922 23.696 1.00 86.53 259 ALA C O 1
ATOM 5899 N N . SER C 1 266 ? 48.526 42.740 24.160 1.00 78.96 260 SER C N 1
ATOM 5900 C CA . SER C 1 266 ? 47.262 42.123 23.703 1.00 77.68 260 SER C CA 1
ATOM 5901 C C . SER C 1 266 ? 47.288 41.679 22.251 1.00 75.80 260 SER C C 1
ATOM 5902 O O . SER C 1 266 ? 46.587 40.751 21.883 1.00 75.97 260 SER C O 1
ATOM 5905 N N . SER C 1 267 ? 48.056 42.372 21.423 1.00 76.54 261 SER C N 1
ATOM 5906 C CA . SER C 1 267 ? 48.118 42.041 20.016 1.00 78.05 261 SER C CA 1
ATOM 5907 C C . SER C 1 267 ? 48.774 40.680 19.797 1.00 81.90 261 SER C C 1
ATOM 5908 O O . SER C 1 267 ? 48.768 40.175 18.679 1.00 85.26 261 SER C O 1
ATOM 5911 N N . TYR C 1 268 ? 49.376 40.1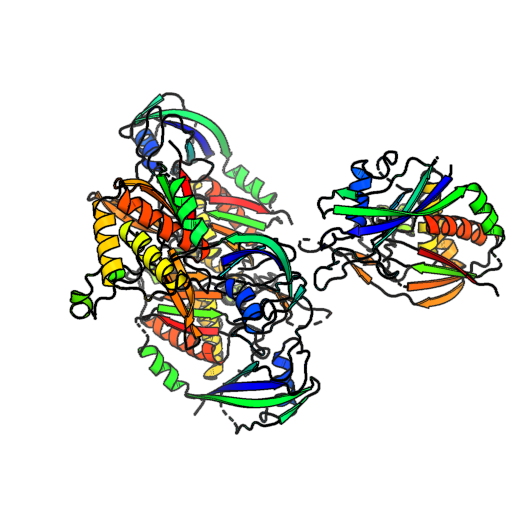09 20.838 1.00 82.36 262 TYR C N 1
ATOM 5912 C CA . TYR C 1 268 ? 49.908 38.747 20.776 1.00 85.58 262 TYR C CA 1
ATOM 5913 C C . TYR C 1 268 ? 48.988 37.755 21.441 1.00 82.64 262 TYR C C 1
ATOM 5914 O O . TYR C 1 268 ? 48.828 36.633 20.943 1.00 85.74 262 TYR C O 1
ATOM 5923 N N . LEU C 1 269 ? 48.390 38.148 22.555 1.00 77.13 263 LEU C N 1
ATOM 5924 C CA . LEU C 1 269 ? 47.708 37.180 23.395 1.00 76.22 263 LEU C CA 1
ATOM 5925 C C . LEU C 1 269 ? 46.202 37.255 23.279 1.00 72.65 263 LEU C C 1
ATOM 5926 O O . LEU C 1 269 ? 45.489 36.469 23.893 1.00 71.64 263 LEU C O 1
ATOM 5931 N N . GLY C 1 270 ? 45.721 38.195 22.477 1.00 71.46 264 GLY C N 1
ATOM 5932 C CA . GLY C 1 270 ? 44.300 38.439 22.364 1.00 69.60 264 GLY C CA 1
ATOM 5933 C C . GLY C 1 270 ? 43.732 39.102 23.608 1.00 69.52 264 GLY C C 1
ATOM 5934 O O . GLY C 1 270 ? 44.454 39.360 24.584 1.00 71.16 264 GLY C O 1
ATOM 5935 N N . ILE C 1 271 ? 42.430 39.352 23.577 1.00 67.95 265 ILE C N 1
ATOM 5936 C CA . ILE C 1 271 ? 41.773 40.201 24.572 1.00 69.43 265 ILE C CA 1
ATOM 5937 C C . ILE C 1 271 ? 40.414 39.636 24.987 1.00 66.99 265 ILE C C 1
ATOM 5938 O O . ILE C 1 271 ? 39.702 39.058 24.170 1.00 67.88 265 ILE C O 1
ATOM 5943 N N . GLY C 1 272 ? 40.055 39.808 26.247 1.00 66.30 266 GLY C N 1
ATOM 5944 C CA . GLY C 1 272 ? 38.719 39.465 26.687 1.00 65.99 266 GLY C CA 1
ATOM 5945 C C . GLY C 1 272 ? 38.604 38.003 26.997 1.00 67.19 266 GLY C C 1
ATOM 5946 O O . GLY C 1 272 ? 39.596 37.310 27.069 1.00 70.24 266 GLY C O 1
ATOM 5947 N N . ARG C 1 273 ? 37.376 37.524 27.133 1.00 67.58 267 ARG C N 1
ATOM 5948 C CA . ARG C 1 273 ? 37.127 36.140 27.486 1.00 69.56 267 ARG C CA 1
ATOM 5949 C C . ARG C 1 273 ? 37.337 35.147 26.322 1.00 70.32 267 ARG C C 1
ATOM 5950 O O . ARG C 1 273 ? 37.084 35.454 25.159 1.00 67.71 267 ARG C O 1
ATOM 5958 N N . SER C 1 274 ? 37.807 33.948 26.681 1.00 72.77 268 SER C N 1
ATOM 5959 C CA . SER C 1 274 ? 37.932 32.796 25.792 1.00 71.09 268 SER C CA 1
ATOM 5960 C C . SER C 1 274 ? 38.984 32.953 24.703 1.00 69.90 268 SER C C 1
ATOM 5961 O O . SER C 1 274 ? 38.806 32.478 23.574 1.00 68.88 268 SER C O 1
ATOM 5964 N N . ARG C 1 275 ? 40.096 33.577 25.060 1.00 70.99 269 ARG C N 1
ATOM 5965 C CA . ARG C 1 275 ? 41.201 33.741 24.136 1.00 72.19 269 ARG C CA 1
ATOM 5966 C C . ARG C 1 275 ? 41.843 32.412 23.802 1.00 74.53 269 ARG C C 1
ATOM 5967 O O . ARG C 1 275 ? 42.260 32.186 22.664 1.00 75.92 269 ARG C O 1
ATOM 5975 N N . GLY C 1 276 ? 41.909 31.520 24.780 1.00 76.26 270 GLY C N 1
ATOM 5976 C CA . GLY C 1 276 ? 42.514 30.214 24.555 1.00 80.86 270 GLY C CA 1
ATOM 5977 C C . GLY C 1 276 ? 41.742 29.387 23.557 1.00 79.73 270 GLY C C 1
ATOM 5978 O O . GLY C 1 276 ? 42.213 28.333 23.101 1.00 82.71 270 GLY C O 1
ATOM 5979 N N . ILE C 1 277 ? 40.552 29.861 23.217 1.00 75.13 271 ILE C N 1
ATOM 5980 C CA . ILE C 1 277 ? 39.701 29.178 22.254 1.00 73.77 271 ILE C CA 1
ATOM 5981 C C . ILE C 1 277 ? 39.565 30.025 20.991 1.00 70.13 271 ILE C C 1
ATOM 5982 O O . ILE C 1 277 ? 38.875 29.637 20.059 1.00 67.48 271 ILE C O 1
ATOM 5987 N N . GLY C 1 278 ? 40.241 31.176 20.957 1.00 68.54 272 GLY C N 1
ATOM 5988 C CA . GLY C 1 278 ? 40.361 31.963 19.729 1.00 67.39 272 GLY C CA 1
ATOM 5989 C C . GLY C 1 278 ? 39.557 33.233 19.644 1.00 64.36 272 GLY C C 1
ATOM 5990 O O . GLY C 1 278 ? 39.588 33.928 18.636 1.00 64.50 272 GLY C O 1
ATOM 5991 N N . PHE C 1 279 ? 38.822 33.553 20.697 1.00 63.35 273 PHE C N 1
ATOM 5992 C CA . PHE C 1 279 ? 38.033 34.777 20.714 1.00 59.88 273 PHE C CA 1
ATOM 5993 C C . PHE C 1 279 ? 38.901 35.924 21.179 1.00 61.11 273 PHE C C 1
ATOM 5994 O O . PHE C 1 279 ? 39.870 35.723 21.909 1.00 64.10 273 PHE C O 1
ATOM 6002 N N . GLY C 1 280 ? 38.573 37.130 20.750 1.00 60.83 274 GLY C N 1
ATOM 6003 C CA . GLY C 1 280 ? 39.299 38.300 21.213 1.00 61.88 274 GLY C CA 1
ATOM 6004 C C . GLY C 1 280 ? 40.604 38.480 20.477 1.00 63.20 274 GLY C C 1
ATOM 6005 O O . GLY C 1 280 ? 41.557 39.038 21.002 1.00 64.03 274 GLY C O 1
ATOM 6006 N N . GLU C 1 281 ? 40.629 38.023 19.239 1.00 64.99 275 GLU C N 1
ATOM 6007 C CA . GLU C 1 281 ? 41.790 38.177 18.412 1.00 68.12 275 GLU C CA 1
ATOM 6008 C C . GLU C 1 281 ? 41.806 39.597 17.908 1.00 68.82 275 GLU C C 1
ATOM 6009 O O . GLU C 1 281 ? 40.858 40.039 17.273 1.00 70.04 275 GLU C O 1
ATOM 6015 N N . ILE C 1 282 ? 42.886 40.316 18.186 1.00 70.71 276 ILE C N 1
ATOM 6016 C CA . ILE C 1 282 ? 43.022 41.666 17.679 1.00 69.41 276 ILE C CA 1
ATOM 6017 C C . ILE C 1 282 ? 44.259 41.832 16.803 1.00 71.44 276 ILE C C 1
ATOM 6018 O O . ILE C 1 282 ? 45.242 41.120 16.938 1.00 73.26 276 ILE C O 1
ATOM 6023 N N . LYS C 1 283 ? 44.156 42.763 15.871 1.00 70.88 277 LYS C N 1
ATOM 6024 C CA . LYS C 1 283 ? 45.269 43.210 15.076 1.00 72.41 277 LYS C CA 1
ATOM 6025 C C . LYS C 1 283 ? 45.410 44.712 15.361 1.00 70.63 277 LYS C C 1
ATOM 6026 O O . LYS C 1 283 ? 44.428 45.457 15.354 1.00 67.69 277 LYS C O 1
ATOM 6032 N N . LEU C 1 284 ? 46.639 45.141 15.612 1.00 71.46 278 LEU C N 1
ATOM 6033 C CA . LEU C 1 284 ? 46.927 46.488 16.035 1.00 70.57 278 LEU C CA 1
ATOM 6034 C C . LEU C 1 284 ? 47.663 47.188 14.894 1.00 74.12 278 LEU C C 1
ATOM 6035 O O . LEU C 1 284 ? 48.612 46.659 14.359 1.00 77.91 278 LEU C O 1
ATOM 6040 N N . GLU C 1 285 ? 47.207 48.366 14.500 1.00 75.14 279 GLU C N 1
ATOM 6041 C CA . GLU C 1 285 ? 47.845 49.121 13.419 1.00 80.00 279 GLU C CA 1
ATOM 6042 C C . GLU C 1 285 ? 48.042 50.574 13.858 1.00 79.77 279 GLU C C 1
ATOM 6043 O O . GLU C 1 285 ? 47.194 51.143 14.540 1.00 77.98 279 GLU C O 1
ATOM 6049 N N . PHE C 1 286 ? 49.162 51.163 13.467 1.00 82.64 280 PHE C N 1
ATOM 6050 C CA . PHE C 1 286 ? 49.490 52.525 13.836 1.00 82.99 280 PHE C CA 1
ATOM 6051 C C . PHE C 1 286 ? 49.431 53.403 12.608 1.00 87.44 280 PHE C C 1
ATOM 6052 O O . PHE C 1 286 ? 50.103 53.123 11.635 1.00 93.05 280 PHE C O 1
ATOM 6060 N N . ILE C 1 287 ? 48.620 54.451 12.642 1.00 88.02 281 ILE C N 1
ATOM 6061 C CA . ILE C 1 287 ? 48.410 55.285 11.464 1.00 92.91 281 ILE C CA 1
ATOM 6062 C C . ILE C 1 287 ? 49.238 56.543 11.611 1.00 97.62 281 ILE C C 1
ATOM 6063 O O . ILE C 1 287 ? 49.123 57.250 12.598 1.00 94.32 281 ILE C O 1
ATOM 6068 N N . LYS C 1 288 ? 50.099 56.788 10.631 1.00 108.71 282 LYS C N 1
ATOM 6069 C CA . LYS C 1 288 ? 50.965 57.965 10.617 1.00 116.98 282 LYS C CA 1
ATOM 6070 C C . LYS C 1 288 ? 50.168 59.205 10.203 1.00 125.77 282 LYS C C 1
ATOM 6071 O O . LYS C 1 288 ? 49.081 59.089 9.649 1.00 123.99 282 LYS C O 1
ATOM 6077 N N . ARG C 1 289 ? 50.720 60.386 10.476 1.00 73.20 283 ARG C N 1
ATOM 6078 C CA . ARG C 1 289 ? 50.153 61.670 10.019 1.00 82.22 283 ARG C CA 1
ATOM 6079 C C . ARG C 1 289 ? 51.217 62.565 9.343 1.00 83.95 283 ARG C C 1
ATOM 6080 O O . ARG C 1 289 ? 51.031 63.061 8.217 1.00 85.58 283 ARG C O 1
ATOM 6088 N N . PRO D 1 8 ? 65.681 11.581 -36.892 1.00 73.94 2 PRO D N 1
ATOM 6089 C CA . PRO D 1 8 ? 64.489 11.287 -36.106 1.00 72.26 2 PRO D CA 1
ATOM 6090 C C . PRO D 1 8 ? 64.862 10.339 -34.954 1.00 68.09 2 PRO D C 1
ATOM 6091 O O . PRO D 1 8 ? 65.097 9.153 -35.175 1.00 65.86 2 PRO D O 1
ATOM 6095 N N . LEU D 1 9 ? 65.022 10.905 -33.757 1.00 65.86 3 LEU D N 1
ATOM 6096 C CA . LEU D 1 9 ? 65.505 10.172 -32.566 1.00 62.59 3 LEU D CA 1
ATOM 6097 C C . LEU D 1 9 ? 64.440 10.073 -31.476 1.00 59.79 3 LEU D C 1
ATOM 6098 O O . LEU D 1 9 ? 63.483 10.842 -31.478 1.00 60.46 3 LEU D O 1
ATOM 6103 N N . ILE D 1 10 ? 64.622 9.137 -30.543 1.00 55.41 4 ILE D N 1
ATOM 6104 C CA . ILE D 1 10 ? 63.857 9.164 -29.318 1.00 53.00 4 ILE D CA 1
ATOM 6105 C C . ILE D 1 10 ? 64.762 9.481 -28.163 1.00 51.69 4 ILE D C 1
ATOM 6106 O O . ILE D 1 10 ? 65.787 8.830 -27.968 1.00 52.27 4 ILE D O 1
ATOM 6111 N N . PHE D 1 11 ? 64.350 10.467 -27.378 1.00 51.85 5 PHE D N 1
ATOM 6112 C CA . PHE D 1 11 ? 64.966 10.738 -26.078 1.00 51.09 5 PHE D CA 1
ATOM 6113 C C . PHE D 1 11 ? 64.129 10.166 -24.924 1.00 49.82 5 PHE D C 1
ATOM 6114 O O . PHE D 1 11 ? 62.915 10.307 -24.925 1.00 52.71 5 PHE D O 1
ATOM 6122 N N . LYS D 1 12 ? 64.779 9.499 -23.971 1.00 47.68 6 LYS D N 1
ATOM 6123 C CA . LYS D 1 12 ? 64.142 9.003 -22.738 1.00 44.69 6 LYS D CA 1
ATOM 6124 C C . LYS D 1 12 ? 65.013 9.491 -21.576 1.00 45.20 6 LYS D C 1
ATOM 6125 O O . LYS D 1 12 ? 66.088 8.956 -21.333 1.00 46.65 6 LYS D O 1
ATOM 6131 N N . ILE D 1 13 ? 64.561 10.546 -20.906 1.00 44.96 7 ILE D N 1
ATOM 6132 C CA . ILE D 1 13 ? 65.304 11.168 -19.827 1.00 44.51 7 ILE D CA 1
ATOM 6133 C C . ILE D 1 13 ? 64.709 10.733 -18.488 1.00 41.23 7 ILE D C 1
ATOM 6134 O O . ILE D 1 13 ? 63.503 10.757 -18.308 1.00 40.36 7 ILE D O 1
ATOM 6139 N N . GLY D 1 14 ? 65.580 10.357 -17.562 1.00 40.23 8 GLY D N 1
ATOM 6140 C CA . GLY D 1 14 ? 65.201 10.087 -16.192 1.00 39.28 8 GLY D CA 1
ATOM 6141 C C . GLY D 1 14 ? 65.563 11.256 -15.305 1.00 41.19 8 GLY D C 1
ATOM 6142 O O . GLY D 1 14 ? 66.736 11.631 -15.219 1.00 45.00 8 GLY D O 1
ATOM 6143 N N . TYR D 1 15 ? 64.557 11.855 -14.665 1.00 40.20 9 TYR D N 1
ATOM 6144 C CA . TYR D 1 15 ? 64.772 12.976 -13.755 1.00 39.92 9 TYR D CA 1
ATOM 6145 C C . TYR D 1 15 ? 64.686 12.561 -12.287 1.00 39.99 9 TYR D C 1
ATOM 6146 O O . TYR D 1 15 ? 63.927 11.673 -11.926 1.00 40.93 9 TYR D O 1
ATOM 6155 N N . ASN D 1 16 ? 65.506 13.199 -11.465 1.00 41.40 10 ASN D N 1
ATOM 6156 C CA . ASN D 1 16 ? 65.301 13.232 -10.041 1.00 42.75 10 ASN D CA 1
ATOM 6157 C C . ASN D 1 16 ? 64.564 14.506 -9.736 1.00 42.06 10 ASN D C 1
ATOM 6158 O O . ASN D 1 16 ? 64.972 15.562 -10.202 1.00 42.94 10 ASN D O 1
ATOM 6163 N N . VAL D 1 17 ? 63.541 14.415 -8.894 1.00 39.90 11 VAL D N 1
ATOM 6164 C CA . VAL D 1 17 ? 62.696 15.547 -8.563 1.00 38.00 11 VAL D CA 1
ATOM 6165 C C . VAL D 1 17 ? 62.526 15.617 -7.057 1.00 38.41 11 VAL D C 1
ATOM 6166 O O . VAL D 1 17 ? 61.847 14.777 -6.466 1.00 36.39 11 VAL D O 1
ATOM 6170 N N . ILE D 1 18 ? 63.155 16.621 -6.447 1.00 40.04 12 ILE D N 1
ATOM 6171 C CA . ILE D 1 18 ? 63.163 16.774 -4.994 1.00 41.45 12 ILE D CA 1
ATOM 6172 C C . ILE D 1 18 ? 62.395 18.041 -4.650 1.00 44.96 12 ILE D C 1
ATOM 6173 O O . ILE D 1 18 ? 62.847 19.143 -4.973 1.00 49.71 12 ILE D O 1
ATOM 6178 N N . PRO D 1 19 ? 61.239 17.902 -3.987 1.00 46.21 13 PRO D N 1
ATOM 6179 C CA . PRO D 1 19 ? 60.545 19.085 -3.478 1.00 47.45 13 PRO D CA 1
ATOM 6180 C C . PRO D 1 19 ? 61.311 19.761 -2.349 1.00 48.52 13 PRO D C 1
ATOM 6181 O O . PRO D 1 19 ? 61.785 19.103 -1.426 1.00 46.30 13 PRO D O 1
ATOM 6185 N N . LEU D 1 20 ? 61.429 21.082 -2.440 1.00 52.23 14 LEU D N 1
ATOM 6186 C CA . LEU D 1 20 ? 62.163 21.864 -1.459 1.00 55.72 14 LEU D CA 1
ATOM 6187 C C . LEU D 1 20 ? 61.280 22.295 -0.292 1.00 57.90 14 LEU D C 1
ATOM 6188 O O . LEU D 1 20 ? 61.777 22.869 0.685 1.00 65.43 14 LEU D O 1
ATOM 6193 N N . GLN D 1 21 ? 59.985 22.029 -0.398 1.00 56.38 15 GLN D N 1
ATOM 6194 C CA . GLN D 1 21 ? 59.035 22.182 0.712 1.00 57.51 15 GLN D CA 1
ATOM 6195 C C . GLN D 1 21 ? 58.135 20.938 0.752 1.00 56.28 15 GLN D C 1
ATOM 6196 O O . GLN D 1 21 ? 58.041 20.213 -0.239 1.00 54.77 15 GLN D O 1
ATOM 6202 N N . ASP D 1 22 ? 57.457 20.686 1.870 1.00 57.54 16 ASP D N 1
ATOM 6203 C CA . ASP D 1 22 ? 56.434 19.623 1.894 1.00 55.34 16 ASP D CA 1
ATOM 6204 C C . ASP D 1 22 ? 55.417 19.961 0.829 1.00 54.19 16 ASP D C 1
ATOM 6205 O O . ASP D 1 22 ? 55.042 21.114 0.657 1.00 54.86 16 ASP D O 1
ATOM 6210 N N . VAL D 1 23 ? 54.976 18.969 0.091 1.00 54.82 17 VAL D N 1
ATOM 6211 C CA . VAL D 1 23 ? 54.102 19.251 -1.030 1.00 58.00 17 VAL D CA 1
ATOM 6212 C C . VAL D 1 23 ? 52.904 18.282 -1.082 1.00 58.52 17 VAL D C 1
ATOM 6213 O O . VAL D 1 23 ? 52.961 17.155 -0.585 1.00 59.75 17 VAL D O 1
ATOM 6217 N N . ILE D 1 24 ? 51.801 18.773 -1.616 1.00 58.96 18 ILE D N 1
ATOM 6218 C CA . ILE D 1 24 ? 50.641 17.949 -1.872 1.00 60.08 18 ILE D CA 1
ATOM 6219 C C . ILE D 1 24 ? 50.580 17.930 -3.382 1.00 58.19 18 ILE D C 1
ATOM 6220 O O . ILE D 1 24 ? 50.359 18.957 -4.025 1.00 60.91 18 ILE D O 1
ATOM 6225 N N . LEU D 1 25 ? 50.826 16.774 -3.956 1.00 56.01 19 LEU D N 1
ATOM 6226 C CA . LEU D 1 25 ? 51.034 16.695 -5.393 1.00 53.86 19 LEU D CA 1
ATOM 6227 C C . LEU D 1 25 ? 49.727 16.887 -6.103 1.00 54.75 19 LEU D C 1
ATOM 6228 O O . LEU D 1 25 ? 48.691 16.526 -5.577 1.00 56.65 19 LEU D O 1
ATOM 6233 N N . PRO D 1 26 ? 49.764 17.471 -7.306 1.00 55.95 20 PRO D N 1
ATOM 6234 C CA . PRO D 1 26 ? 48.518 17.569 -8.053 1.00 59.12 20 PRO D CA 1
ATOM 6235 C C . PRO D 1 26 ? 48.079 16.199 -8.554 1.00 57.10 20 PRO D C 1
ATOM 6236 O O . PRO D 1 26 ? 48.806 15.215 -8.390 1.00 53.99 20 PRO D O 1
ATOM 6240 N N . THR D 1 27 ? 46.890 16.151 -9.143 1.00 59.64 21 THR D N 1
ATOM 6241 C CA . THR D 1 27 ? 46.362 14.933 -9.720 1.00 61.32 21 THR D CA 1
ATOM 6242 C C . THR D 1 27 ? 46.067 15.176 -11.188 1.00 63.54 21 THR D C 1
ATOM 6243 O O . THR D 1 27 ? 45.288 16.054 -11.540 1.00 66.09 21 THR D O 1
ATOM 6247 N N . PRO D 1 28 ? 46.731 14.439 -12.066 1.00 63.40 22 PRO D N 1
ATOM 6248 C CA . PRO D 1 28 ? 47.811 13.482 -11.829 1.00 60.32 22 PRO D CA 1
ATOM 6249 C C . PRO D 1 28 ? 49.098 14.190 -11.479 1.00 56.12 22 PRO D C 1
ATOM 6250 O O . PRO D 1 28 ? 49.274 15.356 -11.858 1.00 58.80 22 PRO D O 1
ATOM 6254 N N . SER D 1 29 ? 49.999 13.485 -10.797 1.00 52.10 23 SER D N 1
ATOM 6255 C CA . SER D 1 29 ? 51.277 14.061 -10.351 1.00 50.78 23 SER D CA 1
ATOM 6256 C C . SER D 1 29 ? 52.241 14.466 -11.481 1.00 49.88 23 SER D C 1
ATOM 6257 O O . SER D 1 29 ? 53.170 15.261 -11.271 1.00 49.95 23 SER D O 1
ATOM 6260 N N . SER D 1 30 ? 51.990 13.966 -12.686 1.00 50.16 24 SER D N 1
ATOM 6261 C CA . SER D 1 30 ? 52.705 14.462 -13.857 1.00 49.10 24 SER D CA 1
ATOM 6262 C C . SER D 1 30 ? 52.490 15.968 -14.149 1.00 49.68 24 SER D C 1
ATOM 6263 O O . SER D 1 30 ? 53.258 16.558 -14.910 1.00 48.33 24 SER D O 1
ATOM 6266 N N . LYS D 1 31 ? 51.462 16.582 -13.567 1.00 51.64 25 LYS D N 1
ATOM 6267 C CA . LYS D 1 31 ? 51.174 17.995 -13.837 1.00 54.79 25 LYS D CA 1
ATOM 6268 C C . LYS D 1 31 ? 52.345 18.913 -13.494 1.00 52.12 25 LYS D C 1
ATOM 6269 O O . LYS D 1 31 ? 52.543 19.934 -14.150 1.00 53.14 25 LYS D O 1
ATOM 6275 N N . VAL D 1 32 ? 53.111 18.547 -12.472 1.00 49.77 26 VAL D N 1
ATOM 6276 C CA . VAL D 1 32 ? 54.270 19.343 -12.069 1.00 49.51 26 VAL D CA 1
ATOM 6277 C C . VAL D 1 32 ? 55.242 19.551 -13.238 1.00 50.47 26 VAL D C 1
ATOM 6278 O O . VAL D 1 32 ? 55.459 20.688 -13.691 1.00 52.65 26 VAL D O 1
ATOM 6282 N N . LEU D 1 33 ? 55.792 18.453 -13.751 1.00 48.11 27 LEU D N 1
ATOM 6283 C CA . LEU D 1 33 ? 56.671 18.541 -14.907 1.00 47.60 27 LEU D CA 1
ATOM 6284 C C . LEU D 1 33 ? 55.963 18.991 -16.193 1.00 51.31 27 LEU D C 1
ATOM 6285 O O . LEU D 1 33 ? 56.582 19.629 -17.039 1.00 52.31 27 LEU D O 1
ATOM 6290 N N . LYS D 1 34 ? 54.676 18.691 -16.335 1.00 55.28 28 LYS D N 1
ATOM 6291 C CA . LYS D 1 34 ? 53.930 19.174 -17.497 1.00 58.53 28 LYS D CA 1
ATOM 6292 C C . LYS D 1 34 ? 53.906 20.696 -17.494 1.00 62.83 28 LYS D C 1
ATOM 6293 O O . LYS D 1 34 ? 54.123 21.329 -18.544 1.00 70.28 28 LYS D O 1
ATOM 6299 N N . TYR D 1 35 ? 53.627 21.295 -16.337 1.00 61.61 29 TYR D N 1
ATOM 6300 C CA . TYR D 1 35 ? 53.599 22.760 -16.239 1.00 63.22 29 TYR D CA 1
ATOM 6301 C C . TYR D 1 35 ? 54.919 23.349 -16.727 1.00 63.42 29 TYR D C 1
ATOM 6302 O O . TYR D 1 35 ? 54.932 24.284 -17.528 1.00 64.30 29 TYR D O 1
ATOM 6311 N N . LEU D 1 36 ? 56.023 22.783 -16.225 1.00 61.12 30 LEU D N 1
ATOM 6312 C CA . LEU D 1 36 ? 57.361 23.245 -16.575 1.00 60.06 30 LEU D CA 1
ATOM 6313 C C . LEU D 1 36 ? 57.596 23.187 -18.065 1.00 61.39 30 LEU D C 1
ATOM 6314 O O . LEU D 1 36 ? 58.048 24.165 -18.653 1.00 66.05 30 LEU D O 1
ATOM 6319 N N . ILE D 1 37 ? 57.252 22.065 -18.682 1.00 59.69 31 ILE D N 1
ATOM 6320 C CA . ILE D 1 37 ? 57.481 21.881 -20.125 1.00 61.81 31 ILE D CA 1
ATOM 6321 C C . ILE D 1 37 ? 56.626 22.807 -20.980 1.00 66.45 31 ILE D C 1
ATOM 6322 O O . ILE D 1 37 ? 57.120 23.382 -21.954 1.00 67.80 31 ILE D O 1
ATOM 6327 N N . GLN D 1 38 ? 55.360 22.956 -20.586 1.00 69.43 32 GLN D N 1
ATOM 6328 C CA . GLN D 1 38 ? 54.422 23.822 -21.281 1.00 76.90 32 GLN D CA 1
ATOM 6329 C C . GLN D 1 38 ? 54.886 25.270 -21.290 1.00 79.94 32 GLN D C 1
ATOM 6330 O O . GLN D 1 38 ? 54.905 25.902 -22.346 1.00 84.23 32 GLN D O 1
ATOM 6336 N N . SER D 1 39 ? 55.252 25.784 -20.110 1.00 77.57 33 SER D N 1
ATOM 6337 C CA . SER D 1 39 ? 55.693 27.163 -19.970 1.00 80.10 33 SER D CA 1
ATOM 6338 C C . SER D 1 39 ? 57.091 27.376 -20.557 1.00 80.80 33 SER D C 1
ATOM 6339 O O . SER D 1 39 ? 57.627 28.489 -20.497 1.00 83.72 33 SER D O 1
ATOM 6342 N N . GLY D 1 40 ? 57.677 26.316 -21.124 1.00 78.18 34 GLY D N 1
ATOM 6343 C CA . GLY D 1 40 ? 58.964 26.403 -21.820 1.00 79.17 34 GLY D CA 1
ATOM 6344 C C . GLY D 1 40 ? 60.161 26.403 -20.885 1.00 76.78 34 GLY D C 1
ATOM 6345 O O . GLY D 1 40 ? 61.295 26.502 -21.340 1.00 78.24 34 GLY D O 1
ATOM 6346 N N . LYS D 1 41 ? 59.907 26.252 -19.587 1.00 65.14 35 LYS D N 1
ATOM 6347 C CA . LYS D 1 41 ? 60.954 26.289 -18.561 1.00 63.61 35 LYS D CA 1
ATOM 6348 C C . LYS D 1 41 ? 61.841 25.039 -18.518 1.00 60.55 35 LYS D C 1
ATOM 6349 O O . LYS D 1 41 ? 62.974 25.132 -18.057 1.00 56.89 35 LYS D O 1
ATOM 6355 N N . LEU D 1 42 ? 61.353 23.872 -18.959 1.00 60.69 36 LEU D N 1
ATOM 6356 C CA . LEU D 1 42 ? 62.167 22.669 -18.814 1.00 59.78 36 LEU D CA 1
ATOM 6357 C C . LEU D 1 42 ? 62.699 22.075 -20.087 1.00 61.53 36 LEU D C 1
ATOM 6358 O O . LEU D 1 42 ? 63.863 21.622 -20.132 1.00 65.39 36 LEU D O 1
ATOM 6363 N N . LEU D 1 43 ? 61.877 22.030 -21.116 1.00 61.95 37 LEU D N 1
ATOM 6364 C CA . LEU D 1 43 ? 62.390 21.585 -22.399 1.00 63.25 37 LEU D CA 1
ATOM 6365 C C . LEU D 1 43 ? 61.747 22.523 -23.350 1.00 69.55 37 LEU D C 1
ATOM 6366 O O . LEU D 1 43 ? 60.519 22.432 -23.639 1.00 72.64 37 LEU D O 1
ATOM 6371 N N . PRO D 1 44 ? 62.559 23.519 -23.736 1.00 74.22 38 PRO D N 1
ATOM 6372 C CA . PRO D 1 44 ? 62.123 24.728 -24.432 1.00 78.50 38 PRO D CA 1
ATOM 6373 C C . PRO D 1 44 ? 61.544 24.355 -25.774 1.00 81.25 38 PRO D C 1
ATOM 6374 O O . PRO D 1 44 ? 60.504 24.881 -26.155 1.00 83.52 38 PRO D O 1
ATOM 6378 N N . SER D 1 45 ? 62.221 23.416 -26.441 1.00 80.05 39 SER D N 1
ATOM 6379 C CA . SER D 1 45 ? 61.966 23.063 -27.840 1.00 82.04 39 SER D CA 1
ATOM 6380 C C . SER D 1 45 ? 60.785 22.100 -28.078 1.00 80.33 39 SER D C 1
ATOM 6381 O O . SER D 1 45 ? 60.544 21.696 -29.215 1.00 81.44 39 SER D O 1
ATOM 6384 N N . LEU D 1 46 ? 60.060 21.725 -27.028 1.00 76.77 40 LEU D N 1
ATOM 6385 C CA . LEU D 1 46 ? 58.896 20.860 -27.187 1.00 76.78 40 LEU D CA 1
ATOM 6386 C C . LEU D 1 46 ? 57.609 21.678 -27.200 1.00 82.97 40 LEU D C 1
ATOM 6387 O O . LEU D 1 46 ? 57.162 22.167 -26.168 1.00 83.56 40 LEU D O 1
ATOM 6392 N N . ASN D 1 47 ? 57.023 21.809 -28.391 1.00 90.13 41 ASN D N 1
ATOM 6393 C CA . ASN D 1 47 ? 55.876 22.689 -28.618 1.00 95.88 41 ASN D CA 1
ATOM 6394 C C . ASN D 1 47 ? 54.580 21.884 -28.838 1.00 97.10 41 ASN D C 1
ATOM 6395 O O . ASN D 1 47 ? 54.542 20.971 -29.664 1.00 95.64 41 ASN D O 1
ATOM 6400 N N . ASN D 1 48 ? 53.541 22.211 -28.061 1.00 98.83 42 ASN D N 1
ATOM 6401 C CA . ASN D 1 48 ? 52.263 21.483 -28.069 1.00 97.66 42 ASN D CA 1
ATOM 6402 C C . ASN D 1 48 ? 51.077 22.439 -27.987 1.00 101.41 42 ASN D C 1
ATOM 6403 O O . ASN D 1 48 ? 50.483 22.606 -26.922 1.00 98.96 42 ASN D O 1
ATOM 6408 N N . LYS D 1 57 ? 50.491 11.418 -30.508 1.00 79.37 51 LYS D N 1
ATOM 6409 C CA . LYS D 1 57 ? 51.191 12.616 -30.020 1.00 77.66 51 LYS D CA 1
ATOM 6410 C C . LYS D 1 57 ? 52.454 12.177 -29.295 1.00 71.08 51 LYS D C 1
ATOM 6411 O O . LYS D 1 57 ? 52.366 11.596 -28.210 1.00 68.55 51 LYS D O 1
ATOM 6417 N N . PRO D 1 58 ? 53.634 12.460 -29.883 1.00 67.70 52 PRO D N 1
ATOM 6418 C CA . PRO D 1 58 ? 54.834 11.701 -29.545 1.00 63.06 52 PRO D CA 1
ATOM 6419 C C . PRO D 1 58 ? 55.550 12.176 -28.268 1.00 59.61 52 PRO D C 1
ATOM 6420 O O . PRO D 1 58 ? 56.771 12.284 -28.255 1.00 57.80 52 PRO D O 1
ATOM 6424 N N . ILE D 1 59 ? 54.785 12.444 -27.209 1.00 59.60 53 ILE D N 1
ATOM 6425 C CA . ILE D 1 59 ? 55.334 12.850 -25.915 1.00 56.71 53 ILE D CA 1
ATOM 6426 C C . ILE D 1 59 ? 54.730 12.052 -24.741 1.00 53.90 53 ILE D C 1
ATOM 6427 O O . ILE D 1 59 ? 53.509 11.780 -24.695 1.00 56.91 53 ILE D O 1
ATOM 6432 N N . PHE D 1 60 ? 55.592 11.701 -23.789 1.00 48.78 54 PHE D N 1
ATOM 6433 C CA . PHE D 1 60 ? 55.178 11.004 -22.565 1.00 44.91 54 PHE D CA 1
ATOM 6434 C C . PHE D 1 60 ? 55.839 11.628 -21.346 1.00 43.05 54 PHE D C 1
ATOM 6435 O O . PHE D 1 60 ? 57.065 11.722 -21.271 1.00 40.66 54 PHE D O 1
ATOM 6443 N N . ILE D 1 61 ? 55.019 12.058 -20.398 1.00 43.03 55 ILE D N 1
ATOM 6444 C CA . ILE D 1 61 ? 55.497 12.612 -19.137 1.00 41.51 55 ILE D CA 1
ATOM 6445 C C . ILE D 1 61 ? 54.926 11.760 -18.023 1.00 41.21 55 ILE D C 1
ATOM 6446 O O . ILE D 1 61 ? 53.728 11.759 -17.784 1.00 43.25 55 ILE D O 1
ATOM 6451 N N . SER D 1 62 ? 55.794 11.057 -17.322 1.00 40.72 56 SER D N 1
ATOM 6452 C CA . SER D 1 62 ? 55.352 10.105 -16.321 1.00 41.75 56 SER D CA 1
ATOM 6453 C C . SER D 1 62 ? 54.738 10.791 -15.110 1.00 43.41 56 SER D C 1
ATOM 6454 O O . SER D 1 62 ? 54.986 11.957 -14.860 1.00 42.54 56 SER D O 1
ATOM 6457 N N . HIS D 1 63 ? 53.944 10.030 -14.361 1.00 46.47 57 HIS D N 1
ATOM 6458 C CA . HIS D 1 63 ? 53.644 10.370 -12.984 1.00 46.50 57 HIS D CA 1
ATOM 6459 C C . HIS D 1 63 ? 54.929 10.358 -12.233 1.00 44.29 57 HIS D C 1
ATOM 6460 O O . HIS D 1 63 ? 55.878 9.651 -12.606 1.00 44.57 57 HIS D O 1
ATOM 6467 N N . LEU D 1 64 ? 54.965 11.127 -11.152 1.00 44.50 58 LEU D N 1
ATOM 6468 C CA . LEU D 1 64 ? 56.077 11.081 -10.232 1.00 43.33 58 LEU D CA 1
ATOM 6469 C C . LEU D 1 64 ? 56.050 9.753 -9.505 1.00 42.93 58 LEU D C 1
ATOM 6470 O O . LEU D 1 64 ? 54.987 9.245 -9.173 1.00 43.93 58 LEU D O 1
ATOM 6475 N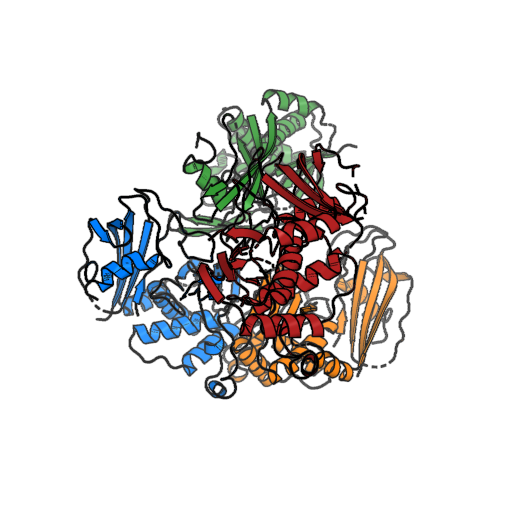 N . GLY D 1 65 ? 57.228 9.169 -9.306 1.00 42.25 59 GLY D N 1
ATOM 6476 C CA . GLY D 1 65 ? 57.352 7.897 -8.601 1.00 43.25 59 GLY D CA 1
ATOM 6477 C C . GLY D 1 65 ? 58.201 8.015 -7.365 1.00 42.20 59 GLY D C 1
ATOM 6478 O O . GLY D 1 65 ? 59.000 8.936 -7.238 1.00 40.17 59 GLY D O 1
ATOM 6479 N N . LEU D 1 66 ? 57.962 7.112 -6.430 1.00 44.99 60 LEU D N 1
ATOM 6480 C CA . LEU D 1 66 ? 58.678 7.074 -5.174 1.00 49.47 60 LEU D CA 1
ATOM 6481 C C . LEU D 1 66 ? 58.886 5.629 -4.845 1.00 54.88 60 LEU D C 1
ATOM 6482 O O . LEU D 1 66 ? 57.940 4.855 -4.879 1.00 60.24 60 LEU D O 1
ATOM 6487 N N . ASN D 1 67 ? 60.136 5.269 -4.573 1.00 60.16 61 ASN D N 1
ATOM 6488 C CA . ASN D 1 67 ? 60.548 3.880 -4.421 1.00 64.66 61 ASN D CA 1
ATOM 6489 C C . ASN D 1 67 ? 60.042 3.006 -5.557 1.00 64.88 61 ASN D C 1
ATOM 6490 O O . ASN D 1 67 ? 59.564 1.896 -5.334 1.00 67.22 61 ASN D O 1
ATOM 6495 N N . GLN D 1 68 ? 60.143 3.540 -6.773 1.00 65.63 62 GLN D N 1
ATOM 6496 C CA . GLN D 1 68 ? 59.812 2.814 -7.996 1.00 69.77 62 GLN D CA 1
ATOM 6497 C C . GLN D 1 68 ? 58.323 2.386 -8.061 1.00 67.69 62 GLN D C 1
ATOM 6498 O O . GLN D 1 68 ? 57.982 1.310 -8.557 1.00 70.20 62 GLN D O 1
ATOM 6504 N N . ARG D 1 69 ? 57.450 3.245 -7.554 1.00 61.26 63 ARG D N 1
ATOM 6505 C CA . ARG D 1 69 ? 56.008 3.082 -7.655 1.00 61.11 63 ARG D CA 1
ATOM 6506 C C . ARG D 1 69 ? 55.469 4.435 -8.015 1.00 55.64 63 ARG D C 1
ATOM 6507 O O . ARG D 1 69 ? 55.809 5.424 -7.373 1.00 55.00 63 ARG D O 1
ATOM 6515 N N . ARG D 1 70 ? 54.579 4.480 -8.980 1.00 52.92 64 ARG D N 1
ATOM 6516 C CA . ARG D 1 70 ? 53.981 5.729 -9.369 1.00 53.24 64 ARG D CA 1
ATOM 6517 C C . ARG D 1 70 ? 52.963 6.248 -8.326 1.00 56.02 64 ARG D C 1
ATOM 6518 O O . ARG D 1 70 ? 52.270 5.467 -7.666 1.00 57.96 64 ARG D O 1
ATOM 6526 N N . ILE D 1 71 ? 52.897 7.576 -8.198 1.00 52.49 65 ILE D N 1
ATOM 6527 C CA . ILE D 1 71 ? 51.932 8.224 -7.344 1.00 52.16 65 ILE D CA 1
ATOM 6528 C C . ILE D 1 71 ? 50.764 8.666 -8.211 1.00 53.86 65 ILE D C 1
ATOM 6529 O O . ILE D 1 71 ? 50.883 9.539 -9.095 1.00 51.95 65 ILE D O 1
ATOM 6534 N N . PHE D 1 72 ? 49.637 8.018 -7.984 1.00 59.22 66 PHE D N 1
ATOM 6535 C CA . PHE D 1 72 ? 48.375 8.487 -8.518 1.00 62.92 66 PHE D CA 1
ATOM 6536 C C . PHE D 1 72 ? 47.294 8.348 -7.443 1.00 67.89 66 PHE D C 1
ATOM 6537 O O . PHE D 1 72 ? 47.353 7.448 -6.605 1.00 71.54 66 PHE D O 1
ATOM 6545 N N . GLN D 1 73 ? 46.318 9.248 -7.471 1.00 70.46 67 GLN D N 1
ATOM 6546 C CA . GLN D 1 73 ? 45.260 9.283 -6.462 1.00 73.43 67 GLN D CA 1
ATOM 6547 C C . GLN D 1 73 ? 44.130 8.370 -6.911 1.00 75.12 67 GLN D C 1
ATOM 6548 O O . GLN D 1 73 ? 43.613 8.539 -8.001 1.00 75.92 67 GLN D O 1
ATOM 6554 N N . THR D 1 74 ? 43.778 7.385 -6.088 1.00 76.70 68 THR D N 1
ATOM 6555 C CA . THR D 1 74 ? 42.705 6.433 -6.407 1.00 79.52 68 THR D CA 1
ATOM 6556 C C . THR D 1 74 ? 41.481 6.801 -5.599 1.00 84.16 68 THR D C 1
ATOM 6557 O O . THR D 1 74 ? 40.342 6.693 -6.073 1.00 85.56 68 THR D O 1
ATOM 6561 N N . ASN D 1 75 ? 41.768 7.090 -4.330 1.00 86.35 69 ASN D N 1
ATOM 6562 C CA . ASN D 1 75 ? 41.175 8.170 -3.520 1.00 86.83 69 ASN D CA 1
ATOM 6563 C C . ASN D 1 75 ? 40.997 7.845 -2.044 1.00 86.21 69 ASN D C 1
ATOM 6564 O O . ASN D 1 75 ? 40.003 7.293 -1.640 1.00 87.23 69 ASN D O 1
ATOM 6569 N N . GLY D 1 76 ? 41.985 8.199 -1.246 1.00 84.38 70 GLY D N 1
ATOM 6570 C CA . GLY D 1 76 ? 41.830 8.224 0.207 1.00 88.26 70 GLY D CA 1
ATOM 6571 C C . GLY D 1 76 ? 42.036 9.682 0.553 1.00 85.99 70 GLY D C 1
ATOM 6572 O O . GLY D 1 76 ? 41.491 10.561 -0.099 1.00 87.17 70 GLY D O 1
ATOM 6573 N N . ASN D 1 77 ? 42.875 9.950 1.531 1.00 82.85 71 ASN D N 1
ATOM 6574 C CA . ASN D 1 77 ? 43.414 11.288 1.687 1.00 81.31 71 ASN D CA 1
ATOM 6575 C C . ASN D 1 77 ? 44.209 11.794 0.459 1.00 77.24 71 ASN D C 1
ATOM 6576 O O . ASN D 1 77 ? 44.467 11.057 -0.489 1.00 76.37 71 ASN D O 1
ATOM 6581 N N . LEU D 1 78 ? 44.605 13.064 0.493 1.00 75.00 72 LEU D N 1
ATOM 6582 C CA . LEU D 1 78 ? 45.511 13.604 -0.511 1.00 68.72 72 LEU D CA 1
ATOM 6583 C C . LEU D 1 78 ? 46.910 13.153 -0.117 1.00 69.05 72 LEU D C 1
ATOM 6584 O O . LEU D 1 78 ? 47.180 12.943 1.078 1.00 69.65 72 LEU D O 1
ATOM 6589 N N . LYS D 1 79 ? 47.780 13.010 -1.126 1.00 69.79 73 LYS D N 1
ATOM 6590 C CA . LYS D 1 79 ? 49.114 12.424 -0.986 1.00 69.87 73 LYS D CA 1
ATOM 6591 C C . LYS D 1 79 ? 50.160 13.465 -0.620 1.00 67.67 73 LYS D C 1
ATOM 6592 O O . LYS D 1 79 ? 50.509 14.338 -1.435 1.00 67.41 73 LYS D O 1
ATOM 6598 N N . THR D 1 80 ? 50.724 13.313 0.567 1.00 68.04 74 THR D N 1
ATOM 6599 C CA . THR D 1 80 ? 51.757 14.209 1.055 1.00 66.77 74 THR D CA 1
ATOM 6600 C C . THR D 1 80 ? 53.160 13.737 0.773 1.00 62.73 74 THR D C 1
ATOM 6601 O O . THR D 1 80 ? 53.535 12.635 1.173 1.00 64.45 74 THR D O 1
ATOM 6605 N N . ILE D 1 81 ? 53.964 14.591 0.163 1.00 59.09 75 ILE D N 1
ATOM 6606 C CA . ILE D 1 81 ? 55.380 14.280 0.008 1.00 58.70 75 ILE D CA 1
ATOM 6607 C C . ILE D 1 81 ? 56.237 15.294 0.764 1.00 56.75 75 ILE D C 1
ATOM 6608 O O . ILE D 1 81 ? 56.084 16.512 0.590 1.00 54.74 75 ILE D O 1
ATOM 6613 N N . SER D 1 82 ? 57.130 14.794 1.617 1.00 54.97 76 SER D N 1
ATOM 6614 C CA . SER D 1 82 ? 57.949 15.656 2.483 1.00 53.12 76 SER D CA 1
ATOM 6615 C C . SER D 1 82 ? 59.071 16.347 1.741 1.00 51.26 76 SER D C 1
ATOM 6616 O O . SER D 1 82 ? 59.611 15.773 0.814 1.00 50.96 76 SER D O 1
ATOM 6619 N N . ARG D 1 83 ? 59.431 17.556 2.186 1.00 52.61 77 ARG D N 1
ATOM 6620 C CA . ARG D 1 83 ? 60.655 18.254 1.781 1.00 52.78 77 ARG D CA 1
ATOM 6621 C C . ARG D 1 83 ? 61.825 17.253 1.749 1.00 48.90 77 ARG D C 1
ATOM 6622 O O . ARG D 1 83 ? 61.999 16.467 2.671 1.00 47.48 77 ARG D O 1
ATOM 6630 N N . GLY D 1 84 ? 62.546 17.222 0.634 1.00 45.54 78 GLY D N 1
ATOM 6631 C CA . GLY D 1 84 ? 63.758 16.435 0.527 1.00 46.12 78 GLY D CA 1
ATOM 6632 C C . GLY D 1 84 ? 63.641 15.038 -0.044 1.00 46.61 78 GLY D C 1
ATOM 6633 O O . GLY D 1 84 ? 64.664 14.419 -0.396 1.00 45.81 78 GLY D O 1
ATOM 6634 N N . SER D 1 85 ? 62.417 14.518 -0.173 1.00 46.63 79 SER D N 1
ATOM 6635 C CA . SER D 1 85 ? 62.271 13.127 -0.629 1.00 45.36 79 SER D CA 1
ATOM 6636 C C . SER D 1 85 ? 62.470 13.033 -2.151 1.00 42.40 79 SER D C 1
ATOM 6637 O O . SER D 1 85 ? 62.290 14.005 -2.917 1.00 42.82 79 SER D O 1
ATOM 6640 N N . LYS D 1 86 ? 62.941 11.864 -2.558 1.00 42.31 80 LYS D N 1
ATOM 6641 C CA . LYS D 1 86 ? 63.474 11.630 -3.898 1.00 40.04 80 LYS D CA 1
ATOM 6642 C C . LYS D 1 86 ? 62.387 11.070 -4.784 1.00 40.25 80 LYS D C 1
ATOM 6643 O O . LYS D 1 86 ? 62.120 9.867 -4.782 1.00 45.90 80 LYS D O 1
ATOM 6649 N N . LEU D 1 87 ? 61.730 11.941 -5.533 1.00 38.65 81 LEU D N 1
ATOM 6650 C CA . LEU D 1 87 ? 60.765 11.492 -6.518 1.00 38.85 81 LEU D CA 1
ATOM 6651 C C . LEU D 1 87 ? 61.515 11.288 -7.816 1.00 39.08 81 LEU D C 1
ATOM 6652 O O . LEU D 1 87 ? 62.556 11.910 -8.034 1.00 39.41 81 LEU D O 1
ATOM 6657 N N . SER D 1 88 ? 61.015 10.410 -8.670 1.00 40.32 82 SER D N 1
ATOM 6658 C CA . SER D 1 88 ? 61.610 10.258 -9.990 1.00 40.86 82 SER D CA 1
ATOM 6659 C C . SER D 1 88 ? 60.558 10.407 -11.061 1.00 40.71 82 SER D C 1
ATOM 6660 O O . SER D 1 88 ? 59.366 10.246 -10.803 1.00 40.90 82 SER D O 1
ATOM 6663 N N . SER D 1 89 ? 61.009 10.780 -12.253 1.00 41.02 83 SER D N 1
ATOM 6664 C CA . SER D 1 89 ? 60.122 10.982 -13.381 1.00 41.87 83 SER D CA 1
ATOM 6665 C C . SER D 1 89 ? 60.833 10.583 -14.653 1.00 40.93 83 SER D C 1
ATOM 6666 O O . SER D 1 89 ? 62.061 10.519 -14.708 1.00 40.70 83 SER D O 1
ATOM 6669 N N . THR D 1 90 ? 60.052 10.262 -15.664 1.00 40.71 84 THR D N 1
ATOM 6670 C CA . THR D 1 90 ? 60.611 9.954 -16.961 1.00 40.43 84 THR D CA 1
ATOM 6671 C C . THR D 1 90 ? 59.864 10.755 -17.988 1.00 40.34 84 THR D C 1
ATOM 6672 O O . THR D 1 90 ? 58.632 10.862 -17.908 1.00 40.42 84 THR D O 1
ATOM 6676 N N . ILE D 1 91 ? 60.606 11.359 -18.908 1.00 38.86 85 ILE D N 1
ATOM 6677 C CA . ILE D 1 91 ? 60.007 12.047 -20.026 1.00 41.99 85 ILE D CA 1
ATOM 6678 C C . ILE D 1 91 ? 60.574 11.444 -21.280 1.00 43.73 85 ILE D C 1
ATOM 6679 O O . ILE D 1 91 ? 61.764 11.221 -21.360 1.00 42.21 85 ILE D O 1
ATOM 6684 N N . ALA D 1 92 ? 59.707 11.148 -22.245 1.00 46.42 86 ALA D N 1
ATOM 6685 C CA . ALA D 1 92 ? 60.158 10.571 -23.505 1.00 47.81 86 ALA D CA 1
ATOM 6686 C C . ALA D 1 92 ? 59.464 11.271 -24.651 1.00 49.62 86 ALA D C 1
ATOM 6687 O O . ALA D 1 92 ? 58.290 11.669 -24.522 1.00 51.26 86 ALA D O 1
ATOM 6689 N N . PHE D 1 93 ? 60.189 11.430 -25.754 1.00 50.14 87 PHE D N 1
ATOM 6690 C CA . PHE D 1 93 ? 59.667 12.129 -26.917 1.00 55.24 87 PHE D CA 1
ATOM 6691 C C . PHE D 1 93 ? 60.516 11.869 -28.147 1.00 57.33 87 PHE D C 1
ATOM 6692 O O . PHE D 1 93 ? 61.649 11.415 -28.032 1.00 54.66 87 PHE D O 1
ATOM 6700 N N . SER D 1 94 ? 59.975 12.213 -29.315 1.00 62.83 88 SER D N 1
ATOM 6701 C CA . SER D 1 94 ? 60.685 12.067 -30.589 1.00 65.60 88 SER D CA 1
ATOM 6702 C C . SER D 1 94 ? 61.141 13.402 -31.221 1.00 68.20 88 SER D C 1
ATOM 6703 O O . SER D 1 94 ? 60.529 14.438 -31.015 1.00 66.53 88 SER D O 1
ATOM 6706 N N . THR D 1 95 ? 62.251 13.346 -31.960 1.00 73.08 89 THR D N 1
ATOM 6707 C CA . THR D 1 95 ? 62.672 14.383 -32.969 1.00 76.54 89 THR D CA 1
ATOM 6708 C C . THR D 1 95 ? 63.887 13.838 -33.658 1.00 78.47 89 THR D C 1
ATOM 6709 O O . THR D 1 95 ? 64.727 13.232 -32.996 1.00 74.91 89 THR D O 1
ATOM 6713 N N . PRO D 1 101 ? 69.152 18.270 -26.238 1.00 74.68 95 PRO D N 1
ATOM 6714 C CA . PRO D 1 101 ? 70.537 18.402 -25.785 1.00 77.44 95 PRO D CA 1
ATOM 6715 C C . PRO D 1 101 ? 70.838 19.891 -25.459 1.00 84.88 95 PRO D C 1
ATOM 6716 O O . PRO D 1 101 ? 71.881 20.472 -25.828 1.00 86.29 95 PRO D O 1
ATOM 6720 N N . GLU D 1 102 ? 69.816 20.523 -24.894 1.00 87.03 96 GLU D N 1
ATOM 6721 C CA . GLU D 1 102 ? 69.890 21.822 -24.225 1.00 83.88 96 GLU D CA 1
ATOM 6722 C C . GLU D 1 102 ? 68.975 21.730 -23.003 1.00 77.41 96 GLU D C 1
ATOM 6723 O O . GLU D 1 102 ? 67.972 22.462 -22.835 1.00 72.40 96 GLU D O 1
ATOM 6729 N N . LEU D 1 103 ? 69.335 20.760 -22.176 1.00 70.26 97 LEU D N 1
ATOM 6730 C CA . LEU D 1 103 ? 68.511 20.307 -21.076 1.00 66.85 97 LEU D CA 1
ATOM 6731 C C . LEU D 1 103 ? 69.314 20.501 -19.814 1.00 65.10 97 LEU D C 1
ATOM 6732 O O . LEU D 1 103 ? 70.338 19.871 -19.640 1.00 65.19 97 LEU D O 1
ATOM 6737 N N . ASP D 1 104 ? 68.835 21.363 -18.929 1.00 63.16 98 ASP D N 1
ATOM 6738 C CA . ASP D 1 104 ? 69.605 21.758 -17.770 1.00 62.18 98 ASP D CA 1
ATOM 6739 C C . ASP D 1 104 ? 68.958 21.297 -16.459 1.00 56.27 98 ASP D C 1
ATOM 6740 O O . ASP D 1 104 ? 67.935 20.603 -16.459 1.00 54.51 98 ASP D O 1
ATOM 6745 N N . GLU D 1 105 ? 69.599 21.660 -15.351 1.00 52.75 99 GLU D N 1
ATOM 6746 C CA . GLU D 1 105 ? 69.226 21.178 -14.039 1.00 47.32 99 GLU D CA 1
ATOM 6747 C C . GLU D 1 105 ? 69.139 22.342 -13.104 1.00 48.04 99 GLU D C 1
ATOM 6748 O O . GLU D 1 105 ? 69.504 23.466 -13.480 1.00 50.51 99 GLU D O 1
ATOM 6754 N N . GLY D 1 106 ? 68.622 22.072 -11.902 1.00 45.97 100 GLY D N 1
ATOM 6755 C CA . GLY D 1 106 ? 68.584 23.067 -10.827 1.00 46.16 100 GLY D CA 1
ATOM 6756 C C . GLY D 1 106 ? 67.226 23.229 -10.215 1.00 44.08 100 GLY D C 1
ATOM 6757 O O . GLY D 1 106 ? 66.396 22.331 -10.306 1.00 42.52 100 GLY D O 1
ATOM 6758 N N . VAL D 1 107 ? 66.991 24.379 -9.594 1.00 46.58 101 VAL D N 1
ATOM 6759 C CA . VAL D 1 107 ? 65.712 24.641 -8.909 1.00 47.47 101 VAL D CA 1
ATOM 6760 C C . VAL D 1 107 ? 64.682 25.253 -9.857 1.00 48.51 101 VAL D C 1
ATOM 6761 O O . VAL D 1 107 ? 64.972 26.223 -10.552 1.00 48.27 101 VAL D O 1
ATOM 6765 N N . PHE D 1 108 ? 63.482 24.680 -9.869 1.00 48.52 102 PHE D N 1
ATOM 6766 C CA . PHE D 1 108 ? 62.385 25.185 -10.686 1.00 50.14 102 PHE D CA 1
ATOM 6767 C C . PHE D 1 108 ? 61.214 25.580 -9.817 1.00 52.94 102 PHE D C 1
ATOM 6768 O O . PHE D 1 108 ? 60.911 24.906 -8.841 1.00 49.46 102 PHE D O 1
ATOM 6776 N N . GLU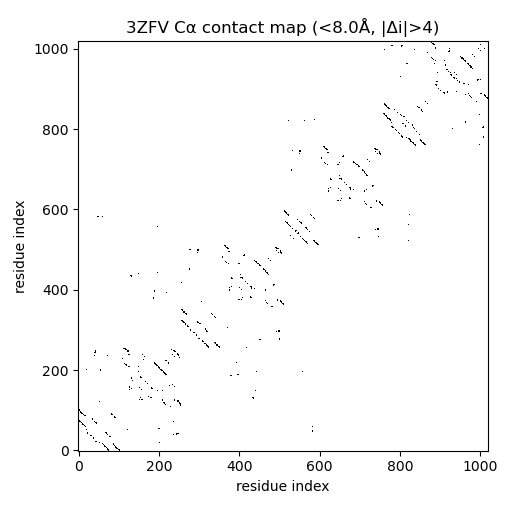 D 1 109 ? 60.598 26.716 -10.155 1.00 59.41 103 GLU D N 1
ATOM 6777 C CA . GLU D 1 109 ? 59.423 27.203 -9.443 1.00 63.31 103 GLU D CA 1
ATOM 6778 C C . GLU D 1 109 ? 58.163 26.694 -10.124 1.00 62.78 103 GLU D C 1
ATOM 6779 O O . GLU D 1 109 ? 58.087 26.618 -11.343 1.00 62.99 103 GLU D O 1
ATOM 6785 N N . THR D 1 110 ? 57.176 26.345 -9.315 1.00 62.94 104 THR D N 1
ATOM 6786 C CA . THR D 1 110 ? 55.922 25.820 -9.810 1.00 61.33 104 THR D CA 1
ATOM 6787 C C . THR D 1 110 ? 54.775 26.322 -8.948 1.00 62.93 104 THR D C 1
ATOM 6788 O O . THR D 1 110 ? 54.962 26.669 -7.784 1.00 61.72 104 THR D O 1
ATOM 6792 N N . ILE D 1 111 ? 53.579 26.350 -9.515 1.00 66.08 105 ILE D N 1
ATOM 6793 C CA . ILE D 1 111 ? 52.383 26.682 -8.726 1.00 68.85 105 ILE D CA 1
ATOM 6794 C C . ILE D 1 111 ? 52.189 25.650 -7.593 1.00 65.58 105 ILE D C 1
ATOM 6795 O O . ILE D 1 111 ? 51.578 25.950 -6.574 1.00 65.88 105 ILE D O 1
ATOM 6800 N N . TYR D 1 112 ? 52.744 24.449 -7.769 1.00 61.29 106 TYR D N 1
ATOM 6801 C CA . TYR D 1 112 ? 52.721 23.386 -6.748 1.00 57.32 106 TYR D CA 1
ATOM 6802 C C . TYR D 1 112 ? 53.879 23.471 -5.779 1.00 55.07 106 TYR D C 1
ATOM 6803 O O . TYR D 1 112 ? 53.941 22.716 -4.799 1.00 52.53 106 TYR D O 1
ATOM 6812 N N . GLY D 1 113 ? 54.798 24.391 -6.050 1.00 54.52 107 GLY D N 1
ATOM 6813 C CA . GLY D 1 113 ? 55.929 24.604 -5.164 1.00 53.01 107 GLY D CA 1
ATOM 6814 C C . GLY D 1 113 ? 57.262 24.602 -5.906 1.00 49.07 107 GLY D C 1
ATOM 6815 O O . GLY D 1 113 ? 57.306 24.558 -7.131 1.00 46.12 107 GLY D O 1
ATOM 6816 N N . LYS D 1 114 ? 58.351 24.661 -5.143 1.00 46.84 108 LYS D N 1
ATOM 6817 C CA . LYS D 1 114 ? 59.676 24.655 -5.725 1.00 45.80 108 LYS D CA 1
ATOM 6818 C C . LYS D 1 114 ? 60.262 23.244 -5.689 1.00 42.54 108 LYS D C 1
ATOM 6819 O O . LYS D 1 114 ? 60.094 22.504 -4.705 1.00 42.14 108 LYS D O 1
ATOM 6825 N N . PHE D 1 115 ? 60.932 22.884 -6.779 1.00 41.53 109 PHE D N 1
ATOM 6826 C CA . PHE D 1 115 ? 61.490 21.549 -6.965 1.00 41.19 109 PHE D CA 1
ATOM 6827 C C . PHE D 1 115 ? 62.928 21.601 -7.480 1.00 40.91 109 PHE D C 1
ATOM 6828 O O . PHE D 1 115 ? 63.258 22.399 -8.357 1.00 44.60 109 PHE D O 1
ATOM 6836 N N . HIS D 1 116 ? 63.774 20.738 -6.946 1.00 39.23 110 HIS D N 1
ATOM 6837 C CA . HIS D 1 116 ? 65.134 20.566 -7.460 1.00 38.14 110 HIS D CA 1
ATOM 6838 C C . HIS D 1 116 ? 65.116 19.425 -8.418 1.00 37.10 110 HIS D C 1
ATOM 6839 O O . HIS D 1 116 ? 64.843 18.282 -8.041 1.00 38.37 110 HIS D O 1
ATOM 6846 N N . ILE D 1 117 ? 65.399 19.711 -9.669 1.00 37.19 111 ILE D N 1
ATOM 6847 C CA . ILE D 1 117 ? 65.363 18.693 -10.691 1.00 37.21 111 ILE D CA 1
ATOM 6848 C C . ILE D 1 117 ? 66.775 18.455 -11.235 1.00 38.96 111 ILE D C 1
ATOM 6849 O O . ILE D 1 117 ? 67.406 19.393 -11.722 1.00 40.18 111 ILE D O 1
ATOM 6854 N N . THR D 1 118 ? 67.264 17.214 -11.140 1.00 37.28 112 THR D N 1
ATOM 6855 C CA . THR D 1 118 ? 68.507 16.822 -11.796 1.00 37.31 112 THR D CA 1
ATOM 6856 C C . THR D 1 118 ? 68.236 15.657 -12.782 1.00 37.24 112 THR D C 1
ATOM 6857 O O . THR D 1 118 ? 67.206 15.014 -12.701 1.00 36.33 112 THR D O 1
ATOM 6861 N N . ILE D 1 119 ? 69.189 15.369 -13.662 1.00 38.19 113 ILE D N 1
ATOM 6862 C CA . ILE D 1 119 ? 69.054 14.320 -14.667 1.00 39.62 113 ILE D CA 1
ATOM 6863 C C . ILE D 1 119 ? 69.791 13.078 -14.228 1.00 40.62 113 ILE D C 1
ATOM 6864 O O . ILE D 1 119 ? 70.991 13.096 -14.027 1.00 41.60 113 ILE D O 1
ATOM 6869 N N . GLU D 1 120 ? 69.060 11.988 -14.068 1.00 42.80 114 GLU D N 1
ATOM 6870 C CA . GLU D 1 120 ? 69.700 10.744 -13.657 1.00 44.58 114 GLU D CA 1
ATOM 6871 C C . GLU D 1 120 ? 70.145 9.916 -14.890 1.00 44.02 114 GLU D C 1
ATOM 6872 O O . GLU D 1 120 ? 71.136 9.190 -14.803 1.00 46.97 114 GLU D O 1
ATOM 6878 N N . SER D 1 121 ? 69.470 10.051 -16.034 1.00 39.54 115 SER D N 1
ATOM 6879 C CA . SER D 1 121 ? 69.875 9.312 -17.217 1.00 39.02 115 SER D CA 1
ATOM 6880 C C . SER D 1 121 ? 69.347 9.909 -18.503 1.00 38.74 115 SER D C 1
ATOM 6881 O O . SER D 1 121 ? 68.321 10.612 -18.508 1.00 35.87 115 SER D O 1
ATOM 6884 N N . VAL D 1 122 ? 70.039 9.592 -19.600 1.00 40.19 116 VAL D N 1
ATOM 6885 C CA . VAL D 1 122 ? 69.587 9.953 -20.939 1.00 42.37 116 VAL D CA 1
ATOM 6886 C C . VAL D 1 122 ? 69.845 8.780 -21.904 1.00 45.91 116 VAL D C 1
ATOM 6887 O O . VAL D 1 122 ? 70.978 8.351 -22.071 1.00 50.23 116 VAL D O 1
ATOM 6891 N N . GLU D 1 123 ? 68.780 8.235 -22.484 1.00 48.14 117 GLU D N 1
ATOM 6892 C CA . GLU D 1 123 ? 68.843 7.225 -23.545 1.00 51.69 117 GLU D CA 1
ATOM 6893 C C . GLU D 1 123 ? 68.516 7.972 -24.819 1.00 51.40 117 GLU D C 1
ATOM 6894 O O . GLU D 1 123 ? 67.461 8.602 -24.904 1.00 51.40 117 GLU D O 1
ATOM 6900 N N . ILE D 1 124 ? 69.395 7.895 -25.804 1.00 52.28 118 ILE D N 1
ATOM 6901 C CA . ILE D 1 124 ? 69.082 8.363 -27.147 1.00 52.80 118 ILE D CA 1
ATOM 6902 C C . ILE D 1 124 ? 69.098 7.165 -28.085 1.00 53.64 118 ILE D C 1
ATOM 6903 O O . ILE D 1 124 ? 70.126 6.511 -28.268 1.00 52.33 118 ILE D O 1
ATOM 6908 N N . VAL D 1 125 ? 67.956 6.883 -28.686 1.00 53.92 119 VAL D N 1
ATOM 6909 C CA . VAL D 1 125 ? 67.843 5.755 -29.602 1.00 55.81 119 VAL D CA 1
ATOM 6910 C C . VAL D 1 125 ? 67.357 6.216 -30.987 1.00 57.08 119 VAL D C 1
ATOM 6911 O O . VAL D 1 125 ? 66.431 7.021 -31.093 1.00 56.19 119 VAL D O 1
ATOM 6915 N N . GLU D 1 126 ? 67.996 5.714 -32.043 1.00 59.48 120 GLU D N 1
ATOM 6916 C CA . GLU D 1 126 ? 67.558 5.981 -33.416 1.00 61.64 120 GLU D CA 1
ATOM 6917 C C . GLU D 1 126 ? 66.331 5.143 -33.713 1.00 59.92 120 GLU D C 1
ATOM 6918 O O . GLU D 1 126 ? 66.329 3.945 -33.478 1.00 58.93 120 GLU D O 1
ATOM 6924 N N . VAL D 1 127 ? 65.295 5.777 -34.245 1.00 59.92 121 VAL D N 1
ATOM 6925 C CA . VAL D 1 127 ? 64.065 5.087 -34.629 1.00 61.16 121 VAL D CA 1
ATOM 6926 C C . VAL D 1 127 ? 64.318 3.847 -35.509 1.00 64.56 121 VAL D C 1
ATOM 6927 O O . VAL D 1 127 ? 63.559 2.885 -35.428 1.00 65.22 121 VAL D O 1
ATOM 6931 N N . GLU D 1 128 ? 65.350 3.882 -36.351 1.00 68.13 122 GLU D N 1
ATOM 6932 C CA . GLU D 1 128 ? 65.694 2.740 -37.185 1.00 73.23 122 GLU D CA 1
ATOM 6933 C C . GLU D 1 128 ? 66.286 1.592 -36.382 1.00 73.82 122 GLU D C 1
ATOM 6934 O O . GLU D 1 128 ? 66.032 0.433 -36.706 1.00 77.72 122 GLU D O 1
ATOM 6940 N N . LYS D 1 129 ? 67.054 1.900 -35.344 1.00 73.76 123 LYS D N 1
ATOM 6941 C CA . LYS D 1 129 ? 67.630 0.861 -34.485 1.00 75.60 123 LYS D CA 1
ATOM 6942 C C . LYS D 1 129 ? 66.547 0.052 -33.728 1.00 74.37 123 LYS D C 1
ATOM 6943 O O . LYS D 1 129 ? 66.795 -1.092 -33.317 1.00 75.92 123 LYS D O 1
ATOM 6949 N N . LEU D 1 130 ? 65.352 0.624 -33.574 1.00 70.89 124 LEU D N 1
ATOM 6950 C CA . LEU D 1 130 ? 64.219 -0.132 -33.035 1.00 71.68 124 LEU D CA 1
ATOM 6951 C C . LEU D 1 130 ? 63.858 -1.319 -33.910 1.00 76.43 124 LEU D C 1
ATOM 6952 O O . LEU D 1 130 ? 63.688 -2.433 -33.413 1.00 81.10 124 LEU D O 1
ATOM 6957 N N . LYS D 1 131 ? 63.747 -1.098 -35.212 1.00 79.42 125 LYS D N 1
ATOM 6958 C CA . LYS D 1 131 ? 63.432 -2.186 -36.124 1.00 84.47 125 LYS D CA 1
ATOM 6959 C C . LYS D 1 131 ? 64.438 -3.336 -36.007 1.00 84.48 125 LYS D C 1
ATOM 6960 O O . LYS D 1 131 ? 64.097 -4.501 -36.245 1.00 85.76 125 LYS D O 1
ATOM 6966 N N . GLU D 1 132 ? 65.683 -3.013 -35.674 1.00 83.14 126 GLU D N 1
ATOM 6967 C CA . GLU D 1 132 ? 66.726 -4.026 -35.623 1.00 86.88 126 GLU D CA 1
ATOM 6968 C C . GLU D 1 132 ? 66.633 -4.902 -34.393 1.00 83.34 126 GLU D C 1
ATOM 6969 O O . GLU D 1 132 ? 66.903 -6.109 -34.467 1.00 82.63 126 GLU D O 1
ATOM 6975 N N . GLU D 1 133 ? 66.227 -4.304 -33.278 1.00 60.12 127 GLU D N 1
ATOM 6976 C CA . GLU D 1 133 ? 66.021 -5.065 -32.043 1.00 61.56 127 GLU D CA 1
ATOM 6977 C C . GLU D 1 133 ? 64.807 -6.013 -32.099 1.00 55.84 127 GLU D C 1
ATOM 6978 O O . GLU D 1 133 ? 64.784 -7.030 -31.414 1.00 53.22 127 GLU D O 1
ATOM 6984 N N . VAL D 1 134 ? 63.810 -5.661 -32.906 1.00 51.13 128 VAL D N 1
ATOM 6985 C CA . VAL D 1 134 ? 62.678 -6.541 -33.176 1.00 49.00 128 VAL D CA 1
ATOM 6986 C C . VAL D 1 134 ? 63.151 -7.939 -33.601 1.00 50.70 128 VAL D C 1
ATOM 6987 O O . VAL D 1 134 ? 62.641 -8.947 -33.122 1.00 49.87 128 VAL D O 1
ATOM 6991 N N . GLU D 1 135 ? 64.169 -8.002 -34.444 1.00 54.69 129 GLU D N 1
ATOM 6992 C CA . GLU D 1 135 ? 64.652 -9.287 -34.951 1.00 57.26 129 GLU D CA 1
ATOM 6993 C C . GLU D 1 135 ? 65.230 -10.194 -33.859 1.00 56.36 129 GLU D C 1
ATOM 6994 O O . GLU D 1 135 ? 65.080 -11.416 -33.924 1.00 59.63 129 GLU D O 1
ATOM 7000 N N . LYS D 1 136 ? 65.859 -9.620 -32.846 1.00 53.48 130 LYS D N 1
ATOM 7001 C CA . LYS D 1 136 ? 66.349 -10.425 -31.725 1.00 53.39 130 LYS D CA 1
ATOM 7002 C C . LYS D 1 136 ? 65.225 -11.196 -31.028 1.00 49.92 130 LYS D C 1
ATOM 7003 O O . LYS D 1 136 ? 65.469 -12.226 -30.401 1.00 50.61 130 LYS D O 1
ATOM 7009 N N . HIS D 1 137 ? 63.995 -10.718 -31.129 1.00 46.61 131 HIS D N 1
ATOM 7010 C CA . HIS D 1 137 ? 62.921 -11.288 -30.319 1.00 46.87 131 HIS D CA 1
ATOM 7011 C C . HIS D 1 137 ? 61.870 -12.022 -31.095 1.00 45.34 131 HIS D C 1
ATOM 7012 O O . HIS D 1 137 ? 60.841 -12.360 -30.547 1.00 44.34 131 HIS D O 1
ATOM 7027 N N . ASN D 1 139 ? 61.608 -15.050 -31.837 1.00 48.37 133 ASN D N 1
ATOM 7028 C CA . ASN D 1 139 ? 61.256 -16.318 -31.173 1.00 49.50 133 ASN D CA 1
ATOM 7029 C C . ASN D 1 139 ? 60.948 -16.206 -29.697 1.00 46.92 133 ASN D C 1
ATOM 7030 O O . ASN D 1 139 ? 60.994 -17.186 -28.989 1.00 47.51 133 ASN D O 1
ATOM 7035 N N . ASP D 1 140 ? 60.674 -15.003 -29.215 1.00 44.96 134 ASP D N 1
ATOM 7036 C CA . ASP D 1 140 ? 60.481 -14.800 -27.794 1.00 43.17 134 ASP D CA 1
ATOM 7037 C C . ASP D 1 140 ? 59.036 -14.488 -27.521 1.00 40.47 134 ASP D C 1
ATOM 7038 O O . ASP D 1 140 ? 58.335 -13.952 -28.365 1.00 38.27 134 ASP D O 1
ATOM 7043 N N . ASN D 1 141 ? 58.584 -14.866 -26.337 1.00 41.05 135 ASN D N 1
ATOM 7044 C CA . ASN D 1 141 ? 57.262 -14.476 -25.890 1.00 40.44 135 ASN D CA 1
ATOM 7045 C C . ASN D 1 141 ? 57.303 -13.011 -25.489 1.00 38.31 135 ASN D C 1
ATOM 7046 O O . ASN D 1 141 ? 58.362 -12.475 -25.203 1.00 39.83 135 ASN D O 1
ATOM 7051 N N . ILE D 1 142 ? 56.139 -12.392 -25.432 1.00 35.84 136 ILE D N 1
ATOM 7052 C CA . ILE D 1 142 ? 56.035 -10.983 -25.151 1.00 35.21 136 ILE D CA 1
ATOM 7053 C C . ILE D 1 142 ? 55.311 -10.774 -23.833 1.00 35.25 136 ILE D C 1
ATOM 7054 O O . ILE D 1 142 ? 54.221 -11.282 -23.640 1.00 36.62 136 ILE D O 1
ATOM 7059 N N . ARG D 1 143 ? 55.921 -10.046 -22.917 1.00 35.59 137 ARG D N 1
ATOM 7060 C CA . ARG D 1 143 ? 55.251 -9.677 -21.704 1.00 34.87 137 ARG D CA 1
ATOM 7061 C C . ARG D 1 143 ? 55.081 -8.182 -21.732 1.00 34.62 137 ARG D C 1
ATOM 7062 O O . ARG D 1 143 ? 56.074 -7.427 -21.747 1.00 35.47 137 ARG D O 1
ATOM 7070 N N . VAL D 1 144 ? 53.832 -7.738 -21.723 1.00 33.12 138 VAL D N 1
ATOM 7071 C CA . VAL D 1 144 ? 53.547 -6.327 -21.534 1.00 35.04 138 VAL D CA 1
ATOM 7072 C C . VAL D 1 144 ? 53.127 -6.091 -20.082 1.00 35.94 138 VAL D C 1
ATOM 7073 O O . VAL D 1 144 ? 52.234 -6.773 -19.610 1.00 37.49 138 VAL D O 1
ATOM 7077 N N . ARG D 1 145 ? 53.779 -5.147 -19.386 1.00 34.51 139 ARG D N 1
ATOM 7078 C CA . ARG D 1 145 ? 53.401 -4.779 -18.026 1.00 34.51 139 ARG D CA 1
ATOM 7079 C C . ARG D 1 145 ? 52.882 -3.358 -17.991 1.00 34.91 139 ARG D C 1
ATOM 7080 O O . ARG D 1 145 ? 53.525 -2.440 -18.482 1.00 37.00 139 ARG D O 1
ATOM 7088 N N . PHE D 1 146 ? 51.724 -3.158 -17.410 1.00 34.08 140 PHE D N 1
ATOM 7089 C CA . PHE D 1 146 ? 51.214 -1.830 -17.276 1.00 34.64 140 PHE D CA 1
ATOM 7090 C C . PHE D 1 146 ? 51.650 -1.299 -15.931 1.00 36.50 140 PHE D C 1
ATOM 7091 O O . PHE D 1 146 ? 51.145 -1.704 -14.920 1.00 36.47 140 PHE D O 1
ATOM 7099 N N . ILE D 1 147 ? 52.600 -0.372 -15.939 1.00 39.54 141 ILE D N 1
ATOM 7100 C CA . ILE D 1 147 ? 53.222 0.181 -14.742 1.00 40.32 141 ILE D CA 1
ATOM 7101 C C . ILE D 1 147 ? 52.458 1.373 -14.197 1.00 41.63 141 ILE D C 1
ATOM 7102 O O . ILE D 1 147 ? 52.524 1.681 -13.017 1.00 49.24 141 ILE D O 1
ATOM 7107 N N . SER D 1 148 ? 51.739 2.064 -15.059 1.00 40.57 142 SER D N 1
ATOM 7108 C CA . SER D 1 148 ? 50.733 3.037 -14.627 1.00 41.19 142 SER D CA 1
ATOM 7109 C C . SER D 1 148 ? 49.368 2.644 -15.215 1.00 40.43 142 SER D C 1
ATOM 7110 O O . SER D 1 148 ? 49.297 1.952 -16.240 1.00 37.33 142 SER D O 1
ATOM 7113 N N . PRO D 1 149 ? 48.284 3.131 -14.607 1.00 43.83 143 PRO D N 1
ATOM 7114 C CA . PRO D 1 149 ? 46.977 2.769 -15.133 1.00 44.84 143 PRO D CA 1
ATOM 7115 C C . PRO D 1 149 ? 46.876 3.104 -16.591 1.00 43.72 143 PRO D C 1
ATOM 7116 O O . PRO D 1 149 ? 47.271 4.198 -17.008 1.00 45.73 143 PRO D O 1
ATOM 7120 N N . THR D 1 150 ? 46.386 2.150 -17.367 1.00 41.30 144 THR D N 1
ATOM 7121 C CA . THR D 1 150 ? 46.376 2.269 -18.815 1.00 40.79 144 THR D CA 1
ATOM 7122 C C . THR D 1 150 ? 44.935 2.350 -19.302 1.00 43.87 144 THR D C 1
ATOM 7123 O O . THR D 1 150 ? 44.094 1.564 -18.874 1.00 45.32 144 THR D O 1
ATOM 7127 N N . LEU D 1 151 ? 44.659 3.315 -20.180 1.00 45.57 145 LEU D N 1
ATOM 7128 C CA . LEU D 1 151 ? 43.289 3.628 -20.591 1.00 44.88 145 LEU D CA 1
ATOM 7129 C C . LEU D 1 151 ? 43.101 3.346 -22.071 1.00 44.76 145 LEU D C 1
ATOM 7130 O O . LEU D 1 151 ? 43.327 4.202 -22.905 1.00 43.99 145 LEU D O 1
ATOM 7135 N N . LEU D 1 152 ? 42.681 2.133 -22.393 1.00 45.16 146 LEU D N 1
ATOM 7136 C CA . LEU D 1 152 ? 42.451 1.761 -23.781 1.00 44.60 146 LEU D CA 1
ATOM 7137 C C . LEU D 1 152 ? 40.952 1.764 -24.071 1.00 45.97 146 LEU D C 1
ATOM 7138 O O . LEU D 1 152 ? 40.193 1.122 -23.394 1.00 47.93 146 LEU D O 1
ATOM 7143 N N . SER D 1 153 ? 40.530 2.493 -25.088 1.00 47.85 147 SER D N 1
ATOM 7144 C CA . SER D 1 153 ? 39.135 2.499 -25.469 1.00 49.00 147 SER D CA 1
ATOM 7145 C C . SER D 1 153 ? 38.808 1.319 -26.400 1.00 48.70 147 SER D C 1
ATOM 7146 O O . SER D 1 153 ? 39.434 1.117 -27.453 1.00 47.32 147 SER D O 1
ATOM 7149 N N . SER D 1 154 ? 37.789 0.566 -26.023 1.00 48.22 148 SER D N 1
ATOM 7150 C CA . SER D 1 154 ? 37.402 -0.609 -26.778 1.00 47.43 148 SER D CA 1
ATOM 7151 C C . SER D 1 154 ? 36.972 -0.280 -28.211 1.00 46.24 148 SER D C 1
ATOM 7152 O O . SER D 1 154 ? 37.196 -1.059 -29.147 1.00 44.00 148 SER D O 1
ATOM 7155 N N . LYS D 1 155 ? 36.400 0.904 -28.402 1.00 48.36 149 LYS D N 1
ATOM 7156 C CA . LYS D 1 155 ? 35.938 1.334 -29.733 1.00 48.66 149 LYS D CA 1
ATOM 7157 C C . LYS D 1 155 ? 37.041 1.409 -30.789 1.00 46.96 149 LYS D C 1
ATOM 7158 O O . LYS D 1 155 ? 36.751 1.513 -31.961 1.00 47.11 149 LYS D O 1
ATOM 7164 N N . VAL D 1 156 ? 38.307 1.347 -30.396 1.00 45.75 150 VAL D N 1
ATOM 7165 C CA . VAL D 1 156 ? 39.366 1.299 -31.386 1.00 45.24 150 VAL D CA 1
ATOM 7166 C C . VAL D 1 156 ? 39.216 0.060 -32.272 1.00 46.10 150 VAL D C 1
ATOM 7167 O O . VAL D 1 156 ? 39.635 0.070 -33.432 1.00 47.62 150 VAL D O 1
ATOM 7171 N N . LEU D 1 157 ? 38.614 -1.007 -31.730 1.00 46.13 151 LEU D N 1
ATOM 7172 C CA . LEU D 1 157 ? 38.326 -2.205 -32.518 1.00 43.70 151 LEU D CA 1
ATOM 7173 C C . LEU D 1 157 ? 36.930 -2.233 -33.112 1.00 44.58 151 LEU D C 1
ATOM 7174 O O . LEU D 1 157 ? 36.460 -3.293 -33.486 1.00 44.72 151 LEU D O 1
ATOM 7179 N N . LEU D 1 158 ? 36.252 -1.095 -33.163 1.00 45.74 152 LEU D N 1
ATOM 7180 C CA . LEU D 1 158 ? 34.956 -1.003 -33.847 1.00 48.07 152 LEU D CA 1
ATOM 7181 C C . LEU D 1 158 ? 35.260 -0.762 -35.316 1.00 50.82 152 LEU D C 1
ATOM 7182 O O . LEU D 1 158 ? 36.113 0.065 -35.628 1.00 52.81 152 LEU D O 1
ATOM 7187 N N . PRO D 1 159 ? 34.588 -1.488 -36.225 1.00 53.65 153 PRO D N 1
ATOM 7188 C CA . PRO D 1 159 ? 34.762 -1.159 -37.627 1.00 55.97 153 PRO D CA 1
ATOM 7189 C C . PRO D 1 159 ? 34.412 0.303 -37.867 1.00 59.83 153 PRO D C 1
ATOM 7190 O O . PRO D 1 159 ? 33.299 0.719 -37.541 1.00 60.23 153 PRO D O 1
ATOM 7194 N N . PRO D 1 160 ? 35.367 1.089 -38.405 1.00 62.91 154 PRO D N 1
ATOM 7195 C CA . PRO D 1 160 ? 35.148 2.526 -38.607 1.00 64.80 154 PRO D CA 1
ATOM 7196 C C . PRO D 1 160 ? 33.836 2.866 -39.285 1.00 66.95 154 PRO D C 1
ATOM 7197 O O . PRO D 1 160 ? 33.239 3.878 -38.957 1.00 70.13 154 PRO D O 1
ATOM 7201 N N . SER D 1 161 ? 33.381 2.036 -40.211 1.00 68.32 155 SER D N 1
ATOM 7202 C CA . SER D 1 161 ? 32.099 2.291 -40.895 1.00 73.67 155 SER D CA 1
ATOM 7203 C C . SER D 1 161 ? 30.880 2.323 -39.956 1.00 74.29 155 SER D C 1
ATOM 7204 O O . SER D 1 161 ? 29.816 2.830 -40.330 1.00 77.25 155 SER D O 1
ATOM 7207 N N . LEU D 1 162 ? 31.033 1.786 -38.747 1.00 70.67 156 LEU D N 1
ATOM 7208 C CA . LEU D 1 162 ? 29.945 1.774 -37.767 1.00 71.05 156 LEU D CA 1
ATOM 7209 C C . LEU D 1 162 ? 30.063 2.871 -36.690 1.00 71.26 156 LEU D C 1
ATOM 7210 O O . LEU D 1 162 ? 29.211 2.960 -35.808 1.00 72.14 156 LEU D O 1
ATOM 7215 N N . SER D 1 163 ? 31.096 3.708 -36.777 1.00 70.74 157 SER D N 1
ATOM 7216 C CA . SER D 1 163 ? 31.306 4.790 -35.813 1.00 72.26 157 SER D CA 1
ATOM 7217 C C . SER D 1 163 ? 30.095 5.664 -35.615 1.00 76.13 157 SER D C 1
ATOM 7218 O O . SER D 1 163 ? 29.764 6.031 -34.489 1.00 75.77 157 SER D O 1
ATOM 7221 N N . GLU D 1 164 ? 29.453 6.036 -36.715 1.00 80.84 158 GLU D N 1
ATOM 7222 C CA . GLU D 1 164 ? 28.288 6.879 -36.619 1.00 85.36 158 GLU D CA 1
ATOM 7223 C C . GLU D 1 164 ? 27.180 6.124 -35.907 1.00 86.47 158 GLU D C 1
ATOM 7224 O O . GLU D 1 164 ? 26.637 6.602 -34.922 1.00 88.32 158 GLU D O 1
ATOM 7230 N N . ARG D 1 165 ? 26.844 4.946 -36.413 1.00 85.75 159 ARG D N 1
ATOM 7231 C CA . ARG D 1 165 ? 25.793 4.126 -35.812 1.00 86.23 159 ARG D CA 1
ATOM 7232 C C . ARG D 1 165 ? 25.901 4.011 -34.285 1.00 81.30 159 ARG D C 1
ATOM 7233 O O . ARG D 1 165 ? 24.897 4.044 -33.596 1.00 80.49 159 ARG D O 1
ATOM 7241 N N . TYR D 1 166 ? 27.113 3.860 -33.767 1.00 76.73 160 TYR D N 1
ATOM 7242 C CA . TYR D 1 166 ? 27.310 3.680 -32.328 1.00 75.34 160 TYR D CA 1
ATOM 7243 C C . TYR D 1 166 ? 27.923 4.910 -31.658 1.00 75.99 160 TYR D C 1
ATOM 7244 O O . TYR D 1 166 ? 28.530 4.809 -30.589 1.00 72.50 160 TYR D O 1
ATOM 7253 N N . LYS D 1 167 ? 27.712 6.065 -32.293 1.00 78.98 161 LYS D N 1
ATOM 7254 C CA . LYS D 1 167 ? 28.129 7.384 -31.798 1.00 81.30 161 LYS D CA 1
ATOM 7255 C C . LYS D 1 167 ? 27.753 7.608 -30.335 1.00 83.81 161 LYS D C 1
ATOM 7256 O O . LYS D 1 167 ? 28.556 8.117 -29.551 1.00 83.27 161 LYS D O 1
ATOM 7262 N N . ARG D 1 168 ? 26.539 7.206 -29.969 1.00 87.91 162 ARG D N 1
ATOM 7263 C CA . ARG D 1 168 ? 25.994 7.489 -28.640 1.00 90.53 162 ARG D CA 1
ATOM 7264 C C . ARG D 1 168 ? 26.448 6.506 -27.576 1.00 86.50 162 ARG D C 1
ATOM 7265 O O . ARG D 1 168 ? 26.227 6.745 -26.402 1.00 87.61 162 ARG D O 1
ATOM 7273 N N . VAL D 1 169 ? 27.057 5.398 -27.978 1.00 81.98 163 VAL D N 1
ATOM 7274 C CA . VAL D 1 169 ? 27.407 4.347 -27.042 1.00 78.97 163 VAL D CA 1
ATOM 7275 C C . VAL D 1 169 ? 28.706 4.671 -26.325 1.00 77.27 163 VAL D C 1
ATOM 7276 O O . VAL D 1 169 ? 29.737 4.796 -26.948 1.00 75.73 163 VAL D O 1
ATOM 7280 N N . ASN D 1 170 ? 28.656 4.810 -25.009 1.00 79.03 164 ASN D N 1
ATOM 7281 C CA . ASN D 1 170 ? 29.866 5.041 -24.233 1.00 77.15 164 ASN D CA 1
ATOM 7282 C C . ASN D 1 170 ? 30.366 3.722 -23.643 1.00 74.25 164 ASN D C 1
ATOM 7283 O O . ASN D 1 170 ? 29.899 3.298 -22.585 1.00 76.52 164 ASN D O 1
ATOM 7288 N N . ALA D 1 171 ? 31.315 3.081 -24.323 1.00 70.23 165 ALA D N 1
ATOM 7289 C CA . ALA D 1 171 ? 31.897 1.813 -23.833 1.00 67.11 165 ALA D CA 1
ATOM 7290 C C . ALA D 1 171 ? 32.864 2.037 -22.657 1.00 66.17 165 ALA D C 1
ATOM 7291 O O . ALA D 1 171 ? 33.089 1.134 -21.864 1.00 65.10 165 ALA D O 1
ATOM 7293 N N . GLY D 1 172 ? 33.441 3.236 -22.562 1.00 66.42 166 GLY D N 1
ATOM 7294 C CA . GLY D 1 172 ? 34.488 3.529 -21.576 1.00 63.03 166 GLY D CA 1
ATOM 7295 C C . GLY D 1 172 ? 35.785 2.809 -21.904 1.00 58.13 166 GLY D C 1
ATOM 7296 O O . GLY D 1 172 ? 35.950 2.276 -23.006 1.00 57.12 166 GLY D O 1
ATOM 7297 N N . TYR D 1 173 ? 36.710 2.794 -20.950 1.00 55.77 167 TYR D N 1
ATOM 7298 C CA . TYR D 1 173 ? 38.006 2.136 -21.141 1.00 52.11 167 TYR D CA 1
ATOM 7299 C C . TYR D 1 173 ? 37.985 0.695 -20.690 1.00 49.02 167 TYR D C 1
ATOM 7300 O O . TYR D 1 173 ? 37.411 0.352 -19.663 1.00 52.48 167 TYR D O 1
ATOM 7309 N N . SER D 1 174 ? 38.663 -0.144 -21.447 1.00 46.83 168 SER D N 1
ATOM 7310 C CA . SER D 1 174 ? 38.764 -1.558 -21.147 1.00 47.08 168 SER D CA 1
ATOM 7311 C C . SER D 1 174 ? 39.489 -1.819 -19.830 1.00 46.92 168 SER D C 1
ATOM 7312 O O . SER D 1 174 ? 40.580 -1.302 -19.591 1.00 48.93 168 SER D O 1
ATOM 7315 N N . THR D 1 175 ? 38.858 -2.600 -18.963 1.00 47.11 169 THR D N 1
ATOM 7316 C CA . THR D 1 175 ? 39.488 -3.026 -17.718 1.00 46.63 169 THR D CA 1
ATOM 7317 C C . THR D 1 175 ? 40.090 -4.412 -17.876 1.00 45.16 169 THR D C 1
ATOM 7318 O O . THR D 1 175 ? 40.673 -4.923 -16.932 1.00 44.77 169 THR D O 1
ATOM 7322 N N . LEU D 1 176 ? 39.932 -5.005 -19.063 1.00 45.23 170 LEU D N 1
ATOM 7323 C CA . LEU D 1 176 ? 40.542 -6.289 -19.402 1.00 45.24 170 LEU D CA 1
ATOM 7324 C C . LEU D 1 176 ? 40.871 -6.296 -20.883 1.00 44.23 170 LEU D C 1
ATOM 7325 O O . LEU D 1 176 ? 40.175 -6.893 -21.681 1.00 45.02 170 LEU D O 1
ATOM 7330 N N . PRO D 1 177 ? 41.940 -5.611 -21.271 1.00 42.83 171 PRO D N 1
ATOM 7331 C CA . PRO D 1 177 ? 42.148 -5.428 -22.687 1.00 41.55 171 PRO D CA 1
ATOM 7332 C C . PRO D 1 177 ? 42.687 -6.686 -23.330 1.00 40.46 171 PRO D C 1
ATOM 7333 O O . PRO D 1 177 ? 43.563 -7.326 -22.775 1.00 43.18 171 PRO D O 1
ATOM 7337 N N . SER D 1 178 ? 42.203 -6.983 -24.517 1.00 38.20 172 SER D N 1
ATOM 7338 C CA . SER D 1 178 ? 42.695 -8.079 -25.282 1.00 37.07 172 SER D CA 1
ATOM 7339 C C . SER D 1 178 ? 43.986 -7.696 -25.972 1.00 37.15 172 SER D C 1
ATOM 7340 O O . SER D 1 178 ? 44.240 -6.509 -26.207 1.00 38.84 172 SER D O 1
ATOM 7343 N N . VAL D 1 179 ? 44.764 -8.706 -26.363 1.00 35.72 173 VAL D N 1
ATOM 7344 C CA . VAL D 1 179 ? 45.984 -8.498 -27.138 1.00 34.03 173 VAL D CA 1
ATOM 7345 C C . VAL D 1 179 ? 45.730 -7.586 -28.338 1.00 35.24 173 VAL D C 1
ATOM 7346 O O . VAL D 1 179 ? 46.529 -6.687 -28.630 1.00 37.08 173 VAL D O 1
ATOM 7350 N N . GLY D 1 180 ? 44.602 -7.786 -29.004 1.00 35.22 174 GLY D N 1
ATOM 7351 C CA . GLY D 1 180 ? 44.261 -6.976 -30.162 1.00 36.13 174 GLY D CA 1
ATOM 7352 C C . GLY D 1 180 ? 44.194 -5.507 -29.837 1.00 36.83 174 GLY D C 1
ATOM 7353 O O . GLY D 1 180 ? 44.779 -4.673 -30.540 1.00 38.35 174 GLY D O 1
ATOM 7354 N N . LEU D 1 181 ? 43.499 -5.191 -28.752 1.00 36.84 175 LEU D N 1
ATOM 7355 C CA . LEU D 1 181 ? 43.321 -3.813 -28.343 1.00 37.20 175 LEU D CA 1
ATOM 7356 C C . LEU D 1 181 ? 44.682 -3.186 -28.024 1.00 37.43 175 LEU D C 1
ATOM 7357 O O . LEU D 1 181 ? 44.951 -2.041 -28.400 1.00 36.55 175 LEU D O 1
ATOM 7362 N N . ILE D 1 182 ? 45.540 -3.948 -27.347 1.00 37.64 176 ILE D N 1
ATOM 7363 C CA . ILE D 1 182 ? 46.839 -3.437 -26.924 1.00 37.97 176 ILE D CA 1
ATOM 7364 C C . ILE D 1 182 ? 47.639 -3.044 -28.154 1.00 37.54 176 ILE D C 1
ATOM 7365 O O . ILE D 1 182 ? 48.028 -1.891 -28.297 1.00 37.32 176 ILE D O 1
ATOM 7370 N N . VAL D 1 183 ? 47.850 -4.014 -29.037 1.00 36.24 177 VAL D N 1
ATOM 7371 C CA . VAL D 1 183 ? 48.688 -3.803 -30.196 1.00 37.40 177 VAL D CA 1
ATOM 7372 C C . VAL D 1 183 ? 48.078 -2.788 -31.181 1.00 38.25 177 VAL D C 1
ATOM 7373 O O . VAL D 1 183 ? 48.810 -2.103 -31.869 1.00 40.28 177 VAL D O 1
ATOM 7377 N N . ALA D 1 184 ? 46.757 -2.671 -31.225 1.00 38.75 178 ALA D N 1
ATOM 7378 C CA . ALA D 1 184 ? 46.130 -1.611 -32.029 1.00 38.31 178 ALA D CA 1
ATOM 7379 C C . ALA D 1 184 ? 46.577 -0.265 -31.500 1.00 38.80 178 ALA D C 1
ATOM 7380 O O . ALA D 1 184 ? 46.999 0.615 -32.251 1.00 44.08 178 ALA D O 1
ATOM 7382 N N . TYR D 1 185 ? 46.513 -0.109 -30.188 1.00 37.62 179 TYR D N 1
ATOM 7383 C CA . TYR D 1 185 ? 46.956 1.120 -29.582 1.00 38.51 179 TYR D CA 1
ATOM 7384 C C . TYR D 1 185 ? 48.446 1.384 -29.853 1.00 37.45 179 TYR D C 1
ATOM 7385 O O . TYR D 1 185 ? 48.852 2.524 -30.069 1.00 36.05 179 TYR D O 1
ATOM 7394 N N . ALA D 1 186 ? 49.249 0.319 -29.815 1.00 36.06 180 ALA D N 1
ATOM 7395 C CA . ALA D 1 186 ? 50.677 0.417 -30.061 1.00 36.53 180 ALA D CA 1
ATOM 7396 C C . ALA D 1 186 ? 50.925 0.910 -31.472 1.00 38.89 180 ALA D C 1
ATOM 7397 O O . ALA D 1 186 ? 51.776 1.773 -31.705 1.00 40.17 180 ALA D O 1
ATOM 7399 N N . TYR D 1 187 ? 50.176 0.371 -32.418 1.00 38.69 181 TYR D N 1
ATOM 7400 C CA . TYR D 1 187 ? 50.311 0.790 -33.792 1.00 40.49 181 TYR D CA 1
ATOM 7401 C C . TYR D 1 187 ? 50.065 2.303 -33.921 1.00 42.61 181 TYR D C 1
ATOM 7402 O O . TYR D 1 187 ? 50.788 3.010 -34.636 1.00 44.11 181 TYR D O 1
ATOM 7411 N N . ASN D 1 188 ? 49.025 2.792 -33.266 1.00 41.37 182 ASN D N 1
ATOM 7412 C CA . ASN D 1 188 ? 48.702 4.212 -33.336 1.00 42.73 182 ASN D CA 1
ATOM 7413 C C . ASN D 1 188 ? 49.797 5.083 -32.793 1.00 41.88 182 ASN D C 1
ATOM 7414 O O . ASN D 1 188 ? 50.102 6.139 -33.347 1.00 44.30 182 ASN D O 1
ATOM 7419 N N . VAL D 1 189 ? 50.395 4.638 -31.701 1.00 40.16 183 VAL D N 1
ATOM 7420 C CA . VAL D 1 189 ? 51.496 5.356 -31.091 1.00 41.19 183 VAL D CA 1
ATOM 7421 C C . VAL D 1 189 ? 52.701 5.376 -32.030 1.00 42.34 183 VAL D C 1
ATOM 7422 O O . VAL D 1 189 ? 53.284 6.422 -32.281 1.00 44.10 183 VAL D O 1
ATOM 7426 N N . TYR D 1 190 ? 53.042 4.217 -32.566 1.00 41.31 184 TYR D N 1
ATOM 7427 C CA . TYR D 1 190 ? 54.095 4.123 -33.546 1.00 42.77 184 TYR D CA 1
ATOM 7428 C C . TYR D 1 190 ? 53.910 5.092 -34.717 1.00 46.67 184 TYR D C 1
ATOM 7429 O O . TYR D 1 190 ? 54.864 5.747 -35.128 1.00 48.57 184 TYR D O 1
ATOM 7438 N N . CYS D 1 191 ? 52.699 5.199 -35.259 1.00 47.21 185 CYS D N 1
ATOM 7439 C CA . CYS D 1 191 ? 52.499 6.081 -36.393 1.00 49.74 185 CYS D CA 1
ATOM 7440 C C . CYS D 1 191 ? 52.831 7.501 -35.992 1.00 52.47 185 CYS D C 1
ATOM 7441 O O . CYS D 1 191 ? 53.550 8.208 -36.702 1.00 53.55 185 CYS D O 1
ATOM 7444 N N . ASN D 1 192 ? 52.299 7.932 -34.857 1.00 54.23 186 ASN D N 1
ATOM 7445 C CA . ASN D 1 192 ? 52.561 9.294 -34.369 1.00 58.77 186 ASN D CA 1
ATOM 7446 C C . ASN D 1 192 ? 54.032 9.525 -34.108 1.00 57.94 186 ASN D C 1
ATOM 7447 O O . ASN D 1 192 ? 54.551 10.594 -34.359 1.00 60.07 186 ASN D O 1
ATOM 7452 N N . LEU D 1 193 ? 54.705 8.491 -33.633 1.00 56.85 187 LEU D N 1
ATOM 7453 C CA . LEU D 1 193 ? 56.136 8.558 -33.367 1.00 56.43 187 LEU D CA 1
ATOM 7454 C C . LEU D 1 193 ? 56.899 8.847 -34.632 1.00 57.56 187 LEU D C 1
ATOM 7455 O O . LEU D 1 193 ? 57.672 9.769 -34.674 1.00 62.74 187 LEU D O 1
ATOM 7460 N N . ILE D 1 194 ? 56.678 8.060 -35.670 1.00 57.25 188 ILE D N 1
ATOM 7461 C CA . ILE D 1 194 ? 57.388 8.281 -36.927 1.00 58.17 188 ILE D CA 1
ATOM 7462 C C . ILE D 1 194 ? 56.760 9.400 -37.727 1.00 61.66 188 ILE D C 1
ATOM 7463 O O . ILE D 1 194 ? 57.065 9.570 -38.902 1.00 65.37 188 ILE D O 1
ATOM 7468 N N . GLY D 1 195 ? 55.827 10.122 -37.112 1.00 62.87 189 GLY D N 1
ATOM 7469 C CA . GLY D 1 195 ? 55.288 11.344 -37.695 1.00 65.98 189 GLY D CA 1
ATOM 7470 C C . GLY D 1 195 ? 54.215 11.145 -38.745 1.00 67.81 189 GLY D C 1
ATOM 7471 O O . GLY D 1 195 ? 53.734 12.118 -39.324 1.00 72.11 189 GLY D O 1
ATOM 7472 N N . LYS D 1 196 ? 53.807 9.901 -38.992 1.00 66.57 190 LYS D N 1
ATOM 7473 C CA . LYS D 1 196 ? 52.713 9.646 -39.944 1.00 67.17 190 LYS D CA 1
ATOM 7474 C C . LYS D 1 196 ? 51.377 9.704 -39.216 1.00 67.08 190 LYS D C 1
ATOM 7475 O O . LYS D 1 196 ? 51.285 9.314 -38.059 1.00 64.92 190 LYS D O 1
ATOM 7481 N N . LYS D 1 197 ? 50.346 10.227 -39.877 1.00 71.18 191 LYS D N 1
ATOM 7482 C CA . LYS D 1 197 ? 48.992 10.165 -39.322 1.00 72.51 191 LYS D CA 1
ATOM 7483 C C . LYS D 1 197 ? 48.525 8.690 -39.184 1.00 67.86 191 LYS D C 1
ATOM 7484 O O . LYS D 1 197 ? 48.744 7.884 -40.073 1.00 63.69 191 LYS D O 1
ATOM 7490 N N . GLU D 1 198 ? 47.935 8.345 -38.038 1.00 67.75 192 GLU D N 1
ATOM 7491 C CA . GLU D 1 198 ? 47.319 7.007 -37.829 1.00 65.49 192 GLU D CA 1
ATOM 7492 C C . GLU D 1 198 ? 46.077 6.777 -38.718 1.00 65.24 192 GLU D C 1
ATOM 7493 O O . GLU D 1 198 ? 45.327 7.705 -39.015 1.00 67.61 192 GLU D O 1
ATOM 7499 N N . VAL D 1 199 ? 45.868 5.537 -39.137 1.00 61.04 193 VAL D N 1
ATOM 7500 C CA . VAL D 1 199 ? 44.714 5.174 -39.937 1.00 60.41 193 VAL D CA 1
ATOM 7501 C C . VAL D 1 199 ? 43.833 4.238 -39.136 1.00 57.49 193 VAL D C 1
ATOM 7502 O O . VAL D 1 199 ? 44.271 3.173 -38.717 1.00 57.62 193 VAL D O 1
ATOM 7506 N N . GLU D 1 200 ? 42.590 4.642 -38.895 1.00 57.79 194 GLU D N 1
ATOM 7507 C CA . GLU D 1 200 ? 41.683 3.867 -38.052 1.00 56.22 194 GLU D CA 1
ATOM 7508 C C . GLU D 1 200 ? 41.471 2.435 -38.547 1.00 52.96 194 GLU D C 1
ATOM 7509 O O . GLU D 1 200 ? 41.390 1.505 -37.760 1.00 51.70 194 GLU D O 1
ATOM 7515 N N . VAL D 1 201 ? 41.409 2.280 -39.861 1.00 54.13 195 VAL D N 1
ATOM 7516 C CA . VAL D 1 201 ? 41.096 1.003 -40.486 1.00 52.50 195 VAL D CA 1
ATOM 7517 C C . VAL D 1 201 ? 42.235 0.030 -40.322 1.00 50.23 195 VAL D C 1
ATOM 7518 O O . VAL D 1 201 ? 42.000 -1.143 -40.119 1.00 49.65 195 VAL D O 1
ATOM 7522 N N . ARG D 1 202 ? 43.469 0.503 -40.438 1.00 49.90 196 ARG D N 1
ATOM 7523 C CA . ARG D 1 202 ? 44.612 -0.361 -40.223 1.00 48.01 196 ARG D CA 1
ATOM 7524 C C . ARG D 1 202 ? 44.684 -0.792 -38.785 1.00 43.89 196 ARG D C 1
ATOM 7525 O O . ARG D 1 202 ? 44.952 -1.949 -38.516 1.00 40.91 196 ARG D O 1
ATOM 7533 N N . ALA D 1 203 ? 44.437 0.143 -37.871 1.00 42.75 197 ALA D N 1
ATOM 7534 C CA . ALA D 1 203 ? 44.392 -0.170 -36.443 1.00 41.50 197 ALA D CA 1
ATOM 7535 C C . ALA D 1 203 ? 43.339 -1.279 -36.167 1.00 41.43 197 ALA D C 1
ATOM 7536 O O . ALA D 1 203 ? 43.626 -2.295 -35.543 1.00 39.12 197 ALA D O 1
ATOM 7538 N N . PHE D 1 204 ? 42.128 -1.053 -36.667 1.00 43.16 198 PHE D N 1
ATOM 7539 C CA . PHE D 1 204 ? 41.039 -1.978 -36.500 1.00 44.05 198 PHE D CA 1
ATOM 7540 C C . PHE D 1 204 ? 41.403 -3.361 -37.012 1.00 45.09 198 PHE D C 1
ATOM 7541 O O . PHE D 1 204 ? 41.356 -4.333 -36.258 1.00 44.28 198 PHE D O 1
ATOM 7549 N N . LYS D 1 205 ? 41.800 -3.431 -38.283 1.00 48.28 199 LYS D N 1
ATOM 7550 C CA . LYS D 1 205 ? 42.153 -4.702 -38.892 1.00 47.91 199 LYS D CA 1
ATOM 7551 C C . LYS D 1 205 ? 43.254 -5.375 -38.116 1.00 47.23 199 LYS D C 1
ATOM 7552 O O . LYS D 1 205 ? 43.169 -6.562 -37.828 1.00 47.14 199 LYS D O 1
ATOM 7558 N N . PHE D 1 206 ? 44.271 -4.617 -37.738 1.00 47.39 200 PHE D N 1
ATOM 7559 C CA . PHE D 1 206 ? 45.392 -5.198 -37.028 1.00 46.88 200 PHE D CA 1
ATOM 7560 C C . PHE D 1 206 ? 44.974 -5.822 -35.695 1.00 47.20 200 PHE D C 1
ATOM 7561 O O . PHE D 1 206 ? 45.501 -6.863 -35.296 1.00 46.89 200 PHE D O 1
ATOM 7569 N N . GLY D 1 207 ? 44.045 -5.181 -34.995 1.00 47.57 201 GLY D N 1
ATOM 7570 C CA . GLY D 1 207 ? 43.630 -5.656 -33.683 1.00 44.36 201 GLY D CA 1
ATOM 7571 C C . GLY D 1 207 ? 42.705 -6.845 -33.786 1.00 44.21 201 GLY D C 1
ATOM 7572 O O . GLY D 1 207 ? 42.832 -7.814 -33.025 1.00 42.57 201 GLY D O 1
ATOM 7573 N N . VAL D 1 208 ? 41.785 -6.783 -34.746 1.00 42.85 202 VAL D N 1
ATOM 7574 C CA . VAL D 1 208 ? 40.859 -7.872 -34.977 1.00 42.24 202 VAL D CA 1
ATOM 7575 C C . VAL D 1 208 ? 41.620 -9.147 -35.307 1.00 42.10 202 VAL D C 1
ATOM 7576 O O . VAL D 1 208 ? 41.387 -10.195 -34.722 1.00 45.62 202 VAL D O 1
ATOM 7580 N N . ILE D 1 209 ? 42.574 -9.053 -36.211 1.00 42.77 203 ILE D N 1
ATOM 7581 C CA . ILE D 1 209 ? 43.331 -10.227 -36.618 1.00 43.75 203 ILE D CA 1
ATOM 7582 C C . ILE D 1 209 ? 44.194 -10.732 -35.480 1.00 43.34 203 ILE D C 1
ATOM 7583 O O . ILE D 1 209 ? 44.352 -11.937 -35.329 1.00 44.68 203 ILE D O 1
ATOM 7588 N N . SER D 1 210 ? 44.735 -9.821 -34.676 1.00 42.07 204 SER D N 1
ATOM 7589 C CA . SER D 1 210 ? 45.576 -10.212 -33.547 1.00 41.68 204 SER D CA 1
ATOM 7590 C C . SER D 1 210 ? 44.781 -10.923 -32.461 1.00 41.37 204 SER D C 1
ATOM 7591 O O . SER D 1 210 ? 45.285 -11.874 -31.858 1.00 41.06 204 SER D O 1
ATOM 7594 N N . ASN D 1 211 ? 43.554 -10.471 -32.207 1.00 41.16 205 ASN D N 1
ATOM 7595 C CA . ASN D 1 211 ? 42.690 -11.192 -31.283 1.00 41.77 205 ASN D CA 1
ATOM 7596 C C . ASN D 1 211 ? 42.381 -12.606 -31.772 1.00 43.21 205 ASN D C 1
ATOM 7597 O O . ASN D 1 211 ? 42.226 -13.515 -30.971 1.00 43.22 205 ASN D O 1
ATOM 7602 N N . ALA D 1 212 ? 42.322 -12.797 -33.081 1.00 43.71 206 ALA D N 1
ATOM 7603 C CA . ALA D 1 212 ? 41.995 -14.104 -33.633 1.00 46.01 206 ALA D CA 1
ATOM 7604 C C . ALA D 1 212 ? 43.156 -15.069 -33.506 1.00 46.18 206 ALA D C 1
ATOM 7605 O O . ALA D 1 212 ? 42.940 -16.249 -33.286 1.00 52.29 206 ALA D O 1
ATOM 7607 N N . LEU D 1 213 ? 44.385 -14.570 -33.606 1.00 44.53 207 LEU D N 1
ATOM 7608 C CA . LEU D 1 213 ? 45.567 -15.430 -33.750 1.00 43.84 207 LEU D CA 1
ATOM 7609 C C . LEU D 1 213 ? 46.504 -15.516 -32.544 1.00 43.11 207 LEU D C 1
ATOM 7610 O O . LEU D 1 213 ? 47.352 -16.389 -32.508 1.00 45.89 207 LEU D O 1
ATOM 7615 N N . SER D 1 214 ? 46.375 -14.632 -31.568 1.00 41.66 208 SER D N 1
ATOM 7616 C CA . SER D 1 214 ? 47.301 -14.652 -30.441 1.00 40.64 208 SER D CA 1
ATOM 7617 C C . SER D 1 214 ? 47.068 -15.777 -29.461 1.00 41.69 208 SER D C 1
ATOM 7618 O O . SER D 1 214 ? 45.953 -16.258 -29.290 1.00 42.02 208 SER D O 1
ATOM 7621 N N . ARG D 1 215 ? 48.152 -16.143 -28.783 1.00 42.76 209 ARG D N 1
ATOM 7622 C CA . ARG D 1 215 ? 48.129 -17.107 -27.702 1.00 43.17 209 ARG D CA 1
ATOM 7623 C C . ARG D 1 215 ? 48.480 -16.318 -26.465 1.00 39.86 209 ARG D C 1
ATOM 7624 O O . ARG D 1 215 ? 49.527 -15.668 -26.403 1.00 38.51 209 ARG D O 1
ATOM 7632 N N . ILE D 1 216 ? 47.653 -16.436 -25.451 1.00 38.36 210 ILE D N 1
ATOM 7633 C CA . ILE D 1 216 ? 47.924 -15.800 -24.197 1.00 35.62 210 ILE D CA 1
ATOM 7634 C C . ILE D 1 216 ? 48.501 -16.822 -23.260 1.00 37.65 210 ILE D C 1
ATOM 7635 O O . ILE D 1 216 ? 47.914 -17.879 -23.028 1.00 42.96 210 ILE D O 1
ATOM 7640 N N . ILE D 1 217 ? 49.677 -16.527 -22.748 1.00 37.22 211 ILE D N 1
ATOM 7641 C CA . ILE D 1 217 ? 50.435 -17.493 -21.956 1.00 39.69 211 ILE D CA 1
ATOM 7642 C C . ILE D 1 217 ? 50.124 -17.360 -20.466 1.00 40.09 211 ILE D C 1
ATOM 7643 O O . ILE D 1 217 ? 50.080 -18.345 -19.756 1.00 43.33 211 ILE D O 1
ATOM 7648 N N . GLY D 1 218 ? 49.900 -16.146 -20.003 1.00 37.48 212 GLY D N 1
ATOM 7649 C CA . GLY D 1 218 ? 49.601 -15.931 -18.611 1.00 37.29 212 GLY D CA 1
ATOM 7650 C C . GLY D 1 218 ? 49.290 -14.475 -18.387 1.00 36.53 212 GLY D C 1
ATOM 7651 O O . GLY D 1 218 ? 49.487 -13.657 -19.283 1.00 33.51 212 GLY D O 1
ATOM 7652 N N . TYR D 1 219 ? 48.795 -14.145 -17.196 1.00 38.14 213 TYR D N 1
ATOM 7653 C CA . TYR D 1 219 ? 48.422 -12.767 -16.913 1.00 37.87 213 TYR D CA 1
ATOM 7654 C C . TYR D 1 219 ? 48.049 -12.546 -15.479 1.00 38.52 213 TYR D C 1
ATOM 7655 O O . TYR D 1 219 ? 47.678 -13.459 -14.776 1.00 38.74 213 TYR D O 1
ATOM 7664 N N . ASP D 1 220 ? 48.163 -11.292 -15.079 1.00 39.03 214 ASP D N 1
ATOM 7665 C CA . ASP D 1 220 ? 47.702 -10.834 -13.806 1.00 41.46 214 ASP D CA 1
ATOM 7666 C C . ASP D 1 220 ? 47.227 -9.419 -14.042 1.00 40.64 214 ASP D C 1
ATOM 7667 O O . ASP D 1 220 ? 47.988 -8.492 -13.941 1.00 43.16 214 ASP D O 1
ATOM 7672 N N . LEU D 1 221 ? 45.974 -9.271 -14.428 1.00 41.16 215 LEU D N 1
ATOM 7673 C CA . LEU D 1 221 ? 45.435 -7.973 -14.736 1.00 41.50 215 LEU D CA 1
ATOM 7674 C C . LEU D 1 221 ? 44.397 -7.655 -13.707 1.00 45.04 215 LEU D C 1
ATOM 7675 O O . LEU D 1 221 ? 43.808 -8.553 -13.112 1.00 49.55 215 LEU D O 1
ATOM 7680 N N . HIS D 1 222 ? 44.212 -6.378 -13.441 1.00 47.09 216 HIS D N 1
ATOM 7681 C CA . HIS D 1 222 ? 43.146 -5.967 -12.556 1.00 53.94 216 HIS D CA 1
ATOM 7682 C C . HIS D 1 222 ? 42.726 -4.568 -12.878 1.00 52.69 216 HIS D C 1
ATOM 7683 O O . HIS D 1 222 ? 43.531 -3.769 -13.352 1.00 48.72 216 HIS D O 1
ATOM 7690 N N . PRO D 1 223 ? 41.446 -4.260 -12.638 1.00 53.06 217 PRO D N 1
ATOM 7691 C CA . PRO D 1 223 ? 40.977 -2.900 -12.821 1.00 53.11 217 PRO D CA 1
ATOM 7692 C C . PRO D 1 223 ? 41.606 -1.934 -11.839 1.00 53.36 217 PRO D C 1
ATOM 7693 O O . PRO D 1 223 ? 41.997 -2.328 -10.754 1.00 55.37 217 PRO D O 1
ATOM 7697 N N . VAL D 1 224 ? 41.719 -0.681 -12.235 1.00 53.34 218 VAL D N 1
ATOM 7698 C CA . VAL D 1 224 ? 42.098 0.364 -11.316 1.00 57.48 218 VAL D CA 1
ATOM 7699 C C . VAL D 1 224 ? 41.304 1.596 -11.670 1.00 62.95 218 VAL D C 1
ATOM 7700 O O . VAL D 1 224 ? 41.023 1.854 -12.846 1.00 67.39 218 VAL D O 1
ATOM 7704 N N . THR D 1 225 ? 40.873 2.301 -10.633 1.00 68.26 219 THR D N 1
ATOM 7705 C CA . THR D 1 225 ? 40.114 3.517 -10.765 1.00 69.23 219 THR D CA 1
ATOM 7706 C C . THR D 1 225 ? 40.971 4.619 -10.221 1.00 70.82 219 THR D C 1
ATOM 7707 O O . THR D 1 225 ? 41.489 4.507 -9.122 1.00 73.67 219 THR D O 1
ATOM 7711 N N . ILE D 1 226 ? 41.103 5.693 -10.985 1.00 71.58 220 ILE D N 1
ATOM 7712 C CA . ILE D 1 226 ? 41.985 6.785 -10.604 1.00 72.24 220 ILE D CA 1
ATOM 7713 C C . ILE D 1 226 ? 41.358 8.135 -10.932 1.00 73.62 220 ILE D C 1
ATOM 7714 O O . ILE D 1 226 ? 40.369 8.210 -11.646 1.00 72.99 220 ILE D O 1
ATOM 7719 N N . VAL D 1 227 ? 41.898 9.189 -10.340 1.00 75.59 221 VAL D N 1
ATOM 7720 C CA . VAL D 1 227 ? 41.431 10.545 -10.570 1.00 77.47 221 VAL D CA 1
ATOM 7721 C C . VAL D 1 227 ? 42.295 11.261 -11.601 1.00 75.90 221 VAL D C 1
ATOM 7722 O O . VAL D 1 227 ? 41.810 12.147 -12.305 1.00 79.00 221 VAL D O 1
ATOM 7726 N N . ASN D 1 235 ? 32.599 17.090 -6.994 1.00 107.13 229 ASN D N 1
ATOM 7727 C CA . ASN D 1 235 ? 33.893 17.668 -7.371 1.00 106.38 229 ASN D CA 1
ATOM 7728 C C . ASN D 1 235 ? 34.825 16.680 -8.140 1.00 100.12 229 ASN D C 1
ATOM 7729 O O . ASN D 1 235 ? 35.329 17.034 -9.207 1.00 98.88 229 ASN D O 1
ATOM 7734 N N . LEU D 1 236 ? 35.032 15.446 -7.657 1.00 97.64 230 LEU D N 1
ATOM 7735 C CA . LEU D 1 236 ? 36.061 14.530 -8.248 1.00 93.22 230 LEU D CA 1
ATOM 7736 C C . LEU D 1 236 ? 35.669 13.877 -9.576 1.00 89.46 230 LEU D C 1
ATOM 7737 O O . LEU D 1 236 ? 34.578 13.357 -9.712 1.00 88.98 230 LEU D O 1
ATOM 7742 N N . ARG D 1 237 ? 36.588 13.881 -10.539 1.00 87.81 231 ARG D N 1
ATOM 7743 C CA . ARG D 1 237 ? 36.382 13.219 -11.842 1.00 85.09 231 ARG D CA 1
ATOM 7744 C C . ARG D 1 237 ? 37.326 11.993 -11.963 1.00 79.86 231 ARG D C 1
ATOM 7745 O O . ARG D 1 237 ? 38.553 12.105 -11.795 1.00 79.50 231 ARG D O 1
ATOM 7753 N N . LYS D 1 238 ? 36.740 10.828 -12.253 1.00 75.82 232 LYS D N 1
ATOM 7754 C CA . LYS D 1 238 ? 37.416 9.518 -12.166 1.00 70.22 232 LYS D CA 1
ATOM 7755 C C . LYS D 1 238 ? 37.427 8.762 -13.491 1.00 67.55 232 LYS D C 1
ATOM 7756 O O . LYS D 1 238 ? 36.616 9.007 -14.357 1.00 69.07 232 LYS D O 1
ATOM 7762 N N . ALA D 1 239 ? 38.341 7.813 -13.627 1.00 66.66 233 ALA D N 1
ATOM 7763 C CA . ALA D 1 239 ? 38.488 7.003 -14.835 1.00 64.12 233 ALA D CA 1
ATOM 7764 C C . ALA D 1 239 ? 38.891 5.614 -14.360 1.00 64.15 233 ALA D C 1
ATOM 7765 O O . ALA D 1 239 ? 39.470 5.469 -13.281 1.00 67.09 233 ALA D O 1
ATOM 7767 N N . ARG D 1 240 ? 38.578 4.598 -15.154 1.00 62.99 234 ARG D N 1
ATOM 7768 C CA . ARG D 1 240 ? 38.815 3.222 -14.769 1.00 59.46 234 ARG D CA 1
ATOM 7769 C C . ARG D 1 240 ? 39.544 2.525 -15.892 1.00 53.99 234 ARG D C 1
ATOM 7770 O O . ARG D 1 240 ? 39.061 2.477 -17.026 1.00 52.39 234 ARG D O 1
ATOM 7778 N N . GLY D 1 241 ? 40.726 2.006 -15.595 1.00 52.03 235 GLY D N 1
ATOM 7779 C CA . GLY D 1 241 ? 41.520 1.310 -16.602 1.00 49.06 235 GLY D CA 1
ATOM 7780 C C . GLY D 1 241 ? 42.091 0.020 -16.059 1.00 48.08 235 GLY D C 1
ATOM 7781 O O . GLY D 1 241 ? 41.481 -0.621 -15.203 1.00 48.05 235 GLY D O 1
ATOM 7782 N N . VAL D 1 242 ? 43.264 -0.361 -16.567 1.00 45.51 236 VAL D N 1
ATOM 7783 C CA . VAL D 1 242 ? 43.884 -1.627 -16.216 1.00 43.74 236 VAL D CA 1
ATOM 7784 C C . VAL D 1 242 ? 45.325 -1.417 -15.778 1.00 44.23 236 VAL D C 1
ATOM 7785 O O . VAL D 1 242 ? 45.959 -0.440 -16.159 1.00 44.45 236 VAL D O 1
ATOM 7797 N N . GLY D 1 244 ? 48.746 -4.216 -14.366 1.00 39.29 238 GLY D N 1
ATOM 7798 C CA . GLY D 1 244 ? 49.129 -5.613 -14.239 1.00 37.10 238 GLY D CA 1
ATOM 7799 C C . GLY D 1 244 ? 49.977 -5.995 -15.425 1.00 36.55 238 GLY D C 1
ATOM 7800 O O . GLY D 1 244 ? 50.547 -5.120 -16.081 1.00 37.43 238 GLY D O 1
ATOM 7801 N N . TRP D 1 245 ? 50.052 -7.289 -15.732 1.00 35.45 239 TRP D N 1
ATOM 7802 C CA . TRP D 1 245 ? 50.765 -7.718 -16.918 1.00 34.14 239 TRP D CA 1
ATOM 7803 C C . TRP D 1 245 ? 50.069 -8.815 -17.658 1.00 34.55 239 TRP D C 1
ATOM 7804 O O . TRP D 1 245 ? 49.229 -9.523 -17.134 1.00 35.55 239 TRP D O 1
ATOM 7815 N N . ILE D 1 246 ? 50.458 -8.970 -18.913 1.00 35.38 240 ILE D N 1
ATOM 7816 C CA . ILE D 1 246 ? 49.941 -10.005 -19.778 1.00 35.12 240 ILE D CA 1
ATOM 7817 C C . ILE D 1 246 ? 51.104 -10.508 -20.603 1.00 36.28 240 ILE D C 1
ATOM 7818 O O . ILE D 1 246 ? 51.948 -9.734 -21.024 1.00 37.81 240 ILE D O 1
ATOM 7823 N N . GLU D 1 247 ? 51.170 -11.816 -20.772 1.00 39.66 241 GLU D N 1
ATOM 7824 C CA . GLU D 1 247 ? 52.208 -12.451 -21.533 1.00 40.95 241 GLU D CA 1
ATOM 7825 C C . GLU D 1 247 ? 51.575 -13.231 -22.680 1.00 42.33 241 GLU D C 1
ATOM 7826 O O . GLU D 1 247 ? 50.617 -13.976 -22.486 1.00 43.55 241 GLU D O 1
ATOM 7832 N N . PHE D 1 248 ? 52.117 -13.071 -23.881 1.00 42.34 242 PHE D N 1
ATOM 7833 C CA . PHE D 1 248 ? 51.526 -13.699 -25.058 1.00 39.78 242 PHE D CA 1
ATOM 7834 C C . PHE D 1 248 ? 52.496 -13.895 -26.213 1.00 39.63 242 PHE D C 1
ATOM 7835 O O . PHE D 1 248 ? 53.644 -13.453 -26.170 1.00 39.29 242 PHE D O 1
ATOM 7843 N N . ASP D 1 249 ? 52.011 -14.566 -27.249 1.00 40.57 243 ASP D N 1
ATOM 7844 C CA . ASP D 1 249 ? 52.751 -14.707 -28.473 1.00 41.84 243 ASP D CA 1
ATOM 7845 C C . ASP D 1 249 ? 51.828 -14.589 -29.666 1.00 41.27 243 ASP D C 1
ATOM 7846 O O . ASP D 1 249 ? 50.631 -14.813 -29.563 1.00 40.09 243 ASP D O 1
ATOM 7851 N N . ILE D 1 250 ? 52.393 -14.196 -30.801 1.00 41.64 244 ILE D N 1
ATOM 7852 C CA . ILE D 1 250 ? 51.650 -14.147 -32.058 1.00 43.04 244 ILE D CA 1
ATOM 7853 C C . ILE D 1 250 ? 52.336 -15.100 -33.024 1.00 45.22 244 ILE D C 1
ATOM 7854 O O . ILE D 1 250 ? 53.440 -14.818 -33.488 1.00 47.11 244 ILE D O 1
ATOM 7859 N N . PRO D 1 251 ? 51.722 -16.259 -33.292 1.00 46.29 245 PRO D N 1
ATOM 7860 C CA . PRO D 1 251 ? 52.365 -17.288 -34.104 1.00 48.44 245 PRO D CA 1
ATOM 7861 C C . PRO D 1 251 ? 52.174 -17.087 -35.611 1.00 50.13 245 PRO D C 1
ATOM 7862 O O . PRO D 1 251 ? 51.896 -18.040 -36.329 1.00 51.93 245 PRO D O 1
ATOM 7866 N N . ASP D 1 252 ? 52.300 -15.843 -36.079 1.00 50.18 246 ASP D N 1
ATOM 7867 C CA . ASP D 1 252 ? 52.460 -15.536 -37.512 1.00 51.28 246 ASP D CA 1
ATOM 7868 C C . ASP D 1 252 ? 53.630 -14.567 -37.672 1.00 50.48 246 ASP D C 1
ATOM 7869 O O . ASP D 1 252 ? 53.575 -13.453 -37.181 1.00 49.51 246 ASP D O 1
ATOM 7874 N N . GLU D 1 253 ? 54.691 -15.013 -38.333 1.00 52.68 247 GLU D N 1
ATOM 7875 C CA . GLU D 1 253 ? 55.914 -14.245 -38.467 1.00 52.52 247 GLU D CA 1
ATOM 7876 C C . GLU D 1 253 ? 55.665 -12.769 -38.815 1.00 50.59 247 GLU D C 1
ATOM 7877 O O . GLU D 1 253 ? 56.093 -11.888 -38.078 1.00 48.98 247 GLU D O 1
ATOM 7883 N N . LYS D 1 254 ? 54.949 -12.501 -39.906 1.00 49.87 248 LYS D N 1
ATOM 7884 C CA . LYS D 1 254 ? 54.741 -11.123 -40.369 1.00 47.64 248 LYS D CA 1
ATOM 7885 C C . LYS D 1 254 ? 53.979 -10.278 -39.359 1.00 44.80 248 LYS D C 1
ATOM 7886 O O . LYS D 1 254 ? 54.284 -9.105 -39.160 1.00 47.02 248 LYS D O 1
ATOM 7892 N N . LEU D 1 255 ? 52.999 -10.867 -38.708 1.00 43.47 249 LEU D N 1
ATOM 7893 C CA . LEU D 1 255 ? 52.197 -10.139 -37.753 1.00 42.67 249 LEU D CA 1
ATOM 7894 C C . LEU D 1 255 ? 52.964 -9.880 -36.457 1.00 41.10 249 LEU D C 1
ATOM 7895 O O . LEU D 1 255 ? 52.822 -8.823 -35.835 1.00 39.90 249 LEU D O 1
ATOM 7900 N N . LYS D 1 256 ? 53.804 -10.831 -36.064 1.00 40.89 250 LYS D N 1
ATOM 7901 C CA . LYS D 1 256 ? 54.625 -10.662 -34.880 1.00 39.69 250 LYS D CA 1
ATOM 7902 C C . LYS D 1 256 ? 55.653 -9.552 -35.099 1.00 40.05 250 LYS D C 1
ATOM 7903 O O . LYS D 1 256 ? 55.906 -8.745 -34.210 1.00 38.42 250 LYS D O 1
ATOM 7909 N N . ARG D 1 257 ? 56.233 -9.517 -36.294 1.00 43.62 251 ARG D N 1
ATOM 7910 C CA . ARG D 1 257 ? 57.238 -8.536 -36.608 1.00 45.77 251 ARG D CA 1
ATOM 7911 C C . ARG D 1 257 ? 56.644 -7.138 -36.516 1.00 46.09 251 ARG D C 1
ATOM 7912 O O . ARG D 1 257 ? 57.290 -6.216 -36.025 1.00 46.40 251 ARG D O 1
ATOM 7920 N N . ARG D 1 258 ? 55.414 -6.971 -36.984 1.00 45.51 252 ARG D N 1
ATOM 7921 C CA . ARG D 1 258 ? 54.774 -5.677 -36.872 1.00 44.80 252 ARG D CA 1
ATOM 7922 C C . ARG D 1 258 ? 54.504 -5.333 -35.416 1.00 41.90 252 ARG D C 1
ATOM 7923 O O . ARG D 1 258 ? 54.839 -4.250 -34.966 1.00 41.62 252 ARG D O 1
ATOM 7931 N N . ALA D 1 259 ? 53.921 -6.273 -34.684 1.00 41.47 253 ALA D N 1
ATOM 7932 C CA . ALA D 1 259 ? 53.537 -6.057 -33.289 1.00 38.24 253 ALA D CA 1
ATOM 7933 C C . ALA D 1 259 ? 54.736 -5.706 -32.444 1.00 37.37 253 ALA D C 1
ATOM 7934 O O . ALA D 1 259 ? 54.673 -4.785 -31.649 1.00 36.03 253 ALA D O 1
ATOM 7936 N N . LEU D 1 260 ? 55.845 -6.419 -32.625 1.00 39.49 254 LEU D N 1
ATOM 7937 C CA . LEU D 1 260 ? 57.038 -6.126 -31.838 1.00 40.59 254 LEU D CA 1
ATOM 7938 C C . LEU D 1 260 ? 57.478 -4.670 -32.046 1.00 41.34 254 LEU D C 1
ATOM 7939 O O . LEU D 1 260 ? 57.784 -3.967 -31.086 1.00 41.69 254 LEU D O 1
ATOM 7944 N N . ARG D 1 261 ? 57.530 -4.245 -33.298 1.00 43.21 255 ARG D N 1
ATOM 7945 C CA . ARG D 1 261 ? 57.949 -2.896 -33.651 1.00 46.16 255 ARG D CA 1
ATOM 7946 C C . ARG D 1 261 ? 57.084 -1.865 -32.955 1.00 43.07 255 ARG D C 1
ATOM 7947 O O . ARG D 1 261 ? 57.579 -0.926 -32.346 1.00 44.36 255 ARG D O 1
ATOM 7955 N N . TYR D 1 262 ? 55.783 -2.055 -33.021 1.00 40.52 256 TYR D N 1
ATOM 7956 C CA . TYR D 1 262 ? 54.870 -1.099 -32.445 1.00 38.20 256 TYR D CA 1
ATOM 7957 C C . TYR D 1 262 ? 54.995 -1.113 -30.935 1.00 37.33 256 TYR D C 1
ATOM 7958 O O . TYR D 1 262 ? 55.027 -0.077 -30.295 1.00 39.93 256 TYR D O 1
ATOM 7967 N N . LEU D 1 263 ? 55.025 -2.293 -30.349 1.00 36.64 257 LEU D N 1
ATOM 7968 C CA . LEU D 1 263 ? 55.178 -2.388 -28.902 1.00 36.18 257 LEU D CA 1
ATOM 7969 C C . LEU D 1 263 ? 56.483 -1.744 -28.433 1.00 35.61 257 LEU D C 1
ATOM 7970 O O . LEU D 1 263 ? 56.512 -1.006 -27.473 1.00 35.18 257 LEU D O 1
ATOM 7975 N N . LEU D 1 264 ? 57.561 -2.030 -29.130 1.00 37.80 258 LEU D N 1
ATOM 7976 C CA . LEU D 1 264 ? 58.847 -1.462 -28.787 1.00 41.15 258 LEU D CA 1
ATOM 7977 C C . LEU D 1 264 ? 58.776 0.067 -28.731 1.00 41.97 258 LEU D C 1
ATOM 7978 O O . LEU D 1 264 ? 59.338 0.691 -27.826 1.00 44.31 258 LEU D O 1
ATOM 7983 N N . ALA D 1 265 ? 58.066 0.663 -29.678 1.00 39.29 259 ALA D N 1
ATOM 7984 C CA . ALA D 1 265 ? 57.842 2.095 -29.664 1.00 39.83 259 ALA D CA 1
ATOM 7985 C C . ALA D 1 265 ? 57.050 2.525 -28.442 1.00 38.93 259 ALA D C 1
ATOM 7986 O O . ALA D 1 265 ? 57.412 3.485 -27.805 1.00 38.81 259 ALA D O 1
ATOM 7988 N N . SER D 1 266 ? 55.957 1.833 -28.155 1.00 38.62 260 SER D N 1
ATOM 7989 C CA . SER D 1 266 ? 55.141 2.112 -26.973 1.00 38.95 260 SER D CA 1
ATOM 7990 C C . SER D 1 266 ? 55.930 2.005 -25.702 1.00 37.97 260 SER D C 1
ATOM 7991 O O . SER D 1 266 ? 55.649 2.704 -24.765 1.00 39.21 260 SER D O 1
ATOM 7994 N N . SER D 1 267 ? 56.949 1.163 -25.674 1.00 37.15 261 SER D N 1
ATOM 7995 C CA . SER D 1 267 ? 57.778 1.041 -24.482 1.00 37.63 261 SER D CA 1
ATOM 7996 C C . SER D 1 267 ? 58.599 2.312 -24.164 1.00 39.46 261 SER D C 1
ATOM 7997 O O . SER D 1 267 ? 59.185 2.394 -23.098 1.00 43.47 261 SER D O 1
ATOM 8000 N N . TYR D 1 268 ? 58.654 3.263 -25.094 1.00 38.33 262 TYR D N 1
ATOM 8001 C CA . TYR D 1 268 ? 59.194 4.594 -24.866 1.00 39.67 262 TYR D CA 1
ATOM 8002 C C . TYR D 1 268 ? 58.097 5.614 -24.682 1.00 40.10 262 TYR D C 1
ATOM 8003 O O . TYR D 1 268 ? 58.227 6.494 -23.852 1.00 43.39 262 TYR D O 1
ATOM 8012 N N . LEU D 1 269 ? 57.038 5.521 -25.472 1.00 39.52 263 LEU D N 1
ATOM 8013 C CA . LEU D 1 269 ? 56.049 6.587 -25.569 1.00 41.09 263 LEU D CA 1
ATOM 8014 C C . LEU D 1 269 ? 54.752 6.294 -24.835 1.00 39.10 263 LEU D C 1
ATOM 8015 O O . LEU D 1 269 ? 53.888 7.132 -24.769 1.00 38.88 263 LEU D O 1
ATOM 8020 N N . GLY D 1 270 ? 54.653 5.114 -24.252 1.00 38.62 264 GLY D N 1
ATOM 8021 C CA . GLY D 1 270 ? 53.454 4.686 -23.553 1.00 39.53 264 GLY D CA 1
ATOM 8022 C C . GLY D 1 270 ? 52.340 4.325 -24.509 1.00 40.62 264 GLY D C 1
ATOM 8023 O O . GLY D 1 270 ? 52.499 4.413 -25.727 1.00 39.18 264 GLY D O 1
ATOM 8024 N N . ILE D 1 271 ? 51.198 3.959 -23.934 1.00 42.85 265 ILE D N 1
ATOM 8025 C CA . ILE D 1 271 ? 50.094 3.369 -24.672 1.00 43.45 265 ILE D CA 1
ATOM 8026 C C . ILE D 1 271 ? 48.729 3.876 -24.182 1.00 45.14 265 ILE D C 1
ATOM 8027 O O . ILE D 1 271 ? 48.542 4.156 -23.012 1.00 44.37 265 ILE D O 1
ATOM 8032 N N . GLY D 1 272 ? 47.774 4.031 -25.091 1.00 47.84 266 GLY D N 1
ATOM 8033 C CA . GLY D 1 272 ? 46.412 4.380 -24.700 1.00 48.10 266 GLY D CA 1
ATOM 8034 C C . GLY D 1 272 ? 46.269 5.862 -24.540 1.00 51.07 266 GLY D C 1
ATOM 8035 O O . GLY D 1 272 ? 47.160 6.622 -24.918 1.00 49.57 266 GLY D O 1
ATOM 8036 N N . ARG D 1 273 ? 45.154 6.269 -23.941 1.00 52.95 267 ARG D N 1
ATOM 8037 C CA . ARG D 1 273 ? 44.856 7.663 -23.787 1.00 55.22 267 ARG D CA 1
ATOM 8038 C C . ARG D 1 273 ? 45.668 8.296 -22.652 1.00 54.77 267 ARG D C 1
ATOM 8039 O O . ARG D 1 273 ? 45.978 7.652 -21.642 1.00 51.12 267 ARG D O 1
ATOM 8047 N N . SER D 1 274 ? 45.988 9.578 -22.840 1.00 57.68 268 SER D N 1
ATOM 8048 C CA . SER D 1 274 ? 46.567 10.434 -21.806 1.00 59.47 268 SER D CA 1
ATOM 8049 C C . SER D 1 274 ? 47.994 10.037 -21.410 1.00 57.11 268 SER D C 1
ATOM 8050 O O . SER D 1 274 ? 48.382 10.132 -20.243 1.00 55.35 268 SER D O 1
ATOM 8053 N N . ARG D 1 275 ? 48.770 9.637 -22.405 1.00 54.34 269 ARG D N 1
ATOM 8054 C CA . ARG D 1 275 ? 50.166 9.324 -22.189 1.00 55.66 269 ARG D CA 1
ATOM 8055 C C . ARG D 1 275 ? 50.970 10.564 -21.843 1.00 58.94 269 ARG D C 1
ATOM 8056 O O . ARG D 1 275 ? 51.859 10.498 -20.995 1.00 61.07 269 ARG D O 1
ATOM 8064 N N . GLY D 1 276 ? 50.631 11.699 -22.457 1.00 58.64 270 GLY D N 1
ATOM 8065 C CA . GLY D 1 276 ? 51.289 12.939 -22.140 1.00 60.96 270 GLY D CA 1
ATOM 8066 C C . GLY D 1 276 ? 51.101 13.362 -20.700 1.00 63.26 270 GLY D C 1
ATOM 8067 O O . GLY D 1 276 ? 51.743 14.290 -20.223 1.00 72.21 270 GLY D O 1
ATOM 8068 N N . ILE D 1 277 ? 50.197 12.707 -20.006 1.00 62.09 271 ILE D N 1
ATOM 8069 C CA . ILE D 1 277 ? 49.923 12.993 -18.613 1.00 66.23 271 ILE D CA 1
ATOM 8070 C C . ILE D 1 277 ? 50.367 11.806 -17.735 1.00 62.39 271 ILE D C 1
ATOM 8071 O O . ILE D 1 277 ? 50.170 11.806 -16.528 1.00 63.60 271 ILE D O 1
ATOM 8076 N N . GLY D 1 278 ? 50.960 10.790 -18.350 1.00 57.65 272 GLY D N 1
ATOM 8077 C CA . GLY D 1 278 ? 51.583 9.701 -17.607 1.00 55.09 272 GLY D CA 1
ATOM 8078 C C . GLY D 1 278 ? 50.856 8.367 -17.530 1.00 49.81 272 GLY D C 1
ATOM 8079 O O . GLY D 1 278 ? 51.342 7.431 -16.889 1.00 47.62 272 GLY D O 1
ATOM 8080 N N . PHE D 1 279 ? 49.699 8.284 -18.160 1.00 48.54 273 PHE D N 1
ATOM 8081 C CA . PHE D 1 279 ? 48.952 7.065 -18.149 1.00 46.29 273 PHE D CA 1
ATOM 8082 C C . PHE D 1 279 ? 49.456 6.190 -19.268 1.00 43.72 273 PHE D C 1
ATOM 8083 O O . PHE D 1 279 ? 49.985 6.686 -20.265 1.00 44.65 273 PHE D O 1
ATOM 8091 N N . GLY D 1 280 ? 49.315 4.888 -19.105 1.00 39.91 274 GLY D N 1
ATOM 8092 C CA . GLY D 1 280 ? 49.679 3.990 -20.170 1.00 38.30 274 GLY D CA 1
ATOM 8093 C C . GLY D 1 280 ? 51.154 3.698 -20.225 1.00 37.56 274 GLY D C 1
ATOM 8094 O O . GLY D 1 280 ? 51.701 3.415 -21.283 1.00 37.28 274 GLY D O 1
ATOM 8095 N N . GLU D 1 281 ? 51.798 3.782 -19.076 1.00 38.14 275 GLU D N 1
ATOM 8096 C CA . GLU D 1 281 ? 53.210 3.535 -18.982 1.00 39.22 275 GLU D CA 1
ATOM 8097 C C . GLU D 1 281 ? 53.408 2.043 -19.017 1.00 38.02 275 GLU D C 1
ATOM 8098 O O . GLU D 1 281 ? 52.859 1.331 -18.179 1.00 36.25 275 GLU D O 1
ATOM 8104 N N . ILE D 1 282 ? 54.198 1.567 -19.973 1.00 37.49 276 ILE D N 1
ATOM 8105 C CA . ILE D 1 282 ? 54.446 0.134 -20.052 1.00 37.04 276 ILE D CA 1
ATOM 8106 C C . ILE D 1 282 ? 55.917 -0.207 -19.947 1.00 37.54 276 ILE D C 1
ATOM 8107 O O . ILE D 1 282 ? 56.780 0.603 -20.256 1.00 41.18 276 ILE D O 1
ATOM 8112 N N . LYS D 1 283 ? 56.176 -1.416 -19.481 1.00 38.37 277 LYS D N 1
ATOM 8113 C CA . LYS D 1 283 ? 57.491 -2.030 -19.521 1.00 38.59 277 LYS D CA 1
ATOM 8114 C C . LYS D 1 283 ? 57.338 -3.337 -20.326 1.00 35.05 277 LYS D C 1
ATOM 8115 O O . LYS D 1 283 ? 56.375 -4.096 -20.158 1.00 34.91 277 LYS D O 1
ATOM 8121 N N . LEU D 1 284 ? 58.242 -3.546 -21.266 1.00 33.57 278 LEU D N 1
ATOM 8122 C CA . LEU D 1 284 ? 58.124 -4.602 -22.233 1.00 33.00 278 LEU D CA 1
ATOM 8123 C C . LEU D 1 284 ? 59.225 -5.608 -21.934 1.00 34.90 278 LEU D C 1
ATOM 8124 O O . LEU D 1 284 ? 60.368 -5.236 -21.784 1.00 36.81 278 LEU D O 1
ATOM 8129 N N . GLU D 1 285 ? 58.872 -6.881 -21.781 1.00 37.46 279 GLU D N 1
ATOM 8130 C CA . GLU D 1 285 ? 59.852 -7.912 -21.491 1.00 38.85 279 GLU D CA 1
ATOM 8131 C C . GLU D 1 285 ? 59.671 -9.071 -22.454 1.00 38.17 279 GLU D C 1
ATOM 8132 O O . GLU D 1 285 ? 58.563 -9.405 -22.837 1.00 35.81 279 GLU D O 1
ATOM 8138 N N . PHE D 1 286 ? 60.789 -9.615 -22.909 1.00 39.47 280 PHE D N 1
ATOM 8139 C CA . PHE D 1 286 ? 60.778 -10.684 -23.874 1.00 41.30 280 PHE D CA 1
ATOM 8140 C C . PHE D 1 286 ? 61.260 -11.927 -23.183 1.00 41.70 280 PHE D C 1
ATOM 8141 O O . PHE D 1 286 ? 62.331 -11.917 -22.623 1.00 41.03 280 PHE D O 1
ATOM 8149 N N . ILE D 1 287 ? 60.446 -12.978 -23.193 1.00 42.31 281 ILE D N 1
ATOM 8150 C CA . ILE D 1 287 ? 60.756 -14.163 -22.433 1.00 44.58 281 ILE D CA 1
ATOM 8151 C C . ILE D 1 287 ? 61.303 -15.174 -23.388 1.00 47.82 281 ILE D C 1
ATOM 8152 O O . ILE D 1 287 ? 60.652 -15.529 -24.368 1.00 47.64 281 ILE D O 1
ATOM 8157 N N . LYS D 1 288 ? 62.516 -15.632 -23.093 1.00 54.05 282 LYS D N 1
ATOM 8158 C CA . LYS D 1 288 ? 63.166 -16.673 -23.874 1.00 60.66 282 LYS D CA 1
ATOM 8159 C C . LYS D 1 288 ? 62.507 -18.012 -23.525 1.00 68.62 282 LYS D C 1
ATOM 8160 O O . LYS D 1 288 ? 61.892 -18.163 -22.474 1.00 66.12 282 LYS D O 1
ATOM 8166 N N . ARG D 1 289 ? 62.647 -18.988 -24.407 1.00 64.33 283 ARG D N 1
ATOM 8167 C CA . ARG D 1 289 ? 61.919 -20.278 -24.276 1.00 70.29 283 ARG D CA 1
ATOM 8168 C C . ARG D 1 289 ? 62.819 -21.438 -23.864 1.00 64.70 283 ARG D C 1
ATOM 8169 O O . ARG D 1 289 ? 62.778 -21.895 -22.722 1.00 65.84 283 ARG D O 1
#